Protein AF-0000000068602072 (afdb_homodimer)

InterPro domains:
  IPR003386 Lecithin:cholesterol/phospholipid:diacylglycerol acyltransferase [PF02450] (175-618)
  IPR029058 Alpha/Beta hydrolase fold [G3DSA:3.40.50.1820] (192-367)
  IPR029058 Alpha/Beta hydrolase fold [SSF53474] (146-577)

Organism: Ostreococcus tauri (NCBI:txid70448)

pLDDT: mean 72.73, std 27.14, range [12.88, 98.81]

Secondary structure (DSSP, 8-state):
-------------------------------------GGGGGGGTHHHHTTGGGG-S--HHHHHHT--TTSTHHHHHHHHHHHHHHHHHHHHGGGS---HHHHHHHHHHS-HHIIIIIITT-TTT---SS-S-TTHHHHHHHHTT----S-EEEE--TT-S-EEEEE--TTTGGGBT-EEESSHHHHHHHHH-HHHHHHHHPPPTTTSSPPTT-EEEEPPSGGGTSEEETTEESSHHHHHHHHHHT--TTTEEE----TTS-HHHHHHHH-HHHHHHHHHHHHHHHHSSPEEEEEETHHHHHHHHHHHHHHS-GGGTS----TTHHHHHEEEEEEES--BTB-TTHHHHHHT---SSTHHHHHHHHHT-TTHHHHHHHHHHHHHHHHHHHHHH-HHHHHT---SHHHHH-BTTTB-SSPPTTSPPP--SEEEEETTS-GGGPEEE-HHHHHHHHHHHHTTT-HHHHHHTGGGS-HHHHHHHHHH-TTHHHHPPP-TT-TTTSPPPS-TT-EEEEEEEESEEEEEEEEEEE-S-SS--EEE-TT--BTTTEETTEEEEEEBSSSBHHHHHHHHHHHHH-TTT-TT--EEEEEEEE--PPPHHHH-SS-SS--STTGGGG-HHHHHHHHHHHTT-GGG---B--SSHHHHHHHHHHHHHHS-TTS--/-----------------------------------TT--SGGGTTHHHHTTGGGGSS--HHHHHHT--TTSTHHHHHHHHHHHHHHHHHHHHGGGS---HHHHHHHHHHS-HHIIIIIITT-TTT---SS-S-TTHHHHHHHHTT----S-EEEE--TT-S-EEEEE--TTTGGGBT-EEESSHHHHHHHHH-HHHHHHHHPPPTTTSSPPTT-EEEEPPSGGGTSEEETTEESSHHHHHHHHHHT--TTTEEE----TTS-HHHHHHHH-HHHHHHHHHHHHHHHHSSPEEEEEETHHHHHHHHHHHHHHS-GGGTS----TTHHHHHEEEEEEES--BTB-TTHHHHHHT---SSTHHHHHHHHHT-TTHHHHHHHHHHHHHHHHHHHHHH-HHHHHT---SHHHHH-BTTTB-SS--TT-PPPS-SEEEEETTS-GGGPEEE-HHHHHHHHHHHHTTT-HHHHHHTGGGS-HHHHHHHHHH-TTHHHHPPP-TT-TTTSPPPS-TT-EEEEEEEESEEEEEEEEEEE-S-SS--EEE-TT--BTTTEETTEEEEEEBSSSBHHHHHHHHHHHHH-TTT-TT--EEEEEEEE--PPPHHHH-SS-SS--STTGGGG-HHHHHHHHHHHTT-GGG---B--SSHHHHHHHHHHHHHHS-TTS--

Structure (mmCIF, N/CA/C/O backbone):
data_AF-0000000068602072-model_v1
#
loop_
_entity.id
_entity.type
_entity.pdbx_description
1 polymer 'Lecithin:cholesterol/phospholipid:diacylglycerol acyltransferase'
#
loop_
_atom_site.group_PDB
_atom_site.id
_atom_site.type_symbol
_atom_site.label_atom_id
_atom_site.label_alt_id
_atom_site.label_comp_id
_atom_site.label_asym_id
_atom_site.label_entity_id
_atom_site.label_seq_id
_atom_site.pdbx_PDB_ins_code
_atom_site.Cartn_x
_atom_site.Cartn_y
_atom_site.Cartn_z
_atom_site.occupancy
_atom_site.B_iso_or_equiv
_atom_site.auth_seq_id
_atom_site.auth_comp_id
_atom_site.auth_asym_id
_atom_site.auth_atom_id
_atom_site.pdbx_PDB_model_num
ATOM 1 N N . MET A 1 1 ? -27.797 45.156 61.562 1 14.05 1 MET A N 1
ATOM 2 C CA . MET A 1 1 ? -27.047 46.031 62.438 1 14.05 1 MET A CA 1
ATOM 3 C C . MET A 1 1 ? -25.703 46.438 61.812 1 14.05 1 MET A C 1
ATOM 5 O O . MET A 1 1 ? -25.297 45.844 60.812 1 14.05 1 MET A O 1
ATOM 9 N N . ALA A 1 2 ? -24.578 46.312 62.625 1 14.36 2 ALA A N 1
ATOM 10 C CA . ALA A 1 2 ? -23.609 47.188 63.281 1 14.36 2 ALA A CA 1
ATOM 11 C C . ALA A 1 2 ? -22.312 47.281 62.5 1 14.36 2 ALA A C 1
ATOM 13 O O . ALA A 1 2 ? -21.828 48.375 62.188 1 14.36 2 ALA A O 1
ATOM 14 N N . VAL A 1 3 ? -21.359 46.5 62.906 1 14.21 3 VAL A N 1
ATOM 15 C CA . VAL A 1 3 ? -20.156 47 63.531 1 14.21 3 VAL A CA 1
ATOM 16 C C . VAL A 1 3 ? -19.078 47.281 62.5 1 14.21 3 VAL A C 1
ATOM 18 O O . VAL A 1 3 ? -18.922 46.531 61.531 1 14.21 3 VAL A O 1
ATOM 21 N N . THR A 1 4 ? -18.281 48.406 62.469 1 13.06 4 THR A N 1
ATOM 22 C CA . THR A 1 4 ? -17.531 49.594 62.125 1 13.06 4 THR A CA 1
ATOM 23 C C . THR A 1 4 ? -16.062 49.281 61.875 1 13.06 4 THR A C 1
ATOM 25 O O . THR A 1 4 ? -15.336 50.031 61.219 1 13.06 4 THR A O 1
ATOM 28 N N . ARG A 1 5 ? -15.477 48.281 62.562 1 13.28 5 ARG A N 1
ATOM 29 C CA . ARG A 1 5 ? -14.273 48.844 63.188 1 13.28 5 ARG A CA 1
ATOM 30 C C . ARG A 1 5 ? -13.273 49.281 62.125 1 13.28 5 ARG A C 1
ATOM 32 O O . ARG A 1 5 ? -13.344 48.844 60.969 1 13.28 5 ARG A O 1
ATOM 39 N N . ARG A 1 6 ? -11.93 49.062 62.469 1 14.07 6 ARG A N 1
ATOM 40 C CA . ARG A 1 6 ? -10.898 50 62.875 1 14.07 6 ARG A CA 1
ATOM 41 C C . ARG A 1 6 ? -9.969 50.312 61.719 1 14.07 6 ARG A C 1
ATOM 43 O O . ARG A 1 6 ? -10 49.656 60.688 1 14.07 6 ARG A O 1
ATOM 50 N N . THR A 1 7 ? -8.609 49.875 61.938 1 13.22 7 THR A N 1
ATOM 51 C CA . THR A 1 7 ? -7.445 50.688 62.281 1 13.22 7 THR A CA 1
ATOM 52 C C . THR A 1 7 ? -6.586 50.969 61.062 1 13.22 7 THR A C 1
ATOM 54 O O . THR A 1 7 ? -6.453 50.094 60.188 1 13.22 7 THR A O 1
ATOM 57 N N . THR A 1 8 ? -6.145 52.156 60.656 1 13.56 8 THR A N 1
ATOM 58 C CA . THR A 1 8 ? -5.637 53.188 59.781 1 13.56 8 THR A CA 1
ATOM 59 C C . THR A 1 8 ? -4.125 53.094 59.625 1 13.56 8 THR A C 1
ATOM 61 O O . THR A 1 8 ? -3.504 53.906 58.938 1 13.56 8 THR A O 1
ATOM 64 N N . ARG A 1 9 ? -3.51 51.906 60.031 1 13.53 9 ARG A N 1
ATOM 65 C CA . ARG A 1 9 ? -2.188 52.25 60.562 1 13.53 9 ARG A CA 1
ATOM 66 C C . ARG A 1 9 ? -1.395 53.031 59.5 1 13.53 9 ARG A C 1
ATOM 68 O O . ARG A 1 9 ? -1.417 52.719 58.312 1 13.53 9 ARG A O 1
ATOM 75 N N . ALA A 1 10 ? -0.713 54.031 59.875 1 14.11 10 ALA A N 1
ATOM 76 C CA . ALA A 1 10 ? -0.062 55.344 59.719 1 14.11 10 ALA A CA 1
ATOM 77 C C . ALA A 1 10 ? 1.213 55.219 58.906 1 14.11 10 ALA A C 1
ATOM 79 O O . ALA A 1 10 ? 1.63 54.125 58.531 1 14.11 10 ALA A O 1
ATOM 80 N N . GLY A 1 11 ? 2.385 55.594 59.438 1 13.45 11 GLY A N 1
ATOM 81 C CA . GLY A 1 11 ? 3.096 56.875 59.312 1 13.45 11 GLY A CA 1
ATOM 82 C C . GLY A 1 11 ? 4.379 56.75 58.5 1 13.45 11 GLY A C 1
ATOM 83 O O . GLY A 1 11 ? 4.711 57.625 57.719 1 13.45 11 GLY A O 1
ATOM 84 N N . ALA A 1 12 ? 5.395 55.781 58.875 1 13.23 12 ALA A N 1
ATOM 85 C CA . ALA A 1 12 ? 6.672 56.344 59.312 1 13.23 12 ALA A CA 1
ATOM 86 C C . ALA A 1 12 ? 7.488 56.844 58.125 1 13.23 12 ALA A C 1
ATOM 88 O O . ALA A 1 12 ? 7.344 56.344 57.031 1 13.23 12 ALA A O 1
ATOM 89 N N . ARG A 1 13 ? 8.656 57.625 58.406 1 14.01 13 ARG A N 1
ATOM 90 C CA . ARG A 1 13 ? 9.375 58.844 58.094 1 14.01 13 ARG A CA 1
ATOM 91 C C . ARG A 1 13 ? 10.57 58.594 57.188 1 14.01 13 ARG A C 1
ATOM 93 O O . ARG A 1 13 ? 10.906 59.406 56.344 1 14.01 13 ARG A O 1
ATOM 100 N N . ALA A 1 14 ? 11.328 57.469 57.25 1 13.34 14 ALA A N 1
ATOM 101 C CA . ALA A 1 14 ? 12.672 57.906 57.625 1 13.34 14 ALA A CA 1
ATOM 102 C C . ALA A 1 14 ? 13.328 58.656 56.469 1 13.34 14 ALA A C 1
ATOM 104 O O . ALA A 1 14 ? 13.016 58.406 55.312 1 13.34 14 ALA A O 1
ATOM 105 N N . PRO A 1 15 ? 14.555 59.25 56.688 1 13.81 15 PRO A N 1
ATOM 106 C CA . PRO A 1 15 ? 15.234 60.531 56.375 1 13.81 15 PRO A CA 1
ATOM 107 C C . PRO A 1 15 ? 16.047 60.406 55.094 1 13.81 15 PRO A C 1
ATOM 109 O O . PRO A 1 15 ? 16.203 59.312 54.531 1 13.81 15 PRO A O 1
ATOM 112 N N . GLY A 1 16 ? 17.25 61.062 55.094 1 13.61 16 GLY A N 1
ATOM 113 C CA . GLY A 1 16 ? 17.766 62.25 54.469 1 13.61 16 GLY A CA 1
ATOM 114 C C . GLY A 1 16 ? 18.734 61.969 53.312 1 13.61 16 GLY A C 1
ATOM 115 O O . GLY A 1 16 ? 18.578 62.469 52.219 1 13.61 16 GLY A O 1
ATOM 116 N N . THR A 1 17 ? 19.984 61.25 53.562 1 13.89 17 THR A N 1
ATOM 117 C CA . THR A 1 17 ? 21.156 62.094 53.438 1 13.89 17 THR A CA 1
ATOM 118 C C . THR A 1 17 ? 21.75 62.031 52.031 1 13.89 17 THR A C 1
ATOM 120 O O . THR A 1 17 ? 21.516 61.094 51.312 1 13.89 17 THR A O 1
ATOM 123 N N . GLY A 1 18 ? 22.641 63.062 51.438 1 13.48 18 GLY A N 1
ATOM 124 C CA . GLY A 1 18 ? 23.031 63.938 50.344 1 13.48 18 GLY A CA 1
ATOM 125 C C . GLY A 1 18 ? 24.188 63.375 49.531 1 13.48 18 GLY A C 1
ATOM 126 O O . GLY A 1 18 ? 24.641 64 48.594 1 13.48 18 GLY A O 1
ATOM 127 N N . ALA A 1 19 ? 24.891 62.188 49.812 1 14.51 19 ALA A N 1
ATOM 128 C CA . ALA A 1 19 ? 26.328 62.375 49.688 1 14.51 19 ALA A CA 1
ATOM 129 C C . ALA A 1 19 ? 26.734 62.562 48.25 1 14.51 19 ALA A C 1
ATOM 131 O O . ALA A 1 19 ? 26.266 61.844 47.344 1 14.51 19 ALA A O 1
ATOM 132 N N . SER A 1 20 ? 27.672 63.5 47.875 1 13.89 20 SER A N 1
ATOM 133 C CA . SER A 1 20 ? 28.156 64.375 46.812 1 13.89 20 SER A CA 1
ATOM 134 C C . SER A 1 20 ? 29.031 63.625 45.812 1 13.89 20 SER A C 1
ATOM 136 O O . SER A 1 20 ? 29.531 62.562 46.125 1 13.89 20 SER A O 1
ATOM 138 N N . SER A 1 21 ? 29.531 64.25 44.562 1 14.55 21 SER A N 1
ATOM 139 C CA . SER A 1 21 ? 29.641 64.25 43.094 1 14.55 21 SER A CA 1
ATOM 140 C C . SER A 1 21 ? 31.047 63.906 42.656 1 14.55 21 SER A C 1
ATOM 142 O O . SER A 1 21 ? 31.234 63.375 41.531 1 14.55 21 SER A O 1
ATOM 144 N N . SER A 1 22 ? 32.25 64.188 43.406 1 14.32 22 SER A N 1
ATOM 145 C CA . SER A 1 22 ? 33.125 65 42.562 1 14.32 22 SER A CA 1
ATOM 146 C C . SER A 1 22 ? 33.875 64.188 41.562 1 14.32 22 SER A C 1
ATOM 148 O O . SER A 1 22 ? 33.844 62.938 41.625 1 14.32 22 SER A O 1
ATOM 150 N N . ARG A 1 23 ? 35.375 64.375 41.312 1 15.15 23 ARG A N 1
ATOM 151 C CA . ARG A 1 23 ? 36.156 65 40.25 1 15.15 23 ARG A CA 1
ATOM 152 C C . ARG A 1 23 ? 37.031 64 39.531 1 15.15 23 ARG A C 1
ATOM 154 O O . ARG A 1 23 ? 37.406 64.25 38.375 1 15.15 23 ARG A O 1
ATOM 161 N N . ALA A 1 24 ? 37.469 62.812 40.188 1 15.15 24 ALA A N 1
ATOM 162 C CA . ALA A 1 24 ? 38.906 62.812 40.062 1 15.15 24 ALA A CA 1
ATOM 163 C C . ALA A 1 24 ? 39.312 62.5 38.625 1 15.15 24 ALA A C 1
ATOM 165 O O . ALA A 1 24 ? 38.531 61.906 37.875 1 15.15 24 ALA A O 1
ATOM 166 N N . PRO A 1 25 ? 40.75 61.875 38.406 1 15.89 25 PRO A N 1
ATOM 167 C CA . PRO A 1 25 ? 42 62.219 37.688 1 15.89 25 PRO A CA 1
ATOM 168 C C . PRO A 1 25 ? 42.188 61.375 36.438 1 15.89 25 PRO A C 1
ATOM 170 O O . PRO A 1 25 ? 42.125 60.156 36.5 1 15.89 25 PRO A O 1
ATOM 173 N N . ARG A 1 26 ? 42.031 61.844 35.125 1 16.59 26 ARG A N 1
ATOM 174 C CA . ARG A 1 26 ? 41.844 61.156 33.875 1 16.59 26 ARG A CA 1
ATOM 175 C C . ARG A 1 26 ? 43.125 60.594 33.312 1 16.59 26 ARG A C 1
ATOM 177 O O . ARG A 1 26 ? 43.156 59.969 32.25 1 16.59 26 ARG A O 1
ATOM 184 N N . PRO A 1 27 ? 44.375 60.844 34.031 1 16.2 27 PRO A N 1
ATOM 185 C CA . PRO A 1 27 ? 45.312 61.219 32.969 1 16.2 27 PRO A CA 1
ATOM 186 C C . PRO A 1 27 ? 45.531 60.094 31.938 1 16.2 27 PRO A C 1
ATOM 188 O O . PRO A 1 27 ? 45.125 58.969 32.156 1 16.2 27 PRO A O 1
ATOM 191 N N . ALA A 1 28 ? 46.844 60.094 31.25 1 17.78 28 ALA A N 1
ATOM 192 C CA . ALA A 1 28 ? 47.438 60.25 29.922 1 17.78 28 ALA A CA 1
ATOM 193 C C . ALA A 1 28 ? 47.969 58.906 29.422 1 17.78 28 ALA A C 1
ATOM 195 O O . ALA A 1 28 ? 48.438 58.781 28.281 1 17.78 28 ALA A O 1
ATOM 196 N N . ILE A 1 29 ? 47.844 57.719 30.266 1 16.3 29 ILE A N 1
ATOM 197 C CA . ILE A 1 29 ? 49.094 57 30.141 1 16.3 29 ILE A CA 1
ATOM 198 C C . ILE A 1 29 ? 49.25 56.5 28.703 1 16.3 29 ILE A C 1
ATOM 200 O O . ILE A 1 29 ? 48.281 56.094 28.062 1 16.3 29 ILE A O 1
ATOM 204 N N . ARG A 1 30 ? 50.594 56.344 28.25 1 18.03 30 ARG A N 1
ATOM 205 C CA . ARG A 1 30 ? 51.531 56.344 27.141 1 18.03 30 ARG A CA 1
ATOM 206 C C . ARG A 1 30 ? 51.438 55.031 26.328 1 18.03 30 ARG A C 1
ATOM 208 O O . ARG A 1 30 ? 51.094 54 26.891 1 18.03 30 ARG A O 1
ATOM 215 N N . ALA A 1 31 ? 51.438 55.125 24.938 1 19.55 31 ALA A N 1
ATOM 216 C CA . ALA A 1 31 ? 51.125 54.469 23.672 1 19.55 31 ALA A CA 1
ATOM 217 C C . ALA A 1 31 ? 52.125 53.312 23.406 1 19.55 31 ALA A C 1
ATOM 219 O O . ALA A 1 31 ? 52.188 52.812 22.297 1 19.55 31 ALA A O 1
ATOM 220 N N . SER A 1 32 ? 52.656 52.625 24.578 1 16.66 32 SER A N 1
ATOM 221 C CA . SER A 1 32 ? 53.938 51.969 24.297 1 16.66 32 SER A CA 1
ATOM 222 C C . SER A 1 32 ? 53.781 50.969 23.156 1 16.66 32 SER A C 1
ATOM 224 O O . SER A 1 32 ? 52.812 50.188 23.109 1 16.66 32 SER A O 1
ATOM 226 N N . SER A 1 33 ? 54.531 51.094 21.984 1 17.92 33 SER A N 1
ATOM 227 C CA . SER A 1 33 ? 54.75 50.688 20.594 1 17.92 33 SER A CA 1
ATOM 228 C C . SER A 1 33 ? 55.125 49.219 20.469 1 17.92 33 SER A C 1
ATOM 230 O O . SER A 1 33 ? 55.094 48.656 19.375 1 17.92 33 SER A O 1
ATOM 232 N N . SER A 1 34 ? 55.75 48.688 21.578 1 16.16 34 SER A N 1
ATOM 233 C CA . SER A 1 34 ? 56.938 47.875 21.297 1 16.16 34 SER A CA 1
ATOM 234 C C . SER A 1 34 ? 56.594 46.688 20.406 1 16.16 34 SER A C 1
ATOM 236 O O . SER A 1 34 ? 55.438 46.375 20.219 1 16.16 34 SER A O 1
ATOM 238 N N . ARG A 1 35 ? 57.562 45.625 20.469 1 19.05 35 ARG A N 1
ATOM 239 C CA . ARG A 1 35 ? 58.5 44.75 19.766 1 19.05 35 ARG A CA 1
ATOM 240 C C . ARG A 1 35 ? 57.812 43.438 19.344 1 19.05 35 ARG A C 1
ATOM 242 O O . ARG A 1 35 ? 58.312 42.75 18.438 1 19.05 35 ARG A O 1
ATOM 249 N N . THR A 1 36 ? 56.844 42.844 20.25 1 18.31 36 THR A N 1
ATOM 250 C CA . THR A 1 36 ? 57.219 41.469 20.469 1 18.31 36 THR A CA 1
ATOM 251 C C . THR A 1 36 ? 56.906 40.625 19.25 1 18.31 36 THR A C 1
ATOM 253 O O . THR A 1 36 ? 55.75 40.469 18.844 1 18.31 36 THR A O 1
ATOM 256 N N . LYS A 1 37 ? 57.844 40.562 18.297 1 24 37 LYS A N 1
ATOM 257 C CA . LYS A 1 37 ? 58.062 39.906 17.016 1 24 37 LYS A CA 1
ATOM 258 C C . LYS A 1 37 ? 57.656 38.438 17.062 1 24 37 LYS A C 1
ATOM 260 O O . LYS A 1 37 ? 57.656 37.75 16.031 1 24 37 LYS A O 1
ATOM 265 N N . THR A 1 38 ? 57.812 37.906 18.359 1 19.97 38 THR A N 1
ATOM 266 C CA . THR A 1 38 ? 58.312 36.531 18.312 1 19.97 38 THR A CA 1
ATOM 267 C C . THR A 1 38 ? 57.312 35.594 17.656 1 19.97 38 THR A C 1
ATOM 269 O O . THR A 1 38 ? 57.531 34.375 17.578 1 19.97 38 THR A O 1
ATOM 272 N N . ALA A 1 39 ? 56.062 36.062 17.516 1 22.03 39 ALA A N 1
ATOM 273 C CA . ALA A 1 39 ? 55.062 35 17.641 1 22.03 39 ALA A CA 1
ATOM 274 C C . ALA A 1 39 ? 55.031 34.125 16.391 1 22.03 39 ALA A C 1
ATOM 276 O O . ALA A 1 39 ? 54 33.5 16.078 1 22.03 39 ALA A O 1
ATOM 277 N N . SER A 1 40 ? 56.031 34.344 15.625 1 20.34 40 SER A N 1
ATOM 278 C CA . SER A 1 40 ? 55.875 33.844 14.273 1 20.34 40 SER A CA 1
ATOM 279 C C . SER A 1 40 ? 55.656 32.312 14.289 1 20.34 40 SER A C 1
ATOM 281 O O . SER A 1 40 ? 54.844 31.797 13.523 1 20.34 40 SER A O 1
ATOM 283 N N . LYS A 1 41 ? 56.781 31.656 14.805 1 25.05 41 LYS A N 1
ATOM 284 C CA . LYS A 1 41 ? 57.188 30.328 14.398 1 25.05 41 LYS A CA 1
ATOM 285 C C . LYS A 1 41 ? 56.188 29.266 14.82 1 25.05 41 LYS A C 1
ATOM 287 O O . LYS A 1 41 ? 56.281 28.109 14.43 1 25.05 41 LYS A O 1
ATOM 292 N N . ARG A 1 42 ? 55.625 29.594 16.047 1 23.16 42 ARG A N 1
ATOM 293 C CA . ARG A 1 42 ? 55.062 28.406 16.703 1 23.16 42 ARG A CA 1
ATOM 294 C C . ARG A 1 42 ? 53.875 27.859 15.93 1 23.16 42 ARG A C 1
ATOM 296 O O . ARG A 1 42 ? 53.188 26.938 16.406 1 23.16 42 ARG A O 1
ATOM 303 N N . SER A 1 43 ? 53.562 28.5 14.93 1 21.81 43 SER A N 1
ATOM 304 C CA . SER A 1 43 ? 52.281 28.156 14.359 1 21.81 43 SER A CA 1
ATOM 305 C C . SER A 1 43 ? 52.281 26.719 13.82 1 21.81 43 SER A C 1
ATOM 307 O O . SER A 1 43 ? 51.25 26.219 13.359 1 21.81 43 SER A O 1
ATOM 309 N N . SER A 1 44 ? 53.531 26.281 13.586 1 24.47 44 SER A N 1
ATOM 310 C CA . SER A 1 44 ? 53.719 25.094 12.758 1 24.47 44 SER A CA 1
ATOM 311 C C . SER A 1 44 ? 53.281 23.844 13.5 1 24.47 44 SER A C 1
ATOM 313 O O . SER A 1 44 ? 52.875 22.844 12.883 1 24.47 44 SER A O 1
ATOM 315 N N . ALA A 1 45 ? 53.781 23.812 14.742 1 23.28 45 ALA A N 1
ATOM 316 C CA . ALA A 1 45 ? 53.781 22.547 15.492 1 23.28 45 ALA A CA 1
ATOM 317 C C . ALA A 1 45 ? 52.344 22.062 15.719 1 23.28 45 ALA A C 1
ATOM 319 O O . ALA A 1 45 ? 52.125 20.859 15.961 1 23.28 45 ALA A O 1
ATOM 320 N N . TRP A 1 46 ? 51.438 23 15.977 1 22.64 46 TRP A N 1
ATOM 321 C CA . TRP A 1 46 ? 50.156 22.547 16.5 1 22.64 46 TRP A CA 1
ATOM 322 C C . TRP A 1 46 ? 49.406 21.703 15.461 1 22.64 46 TRP A C 1
ATOM 324 O O . TRP A 1 46 ? 48.344 21.172 15.742 1 22.64 46 TRP A O 1
ATOM 334 N N . ALA A 1 47 ? 49.844 21.766 14.273 1 23.73 47 ALA A N 1
ATOM 335 C CA . ALA A 1 47 ? 49.156 21.062 13.18 1 23.73 47 ALA A CA 1
ATOM 336 C C . ALA A 1 47 ? 49.25 19.562 13.359 1 23.73 47 ALA A C 1
ATOM 338 O O . ALA A 1 47 ? 48.375 18.812 12.922 1 23.73 47 ALA A O 1
ATOM 339 N N . ARG A 1 48 ? 50.469 19.094 13.805 1 25.62 48 ARG A N 1
ATOM 340 C CA . ARG A 1 48 ? 50.75 17.672 13.867 1 25.62 48 ARG A CA 1
ATOM 341 C C . ARG A 1 48 ? 49.906 16.984 14.938 1 25.62 48 ARG A C 1
ATOM 343 O O . ARG A 1 48 ? 49.719 15.766 14.906 1 25.62 48 ARG A O 1
ATOM 350 N N . ALA A 1 49 ? 49.781 17.641 16.062 1 24.16 49 ALA A N 1
ATOM 351 C CA . ALA A 1 49 ? 49.281 16.906 17.219 1 24.16 49 ALA A CA 1
ATOM 352 C C . ALA A 1 49 ? 47.844 16.453 16.984 1 24.16 49 ALA A C 1
ATOM 354 O O . ALA A 1 49 ? 47.344 15.586 17.703 1 24.16 49 ALA A O 1
ATOM 355 N N . GLU A 1 50 ? 47.031 17.203 16.281 1 24.38 50 GLU A N 1
ATOM 356 C CA . GLU A 1 50 ? 45.594 16.953 16.312 1 24.38 50 GLU A CA 1
ATOM 357 C C . GLU A 1 50 ? 45.219 15.633 15.648 1 24.38 50 GLU A C 1
ATOM 359 O O . GLU A 1 50 ? 44.062 15.227 15.633 1 24.38 50 GLU A O 1
ATOM 364 N N . ILE A 1 51 ? 46.188 15.039 14.938 1 25.86 51 ILE A N 1
ATOM 365 C CA . ILE A 1 51 ? 46.062 13.742 14.273 1 25.86 51 ILE A CA 1
ATOM 366 C C . ILE A 1 51 ? 46 12.633 15.32 1 25.86 51 ILE A C 1
ATOM 368 O O . ILE A 1 51 ? 45.438 11.562 15.07 1 25.86 51 ILE A O 1
ATOM 372 N N . GLY A 1 52 ? 46.781 12.742 16.391 1 25.36 52 GLY A N 1
ATOM 373 C CA . GLY A 1 52 ? 47 11.695 17.375 1 25.36 52 GLY A CA 1
ATOM 374 C C . GLY A 1 52 ? 45.781 11.344 18.188 1 25.36 52 GLY A C 1
ATOM 375 O O . GLY A 1 52 ? 45.75 10.297 18.844 1 25.36 52 GLY A O 1
ATOM 376 N N . GLY A 1 53 ? 45.062 12.328 18.641 1 26 53 GLY A N 1
ATOM 377 C CA . GLY A 1 53 ? 44.031 12.172 19.641 1 26 53 GLY A CA 1
ATOM 378 C C . GLY A 1 53 ? 42.812 11.414 19.125 1 26 53 GLY A C 1
ATOM 379 O O . GLY A 1 53 ? 41.781 11.359 19.797 1 26 53 GLY A O 1
ATOM 380 N N . ALA A 1 54 ? 42.719 11.211 17.891 1 25.52 54 ALA A N 1
ATOM 381 C CA . ALA A 1 54 ? 41.625 10.539 17.172 1 25.52 54 ALA A CA 1
ATOM 382 C C . ALA A 1 54 ? 41.531 9.07 17.578 1 25.52 54 ALA A C 1
ATOM 384 O O . ALA A 1 54 ? 40.688 8.328 17.047 1 25.52 54 ALA A O 1
ATOM 385 N N . ARG A 1 55 ? 42.562 8.5 18.172 1 27.31 55 ARG A N 1
ATOM 386 C CA . ARG A 1 55 ? 42.688 7.117 18.625 1 27.31 55 ARG A CA 1
ATOM 387 C C . ARG A 1 55 ? 41.75 6.855 19.812 1 27.31 55 ARG A C 1
ATOM 389 O O . ARG A 1 55 ? 41.562 5.707 20.219 1 27.31 55 ARG A O 1
ATOM 396 N N . ALA A 1 56 ? 41.656 7.832 20.641 1 25.67 56 ALA A N 1
ATOM 397 C CA . ALA A 1 56 ? 40.938 7.586 21.891 1 25.67 56 ALA A CA 1
ATOM 398 C C . ALA A 1 56 ? 39.438 7.398 21.641 1 25.67 56 ALA A C 1
ATOM 400 O O . ALA A 1 56 ? 38.656 7.297 22.578 1 25.67 56 ALA A O 1
ATOM 401 N N . ARG A 1 57 ? 39.062 7.879 20.516 1 27.34 57 ARG A N 1
ATOM 402 C CA . ARG A 1 57 ? 37.625 7.609 20.375 1 27.34 57 ARG A CA 1
ATOM 403 C C . ARG A 1 57 ? 37.344 6.113 20.453 1 27.34 57 ARG A C 1
ATOM 405 O O . ARG A 1 57 ? 37.219 5.438 19.438 1 27.34 57 ARG A O 1
ATOM 412 N N . ARG A 1 58 ? 38.219 5.395 21.188 1 26.16 58 ARG A N 1
ATOM 413 C CA . ARG A 1 58 ? 38.156 3.99 21.578 1 26.16 58 ARG A CA 1
ATOM 414 C C . ARG A 1 58 ? 36.75 3.557 21.938 1 26.16 58 ARG A C 1
ATOM 416 O O . ARG A 1 58 ? 35.969 4.363 22.422 1 26.16 58 ARG A O 1
ATOM 423 N N . SER A 1 59 ? 36.531 2.289 21.547 1 26.83 59 SER A N 1
ATOM 424 C CA . SER A 1 59 ? 35.344 1.506 21.281 1 26.83 59 SER A CA 1
ATOM 425 C C . SER A 1 59 ? 34.438 1.412 22.531 1 26.83 59 SER A C 1
ATOM 427 O O . SER A 1 59 ? 34.75 0.671 23.453 1 26.83 59 SER A O 1
ATOM 429 N N . TRP A 1 60 ? 34.062 2.537 23.016 1 28.28 60 TRP A N 1
ATOM 430 C CA . TRP A 1 60 ? 33.219 2.545 24.203 1 28.28 60 TRP A CA 1
ATOM 431 C C . TRP A 1 60 ? 32.219 1.397 24.172 1 28.28 60 TRP A C 1
ATOM 433 O O . TRP A 1 60 ? 31.859 0.839 25.203 1 28.28 60 TRP A O 1
ATOM 443 N N . PHE A 1 61 ? 31.859 0.941 22.922 1 27.97 61 PHE A N 1
ATOM 444 C CA . PHE A 1 61 ? 30.938 -0.178 22.812 1 27.97 61 PHE A CA 1
ATOM 445 C C . PHE A 1 61 ? 31.578 -1.468 23.297 1 27.97 61 PHE A C 1
ATOM 447 O O . PHE A 1 61 ? 30.906 -2.328 23.875 1 27.97 61 PHE A O 1
ATOM 454 N N . VAL A 1 62 ? 32.969 -1.598 23.234 1 29.61 62 VAL A N 1
ATOM 455 C CA . VAL A 1 62 ? 33.719 -2.74 23.719 1 29.61 62 VAL A CA 1
ATOM 456 C C . VAL A 1 62 ? 33.781 -2.691 25.25 1 29.61 62 VAL A C 1
ATOM 458 O O . VAL A 1 62 ? 33.938 -3.729 25.906 1 29.61 62 VAL A O 1
ATOM 461 N N . ARG A 1 63 ? 33.812 -1.527 25.781 1 30 63 ARG A N 1
ATOM 462 C CA . ARG A 1 63 ? 33.969 -1.509 27.219 1 30 63 ARG A CA 1
ATOM 463 C C . ARG A 1 63 ? 32.719 -2.059 27.906 1 30 63 ARG A C 1
ATOM 465 O O . ARG A 1 63 ? 32.781 -2.486 29.062 1 30 63 ARG A O 1
ATOM 472 N N . VAL A 1 64 ? 31.547 -2.004 27.266 1 29.25 64 VAL A N 1
ATOM 473 C CA . VAL A 1 64 ? 30.375 -2.539 27.938 1 29.25 64 VAL A CA 1
ATOM 474 C C . VAL A 1 64 ? 30.469 -4.059 28.031 1 29.25 64 VAL A C 1
ATOM 476 O O . VAL A 1 64 ? 30.094 -4.652 29.047 1 29.25 64 VAL A O 1
ATOM 479 N N . TRP A 1 65 ? 31.078 -4.793 27.031 1 31.62 65 TRP A N 1
ATOM 480 C CA . TRP A 1 65 ? 31.156 -6.246 27.141 1 31.62 65 TRP A CA 1
ATOM 481 C C . TRP A 1 65 ? 32.281 -6.66 28.062 1 31.62 65 TRP A C 1
ATOM 483 O O . TRP A 1 65 ? 32.375 -7.816 28.5 1 31.62 65 TRP A O 1
ATOM 493 N N . ALA A 1 66 ? 33.375 -5.938 28 1 31.44 66 ALA A N 1
ATOM 494 C CA . ALA A 1 66 ? 34.375 -6.312 29 1 31.44 66 ALA A CA 1
ATOM 495 C C . ALA A 1 66 ? 33.875 -6.059 30.406 1 31.44 66 ALA A C 1
ATOM 497 O O . ALA A 1 66 ? 34.656 -5.805 31.328 1 31.44 66 ALA A O 1
ATOM 498 N N . PHE A 1 67 ? 32.562 -5.809 30.531 1 31.27 67 PHE A N 1
ATOM 499 C CA . PHE A 1 67 ? 32.094 -5.477 31.859 1 31.27 67 PHE A CA 1
ATOM 500 C C . PHE A 1 67 ? 32.281 -6.641 32.812 1 31.27 67 PHE A C 1
ATOM 502 O O . PHE A 1 67 ? 32.125 -7.801 32.438 1 31.27 67 PHE A O 1
ATOM 509 N N . ASP A 1 68 ? 33.219 -6.434 33.594 1 31.44 68 ASP A N 1
ATOM 510 C CA . ASP A 1 68 ? 33.344 -7.234 34.812 1 31.44 68 ASP A CA 1
ATOM 511 C C . ASP A 1 68 ? 31.984 -7.449 35.469 1 31.44 68 ASP A C 1
ATOM 513 O O . ASP A 1 68 ? 31.375 -6.504 35.969 1 31.44 68 ASP A O 1
ATOM 517 N N . TRP A 1 69 ? 31.156 -8.461 35 1 32.12 69 TRP A N 1
ATOM 518 C CA . TRP A 1 69 ? 29.859 -8.914 35.469 1 32.12 69 TRP A CA 1
ATOM 519 C C . TRP A 1 69 ? 29.859 -9.047 37 1 32.12 69 TRP A C 1
ATOM 521 O O . TRP A 1 69 ? 28.859 -9.438 37.594 1 32.12 69 TRP A O 1
ATOM 531 N N . SER A 1 70 ? 30.984 -9.055 37.594 1 34.59 70 SER A N 1
ATOM 532 C CA . SER A 1 70 ? 31.062 -9.258 39.031 1 34.59 70 SER A CA 1
ATOM 533 C C . SER A 1 70 ? 30.594 -8.023 39.812 1 34.59 70 SER A C 1
ATOM 535 O O . SER A 1 70 ? 30.391 -8.07 41.031 1 34.59 70 SER A O 1
ATOM 537 N N . SER A 1 71 ? 31 -6.738 39.406 1 33.91 71 SER A N 1
ATOM 538 C CA . SER A 1 71 ? 30.781 -5.637 40.312 1 33.91 71 SER A CA 1
ATOM 539 C C . SER A 1 71 ? 29.344 -5.105 40.219 1 33.91 71 SER A C 1
ATOM 541 O O . SER A 1 71 ? 28.672 -5.336 39.219 1 33.91 71 SER A O 1
ATOM 543 N N . ALA A 1 72 ? 28.797 -4.34 41.25 1 38.88 72 ALA A N 1
ATOM 544 C CA . ALA A 1 72 ? 27.516 -3.709 41.5 1 38.88 72 ALA A CA 1
ATOM 545 C C . ALA A 1 72 ? 26.984 -3.02 40.25 1 38.88 72 ALA A C 1
ATOM 547 O O . ALA A 1 72 ? 25.766 -2.947 40.031 1 38.88 72 ALA A O 1
ATOM 548 N N . GLY A 1 73 ? 27.812 -2.443 39.438 1 41.44 73 GLY A N 1
ATOM 549 C CA . GLY A 1 73 ? 27.516 -1.703 38.219 1 41.44 73 GLY A CA 1
ATOM 550 C C . GLY A 1 73 ? 27.062 -2.59 37.062 1 41.44 73 GLY A C 1
ATOM 551 O O . GLY A 1 73 ? 26.609 -2.096 36.031 1 41.44 73 GLY A O 1
ATOM 552 N N . ALA A 1 74 ? 27.438 -3.885 37.125 1 41.94 74 ALA A N 1
ATOM 553 C CA . ALA A 1 74 ? 27.047 -4.91 36.156 1 41.94 74 ALA A CA 1
ATOM 554 C C . ALA A 1 74 ? 25.531 -5.102 36.125 1 41.94 74 ALA A C 1
ATOM 556 O O . ALA A 1 74 ? 24.953 -5.32 35.062 1 41.94 74 ALA A O 1
ATOM 557 N N . SER A 1 75 ? 25 -4.906 37.312 1 39.25 75 SER A N 1
ATOM 558 C CA . SER A 1 75 ? 23.562 -5.078 37.438 1 39.25 75 SER A CA 1
ATOM 559 C C . SER A 1 75 ? 22.812 -4.027 36.625 1 39.25 75 SER A C 1
ATOM 561 O O . SER A 1 75 ? 21.828 -4.34 35.969 1 39.25 75 SER A O 1
ATOM 563 N N . LYS A 1 76 ? 23.359 -2.867 36.656 1 42.31 76 LYS A N 1
ATOM 564 C CA . LYS A 1 76 ? 22.672 -1.797 35.938 1 42.31 76 LYS A CA 1
ATOM 565 C C . LYS A 1 76 ? 22.766 -1.99 34.438 1 42.31 76 LYS A C 1
ATOM 567 O O . LYS A 1 76 ? 21.797 -1.772 33.688 1 42.31 76 LYS A O 1
ATOM 572 N N . ARG A 1 77 ? 23.859 -2.41 34.062 1 41.34 77 ARG A N 1
ATOM 573 C CA . ARG A 1 77 ? 24.062 -2.576 32.625 1 41.34 77 ARG A CA 1
ATOM 574 C C . ARG A 1 77 ? 23.281 -3.775 32.094 1 41.34 77 ARG A C 1
ATOM 576 O O . ARG A 1 77 ? 22.719 -3.721 31 1 41.34 77 ARG A O 1
ATOM 583 N N . VAL A 1 78 ? 23.266 -4.777 32.906 1 39.41 78 VAL A N 1
ATOM 584 C CA . VAL A 1 78 ? 22.438 -5.918 32.562 1 39.41 78 VAL A CA 1
ATOM 585 C C . VAL A 1 78 ? 20.969 -5.496 32.531 1 39.41 78 VAL A C 1
ATOM 587 O O . VAL A 1 78 ? 20.219 -5.898 31.625 1 39.41 78 VAL A O 1
ATOM 590 N N . ARG A 1 79 ? 20.797 -4.602 33.406 1 38.16 79 ARG A N 1
ATOM 591 C CA . ARG A 1 79 ? 19.422 -4.102 33.438 1 38.16 79 ARG A CA 1
ATOM 592 C C . ARG A 1 79 ? 19.109 -3.264 32.188 1 38.16 79 ARG A C 1
ATOM 594 O O . ARG A 1 79 ? 18.062 -3.428 31.562 1 38.16 79 ARG A O 1
ATOM 601 N N . ALA A 1 80 ? 20.125 -2.492 31.906 1 40.59 80 ALA A N 1
ATOM 602 C CA . ALA A 1 80 ? 19.938 -1.665 30.703 1 40.59 80 ALA A CA 1
ATOM 603 C C . ALA A 1 80 ? 19.891 -2.523 29.453 1 40.59 80 ALA A C 1
ATOM 605 O O . ALA A 1 80 ? 19.047 -2.305 28.578 1 40.59 80 ALA A O 1
ATOM 606 N N . PHE A 1 81 ? 20.719 -3.49 29.469 1 40.16 81 PHE A N 1
ATOM 607 C CA . PHE A 1 81 ? 20.719 -4.418 28.344 1 40.16 81 PHE A CA 1
ATOM 608 C C . PHE A 1 81 ? 19.422 -5.215 28.312 1 40.16 81 PHE A C 1
ATOM 610 O O . PHE A 1 81 ? 18.812 -5.391 27.25 1 40.16 81 PHE A O 1
ATOM 617 N N . ALA A 1 82 ? 19 -5.578 29.438 1 38.38 82 ALA A N 1
ATOM 618 C CA . ALA A 1 82 ? 17.734 -6.309 29.516 1 38.38 82 ALA A CA 1
ATOM 619 C C . ALA A 1 82 ? 16.578 -5.43 29.062 1 38.38 82 ALA A C 1
ATOM 621 O O . ALA A 1 82 ? 15.688 -5.887 28.344 1 38.38 82 ALA A O 1
ATOM 622 N N . VAL A 1 83 ? 16.688 -4.164 29.359 1 39.75 83 VAL A N 1
ATOM 623 C CA . VAL A 1 83 ? 15.641 -3.242 28.938 1 39.75 83 VAL A CA 1
ATOM 624 C C . VAL A 1 83 ? 15.664 -3.094 27.422 1 39.75 83 VAL A C 1
ATOM 626 O O . VAL A 1 83 ? 14.617 -3.135 26.766 1 39.75 83 VAL A O 1
ATOM 629 N N . VAL A 1 84 ? 16.844 -3.021 26.938 1 40.5 84 VAL A N 1
ATOM 630 C CA . VAL A 1 84 ? 16.938 -2.869 25.484 1 40.5 84 VAL A CA 1
ATOM 631 C C . VAL A 1 84 ? 16.469 -4.148 24.797 1 40.5 84 VAL A C 1
ATOM 633 O O . VAL A 1 84 ? 15.734 -4.098 23.812 1 40.5 84 VAL A O 1
ATOM 636 N N . VAL A 1 85 ? 16.828 -5.23 25.391 1 40.47 85 VAL A N 1
ATOM 637 C CA . VAL A 1 85 ? 16.438 -6.512 24.812 1 40.47 85 VAL A CA 1
ATOM 638 C C . VAL A 1 85 ? 14.938 -6.715 24.969 1 40.47 85 VAL A C 1
ATOM 640 O O . VAL A 1 85 ? 14.266 -7.145 24.031 1 40.47 85 VAL A O 1
ATOM 643 N N . ILE A 1 86 ? 14.484 -6.363 26.125 1 39.47 86 ILE A N 1
ATOM 644 C CA . ILE A 1 86 ? 13.055 -6.508 26.359 1 39.47 86 ILE A CA 1
ATOM 645 C C . ILE A 1 86 ? 12.281 -5.52 25.484 1 39.47 86 ILE A C 1
ATOM 647 O O . ILE A 1 86 ? 11.258 -5.875 24.891 1 39.47 86 ILE A O 1
ATOM 651 N N . ALA A 1 87 ? 12.828 -4.379 25.438 1 39.47 87 ALA A N 1
ATOM 652 C CA . ALA A 1 87 ? 12.195 -3.4 24.562 1 39.47 87 ALA A CA 1
ATOM 653 C C . ALA A 1 87 ? 12.242 -3.855 23.109 1 39.47 87 ALA A C 1
ATOM 655 O O . ALA A 1 87 ? 11.258 -3.732 22.375 1 39.47 87 ALA A O 1
ATOM 656 N N . CYS A 1 88 ? 13.383 -4.363 22.797 1 40.06 88 CYS A N 1
ATOM 657 C CA . CYS A 1 88 ? 13.516 -4.93 21.453 1 40.06 88 CYS A CA 1
ATOM 658 C C . CYS A 1 88 ? 12.602 -6.137 21.281 1 40.06 88 CYS A C 1
ATOM 660 O O . CYS A 1 88 ? 11.922 -6.262 20.266 1 40.06 88 CYS A O 1
ATOM 662 N N . ALA A 1 89 ? 12.703 -7.02 22.312 1 38.5 89 ALA A N 1
ATOM 663 C CA . ALA A 1 89 ? 11.828 -8.188 22.281 1 38.5 89 ALA A CA 1
ATOM 664 C C . ALA A 1 89 ? 10.359 -7.777 22.312 1 38.5 89 ALA A C 1
ATOM 666 O O . ALA A 1 89 ? 9.531 -8.344 21.578 1 38.5 89 ALA A O 1
ATOM 667 N N . ALA A 1 90 ? 10.109 -6.871 23.141 1 38.16 90 ALA A N 1
ATOM 668 C CA . ALA A 1 90 ? 8.742 -6.383 23.234 1 38.16 90 ALA A CA 1
ATOM 669 C C . ALA A 1 90 ? 8.273 -5.77 21.922 1 38.16 90 ALA A C 1
ATOM 671 O O . ALA A 1 90 ? 7.121 -5.941 21.531 1 38.16 90 ALA A O 1
ATOM 672 N N . THR A 1 91 ? 9.07 -5 21.484 1 38.06 91 THR A N 1
ATOM 673 C CA . THR A 1 91 ? 8.758 -4.422 20.172 1 38.06 91 THR A CA 1
ATOM 674 C C . THR A 1 91 ? 8.602 -5.512 19.125 1 38.06 91 THR A C 1
ATOM 676 O O . THR A 1 91 ? 7.691 -5.457 18.297 1 38.06 91 THR A O 1
ATOM 679 N N . TYR A 1 92 ? 9.578 -6.363 19.266 1 35.28 92 TYR A N 1
ATOM 680 C CA . TYR A 1 92 ? 9.547 -7.445 18.281 1 35.28 92 TYR A CA 1
ATOM 681 C C . TYR A 1 92 ? 8.469 -8.469 18.641 1 35.28 92 TYR A C 1
ATOM 683 O O . TYR A 1 92 ? 7.855 -9.062 17.75 1 35.28 92 TYR A O 1
ATOM 691 N N . LEU A 1 93 ? 8.445 -8.727 19.953 1 34.16 93 LEU A N 1
ATOM 692 C CA . LEU A 1 93 ? 7.48 -9.727 20.406 1 34.16 93 LEU A CA 1
ATOM 693 C C . LEU A 1 93 ? 6.098 -9.102 20.578 1 34.16 93 LEU A C 1
ATOM 695 O O . LEU A 1 93 ? 5.215 -9.703 21.188 1 34.16 93 LEU A O 1
ATOM 699 N N . ARG A 1 94 ? 6.004 -8.031 20.125 1 36.12 94 ARG A N 1
ATOM 700 C CA . ARG A 1 94 ? 4.688 -7.414 20.234 1 36.12 94 ARG A CA 1
ATOM 701 C C . ARG A 1 94 ? 3.578 -8.445 20.062 1 36.12 94 ARG A C 1
ATOM 703 O O . ARG A 1 94 ? 2.514 -8.328 20.672 1 36.12 94 ARG A O 1
ATOM 710 N N . ASP A 1 95 ? 3.895 -9.344 19.156 1 34.81 95 ASP A N 1
ATOM 711 C CA . ASP A 1 95 ? 2.838 -10.32 18.953 1 34.81 95 ASP A CA 1
ATOM 712 C C . ASP A 1 95 ? 2.986 -11.508 19.906 1 34.81 95 ASP A C 1
ATOM 714 O O . ASP A 1 95 ? 2.309 -12.523 19.75 1 34.81 95 ASP A O 1
ATOM 718 N N . VAL A 1 96 ? 4.043 -11.508 20.75 1 32 96 VAL A N 1
ATOM 719 C CA . VAL A 1 96 ? 4.113 -12.672 21.625 1 32 96 VAL A CA 1
ATOM 720 C C . VAL A 1 96 ? 3.404 -12.367 22.953 1 32 96 VAL A C 1
ATOM 722 O O . VAL A 1 96 ? 3.699 -11.359 23.594 1 32 96 VAL A O 1
ATOM 725 N N . TYR A 1 97 ? 2.305 -13 23.156 1 34.72 97 TYR A N 1
ATOM 726 C CA . TYR A 1 97 ? 1.614 -13.023 24.453 1 34.72 97 TYR A CA 1
ATOM 727 C C . TYR A 1 97 ? 2.584 -13.336 25.578 1 34.72 97 TYR A C 1
ATOM 729 O O . TYR A 1 97 ? 3.238 -14.375 25.578 1 34.72 97 TYR A O 1
ATOM 737 N N . VAL A 1 98 ? 3.027 -12.312 26.266 1 38.94 98 VAL A N 1
ATOM 738 C CA . VAL A 1 98 ? 3.711 -12.594 27.531 1 38.94 98 VAL A CA 1
ATOM 739 C C . VAL A 1 98 ? 2.684 -12.781 28.641 1 38.94 98 VAL A C 1
ATOM 741 O O . VAL A 1 98 ? 1.894 -11.875 28.922 1 38.94 98 VAL A O 1
ATOM 744 N N . PRO A 1 99 ? 2.508 -13.945 29.156 1 36.81 99 PRO A N 1
ATOM 745 C CA . PRO A 1 99 ? 1.551 -14.172 30.25 1 36.81 99 PRO A CA 1
ATOM 746 C C . PRO A 1 99 ? 1.662 -13.125 31.359 1 36.81 99 PRO A C 1
ATOM 748 O O . PRO A 1 99 ? 2.748 -12.594 31.594 1 36.81 99 PRO A O 1
ATOM 751 N N . GLU A 1 100 ? 0.504 -12.805 31.922 1 41.62 100 GLU A N 1
ATOM 752 C CA . GLU A 1 100 ? 0.406 -11.805 32.969 1 41.62 100 GLU A CA 1
ATOM 753 C C . GLU A 1 100 ? 1.474 -12.023 34.031 1 41.62 100 GLU A C 1
ATOM 755 O O . GLU A 1 100 ? 2.082 -11.062 34.531 1 41.62 100 GLU A O 1
ATOM 760 N N . ARG A 1 101 ? 1.655 -13.242 34.438 1 39.75 101 ARG A N 1
ATOM 761 C CA . ARG A 1 101 ? 2.621 -13.539 35.5 1 39.75 101 ARG A CA 1
ATOM 762 C C . ARG A 1 101 ? 4.031 -13.141 35.094 1 39.75 101 ARG A C 1
ATOM 764 O O . ARG A 1 101 ? 4.82 -12.664 35.906 1 39.75 101 ARG A O 1
ATOM 771 N N . VAL A 1 102 ? 4.27 -13.336 33.938 1 41.19 102 VAL A N 1
ATOM 772 C CA . VAL A 1 102 ? 5.594 -12.977 33.438 1 41.19 102 VAL A CA 1
ATOM 773 C C . VAL A 1 102 ? 5.688 -11.461 33.25 1 41.19 102 VAL A C 1
ATOM 775 O O . VAL A 1 102 ? 6.707 -10.852 33.594 1 41.19 102 VAL A O 1
ATOM 778 N N . ARG A 1 103 ? 4.629 -10.977 32.781 1 44.38 103 ARG A N 1
ATOM 779 C CA . ARG A 1 103 ? 4.586 -9.523 32.656 1 44.38 103 ARG A CA 1
ATOM 780 C C . ARG A 1 103 ? 4.77 -8.844 34 1 44.38 103 ARG A C 1
ATOM 782 O O . ARG A 1 103 ? 5.551 -7.895 34.125 1 44.38 103 ARG A O 1
ATOM 789 N N . VAL A 1 104 ? 3.998 -9.328 34.906 1 45.03 104 VAL A N 1
ATOM 790 C CA . VAL A 1 104 ? 4.094 -8.805 36.25 1 45.03 104 VAL A CA 1
ATOM 791 C C . VAL A 1 104 ? 5.5 -9.047 36.812 1 45.03 104 VAL A C 1
ATOM 793 O O . VAL A 1 104 ? 6.082 -8.172 37.438 1 45.03 104 VAL A O 1
ATOM 796 N N . ALA A 1 105 ? 6 -10.156 36.594 1 41.91 105 ALA A N 1
ATOM 797 C CA . ALA A 1 105 ? 7.332 -10.484 37.094 1 41.91 105 ALA A CA 1
ATOM 798 C C . ALA A 1 105 ? 8.398 -9.609 36.438 1 41.91 105 ALA A C 1
ATOM 800 O O . ALA A 1 105 ? 9.328 -9.156 37.094 1 41.91 105 ALA A O 1
ATOM 801 N N . VAL A 1 106 ? 8.195 -9.43 35.219 1 42.41 106 VAL A N 1
ATOM 802 C CA . VAL A 1 106 ? 9.18 -8.625 34.531 1 42.41 106 VAL A CA 1
ATOM 803 C C . VAL A 1 106 ? 9.008 -7.152 34.906 1 42.41 106 VAL A C 1
ATOM 805 O O . VAL A 1 106 ? 9.984 -6.453 35.156 1 42.41 106 VAL A O 1
ATOM 808 N N . VAL A 1 107 ? 7.746 -6.777 34.812 1 46.53 107 VAL A N 1
ATOM 809 C CA . VAL A 1 107 ? 7.473 -5.402 35.219 1 46.53 107 VAL A CA 1
ATOM 810 C C . VAL A 1 107 ? 7.934 -5.188 36.656 1 46.53 107 VAL A C 1
ATOM 812 O O . VAL A 1 107 ? 8.477 -4.133 37 1 46.53 107 VAL A O 1
ATOM 815 N N . GLY A 1 108 ? 7.625 -6.137 37.406 1 44.56 108 GLY A N 1
ATOM 816 C CA . GLY A 1 108 ? 8.031 -6.039 38.812 1 44.56 108 GLY A CA 1
ATOM 817 C C . GLY A 1 108 ? 9.531 -6.051 39 1 44.56 108 GLY A C 1
ATOM 818 O O . GLY A 1 108 ? 10.031 -5.66 40.062 1 44.56 108 GLY A O 1
ATOM 819 N N . THR A 1 109 ? 10.234 -6.688 38.219 1 40.84 109 THR A N 1
ATOM 820 C CA . THR A 1 109 ? 11.68 -6.754 38.406 1 40.84 109 THR A CA 1
ATOM 821 C C . THR A 1 109 ? 12.367 -5.562 37.75 1 40.84 109 THR A C 1
ATOM 823 O O . THR A 1 109 ? 13.562 -5.332 37.969 1 40.84 109 THR A O 1
ATOM 826 N N . LEU A 1 110 ? 11.578 -4.984 36.875 1 42.78 110 LEU A N 1
ATOM 827 C CA . LEU A 1 110 ? 12.188 -3.82 36.25 1 42.78 110 LEU A CA 1
ATOM 828 C C . LEU A 1 110 ? 11.883 -2.549 37.031 1 42.78 110 LEU A C 1
ATOM 830 O O . LEU A 1 110 ? 10.867 -2.469 37.719 1 42.78 110 LEU A O 1
ATOM 834 N N . PRO A 1 111 ? 12.914 -1.695 37.125 1 41.81 111 PRO A N 1
ATOM 835 C CA . PRO A 1 111 ? 12.602 -0.442 37.812 1 41.81 111 PRO A CA 1
ATOM 836 C C . PRO A 1 111 ? 11.352 0.24 37.25 1 41.81 111 PRO A C 1
ATOM 838 O O . PRO A 1 111 ? 11.023 0.091 36.094 1 41.81 111 PRO A O 1
ATOM 841 N N . GLU A 1 112 ? 10.625 0.896 38.156 1 41.94 112 GLU A N 1
ATOM 842 C CA . GLU A 1 112 ? 9.352 1.553 37.875 1 41.94 112 GLU A CA 1
ATOM 843 C C . GLU A 1 112 ? 9.445 2.447 36.656 1 41.94 112 GLU A C 1
ATOM 845 O O . GLU A 1 112 ? 8.508 2.508 35.844 1 41.94 112 GLU A O 1
ATOM 850 N N . TRP A 1 113 ? 10.531 3.076 36.5 1 40.88 113 TRP A N 1
ATOM 851 C CA . TRP A 1 113 ? 10.664 4.02 35.406 1 40.88 113 TRP A CA 1
ATOM 852 C C . TRP A 1 113 ? 10.734 3.289 34.062 1 40.88 113 TRP A C 1
ATOM 854 O O . TRP A 1 113 ? 10.25 3.789 33.031 1 40.88 113 TRP A O 1
ATOM 864 N N . VAL A 1 114 ? 11.289 2.209 34 1 41.28 114 VAL A N 1
ATOM 865 C CA . VAL A 1 114 ? 11.336 1.402 32.781 1 41.28 114 VAL A CA 1
ATOM 866 C C . VAL A 1 114 ? 9.938 0.882 32.438 1 41.28 114 VAL A C 1
ATOM 868 O O . VAL A 1 114 ? 9.531 0.888 31.281 1 41.28 114 VAL A O 1
ATOM 871 N N . ASN A 1 115 ? 9.406 0.411 33.531 1 40.25 115 ASN A N 1
ATOM 872 C CA . ASN A 1 115 ? 8.039 -0.062 33.375 1 40.25 115 ASN A CA 1
ATOM 873 C C . ASN A 1 115 ? 7.133 1.03 32.812 1 40.25 115 ASN A C 1
ATOM 875 O O . ASN A 1 115 ? 6.367 0.79 31.875 1 40.25 115 ASN A O 1
ATOM 879 N N . ASP A 1 116 ? 7.199 2.123 33.438 1 39.97 116 ASP A N 1
ATOM 880 C CA . ASP A 1 116 ? 6.289 3.229 33.156 1 39.97 116 ASP A CA 1
ATOM 881 C C . ASP A 1 116 ? 6.641 3.9 31.828 1 39.97 116 ASP A C 1
ATOM 883 O O . ASP A 1 116 ? 5.766 4.445 31.156 1 39.97 116 ASP A O 1
ATOM 887 N N . THR A 1 117 ? 7.836 3.826 31.578 1 38.28 117 THR A N 1
ATOM 888 C CA . THR A 1 117 ? 8.242 4.594 30.406 1 38.28 117 THR A CA 1
ATOM 889 C C . THR A 1 117 ? 8.461 3.678 29.203 1 38.28 117 THR A C 1
ATOM 891 O O . THR A 1 117 ? 8.055 4 28.078 1 38.28 117 THR A O 1
ATOM 894 N N . VAL A 1 118 ? 9.25 2.713 29.484 1 37.28 118 VAL A N 1
ATOM 895 C CA . VAL A 1 118 ? 9.656 1.895 28.359 1 37.28 118 VAL A CA 1
ATOM 896 C C . VAL A 1 118 ? 8.641 0.778 28.125 1 37.28 118 VAL A C 1
ATOM 898 O O . VAL A 1 118 ? 8.133 0.613 27.016 1 37.28 118 VAL A O 1
ATOM 901 N N . LEU A 1 119 ? 8.531 0.147 29.188 1 43.34 119 LEU A N 1
ATOM 902 C CA . LEU A 1 119 ? 7.691 -1.036 29 1 43.34 119 LEU A CA 1
ATOM 903 C C . LEU A 1 119 ? 6.234 -0.645 28.797 1 43.34 119 LEU A C 1
ATOM 905 O O . LEU A 1 119 ? 5.5 -1.326 28.078 1 43.34 119 LEU A O 1
ATOM 909 N N . ALA A 1 120 ? 5.891 0.4 29.516 1 38.84 120 ALA A N 1
ATOM 910 C CA . ALA A 1 120 ? 4.531 0.905 29.328 1 38.84 120 ALA A CA 1
ATOM 911 C C . ALA A 1 120 ? 4.289 1.305 27.875 1 38.84 120 ALA A C 1
ATOM 913 O O . ALA A 1 120 ? 3.145 1.326 27.406 1 38.84 120 ALA A O 1
ATOM 914 N N . ARG A 1 121 ? 5.344 1.512 27.312 1 35.28 121 ARG A N 1
ATOM 915 C CA . ARG A 1 121 ? 5.254 2.014 25.953 1 35.28 121 ARG A CA 1
ATOM 916 C C . ARG A 1 121 ? 5.484 0.897 24.938 1 35.28 121 ARG A C 1
ATOM 918 O O . ARG A 1 121 ? 5.387 1.116 23.734 1 35.28 121 ARG A O 1
ATOM 925 N N . LEU A 1 122 ? 5.934 -0.148 25.516 1 37.03 122 LEU A N 1
ATOM 926 C CA . LEU A 1 122 ? 6.137 -1.305 24.656 1 37.03 122 LEU A CA 1
ATOM 927 C C . LEU A 1 122 ? 4.82 -2.035 24.406 1 37.03 122 LEU A C 1
ATOM 929 O O . LEU A 1 122 ? 4.207 -2.557 25.344 1 37.03 122 LEU A O 1
ATOM 933 N N . PRO A 1 123 ? 4.34 -1.851 23.281 1 38.25 123 PRO A N 1
ATOM 934 C CA . PRO A 1 123 ? 3.018 -2.434 23.031 1 38.25 123 PRO A CA 1
ATOM 935 C C . PRO A 1 123 ? 2.939 -3.906 23.422 1 38.25 123 PRO A C 1
ATOM 937 O O . PRO A 1 123 ? 1.895 -4.371 23.891 1 38.25 123 PRO A O 1
ATOM 940 N N . ALA A 1 124 ? 4.039 -4.641 23.312 1 35.62 124 ALA A N 1
ATOM 941 C CA . ALA A 1 124 ? 3.961 -6.059 23.641 1 35.62 124 ALA A CA 1
ATOM 942 C C . ALA A 1 124 ? 3.793 -6.258 25.156 1 35.62 124 ALA A C 1
ATOM 944 O O . ALA A 1 124 ? 3.229 -7.262 25.594 1 35.62 124 ALA A O 1
ATOM 945 N N . LEU A 1 125 ? 4.465 -5.492 25.891 1 34.81 125 LEU A N 1
ATOM 946 C CA . LEU A 1 125 ? 4.336 -5.637 27.328 1 34.81 125 LEU A CA 1
ATOM 947 C C . LEU A 1 125 ? 3.064 -4.965 27.828 1 34.81 125 LEU A C 1
ATOM 949 O O . LEU A 1 125 ? 2.635 -5.207 28.969 1 34.81 125 LEU A O 1
ATOM 953 N N . ALA A 1 126 ? 2.781 -3.826 27.312 1 32.03 126 ALA A N 1
ATOM 954 C CA . ALA A 1 126 ? 1.45 -3.352 27.688 1 32.03 126 ALA A CA 1
ATOM 955 C C . ALA A 1 126 ? 0.366 -4.258 27.109 1 32.03 126 ALA A C 1
ATOM 957 O O . ALA A 1 126 ? -0.118 -4.031 26 1 32.03 126 ALA A O 1
ATOM 958 N N . TYR A 1 127 ? 0.682 -5.465 26.969 1 33.31 127 TYR A N 1
ATOM 959 C CA . TYR A 1 127 ? -0.495 -6.289 26.703 1 33.31 127 TYR A CA 1
ATOM 960 C C . TYR A 1 127 ? -1.654 -5.883 27.609 1 33.31 127 TYR A C 1
ATOM 962 O O . TYR A 1 127 ? -1.562 -5.992 28.844 1 33.31 127 TYR A O 1
ATOM 970 N N . VAL A 1 128 ? -2.244 -4.762 27.422 1 33.12 128 VAL A N 1
ATOM 971 C CA . VAL A 1 128 ? -3.506 -4.797 28.141 1 33.12 128 VAL A CA 1
ATOM 972 C C . VAL A 1 128 ? -4.172 -6.156 27.953 1 33.12 128 VAL A C 1
ATOM 974 O O . VAL A 1 128 ? -4.469 -6.559 26.828 1 33.12 128 VAL A O 1
ATOM 977 N N . PRO A 1 129 ? -3.84 -7.168 28.891 1 33.38 129 PRO A N 1
ATOM 978 C CA . PRO A 1 129 ? -4.762 -8.305 28.891 1 33.38 129 PRO A CA 1
ATOM 979 C C . PRO A 1 129 ? -5.996 -8.062 28.031 1 33.38 129 PRO A C 1
ATOM 981 O O . PRO A 1 129 ? -6.027 -8.445 26.859 1 33.38 129 PRO A O 1
ATOM 984 N N . ASP A 1 130 ? -7.125 -8.531 28.625 1 33.28 130 ASP A N 1
ATOM 985 C CA . ASP A 1 130 ? -8.547 -8.43 28.312 1 33.28 130 ASP A CA 1
ATOM 986 C C . ASP A 1 130 ? -8.883 -7.059 27.734 1 33.28 130 ASP A C 1
ATOM 988 O O . ASP A 1 130 ? -9.984 -6.547 27.922 1 33.28 130 ASP A O 1
ATOM 992 N N . SER A 1 131 ? -7.875 -6.219 27.859 1 35.53 131 SER A N 1
ATOM 993 C CA . SER A 1 131 ? -8.547 -4.949 27.594 1 35.53 131 SER A CA 1
ATOM 994 C C . SER A 1 131 ? -9.562 -5.09 26.469 1 35.53 131 SER A C 1
ATOM 996 O O . SER A 1 131 ? -9.477 -6.016 25.656 1 35.53 131 SER A O 1
ATOM 998 N N . GLY A 1 132 ? -10.375 -4.191 26.406 1 38.84 132 GLY A N 1
ATOM 999 C CA . GLY A 1 132 ? -11.523 -4.055 25.531 1 38.84 132 GLY A CA 1
ATOM 1000 C C . GLY A 1 132 ? -11.211 -4.395 24.078 1 38.84 132 GLY A C 1
ATOM 1001 O O . GLY A 1 132 ? -10.102 -4.16 23.609 1 38.84 132 GLY A O 1
ATOM 1002 N N . ALA A 1 133 ? -11.758 -5.512 23.562 1 47.25 133 ALA A N 1
ATOM 1003 C CA . ALA A 1 133 ? -12 -6.098 22.25 1 47.25 133 ALA A CA 1
ATOM 1004 C C . ALA A 1 133 ? -11.734 -5.086 21.141 1 47.25 133 ALA A C 1
ATOM 1006 O O . ALA A 1 133 ? -12.359 -4.023 21.094 1 47.25 133 ALA A O 1
ATOM 1007 N N . ARG A 1 134 ? -10.352 -4.996 20.641 1 60.69 134 ARG A N 1
ATOM 1008 C CA . ARG A 1 134 ? -10.156 -4.293 19.391 1 60.69 134 ARG A CA 1
ATOM 1009 C C . ARG A 1 134 ? -11.352 -4.477 18.453 1 60.69 134 ARG A C 1
ATOM 1011 O O . ARG A 1 134 ? -11.93 -5.566 18.391 1 60.69 134 ARG A O 1
ATOM 1018 N N . GLY A 1 135 ? -11.648 -3.398 18.094 1 75.19 135 GLY A N 1
ATOM 1019 C CA . GLY A 1 135 ? -12.773 -3.424 17.172 1 75.19 135 GLY A CA 1
ATOM 1020 C C . GLY A 1 135 ? -14.102 -3.635 17.875 1 75.19 135 GLY A C 1
ATOM 1021 O O . GLY A 1 135 ? -15.07 -4.082 17.25 1 75.19 135 GLY A O 1
ATOM 1022 N N . VAL A 1 136 ? -14.086 -3.42 19.203 1 79.25 136 VAL A N 1
ATOM 1023 C CA . VAL A 1 136 ? -15.273 -3.742 20 1 79.25 136 VAL A CA 1
ATOM 1024 C C . VAL A 1 136 ? -16.438 -2.848 19.562 1 79.25 136 VAL A C 1
ATOM 1026 O O . VAL A 1 136 ? -17.562 -3.316 19.422 1 79.25 136 VAL A O 1
ATOM 1029 N N . ILE A 1 137 ? -16.062 -1.57 19.391 1 89.44 137 ILE A N 1
ATOM 1030 C CA . ILE A 1 137 ? -17.125 -0.654 18.984 1 89.44 137 ILE A CA 1
ATOM 1031 C C . ILE A 1 137 ? -17.688 -1.081 17.625 1 89.44 137 ILE A C 1
ATOM 1033 O O . ILE A 1 137 ? -18.906 -1.2 17.453 1 89.44 137 ILE A O 1
ATOM 1037 N N . GLY A 1 138 ? -16.797 -1.329 16.719 1 92.06 138 GLY A N 1
ATOM 1038 C CA . GLY A 1 138 ? -17.219 -1.785 15.406 1 92.06 138 GLY A CA 1
ATOM 1039 C C . GLY A 1 138 ? -17.984 -3.092 15.438 1 92.06 138 GLY A C 1
ATOM 1040 O O . GLY A 1 138 ? -19.016 -3.227 14.781 1 92.06 138 GLY A O 1
ATOM 1041 N N . ARG A 1 139 ? -17.531 -4.035 16.219 1 87.81 139 ARG A N 1
ATOM 1042 C CA . ARG A 1 139 ? -18.203 -5.336 16.328 1 87.81 139 ARG A CA 1
ATOM 1043 C C . ARG A 1 139 ? -19.578 -5.195 16.953 1 87.81 139 ARG A C 1
ATOM 1045 O O . ARG A 1 139 ? -20.531 -5.875 16.531 1 87.81 139 ARG A O 1
ATOM 1052 N N . THR A 1 140 ? -19.625 -4.371 17.969 1 90.81 140 THR A N 1
ATOM 1053 C CA . THR A 1 140 ? -20.906 -4.133 18.625 1 90.81 140 THR A CA 1
ATOM 1054 C C . THR A 1 140 ? -21.906 -3.527 17.641 1 90.81 140 THR A C 1
ATOM 1056 O O . THR A 1 140 ? -23.062 -3.93 17.609 1 90.81 140 THR A O 1
ATOM 1059 N N . MET A 1 141 ? -21.438 -2.604 16.875 1 93.19 141 MET A N 1
ATOM 1060 C CA . MET A 1 141 ? -22.312 -1.992 15.883 1 93.19 141 MET A CA 1
ATOM 1061 C C . MET A 1 141 ? -22.703 -3.004 14.812 1 93.19 141 MET A C 1
ATOM 1063 O O . MET A 1 141 ? -23.844 -3.008 14.352 1 93.19 141 MET A O 1
ATOM 1067 N N . ALA A 1 142 ? -21.797 -3.828 14.461 1 92 142 ALA A N 1
ATOM 1068 C CA . ALA A 1 142 ? -22.094 -4.875 13.484 1 92 142 ALA A CA 1
ATOM 1069 C C . ALA A 1 142 ? -23.156 -5.836 14.016 1 92 142 ALA A C 1
ATOM 1071 O O . ALA A 1 142 ? -24.062 -6.234 13.281 1 92 142 ALA A O 1
ATOM 1072 N N . LEU A 1 143 ? -23.031 -6.207 15.227 1 90.19 143 LEU A N 1
ATOM 1073 C CA . LEU A 1 143 ? -24 -7.086 15.867 1 90.19 143 LEU A CA 1
ATOM 1074 C C . LEU A 1 143 ? -25.375 -6.418 15.93 1 90.19 143 LEU A C 1
ATOM 1076 O O . LEU A 1 143 ? -26.406 -7.098 15.906 1 90.19 143 LEU A O 1
ATOM 1080 N N . GLY A 1 144 ? -25.344 -5.102 16 1 91 144 GLY A N 1
ATOM 1081 C CA . GLY A 1 144 ? -26.578 -4.348 16.016 1 91 144 GLY A CA 1
ATOM 1082 C C . GLY A 1 144 ? -27.172 -4.141 14.633 1 91 144 GLY A C 1
ATOM 1083 O O . GLY A 1 144 ? -28.203 -3.48 14.484 1 91 144 GLY A O 1
ATOM 1084 N N . GLY A 1 145 ? -26.391 -4.637 13.602 1 91.31 145 GLY A N 1
ATOM 1085 C CA . GLY A 1 145 ? -26.969 -4.621 12.273 1 91.31 145 GLY A CA 1
ATOM 1086 C C . GLY A 1 145 ? -26.266 -3.662 11.328 1 91.31 145 GLY A C 1
ATOM 1087 O O . GLY A 1 145 ? -26.641 -3.549 10.156 1 91.31 145 GLY A O 1
ATOM 1088 N N . ALA A 1 146 ? -25.297 -2.928 11.812 1 94.31 146 ALA A N 1
ATOM 1089 C CA . ALA A 1 146 ? -24.562 -2.031 10.93 1 94.31 146 ALA A CA 1
ATOM 1090 C C . ALA A 1 146 ? -23.609 -2.814 10.031 1 94.31 146 ALA A C 1
ATOM 1092 O O . ALA A 1 146 ? -23.016 -3.805 10.461 1 94.31 146 ALA A O 1
ATOM 1093 N N . GLU A 1 147 ? -23.547 -2.408 8.797 1 95.19 147 GLU A N 1
ATOM 1094 C CA . GLU A 1 147 ? -22.641 -3.008 7.82 1 95.19 147 GLU A CA 1
ATOM 1095 C C . GLU A 1 147 ? -21.844 -1.939 7.074 1 95.19 147 GLU A C 1
ATOM 1097 O O . GLU A 1 147 ? -22.297 -0.803 6.934 1 95.19 147 GLU A O 1
ATOM 1102 N N . PRO A 1 148 ? -20.672 -2.369 6.668 1 96.62 148 PRO A N 1
ATOM 1103 C CA . PRO A 1 148 ? -19.953 -1.41 5.828 1 96.62 148 PRO A CA 1
ATOM 1104 C C . PRO A 1 148 ? -20.766 -0.972 4.609 1 96.62 148 PRO A C 1
ATOM 1106 O O . PRO A 1 148 ? -21.391 -1.805 3.943 1 96.62 148 PRO A O 1
ATOM 1109 N N . LYS A 1 149 ? -20.766 0.263 4.383 1 98.06 149 LYS A N 1
ATOM 1110 C CA . LYS A 1 149 ? -21.484 0.749 3.213 1 98.06 149 LYS A CA 1
ATOM 1111 C C . LYS A 1 149 ? -20.578 1.58 2.311 1 98.06 149 LYS A C 1
ATOM 1113 O O . LYS A 1 149 ? -20.375 1.239 1.145 1 98.06 149 LYS A O 1
ATOM 1118 N N . HIS A 1 150 ? -20.047 2.637 2.834 1 98.5 150 HIS A N 1
ATOM 1119 C CA . HIS A 1 150 ? -19.219 3.541 2.049 1 98.5 150 HIS A CA 1
ATOM 1120 C C . HIS A 1 150 ? -17.734 3.211 2.217 1 98.5 150 HIS A C 1
ATOM 1122 O O . HIS A 1 150 ? -17.219 3.182 3.338 1 98.5 150 HIS A O 1
ATOM 1128 N N . PRO A 1 151 ? -17.016 2.947 1.075 1 98.56 151 PRO A N 1
ATOM 1129 C CA . PRO A 1 151 ? -15.57 2.787 1.227 1 98.56 151 PRO A CA 1
ATOM 1130 C C . PRO A 1 151 ? -14.914 3.984 1.913 1 98.56 151 PRO A C 1
ATOM 1132 O O . PRO A 1 151 ? -15.43 5.102 1.838 1 98.56 151 PRO A O 1
ATOM 1135 N N . VAL A 1 152 ? -13.805 3.723 2.568 1 98.5 152 VAL A N 1
ATOM 1136 C CA . VAL A 1 152 ? -13.195 4.746 3.41 1 98.5 152 VAL A CA 1
ATOM 1137 C C . VAL A 1 152 ? -11.82 5.117 2.854 1 98.5 152 VAL A C 1
ATOM 1139 O O . VAL A 1 152 ? -11.008 4.242 2.543 1 98.5 152 VAL A O 1
ATOM 1142 N N . VAL A 1 153 ? -11.586 6.375 2.664 1 98.5 153 VAL A N 1
ATOM 1143 C CA . VAL A 1 153 ? -10.273 6.902 2.32 1 98.5 153 VAL A CA 1
ATOM 1144 C C . VAL A 1 153 ? -9.734 7.75 3.473 1 98.5 153 VAL A C 1
ATOM 1146 O O . VAL A 1 153 ? -10.367 8.727 3.881 1 98.5 153 VAL A O 1
ATOM 1149 N N . ILE A 1 154 ? -8.594 7.363 3.98 1 97.06 154 ILE A N 1
ATOM 1150 C CA . ILE A 1 154 ? -7.953 8.062 5.082 1 97.06 154 ILE A CA 1
ATOM 1151 C C . ILE A 1 154 ? -6.895 9.023 4.539 1 97.06 154 ILE A C 1
ATOM 1153 O O . ILE A 1 154 ? -6.016 8.617 3.775 1 97.06 154 ILE A O 1
ATOM 1157 N N . VAL A 1 155 ? -7.023 10.281 4.852 1 97.5 155 VAL A N 1
ATOM 1158 C CA . VAL A 1 155 ? -6 11.281 4.547 1 97.5 155 VAL A CA 1
ATOM 1159 C C . VAL A 1 155 ? -5.312 11.727 5.836 1 97.5 155 VAL A C 1
ATOM 1161 O O . VAL A 1 155 ? -5.844 12.562 6.57 1 97.5 155 VAL A O 1
ATOM 1164 N N . PRO A 1 156 ? -4.102 11.25 6.031 1 93.81 156 PRO A N 1
ATOM 1165 C CA . PRO A 1 156 ? -3.439 11.477 7.316 1 93.81 156 PRO A CA 1
ATOM 1166 C C . PRO A 1 156 ? -2.918 12.906 7.469 1 93.81 156 PRO A C 1
ATOM 1168 O O . PRO A 1 156 ? -2.975 13.688 6.52 1 93.81 156 PRO A O 1
ATOM 1171 N N . GLY A 1 157 ? -2.465 13.203 8.656 1 91.75 157 GLY A N 1
ATOM 1172 C CA . GLY A 1 157 ? -2.023 14.547 8.969 1 91.75 157 GLY A CA 1
ATOM 1173 C C . GLY A 1 157 ? -0.523 14.734 8.844 1 91.75 157 GLY A C 1
ATOM 1174 O O . GLY A 1 157 ? 0.159 13.906 8.234 1 91.75 157 GLY A O 1
ATOM 1175 N N . PHE A 1 158 ? -0.099 15.852 9.328 1 88.81 158 PHE A N 1
ATOM 1176 C CA . PHE A 1 158 ? 1.312 16.219 9.367 1 88.81 158 PHE A CA 1
ATOM 1177 C C . PHE A 1 158 ? 2.1 15.234 10.227 1 88.81 158 PHE A C 1
ATOM 1179 O O . PHE A 1 158 ? 1.653 14.844 11.312 1 88.81 158 PHE A O 1
ATOM 1186 N N . VAL A 1 159 ? 3.188 14.633 9.711 1 80.31 159 VAL A N 1
ATOM 1187 C CA . VAL A 1 159 ? 4.16 13.773 10.375 1 80.31 159 VAL A CA 1
ATOM 1188 C C . VAL A 1 159 ? 3.537 12.406 10.664 1 80.31 159 VAL A C 1
ATOM 1190 O O . VAL A 1 159 ? 4.086 11.617 11.43 1 80.31 159 VAL A O 1
ATOM 1193 N N . SER A 1 160 ? 2.387 12.148 10.07 1 80.62 160 SER A N 1
ATOM 1194 C CA . SER A 1 160 ? 1.652 10.938 10.438 1 80.62 160 SER A CA 1
ATOM 1195 C C . SER A 1 160 ? 1.917 9.812 9.438 1 80.62 160 SER A C 1
ATOM 1197 O O . SER A 1 160 ? 1.393 8.711 9.594 1 80.62 160 SER A O 1
ATOM 1199 N N . THR A 1 161 ? 2.598 10.055 8.438 1 85.44 161 THR A N 1
ATOM 1200 C CA . THR A 1 161 ? 2.957 9.047 7.453 1 85.44 161 THR A CA 1
ATOM 1201 C C . THR A 1 161 ? 4.434 8.672 7.57 1 85.44 161 THR A C 1
ATOM 1203 O O . THR A 1 161 ? 5.289 9.555 7.719 1 85.44 161 THR A O 1
ATOM 1206 N N . GLY A 1 162 ? 4.695 7.395 7.551 1 81.12 162 GLY A N 1
ATOM 1207 C CA . GLY A 1 162 ? 6.086 6.973 7.477 1 81.12 162 GLY A CA 1
ATOM 1208 C C . GLY A 1 162 ? 6.758 7.363 6.172 1 81.12 162 GLY A C 1
ATOM 1209 O O . GLY A 1 162 ? 6.145 7.293 5.105 1 81.12 162 GLY A O 1
ATOM 1210 N N . LEU A 1 163 ? 8.039 7.879 6.27 1 85.62 163 LEU A N 1
ATOM 1211 C CA . LEU A 1 163 ? 8.844 8.195 5.098 1 85.62 163 LEU A CA 1
ATOM 1212 C C . LEU A 1 163 ? 10.039 7.246 4.988 1 85.62 163 LEU A C 1
ATOM 1214 O O . LEU A 1 163 ? 10.742 7.016 5.969 1 85.62 163 LEU A O 1
ATOM 1218 N N . GLU A 1 164 ? 10.172 6.758 3.832 1 83.5 164 GLU A N 1
ATOM 1219 C CA . GLU A 1 164 ? 11.258 5.812 3.584 1 83.5 164 GLU A CA 1
ATOM 1220 C C . GLU A 1 164 ? 12.32 6.418 2.666 1 83.5 164 GLU A C 1
ATOM 1222 O O . GLU A 1 164 ? 11.992 7.168 1.744 1 83.5 164 GLU A O 1
ATOM 1227 N N . LEU A 1 165 ? 13.531 6.012 3 1 85.19 165 LEU A N 1
ATOM 1228 C CA . LEU A 1 165 ? 14.656 6.5 2.201 1 85.19 165 LEU A CA 1
ATOM 1229 C C . LEU A 1 165 ? 14.844 5.645 0.954 1 85.19 165 LEU A C 1
ATOM 1231 O O . LEU A 1 165 ? 14.938 4.418 1.045 1 85.19 165 LEU A O 1
ATOM 1235 N N . TRP A 1 166 ? 14.891 6.199 -0.19 1 87.56 166 TRP A N 1
ATOM 1236 C CA . TRP A 1 166 ? 15.109 5.496 -1.45 1 87.56 166 TRP A CA 1
ATOM 1237 C C . TRP A 1 166 ? 16.484 5.84 -2.033 1 87.56 166 TRP A C 1
ATOM 1239 O O . TRP A 1 166 ? 17.031 5.078 -2.836 1 87.56 166 TRP A O 1
ATOM 1249 N N . ARG A 1 167 ? 16.938 6.996 -1.723 1 85.25 167 ARG A N 1
ATOM 1250 C CA . ARG A 1 167 ? 18.281 7.453 -2.055 1 85.25 167 ARG A CA 1
ATOM 1251 C C . ARG A 1 167 ? 18.812 8.406 -0.993 1 85.25 167 ARG A C 1
ATOM 1253 O O . ARG A 1 167 ? 18.078 9.266 -0.499 1 85.25 167 ARG A O 1
ATOM 1260 N N . GLY A 1 168 ? 20.031 8.156 -0.627 1 81.88 168 GLY A N 1
ATOM 1261 C CA . GLY A 1 168 ? 20.594 9.023 0.396 1 81.88 168 GLY A CA 1
ATOM 1262 C C . GLY A 1 168 ? 22.094 9.172 0.296 1 81.88 168 GLY A C 1
ATOM 1263 O O . GLY A 1 168 ? 22.734 8.531 -0.548 1 81.88 168 GLY A O 1
ATOM 1264 N N . GLN A 1 169 ? 22.547 10.055 1.118 1 77.31 169 GLN A N 1
ATOM 1265 C CA . GLN A 1 169 ? 23.984 10.258 1.232 1 77.31 169 GLN A CA 1
ATOM 1266 C C . GLN A 1 169 ? 24.641 9.086 1.957 1 77.31 169 GLN A C 1
ATOM 1268 O O . GLN A 1 169 ? 23.953 8.227 2.516 1 77.31 169 GLN A O 1
ATOM 1273 N N . ALA A 1 170 ? 25.922 9.047 1.848 1 66 170 ALA A N 1
ATOM 1274 C CA . ALA A 1 170 ? 26.719 7.949 2.387 1 66 170 ALA A CA 1
ATOM 1275 C C . ALA A 1 170 ? 26.406 7.711 3.859 1 66 170 ALA A C 1
ATOM 1277 O O . ALA A 1 170 ? 26.391 6.566 4.324 1 66 170 ALA A O 1
ATOM 1278 N N . CYS A 1 171 ? 26.109 8.727 4.527 1 63.97 171 CYS A N 1
ATOM 1279 C CA . CYS A 1 171 ? 25.828 8.609 5.953 1 63.97 171 CYS A CA 1
ATOM 1280 C C . CYS A 1 171 ? 24.5 7.91 6.191 1 63.97 171 CYS A C 1
ATOM 1282 O O . CYS A 1 171 ? 24.25 7.387 7.277 1 63.97 171 CYS A O 1
ATOM 1284 N N . GLY A 1 172 ? 23.672 7.871 5.172 1 59.06 172 GLY A N 1
ATOM 1285 C CA . GLY A 1 172 ? 22.344 7.32 5.309 1 59.06 172 GLY A CA 1
ATOM 1286 C C . GLY A 1 172 ? 22.094 6.121 4.41 1 59.06 172 GLY A C 1
ATOM 1287 O O . GLY A 1 172 ? 21.031 5.488 4.484 1 59.06 172 GLY A O 1
ATOM 1288 N N . GLU A 1 173 ? 23.031 5.789 3.648 1 59.47 173 GLU A N 1
ATOM 1289 C CA . GLU A 1 173 ? 22.812 4.809 2.59 1 59.47 173 GLU A CA 1
ATOM 1290 C C . GLU A 1 173 ? 22.406 3.453 3.166 1 59.47 173 GLU A C 1
ATOM 1292 O O . GLU A 1 173 ? 21.641 2.713 2.551 1 59.47 173 GLU A O 1
ATOM 1297 N N . HIS A 1 174 ? 22.766 3.322 4.336 1 58.28 174 HIS A N 1
ATOM 1298 C CA . HIS A 1 174 ? 22.484 2.033 4.953 1 58.28 174 HIS A CA 1
ATOM 1299 C C . HIS A 1 174 ? 21.031 1.94 5.391 1 58.28 174 HIS A C 1
ATOM 1301 O O . HIS A 1 174 ? 20.562 0.877 5.816 1 58.28 174 HIS A O 1
ATOM 1307 N N . PHE A 1 175 ? 20.406 3.021 5.031 1 58.94 175 PHE A N 1
ATOM 1308 C CA . PHE A 1 175 ? 19.016 3.049 5.484 1 58.94 175 PHE A CA 1
ATOM 1309 C C . PHE A 1 175 ? 18.062 2.92 4.305 1 58.94 175 PHE A C 1
ATOM 1311 O O . PHE A 1 175 ? 16.891 3.303 4.402 1 58.94 175 PHE A O 1
ATOM 1318 N N . PHE A 1 176 ? 18.594 2.309 3.297 1 60.81 176 PHE A N 1
ATOM 1319 C CA . PHE A 1 176 ? 17.703 2.152 2.152 1 60.81 176 PHE A CA 1
ATOM 1320 C C . PHE A 1 176 ? 16.438 1.424 2.555 1 60.81 176 PHE A C 1
ATOM 1322 O O . PHE A 1 176 ? 16.484 0.409 3.254 1 60.81 176 PHE A O 1
ATOM 1329 N N . ARG A 1 177 ? 15.258 2.145 2.188 1 63.38 177 ARG A N 1
ATOM 1330 C CA . ARG A 1 177 ? 13.883 1.696 2.383 1 63.38 177 ARG A CA 1
ATOM 1331 C C . ARG A 1 177 ? 13.555 1.572 3.865 1 63.38 177 ARG A C 1
ATOM 1333 O O . ARG A 1 177 ? 12.586 0.905 4.238 1 63.38 177 ARG A O 1
ATOM 1340 N N . ARG A 1 178 ? 14.422 2.066 4.539 1 62 178 ARG A N 1
ATOM 1341 C CA . ARG A 1 178 ? 14.047 2.158 5.945 1 62 178 ARG A CA 1
ATOM 1342 C C . ARG A 1 178 ? 13.289 3.447 6.23 1 62 178 ARG A C 1
ATOM 1344 O O . ARG A 1 178 ? 13.523 4.469 5.582 1 62 178 ARG A O 1
ATOM 1351 N N . ARG A 1 179 ? 12.445 3.234 7.145 1 59.5 179 ARG A N 1
ATOM 1352 C CA . ARG A 1 179 ? 11.633 4.391 7.516 1 59.5 179 ARG A CA 1
ATOM 1353 C C . ARG A 1 179 ? 12.461 5.406 8.305 1 59.5 179 ARG A C 1
ATOM 1355 O O . ARG A 1 179 ? 12.969 5.098 9.383 1 59.5 179 ARG A O 1
ATOM 1362 N N . MET A 1 180 ? 12.805 6.395 7.648 1 51.69 180 MET A N 1
ATOM 1363 C CA . MET A 1 180 ? 13.531 7.48 8.297 1 51.69 180 MET A CA 1
ATOM 1364 C C . MET A 1 180 ? 12.625 8.266 9.234 1 51.69 180 MET A C 1
ATOM 1366 O O . MET A 1 180 ? 13.102 9.047 10.055 1 51.69 180 MET A O 1
ATOM 1370 N N . TRP A 1 181 ? 11.438 8.039 9.078 1 51.03 181 TRP A N 1
ATOM 1371 C CA . TRP A 1 181 ? 10.438 8.648 9.945 1 51.03 181 TRP A CA 1
ATOM 1372 C C . TRP A 1 181 ? 9.375 7.637 10.344 1 51.03 181 TRP A C 1
ATOM 1374 O O . TRP A 1 181 ? 8.805 6.949 9.492 1 51.03 181 TRP A O 1
ATOM 1384 N N . GLY A 1 182 ? 9.203 7.484 11.617 1 43.03 182 GLY A N 1
ATOM 1385 C CA . GLY A 1 182 ? 8.078 6.695 12.086 1 43.03 182 GLY A CA 1
ATOM 1386 C C . GLY A 1 182 ? 8.477 5.348 12.656 1 43.03 182 GLY A C 1
ATOM 1387 O O . GLY A 1 182 ? 7.637 4.469 12.828 1 43.03 182 GLY A O 1
ATOM 1388 N N . THR A 1 183 ? 9.789 5.09 12.625 1 49 183 THR A N 1
ATOM 1389 C CA . THR A 1 183 ? 10.211 3.805 13.164 1 49 183 THR A CA 1
ATOM 1390 C C . THR A 1 183 ? 11.391 3.982 14.117 1 49 183 THR A C 1
ATOM 1392 O O . THR A 1 183 ? 12 5.055 14.172 1 49 183 THR A O 1
ATOM 1395 N N . PRO A 1 184 ? 11.555 3.021 14.859 1 44.25 184 PRO A N 1
ATOM 1396 C CA . PRO A 1 184 ? 12.773 3.047 15.68 1 44.25 184 PRO A CA 1
ATOM 1397 C C . PRO A 1 184 ? 14.039 3.285 14.859 1 44.25 184 PRO A C 1
ATOM 1399 O O . PRO A 1 184 ? 15.023 3.818 15.375 1 44.25 184 PRO A O 1
ATOM 1402 N N . ALA A 1 185 ? 13.961 2.953 13.602 1 45.91 185 ALA A N 1
ATOM 1403 C CA . ALA A 1 185 ? 15.102 3.234 12.727 1 45.91 185 ALA A CA 1
ATOM 1404 C C . ALA A 1 185 ? 15.383 4.734 12.656 1 45.91 185 ALA A C 1
ATOM 1406 O O . ALA A 1 185 ? 16.531 5.152 12.57 1 45.91 185 ALA A O 1
ATOM 1407 N N . MET A 1 186 ? 14.383 5.477 12.812 1 51.84 186 MET A N 1
ATOM 1408 C CA . MET A 1 186 ? 14.516 6.93 12.859 1 51.84 186 MET A CA 1
ATOM 1409 C C . MET A 1 186 ? 15.344 7.363 14.062 1 51.84 186 MET A C 1
ATOM 1411 O O . MET A 1 186 ? 16.219 8.211 13.945 1 51.84 186 MET A O 1
ATOM 1415 N N . ALA A 1 187 ? 14.883 6.73 15.016 1 48.34 187 ALA A N 1
ATOM 1416 C CA . ALA A 1 187 ? 15.586 7.098 16.25 1 48.34 187 ALA A CA 1
ATOM 1417 C C . ALA A 1 187 ? 17.078 6.793 16.141 1 48.34 187 ALA A C 1
ATOM 1419 O O . ALA A 1 187 ? 17.906 7.613 16.531 1 48.34 187 ALA A O 1
ATOM 1420 N N . ARG A 1 188 ? 17.281 5.758 15.523 1 45.53 188 ARG A N 1
ATOM 1421 C CA . ARG A 1 188 ? 18.688 5.375 15.32 1 45.53 188 ARG A CA 1
ATOM 1422 C C . ARG A 1 188 ? 19.391 6.348 14.391 1 45.53 188 ARG A C 1
ATOM 1424 O O . ARG A 1 188 ? 20.516 6.781 14.664 1 45.53 188 ARG A O 1
ATOM 1431 N N . ALA A 1 189 ? 18.812 6.531 13.383 1 48.5 189 ALA A N 1
ATOM 1432 C CA . ALA A 1 189 ? 19.391 7.445 12.398 1 48.5 189 ALA A CA 1
ATOM 1433 C C . ALA A 1 189 ? 19.609 8.828 13 1 48.5 189 ALA A C 1
ATOM 1435 O O . ALA A 1 189 ? 20.656 9.438 12.797 1 48.5 189 ALA A O 1
ATOM 1436 N N . PHE A 1 190 ? 18.688 9.195 13.719 1 48.38 190 PHE A N 1
ATOM 1437 C CA . PHE A 1 190 ? 18.719 10.508 14.344 1 48.38 190 PHE A CA 1
ATOM 1438 C C . PHE A 1 190 ? 19.844 10.586 15.375 1 48.38 190 PHE A C 1
ATOM 1440 O O . PHE A 1 190 ? 20.609 11.539 15.391 1 48.38 190 PHE A O 1
ATOM 1447 N N . PHE A 1 191 ? 19.922 9.602 16.125 1 47.34 191 PHE A N 1
ATOM 1448 C CA . PHE A 1 191 ? 20.859 9.656 17.234 1 47.34 191 PHE A CA 1
ATOM 1449 C C . PHE A 1 191 ? 22.281 9.383 16.781 1 47.34 191 PHE A C 1
ATOM 1451 O O . PHE A 1 191 ? 23.25 9.812 17.422 1 47.34 191 PHE A O 1
ATOM 1458 N N . SER A 1 192 ? 22.312 8.648 15.672 1 52.28 192 SER A N 1
ATOM 1459 C CA . SER A 1 192 ? 23.672 8.375 15.18 1 52.28 192 SER A CA 1
ATOM 1460 C C . SER A 1 192 ? 24.281 9.625 14.547 1 52.28 192 SER A C 1
ATOM 1462 O O . SER A 1 192 ? 25.453 9.914 14.758 1 52.28 192 SER A O 1
ATOM 1464 N N . ASN A 1 193 ? 23.656 10.32 13.797 1 63.16 193 ASN A N 1
ATOM 1465 C CA . ASN A 1 193 ? 24.094 11.523 13.102 1 63.16 193 ASN A CA 1
ATOM 1466 C C . ASN A 1 193 ? 22.922 12.453 12.812 1 63.16 193 ASN A C 1
ATOM 1468 O O . ASN A 1 193 ? 22.312 12.375 11.742 1 63.16 193 ASN A O 1
ATOM 1472 N N . GLN A 1 194 ? 22.656 13.328 13.711 1 65.06 194 GLN A N 1
ATOM 1473 C CA . GLN A 1 194 ? 21.516 14.219 13.641 1 65.06 194 GLN A CA 1
ATOM 1474 C C . GLN A 1 194 ? 21.578 15.117 12.406 1 65.06 194 GLN A C 1
ATOM 1476 O O . GLN A 1 194 ? 20.578 15.367 11.75 1 65.06 194 GLN A O 1
ATOM 1481 N N . LYS A 1 195 ? 22.766 15.625 12.219 1 69.88 195 LYS A N 1
ATOM 1482 C CA . LYS A 1 195 ? 22.953 16.484 11.055 1 69.88 195 LYS A CA 1
ATOM 1483 C C . LYS A 1 195 ? 22.578 15.758 9.766 1 69.88 195 LYS A C 1
ATOM 1485 O O . LYS A 1 195 ? 21.906 16.312 8.898 1 69.88 195 LYS A O 1
ATOM 1490 N N . CYS A 1 196 ? 23 14.555 9.742 1 75.19 196 CYS A N 1
ATOM 1491 C CA . CYS A 1 196 ? 22.688 13.742 8.57 1 75.19 196 CYS A CA 1
ATOM 1492 C C . CYS A 1 196 ? 21.188 13.516 8.453 1 75.19 196 CYS A C 1
ATOM 1494 O O . CYS A 1 196 ? 20.641 13.594 7.355 1 75.19 196 CYS A O 1
ATOM 1496 N N . TRP A 1 197 ? 20.594 13.234 9.523 1 77.5 197 TRP A N 1
ATOM 1497 C CA . TRP A 1 197 ? 19.141 13.016 9.516 1 77.5 197 TRP A CA 1
ATOM 1498 C C . TRP A 1 197 ? 18.406 14.273 9.062 1 77.5 197 TRP A C 1
ATOM 1500 O O . TRP A 1 197 ? 17.5 14.203 8.227 1 77.5 197 TRP A O 1
ATOM 1510 N N . MET A 1 198 ? 18.844 15.43 9.562 1 78.12 198 MET A N 1
ATOM 1511 C CA . MET A 1 198 ? 18.203 16.688 9.195 1 78.12 198 MET A CA 1
ATOM 1512 C C . MET A 1 198 ? 18.391 16.984 7.711 1 78.12 198 MET A C 1
ATOM 1514 O O . MET A 1 198 ? 17.469 17.469 7.051 1 78.12 198 MET A O 1
ATOM 1518 N N . GLU A 1 199 ? 19.484 16.656 7.262 1 83 199 GLU A N 1
ATOM 1519 C CA . GLU A 1 199 ? 19.75 16.859 5.844 1 83 199 GLU A CA 1
ATOM 1520 C C . GLU A 1 199 ? 18.844 16.016 4.977 1 83 199 GLU A C 1
ATOM 1522 O O . GLU A 1 199 ? 18.391 16.453 3.912 1 83 199 GLU A O 1
ATOM 1527 N N . HIS A 1 200 ? 18.562 14.867 5.457 1 86.62 200 HIS A N 1
ATOM 1528 C CA . HIS A 1 200 ? 17.688 13.969 4.707 1 86.62 200 HIS A CA 1
ATOM 1529 C C . HIS A 1 200 ? 16.234 14.375 4.836 1 86.62 200 HIS A C 1
ATOM 1531 O O . HIS A 1 200 ? 15.422 14.117 3.939 1 86.62 200 HIS A O 1
ATOM 1537 N N . MET A 1 201 ? 15.992 15.117 5.891 1 87.12 201 MET A N 1
ATOM 1538 C CA . MET A 1 201 ? 14.609 15.539 6.129 1 87.12 201 MET A CA 1
ATOM 1539 C C . MET A 1 201 ? 14.328 16.875 5.445 1 87.12 201 MET A C 1
ATOM 1541 O O . MET A 1 201 ? 13.172 17.266 5.297 1 87.12 201 MET A O 1
ATOM 1545 N N . ARG A 1 202 ? 15.297 17.562 5.035 1 91.69 202 ARG A N 1
ATOM 1546 C CA . ARG A 1 202 ? 15.156 18.875 4.398 1 91.69 202 ARG A CA 1
ATOM 1547 C C . ARG A 1 202 ? 14.742 18.719 2.938 1 91.69 202 ARG A C 1
ATOM 1549 O O . ARG A 1 202 ? 15.117 17.75 2.273 1 91.69 202 ARG A O 1
ATOM 1556 N N . LEU A 1 203 ? 13.93 19.641 2.484 1 96.81 203 LEU A N 1
ATOM 1557 C CA . LEU A 1 203 ? 13.648 19.781 1.059 1 96.81 203 LEU A CA 1
ATOM 1558 C C . LEU A 1 203 ? 14.523 20.875 0.443 1 96.81 203 LEU A C 1
ATOM 1560 O O . LEU A 1 203 ? 15.156 21.641 1.163 1 96.81 203 LEU A O 1
ATOM 1564 N N . ASP A 1 204 ? 14.641 20.859 -0.842 1 96.5 204 ASP A N 1
ATOM 1565 C CA . ASP A 1 204 ? 15.414 21.891 -1.541 1 96.5 204 ASP A CA 1
ATOM 1566 C C . ASP A 1 204 ? 14.727 23.25 -1.462 1 96.5 204 ASP A C 1
ATOM 1568 O O . ASP A 1 204 ? 13.578 23.391 -1.889 1 96.5 204 ASP A O 1
ATOM 1572 N N . ALA A 1 205 ? 15.391 24.234 -0.989 1 94.19 205 ALA A N 1
ATOM 1573 C CA . ALA A 1 205 ? 14.836 25.562 -0.731 1 94.19 205 ALA A CA 1
ATOM 1574 C C . ALA A 1 205 ? 14.477 26.266 -2.035 1 94.19 205 ALA A C 1
ATOM 1576 O O . ALA A 1 205 ? 13.602 27.141 -2.055 1 94.19 205 ALA A O 1
ATOM 1577 N N . LYS A 1 206 ? 15.07 25.922 -3.096 1 92.75 206 LYS A N 1
ATOM 1578 C CA . LYS A 1 206 ? 14.867 26.625 -4.363 1 92.75 206 LYS A CA 1
ATOM 1579 C C . LYS A 1 206 ? 13.75 25.969 -5.176 1 92.75 206 LYS A C 1
ATOM 1581 O O . LYS A 1 206 ? 12.992 26.672 -5.859 1 92.75 206 LYS A O 1
ATOM 1586 N N . THR A 1 207 ? 13.633 24.609 -5.059 1 93.44 207 THR A N 1
ATOM 1587 C CA . THR A 1 207 ? 12.688 23.922 -5.922 1 93.44 207 THR A CA 1
ATOM 1588 C C . THR A 1 207 ? 11.461 23.469 -5.125 1 93.44 207 THR A C 1
ATOM 1590 O O . THR A 1 207 ? 10.406 23.203 -5.703 1 93.44 207 THR A O 1
ATOM 1593 N N . GLY A 1 208 ? 11.641 23.406 -3.803 1 94.19 208 GLY A N 1
ATOM 1594 C CA . GLY A 1 208 ? 10.57 22.891 -2.979 1 94.19 208 GLY A CA 1
ATOM 1595 C C . GLY A 1 208 ? 10.438 21.375 -3.059 1 94.19 208 GLY A C 1
ATOM 1596 O O . GLY A 1 208 ? 9.508 20.797 -2.494 1 94.19 208 GLY A O 1
ATOM 1597 N N . SER A 1 209 ? 11.336 20.734 -3.762 1 95.62 209 SER A N 1
ATOM 1598 C CA . SER A 1 209 ? 11.344 19.297 -3.969 1 95.62 209 SER A CA 1
ATOM 1599 C C . SER A 1 209 ? 12.562 18.656 -3.309 1 95.62 209 SER A C 1
ATOM 1601 O O . SER A 1 209 ? 13.148 19.219 -2.383 1 95.62 209 SER A O 1
ATOM 1603 N N . ASP A 1 210 ? 12.883 17.406 -3.734 1 95.56 210 ASP A N 1
ATOM 1604 C CA . ASP A 1 210 ? 14.008 16.688 -3.152 1 95.56 210 ASP A CA 1
ATOM 1605 C C . ASP A 1 210 ? 15.32 17.422 -3.402 1 95.56 210 ASP A C 1
ATOM 1607 O O . ASP A 1 210 ? 15.539 17.969 -4.484 1 95.56 210 ASP A O 1
ATOM 1611 N N . PRO A 1 211 ? 16.156 17.438 -2.354 1 94.12 211 PRO A N 1
ATOM 1612 C CA . PRO A 1 211 ? 17.531 17.859 -2.645 1 94.12 211 PRO A CA 1
ATOM 1613 C C . PRO A 1 211 ? 18.281 16.859 -3.514 1 94.12 211 PRO A C 1
ATOM 1615 O O . PRO A 1 211 ? 17.797 15.742 -3.738 1 94.12 211 PRO A O 1
ATOM 1618 N N . GLU A 1 212 ? 19.391 17.266 -3.941 1 89.5 212 GLU A N 1
ATOM 1619 C CA . GLU A 1 212 ? 20.172 16.406 -4.809 1 89.5 212 GLU A CA 1
ATOM 1620 C C . GLU A 1 212 ? 20.562 15.117 -4.094 1 89.5 212 GLU A C 1
ATOM 1622 O O . GLU A 1 212 ? 21.016 15.148 -2.949 1 89.5 212 GLU A O 1
ATOM 1627 N N . ASP A 1 213 ? 20.312 13.945 -4.629 1 86.88 213 ASP A N 1
ATOM 1628 C CA . ASP A 1 213 ? 20.766 12.609 -4.246 1 86.88 213 ASP A CA 1
ATOM 1629 C C . ASP A 1 213 ? 20.062 12.148 -2.965 1 86.88 213 ASP A C 1
ATOM 1631 O O . ASP A 1 213 ? 20.578 11.273 -2.26 1 86.88 213 ASP A O 1
ATOM 1635 N N . ILE A 1 214 ? 19.062 12.812 -2.539 1 90.5 214 ILE A N 1
ATOM 1636 C CA . ILE A 1 214 ? 18.266 12.383 -1.4 1 90.5 214 ILE A CA 1
ATOM 1637 C C . ILE A 1 214 ? 16.797 12.242 -1.82 1 90.5 214 ILE A C 1
ATOM 1639 O O . ILE A 1 214 ? 16.219 13.18 -2.367 1 90.5 214 ILE A O 1
ATOM 1643 N N . ARG A 1 215 ? 16.297 11.117 -1.604 1 92.25 215 ARG A N 1
ATOM 1644 C CA . ARG A 1 215 ? 14.906 10.867 -1.968 1 92.25 215 ARG A CA 1
ATOM 1645 C C . ARG A 1 215 ? 14.18 10.109 -0.861 1 92.25 215 ARG A C 1
ATOM 1647 O O . ARG A 1 215 ? 14.5 8.953 -0.578 1 92.25 215 ARG A O 1
ATOM 1654 N N . LEU A 1 216 ? 13.258 10.789 -0.268 1 91.44 216 LEU A N 1
ATOM 1655 C CA . LEU A 1 216 ? 12.328 10.172 0.675 1 91.44 216 LEU A CA 1
ATOM 1656 C C . LEU A 1 216 ? 10.93 10.07 0.072 1 91.44 216 LEU A C 1
ATOM 1658 O O . LEU A 1 216 ? 10.477 10.992 -0.613 1 91.44 216 LEU A O 1
ATOM 1662 N N . ARG A 1 217 ? 10.297 8.953 0.286 1 93.06 217 ARG A N 1
ATOM 1663 C CA . ARG A 1 217 ? 8.93 8.766 -0.185 1 93.06 217 ARG A CA 1
ATOM 1664 C C . ARG A 1 217 ? 8.039 8.203 0.92 1 93.06 217 ARG A C 1
ATOM 1666 O O . ARG A 1 217 ? 8.523 7.508 1.816 1 93.06 217 ARG A O 1
ATOM 1673 N N . ALA A 1 218 ? 6.777 8.578 0.805 1 90.5 218 ALA A N 1
ATOM 1674 C CA . ALA A 1 218 ? 5.797 8.07 1.765 1 90.5 218 ALA A CA 1
ATOM 1675 C C . ALA A 1 218 ? 5.598 6.57 1.605 1 90.5 218 ALA A C 1
ATOM 1677 O O . ALA A 1 218 ? 5.547 6.059 0.484 1 90.5 218 ALA A O 1
ATOM 1678 N N . VAL A 1 219 ? 5.547 5.891 2.752 1 83.56 219 VAL A N 1
ATOM 1679 C CA . VAL A 1 219 ? 5.199 4.473 2.75 1 83.56 219 VAL A CA 1
ATOM 1680 C C . VAL A 1 219 ? 3.73 4.301 2.369 1 83.56 219 VAL A C 1
ATOM 1682 O O . VAL A 1 219 ? 2.859 4.996 2.896 1 83.56 219 VAL A O 1
ATOM 1685 N N . ARG A 1 220 ? 3.502 3.346 1.497 1 83.25 220 ARG A N 1
ATOM 1686 C CA . ARG A 1 220 ? 2.139 3.139 1.019 1 83.25 220 ARG A CA 1
ATOM 1687 C C . ARG A 1 220 ? 1.455 2.012 1.785 1 83.25 220 ARG A C 1
ATOM 1689 O O . ARG A 1 220 ? 2.121 1.194 2.424 1 83.25 220 ARG A O 1
ATOM 1696 N N . GLY A 1 221 ? 0.133 2.035 1.757 1 78.88 221 GLY A N 1
ATOM 1697 C CA . GLY A 1 221 ? -0.643 1.042 2.482 1 78.88 221 GLY A CA 1
ATOM 1698 C C . GLY A 1 221 ? -1.016 1.485 3.885 1 78.88 221 GLY A C 1
ATOM 1699 O O . GLY A 1 221 ? -0.595 2.553 4.336 1 78.88 221 GLY A O 1
ATOM 1700 N N . LEU A 1 222 ? -1.786 0.664 4.547 1 73.38 222 LEU A N 1
ATOM 1701 C CA . LEU A 1 222 ? -2.273 0.994 5.883 1 73.38 222 LEU A CA 1
ATOM 1702 C C . LEU A 1 222 ? -1.127 1.028 6.887 1 73.38 222 LEU A C 1
ATOM 1704 O O . LEU A 1 222 ? -1.192 1.75 7.883 1 73.38 222 LEU A O 1
ATOM 1708 N N . GLU A 1 223 ? -0.076 0.343 6.543 1 69.75 223 GLU A N 1
ATOM 1709 C CA . GLU A 1 223 ? 1.079 0.299 7.434 1 69.75 223 GLU A CA 1
ATOM 1710 C C . GLU A 1 223 ? 1.793 1.647 7.48 1 69.75 223 GLU A C 1
ATOM 1712 O O . GLU A 1 223 ? 2.52 1.939 8.43 1 69.75 223 GLU A O 1
ATOM 1717 N N . GLY A 1 224 ? 1.551 2.363 6.527 1 68.12 224 GLY A N 1
ATOM 1718 C CA . GLY A 1 224 ? 2.188 3.668 6.48 1 68.12 224 GLY A CA 1
ATOM 1719 C C . GLY A 1 224 ? 1.572 4.668 7.441 1 68.12 224 GLY A C 1
ATOM 1720 O O . GLY A 1 224 ? 2.176 5.699 7.742 1 68.12 224 GLY A O 1
ATOM 1721 N N . VAL A 1 225 ? 0.376 4.367 7.945 1 67.88 225 VAL A N 1
ATOM 1722 C CA . VAL A 1 225 ? -0.323 5.395 8.711 1 67.88 225 VAL A CA 1
ATOM 1723 C C . VAL A 1 225 ? -0.796 4.816 10.039 1 67.88 225 VAL A C 1
ATOM 1725 O O . VAL A 1 225 ? -1.305 5.547 10.898 1 67.88 225 VAL A O 1
ATOM 1728 N N . ASP A 1 226 ? -0.687 3.541 10.227 1 59.91 226 ASP A N 1
ATOM 1729 C CA . ASP A 1 226 ? -1.298 2.91 11.391 1 59.91 226 ASP A CA 1
ATOM 1730 C C . ASP A 1 226 ? -0.545 3.271 12.672 1 59.91 226 ASP A C 1
ATOM 1732 O O . ASP A 1 226 ? -1.11 3.885 13.578 1 59.91 226 ASP A O 1
ATOM 1736 N N . TRP A 1 227 ? 0.758 2.963 12.672 1 49.72 227 TRP A N 1
ATOM 1737 C CA . TRP A 1 227 ? 1.552 3.27 13.859 1 49.72 227 TRP A CA 1
ATOM 1738 C C . TRP A 1 227 ? 2.777 4.102 13.492 1 49.72 227 TRP A C 1
ATOM 1740 O O . TRP A 1 227 ? 3.48 3.789 12.531 1 49.72 227 TRP A O 1
ATOM 1750 N N . PHE A 1 228 ? 2.811 5.23 14.094 1 54.38 228 PHE A N 1
ATOM 1751 C CA . PHE A 1 228 ? 4.012 6.027 13.891 1 54.38 228 PHE A CA 1
ATOM 1752 C C . PHE A 1 228 ? 5.199 5.414 14.625 1 54.38 228 PHE A C 1
ATOM 1754 O O . PHE A 1 228 ? 6.242 5.156 14.031 1 54.38 228 PHE A O 1
ATOM 1761 N N . VAL A 1 229 ? 5.141 5.375 15.852 1 45.91 229 VAL A N 1
ATOM 1762 C CA . VAL A 1 229 ? 6.066 4.656 16.719 1 45.91 229 VAL A CA 1
ATOM 1763 C C . VAL A 1 229 ? 5.285 3.754 17.672 1 45.91 229 VAL A C 1
ATOM 1765 O O . VAL A 1 229 ? 4.113 4.004 17.953 1 45.91 229 VAL A O 1
ATOM 1768 N N . 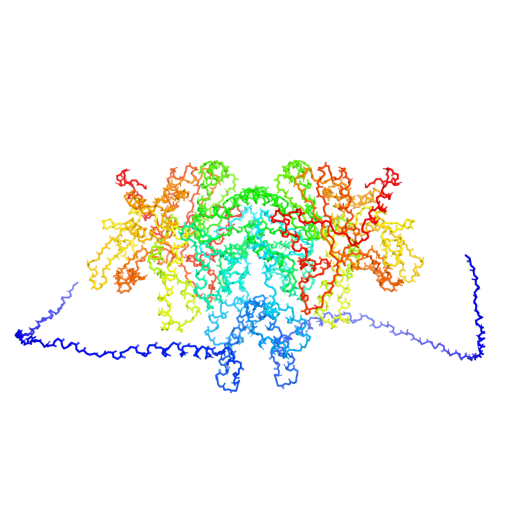PRO A 1 230 ? 5.906 2.641 17.891 1 42.78 230 PRO A N 1
ATOM 1769 C CA . PRO A 1 230 ? 5.16 1.83 18.859 1 42.78 230 PRO A CA 1
ATOM 1770 C C . PRO A 1 230 ? 4.562 2.662 19.984 1 42.78 230 PRO A C 1
ATOM 1772 O O . PRO A 1 230 ? 5.27 3.451 20.609 1 42.78 230 PRO A O 1
ATOM 1775 N N . GLY A 1 231 ? 3.236 2.596 20.219 1 43.75 231 GLY A N 1
ATOM 1776 C CA . GLY A 1 231 ? 2.537 3.334 21.25 1 43.75 231 GLY A CA 1
ATOM 1777 C C . GLY A 1 231 ? 1.826 4.57 20.734 1 43.75 231 GLY A C 1
ATOM 1778 O O . GLY A 1 231 ? 0.958 5.125 21.406 1 43.75 231 GLY A O 1
ATOM 1779 N N . TYR A 1 232 ? 2.209 4.98 19.656 1 52.41 232 TYR A N 1
ATOM 1780 C CA . TYR A 1 232 ? 1.561 6.156 19.094 1 52.41 232 TYR A CA 1
ATOM 1781 C C . TYR A 1 232 ? 0.692 5.777 17.906 1 52.41 232 TYR A C 1
ATOM 1783 O O . TYR A 1 232 ? 1.183 5.68 16.766 1 52.41 232 TYR A O 1
ATOM 1791 N N . PHE A 1 233 ? -0.574 5.645 18.406 1 62.78 233 PHE A N 1
ATOM 1792 C CA . PHE A 1 233 ? -1.556 5.16 17.438 1 62.78 233 PHE A CA 1
ATOM 1793 C C . PHE A 1 233 ? -2.111 6.309 16.609 1 62.78 233 PHE A C 1
ATOM 1795 O O . PHE A 1 233 ? -2.426 7.375 17.141 1 62.78 233 PHE A O 1
ATOM 1802 N N . VAL A 1 234 ? -1.714 6.395 15.398 1 75.31 234 VAL A N 1
ATOM 1803 C CA . VAL A 1 234 ? -2.314 7.418 14.547 1 75.31 234 VAL A CA 1
ATOM 1804 C C . VAL A 1 234 ? -3.678 6.941 14.055 1 75.31 234 VAL A C 1
ATOM 1806 O O . VAL A 1 234 ? -4.676 7.039 14.773 1 75.31 234 VAL A O 1
ATOM 1809 N N . TRP A 1 235 ? -3.76 6.141 13.164 1 87.44 235 TRP A N 1
ATOM 1810 C CA . TRP A 1 235 ? -5.02 5.684 12.586 1 87.44 235 TRP A CA 1
ATOM 1811 C C . TRP A 1 235 ? -5.309 4.242 12.984 1 87.44 235 TRP A C 1
ATOM 1813 O O . TRP A 1 235 ? -6.367 3.699 12.656 1 87.44 235 TRP A O 1
ATOM 1823 N N . ALA A 1 236 ? -4.484 3.604 13.812 1 82.81 236 ALA A N 1
ATOM 1824 C CA . ALA A 1 236 ? -4.578 2.182 14.125 1 82.81 236 ALA A CA 1
ATOM 1825 C C . ALA A 1 236 ? -5.91 1.852 14.797 1 82.81 236 ALA A C 1
ATOM 1827 O O . ALA A 1 236 ? -6.57 0.879 14.422 1 82.81 236 ALA A O 1
ATOM 1828 N N . ARG A 1 237 ? -6.293 2.672 15.75 1 84.44 237 ARG A N 1
ATOM 1829 C CA . ARG A 1 237 ? -7.52 2.416 16.5 1 84.44 237 ARG A CA 1
ATOM 1830 C C . ARG A 1 237 ? -8.742 2.51 15.586 1 84.44 237 ARG A C 1
ATOM 1832 O O . ARG A 1 237 ? -9.641 1.671 15.656 1 84.44 237 ARG A O 1
ATOM 1839 N N . ILE A 1 238 ? -8.781 3.498 14.789 1 91.56 238 ILE A N 1
ATOM 1840 C CA . ILE A 1 238 ? -9.906 3.684 13.875 1 91.56 238 ILE A CA 1
ATOM 1841 C C . ILE A 1 238 ? -9.961 2.525 12.883 1 91.56 238 ILE A C 1
ATOM 1843 O O . ILE A 1 238 ? -11.031 1.986 12.609 1 91.56 238 ILE A O 1
ATOM 1847 N N . ILE A 1 239 ? -8.812 2.125 12.367 1 90.38 239 ILE A N 1
ATOM 1848 C CA . ILE A 1 239 ? -8.742 1.033 11.398 1 90.38 239 ILE A CA 1
ATOM 1849 C C . ILE A 1 239 ? -9.234 -0.26 12.047 1 90.38 239 ILE A C 1
ATOM 1851 O O . ILE A 1 239 ? -9.961 -1.035 11.43 1 90.38 239 ILE A O 1
ATOM 1855 N N . GLU A 1 240 ? -8.844 -0.489 13.281 1 85.94 240 GLU A N 1
ATOM 1856 C CA . GLU A 1 240 ? -9.289 -1.669 14.016 1 85.94 240 GLU A CA 1
ATOM 1857 C C . GLU A 1 240 ? -10.812 -1.684 14.172 1 85.94 240 GLU A C 1
ATOM 1859 O O . GLU A 1 240 ? -11.445 -2.723 13.984 1 85.94 240 GLU A O 1
ATOM 1864 N N . GLU A 1 241 ? -11.305 -0.547 14.516 1 91.75 241 GLU A N 1
ATOM 1865 C CA . GLU A 1 241 ? -12.742 -0.449 14.703 1 91.75 241 GLU A CA 1
ATOM 1866 C C . GLU A 1 241 ? -13.492 -0.601 13.383 1 91.75 241 GLU A C 1
ATOM 1868 O O . GLU A 1 241 ? -14.57 -1.188 13.336 1 91.75 241 GLU A O 1
ATOM 1873 N N . LEU A 1 242 ? -12.977 -0.085 12.312 1 95.19 242 LEU A N 1
ATOM 1874 C CA . LEU A 1 242 ? -13.539 -0.318 10.992 1 95.19 242 LEU A CA 1
ATOM 1875 C C . LEU A 1 242 ? -13.539 -1.805 10.648 1 95.19 242 LEU A C 1
ATOM 1877 O O . LEU A 1 242 ? -14.508 -2.322 10.102 1 95.19 242 LEU A O 1
ATOM 1881 N N . GLY A 1 243 ? -12.414 -2.441 10.953 1 91.25 243 GLY A N 1
ATOM 1882 C CA . GLY A 1 243 ? -12.352 -3.883 10.773 1 91.25 243 GLY A CA 1
ATOM 1883 C C . GLY A 1 243 ? -13.422 -4.629 11.539 1 91.25 243 GLY A C 1
ATOM 1884 O O . GLY A 1 243 ? -14.039 -5.559 11.016 1 91.25 243 GLY A O 1
ATOM 1885 N N . GLY A 1 244 ? -13.625 -4.203 12.789 1 89.88 244 GLY A N 1
ATOM 1886 C CA . GLY A 1 244 ? -14.68 -4.785 13.602 1 89.88 244 GLY A CA 1
ATOM 1887 C C . GLY A 1 244 ? -16.062 -4.645 12.977 1 89.88 244 GLY A C 1
ATOM 1888 O O . GLY A 1 244 ? -16.891 -5.535 13.109 1 89.88 244 GLY A O 1
ATOM 1889 N N . LEU A 1 245 ? -16.281 -3.523 12.297 1 94.62 245 LEU A N 1
ATOM 1890 C CA . LEU A 1 245 ? -17.547 -3.273 11.625 1 94.62 245 LEU A CA 1
ATOM 1891 C C . LEU A 1 245 ? -17.688 -4.145 10.383 1 94.62 245 LEU A C 1
ATOM 1893 O O . LEU A 1 245 ? -18.812 -4.414 9.93 1 94.62 245 LEU A O 1
ATOM 1897 N N . GLY A 1 246 ? -16.484 -4.52 9.805 1 93.75 246 GLY A N 1
ATOM 1898 C CA . GLY A 1 246 ? -16.547 -5.395 8.641 1 93.75 246 GLY A CA 1
ATOM 1899 C C . GLY A 1 246 ? -15.742 -4.871 7.465 1 93.75 246 GLY A C 1
ATOM 1900 O O . GLY A 1 246 ? -15.711 -5.496 6.402 1 93.75 246 GLY A O 1
ATOM 1901 N N . TYR A 1 247 ? -15.148 -3.705 7.652 1 95.5 247 TYR A N 1
ATOM 1902 C CA . TYR A 1 247 ? -14.273 -3.188 6.609 1 95.5 247 TYR A CA 1
ATOM 1903 C C . TYR A 1 247 ? -12.984 -4 6.527 1 95.5 247 TYR A C 1
ATOM 1905 O O . TYR A 1 247 ? -12.609 -4.676 7.488 1 95.5 247 TYR A O 1
ATOM 1913 N N . ASP A 1 248 ? -12.406 -3.934 5.398 1 92.88 248 ASP A N 1
ATOM 1914 C CA . ASP A 1 248 ? -11.117 -4.605 5.215 1 92.88 248 ASP A CA 1
ATOM 1915 C C . ASP A 1 248 ? -10.234 -3.84 4.238 1 92.88 248 ASP A C 1
ATOM 1917 O O . ASP A 1 248 ? -10.508 -2.682 3.918 1 92.88 248 ASP A O 1
ATOM 1921 N N . ALA A 1 249 ? -9.195 -4.445 3.781 1 89.88 249 ALA A N 1
ATOM 1922 C CA . ALA A 1 249 ? -8.172 -3.791 2.973 1 89.88 249 ALA A CA 1
ATOM 1923 C C . ALA A 1 249 ? -8.719 -3.398 1.604 1 89.88 249 ALA A C 1
ATOM 1925 O O . ALA A 1 249 ? -8.141 -2.553 0.916 1 89.88 249 ALA A O 1
ATOM 1926 N N . ASN A 1 250 ? -9.797 -3.98 1.164 1 92.5 250 ASN A N 1
ATOM 1927 C CA . ASN A 1 250 ? -10.398 -3.645 -0.124 1 92.5 250 ASN A CA 1
ATOM 1928 C C . ASN A 1 250 ? -11.258 -2.389 -0.03 1 92.5 250 ASN A C 1
ATOM 1930 O O . ASN A 1 250 ? -11.547 -1.754 -1.045 1 92.5 250 ASN A O 1
ATOM 1934 N N . THR A 1 251 ? -11.625 -2.1 1.188 1 95.5 251 THR A N 1
ATOM 1935 C CA . THR A 1 251 ? -12.609 -1.033 1.327 1 95.5 251 THR A CA 1
ATOM 1936 C C . THR A 1 251 ? -12.023 0.144 2.104 1 95.5 251 THR A C 1
ATOM 1938 O O . THR A 1 251 ? -12.656 1.194 2.219 1 95.5 251 THR A O 1
ATOM 1941 N N . ILE A 1 252 ? -10.867 -0.022 2.646 1 95.75 252 ILE A N 1
ATOM 1942 C CA . ILE A 1 252 ? -10.164 1.062 3.32 1 95.75 252 ILE A CA 1
ATOM 1943 C C . ILE A 1 252 ? -8.898 1.418 2.539 1 95.75 252 ILE A C 1
ATOM 1945 O O . ILE A 1 252 ? -8.109 0.539 2.193 1 95.75 252 ILE A O 1
ATOM 1949 N N . HIS A 1 253 ? -8.758 2.639 2.215 1 95.5 253 HIS A N 1
ATOM 1950 C CA . HIS A 1 253 ? -7.543 3.109 1.566 1 95.5 253 HIS A CA 1
ATOM 1951 C C . HIS A 1 253 ? -6.871 4.207 2.387 1 95.5 253 HIS A C 1
ATOM 1953 O O . HIS A 1 253 ? -7.527 5.164 2.807 1 95.5 253 HIS A O 1
ATOM 1959 N N . SER A 1 254 ? -5.629 4.008 2.652 1 93.38 254 SER A N 1
ATOM 1960 C CA . SER A 1 254 ? -4.832 5.066 3.262 1 93.38 254 SER A CA 1
ATOM 1961 C C . SER A 1 254 ? -4.133 5.91 2.199 1 93.38 254 SER A C 1
ATOM 1963 O O . SER A 1 254 ? -3.232 5.426 1.511 1 93.38 254 SER A O 1
ATOM 1965 N N . ALA A 1 255 ? -4.547 7.105 2.096 1 95.88 255 ALA A N 1
ATOM 1966 C CA . ALA A 1 255 ? -3.918 8.031 1.153 1 95.88 255 ALA A CA 1
ATOM 1967 C C . ALA A 1 255 ? -2.709 8.719 1.782 1 95.88 255 ALA A C 1
ATOM 1969 O O . ALA A 1 255 ? -2.715 9.938 1.981 1 95.88 255 ALA A O 1
ATOM 1970 N N . ALA A 1 256 ? -1.645 7.953 1.985 1 92.25 256 ALA A N 1
ATOM 1971 C CA . ALA A 1 256 ? -0.413 8.445 2.596 1 92.25 256 ALA A CA 1
ATOM 1972 C C . ALA A 1 256 ? 0.343 9.367 1.641 1 92.25 256 ALA A C 1
ATOM 1974 O O . ALA A 1 256 ? 0.247 9.219 0.42 1 92.25 256 ALA A O 1
ATOM 1975 N N . TYR A 1 257 ? 1.059 10.312 2.166 1 94.5 257 TYR A N 1
ATOM 1976 C CA . TYR A 1 257 ? 1.812 11.266 1.359 1 94.5 257 TYR A CA 1
ATOM 1977 C C . TYR A 1 257 ? 3.004 11.82 2.135 1 94.5 257 TYR A C 1
ATOM 1979 O O . TYR A 1 257 ? 3.117 11.602 3.344 1 94.5 257 TYR A O 1
ATOM 1987 N N . ASP A 1 258 ? 3.932 12.398 1.438 1 95 258 ASP A N 1
ATOM 1988 C CA . ASP A 1 258 ? 5.047 13.109 2.053 1 95 258 ASP A CA 1
ATOM 1989 C C . ASP A 1 258 ? 4.582 14.422 2.674 1 95 258 ASP A C 1
ATOM 1991 O O . ASP A 1 258 ? 4.434 15.43 1.976 1 95 258 ASP A O 1
ATOM 1995 N N . TRP A 1 259 ? 4.379 14.406 3.941 1 93.31 259 TRP A N 1
ATOM 1996 C CA . TRP A 1 259 ? 3.756 15.516 4.652 1 93.31 259 TRP A CA 1
ATOM 1997 C C . TRP A 1 259 ? 4.66 16.75 4.645 1 93.31 259 TRP A C 1
ATOM 1999 O O . TRP A 1 259 ? 4.227 17.844 4.992 1 93.31 259 TRP A O 1
ATOM 2009 N N . ARG A 1 260 ? 5.941 16.703 4.246 1 95.12 260 ARG A N 1
ATOM 2010 C CA . ARG A 1 260 ? 6.84 17.844 4.172 1 95.12 260 ARG A CA 1
ATOM 2011 C C . ARG A 1 260 ? 6.418 18.812 3.059 1 95.12 260 ARG A C 1
ATOM 2013 O O . ARG A 1 260 ? 6.688 20 3.129 1 95.12 260 ARG A O 1
ATOM 2020 N N . LEU A 1 261 ? 5.699 18.266 2.117 1 98.12 261 LEU A N 1
ATOM 2021 C CA . LEU A 1 261 ? 5.398 19 0.895 1 98.12 261 LEU A CA 1
ATOM 2022 C C . LEU A 1 261 ? 4.133 19.844 1.063 1 98.12 261 LEU A C 1
ATOM 2024 O O . LEU A 1 261 ? 3.258 19.5 1.863 1 98.12 261 LEU A O 1
ATOM 2028 N N . SER A 1 262 ? 4.117 20.953 0.255 1 96.88 262 SER A N 1
ATOM 2029 C CA . SER A 1 262 ? 2.859 21.672 0.067 1 96.88 262 SER A CA 1
ATOM 2030 C C . SER A 1 262 ? 1.89 20.875 -0.795 1 96.88 262 SER A C 1
ATOM 2032 O O . SER A 1 262 ? 2.301 19.969 -1.521 1 96.88 262 SER A O 1
ATOM 2034 N N . PRO A 1 263 ? 0.566 21.156 -0.708 1 97.19 263 PRO A N 1
ATOM 2035 C CA . PRO A 1 263 ? -0.376 20.438 -1.572 1 97.19 263 PRO A CA 1
ATOM 2036 C C . PRO A 1 263 ? -0.007 20.531 -3.051 1 97.19 263 PRO A C 1
ATOM 2038 O O . PRO A 1 263 ? -0.096 19.547 -3.777 1 97.19 263 PRO A O 1
ATOM 2041 N N . HIS A 1 264 ? 0.468 21.688 -3.459 1 96.5 264 HIS A N 1
ATOM 2042 C CA . HIS A 1 264 ? 0.859 21.859 -4.855 1 96.5 264 HIS A CA 1
ATOM 2043 C C . HIS A 1 264 ? 2 20.922 -5.227 1 96.5 264 HIS A C 1
ATOM 2045 O O . HIS A 1 264 ? 1.954 20.266 -6.273 1 96.5 264 HIS A O 1
ATOM 2051 N N . MET A 1 265 ? 2.938 20.844 -4.371 1 96.88 265 MET A N 1
ATOM 2052 C CA . MET A 1 265 ? 4.121 20.031 -4.672 1 96.88 265 MET A CA 1
ATOM 2053 C C . MET A 1 265 ? 3.812 18.547 -4.547 1 96.88 265 MET A C 1
ATOM 2055 O O . MET A 1 265 ? 4.512 17.719 -5.125 1 96.88 265 MET A O 1
ATOM 2059 N N . LEU A 1 266 ? 2.762 18.203 -3.766 1 97.69 266 LEU A N 1
ATOM 2060 C CA . LEU A 1 266 ? 2.328 16.812 -3.723 1 97.69 266 LEU A CA 1
ATOM 2061 C C . LEU A 1 266 ? 1.92 16.328 -5.109 1 97.69 266 LEU A C 1
ATOM 2063 O O . LEU A 1 266 ? 2.227 15.195 -5.492 1 97.69 266 LEU A O 1
ATOM 2067 N N . GLU A 1 267 ? 1.216 17.188 -5.797 1 96.94 267 GLU A N 1
ATOM 2068 C CA . GLU A 1 267 ? 0.799 16.828 -7.148 1 96.94 267 GLU A CA 1
ATOM 2069 C C . GLU A 1 267 ? 1.973 16.875 -8.117 1 96.94 267 GLU A C 1
ATOM 2071 O O . GLU A 1 267 ? 2.176 15.945 -8.906 1 96.94 267 GLU A O 1
ATOM 2076 N N . VAL A 1 268 ? 2.756 17.922 -8.078 1 95.38 268 VAL A N 1
ATOM 2077 C CA . VAL A 1 268 ? 3.832 18.141 -9.039 1 95.38 268 VAL A CA 1
ATOM 2078 C C . VAL A 1 268 ? 4.879 17.047 -8.914 1 95.38 268 VAL A C 1
ATOM 2080 O O . VAL A 1 268 ? 5.328 16.484 -9.922 1 95.38 268 VAL A O 1
ATOM 2083 N N . ARG A 1 269 ? 5.258 16.688 -7.715 1 95.81 269 ARG A N 1
ATOM 2084 C CA . ARG A 1 269 ? 6.344 15.742 -7.531 1 95.81 269 ARG A CA 1
ATOM 2085 C C . ARG A 1 269 ? 5.82 14.305 -7.551 1 95.81 269 ARG A C 1
ATOM 2087 O O . ARG A 1 269 ? 6.445 13.422 -8.141 1 95.81 269 ARG A O 1
ATOM 2094 N N . ASP A 1 270 ? 4.695 14.047 -6.875 1 96.56 270 ASP A N 1
ATOM 2095 C CA . ASP A 1 270 ? 4.309 12.672 -6.594 1 96.56 270 ASP A CA 1
ATOM 2096 C C . ASP A 1 270 ? 3.057 12.281 -7.375 1 96.56 270 ASP A C 1
ATOM 2098 O O . ASP A 1 270 ? 2.652 11.117 -7.367 1 96.56 270 ASP A O 1
ATOM 2102 N N . GLY A 1 271 ? 2.387 13.188 -8.039 1 96.75 271 GLY A N 1
ATOM 2103 C CA . GLY A 1 271 ? 1.104 12.875 -8.648 1 96.75 271 GLY A CA 1
ATOM 2104 C C . GLY A 1 271 ? 0.053 12.453 -7.641 1 96.75 271 GLY A C 1
ATOM 2105 O O . GLY A 1 271 ? -0.777 11.586 -7.93 1 96.75 271 GLY A O 1
ATOM 2106 N N . TYR A 1 272 ? 0.138 13.023 -6.496 1 97.75 272 TYR A N 1
ATOM 2107 C CA . TYR A 1 272 ? -0.64 12.562 -5.352 1 97.75 272 TYR A CA 1
ATOM 2108 C C . TYR A 1 272 ? -2.135 12.695 -5.617 1 97.75 272 TYR A C 1
ATOM 2110 O O . TYR A 1 272 ? -2.896 11.75 -5.402 1 97.75 272 TYR A O 1
ATOM 2118 N N . PHE A 1 273 ? -2.588 13.844 -6.047 1 98.56 273 PHE A N 1
ATOM 2119 C CA . PHE A 1 273 ? -4.016 14.078 -6.234 1 98.56 273 PHE A CA 1
ATOM 2120 C C . PHE A 1 273 ? -4.547 13.289 -7.422 1 98.56 273 PHE A C 1
ATOM 2122 O O . PHE A 1 273 ? -5.684 12.812 -7.402 1 98.56 273 PHE A O 1
ATOM 2129 N N . SER A 1 274 ? -3.734 13.18 -8.477 1 98 274 SER A N 1
ATOM 2130 C CA . SER A 1 274 ? -4.105 12.32 -9.594 1 98 274 SER A CA 1
ATOM 2131 C C . SER A 1 274 ? -4.352 10.891 -9.125 1 98 274 SER A C 1
ATOM 2133 O O . SER A 1 274 ? -5.332 10.258 -9.523 1 98 274 SER A O 1
ATOM 2135 N N . ARG A 1 275 ? -3.471 10.383 -8.312 1 97.44 275 ARG A N 1
ATOM 2136 C CA . ARG A 1 275 ? -3.611 9.039 -7.762 1 97.44 275 ARG A CA 1
ATOM 2137 C C . ARG A 1 275 ? -4.832 8.938 -6.855 1 97.44 275 ARG A C 1
ATOM 2139 O O . ARG A 1 275 ? -5.559 7.945 -6.887 1 97.44 275 ARG A O 1
ATOM 2146 N N . LEU A 1 276 ? -4.996 9.93 -5.996 1 98.31 276 LEU A N 1
ATOM 2147 C CA . LEU A 1 276 ? -6.148 9.953 -5.102 1 98.31 276 LEU A CA 1
ATOM 2148 C C . LEU A 1 276 ? -7.449 9.914 -5.891 1 98.31 276 LEU A C 1
ATOM 2150 O O . LEU A 1 276 ? -8.367 9.172 -5.547 1 98.31 276 LEU A O 1
ATOM 2154 N N . LYS A 1 277 ? -7.559 10.758 -6.938 1 98.56 277 LYS A N 1
ATOM 2155 C CA . LYS A 1 277 ? -8.719 10.75 -7.824 1 98.56 277 LYS A CA 1
ATOM 2156 C C . LYS A 1 277 ? -8.992 9.352 -8.367 1 98.56 277 LYS A C 1
ATOM 2158 O O . LYS A 1 277 ? -10.125 8.867 -8.305 1 98.56 277 LYS A O 1
ATOM 2163 N N . SER A 1 278 ? -7.957 8.727 -8.836 1 97.81 278 SER A N 1
ATOM 2164 C CA . SER A 1 278 ? -8.078 7.398 -9.422 1 97.81 278 SER A CA 1
ATOM 2165 C C . SER A 1 278 ? -8.547 6.383 -8.383 1 97.81 278 SER A C 1
ATOM 2167 O O . SER A 1 278 ? -9.406 5.547 -8.672 1 97.81 278 SER A O 1
ATOM 2169 N N . VAL A 1 279 ? -8.023 6.422 -7.215 1 97.44 279 VAL A N 1
ATOM 2170 C CA . VAL A 1 279 ? -8.383 5.5 -6.141 1 97.44 279 VAL A CA 1
ATOM 2171 C C . VAL A 1 279 ? -9.859 5.656 -5.793 1 97.44 279 VAL A C 1
ATOM 2173 O O . VAL A 1 279 ? -10.578 4.664 -5.648 1 97.44 279 VAL A O 1
ATOM 2176 N N . ILE A 1 280 ? -10.281 6.871 -5.648 1 98.62 280 ILE A N 1
ATOM 2177 C CA . ILE A 1 280 ? -11.664 7.145 -5.273 1 98.62 280 ILE A CA 1
ATOM 2178 C C . ILE A 1 280 ? -12.602 6.656 -6.371 1 98.62 280 ILE A C 1
ATOM 2180 O O . ILE A 1 280 ? -13.625 6.02 -6.09 1 98.62 280 ILE A O 1
ATOM 2184 N N . GLU A 1 281 ? -12.266 6.938 -7.621 1 98.44 281 GLU A N 1
ATOM 2185 C CA . GLU A 1 281 ? -13.062 6.461 -8.75 1 98.44 281 GLU A CA 1
ATOM 2186 C C . GLU A 1 281 ? -13.141 4.938 -8.766 1 98.44 281 GLU A C 1
ATOM 2188 O O . GLU A 1 281 ? -14.195 4.363 -9.039 1 98.44 281 GLU A O 1
ATOM 2193 N N . THR A 1 282 ? -12.07 4.27 -8.469 1 97.44 282 THR A N 1
ATOM 2194 C CA . THR A 1 282 ? -12.016 2.812 -8.477 1 97.44 282 THR A CA 1
ATOM 2195 C C . THR A 1 282 ? -12.859 2.238 -7.336 1 97.44 282 THR A C 1
ATOM 2197 O O . THR A 1 282 ? -13.609 1.28 -7.531 1 97.44 282 THR A O 1
ATOM 2200 N N . LEU A 1 283 ? -12.68 2.801 -6.148 1 98.06 283 LEU A N 1
ATOM 2201 C CA . LEU A 1 283 ? -13.484 2.357 -5.016 1 98.06 283 LEU A CA 1
ATOM 2202 C C . LEU A 1 283 ? -14.969 2.49 -5.32 1 98.06 283 LEU A C 1
ATOM 2204 O O . LEU A 1 283 ? -15.75 1.579 -5.027 1 98.06 283 LEU A O 1
ATOM 2208 N N . HIS A 1 284 ? -15.32 3.621 -5.891 1 98.12 284 HIS A N 1
ATOM 2209 C CA . HIS A 1 284 ? -16.703 3.846 -6.281 1 98.12 284 HIS A CA 1
ATOM 2210 C C . HIS A 1 284 ? -17.156 2.832 -7.328 1 98.12 284 HIS A C 1
ATOM 2212 O O . HIS A 1 284 ? -18.25 2.266 -7.227 1 98.12 284 HIS A O 1
ATOM 2218 N N . GLY A 1 285 ? -16.344 2.578 -8.359 1 95.81 285 GLY A N 1
ATOM 2219 C CA . GLY A 1 285 ? -16.672 1.662 -9.438 1 95.81 285 GLY A CA 1
ATOM 2220 C C . GLY A 1 285 ? -16.844 0.227 -8.969 1 95.81 285 GLY A C 1
ATOM 2221 O O . GLY A 1 285 ? -17.75 -0.475 -9.422 1 95.81 285 GLY A O 1
ATOM 2222 N N . VAL A 1 286 ? -16.016 -0.191 -8.078 1 95.25 286 VAL A N 1
ATOM 2223 C CA . VAL A 1 286 ? -16 -1.581 -7.637 1 95.25 286 VAL A CA 1
ATOM 2224 C C . VAL A 1 286 ? -17.109 -1.813 -6.625 1 95.25 286 VAL A C 1
ATOM 2226 O O . VAL A 1 286 ? -17.781 -2.85 -6.656 1 95.25 286 VAL A O 1
ATOM 2229 N N . SER A 1 287 ? -17.375 -0.85 -5.723 1 95.25 287 SER A N 1
ATOM 2230 C CA . SER A 1 287 ? -18.344 -1.034 -4.652 1 95.25 287 SER A CA 1
ATOM 2231 C C . SER A 1 287 ? -19.734 -0.562 -5.074 1 95.25 287 SER A C 1
ATOM 2233 O O . SER A 1 287 ? -20.75 -0.993 -4.508 1 95.25 287 SER A O 1
ATOM 2235 N N . GLY A 1 288 ? -19.781 0.371 -6.004 1 96.12 288 GLY A N 1
ATOM 2236 C CA . GLY A 1 288 ? -21.031 1.003 -6.363 1 96.12 288 GLY A CA 1
ATOM 2237 C C . GLY A 1 288 ? -21.469 2.07 -5.379 1 96.12 288 GLY A C 1
ATOM 2238 O O . GLY A 1 288 ? -22.547 2.66 -5.531 1 96.12 288 GLY A O 1
ATOM 2239 N N . GLU A 1 289 ? -20.641 2.311 -4.309 1 98.12 289 GLU A N 1
ATOM 2240 C CA . GLU A 1 289 ? -20.953 3.281 -3.266 1 98.12 289 GLU A CA 1
ATOM 2241 C C . GLU A 1 289 ? -20 4.469 -3.305 1 98.12 289 GLU A C 1
ATOM 2243 O O . GLU A 1 289 ? -18.844 4.328 -3.709 1 98.12 289 GLU A O 1
ATOM 2248 N N . ARG A 1 290 ? -20.531 5.652 -2.959 1 98.38 290 ARG A N 1
ATOM 2249 C CA . ARG A 1 290 ? -19.672 6.824 -2.82 1 98.38 290 ARG A CA 1
ATOM 2250 C C . ARG A 1 290 ? -18.734 6.672 -1.63 1 98.38 290 ARG A C 1
ATOM 2252 O O . ARG A 1 290 ? -19.031 5.938 -0.688 1 98.38 290 ARG A O 1
ATOM 2259 N N . VAL A 1 291 ? -17.703 7.414 -1.647 1 98.69 291 VAL A N 1
ATOM 2260 C CA . VAL A 1 291 ? -16.609 7.227 -0.702 1 98.69 291 VAL A CA 1
ATOM 2261 C C . VAL A 1 291 ? -16.734 8.227 0.447 1 98.69 291 VAL A C 1
ATOM 2263 O O . VAL A 1 291 ? -17.234 9.336 0.258 1 98.69 291 VAL A O 1
ATOM 2266 N N . ALA A 1 292 ? -16.328 7.809 1.632 1 98.81 292 ALA A N 1
ATOM 2267 C CA . ALA A 1 292 ? -16.156 8.703 2.771 1 98.81 292 ALA A CA 1
ATOM 2268 C C . ALA A 1 292 ? -14.688 9.023 2.998 1 98.81 292 ALA A C 1
ATOM 2270 O O . ALA A 1 292 ? -13.867 8.117 3.154 1 98.81 292 ALA A O 1
ATOM 2271 N N . ILE A 1 293 ? -14.383 10.305 3.018 1 98.81 293 ILE A N 1
ATOM 2272 C CA . ILE A 1 293 ? -13.008 10.727 3.268 1 98.81 293 ILE A CA 1
ATOM 2273 C C . ILE A 1 293 ? -12.859 11.133 4.73 1 98.81 293 ILE A C 1
ATOM 2275 O O . ILE A 1 293 ? -13.602 11.977 5.23 1 98.81 293 ILE A O 1
ATOM 2279 N N . LEU A 1 294 ? -11.961 10.469 5.414 1 98.5 294 LEU A N 1
ATOM 2280 C CA . LEU A 1 294 ? -11.562 10.852 6.766 1 98.5 294 LEU A CA 1
ATOM 2281 C C . LEU A 1 294 ? -10.234 11.594 6.754 1 98.5 294 LEU A C 1
ATOM 2283 O O . LEU A 1 294 ? -9.188 11.008 6.449 1 98.5 294 LEU A O 1
ATOM 2287 N N . ALA A 1 295 ? -10.281 12.875 7.074 1 98.19 295 ALA A N 1
ATOM 2288 C CA . ALA A 1 295 ? -9.094 13.727 7.012 1 98.19 295 ALA A CA 1
ATOM 2289 C C . ALA A 1 295 ? -8.719 14.242 8.398 1 98.19 295 ALA A C 1
ATOM 2291 O O . ALA A 1 295 ? -9.539 14.852 9.086 1 98.19 295 ALA A O 1
ATOM 2292 N N . HIS A 1 296 ? -7.469 13.953 8.758 1 95.62 296 HIS A N 1
ATOM 2293 C CA . HIS A 1 296 ? -7.023 14.414 10.07 1 95.62 296 HIS A CA 1
ATOM 2294 C C . HIS A 1 296 ? -5.996 15.531 9.945 1 95.62 296 HIS A C 1
ATOM 2296 O O . HIS A 1 296 ? -5.051 15.43 9.156 1 95.62 296 HIS A O 1
ATOM 2302 N N . SER A 1 297 ? -6.137 16.531 10.719 1 95.12 297 SER A N 1
ATOM 2303 C CA . SER A 1 297 ? -5.145 17.594 10.836 1 95.12 297 SER A CA 1
ATOM 2304 C C . SER A 1 297 ? -4.777 18.156 9.469 1 95.12 297 SER A C 1
ATOM 2306 O O . SER A 1 297 ? -5.652 18.562 8.703 1 95.12 297 SER A O 1
ATOM 2308 N N . TYR A 1 298 ? -3.502 18.203 9.094 1 95.69 298 TYR A N 1
ATOM 2309 C CA . TYR A 1 298 ? -3.043 18.719 7.809 1 95.69 298 TYR A CA 1
ATOM 2310 C C . TYR A 1 298 ? -3.766 18.031 6.656 1 95.69 298 TYR A C 1
ATOM 2312 O O . TYR A 1 298 ? -3.914 18.609 5.574 1 95.69 298 TYR A O 1
ATOM 2320 N N . GLY A 1 299 ? -4.324 16.844 6.941 1 97.38 299 GLY A N 1
ATOM 2321 C CA . GLY A 1 299 ? -5.098 16.141 5.934 1 97.38 299 GLY A CA 1
ATOM 2322 C C . GLY A 1 299 ? -6.328 16.906 5.48 1 97.38 299 GLY A C 1
ATOM 2323 O O . GLY A 1 299 ? -6.789 16.734 4.352 1 97.38 299 GLY A O 1
ATOM 2324 N N . ASP A 1 300 ? -6.812 17.734 6.367 1 97.81 300 ASP A N 1
ATOM 2325 C CA . ASP A 1 300 ? -7.941 18.578 6 1 97.81 300 ASP A CA 1
ATOM 2326 C C . ASP A 1 300 ? -7.559 19.562 4.895 1 97.81 300 ASP A C 1
ATOM 2328 O O . ASP A 1 300 ? -8.305 19.734 3.932 1 97.81 300 ASP A O 1
ATOM 2332 N N . THR A 1 301 ? -6.398 20.219 5.074 1 97.56 301 THR A N 1
ATOM 2333 C CA . THR A 1 301 ? -5.891 21.156 4.074 1 97.56 301 THR A CA 1
ATOM 2334 C C . THR A 1 301 ? -5.68 20.453 2.736 1 97.56 301 THR A C 1
ATOM 2336 O O . THR A 1 301 ? -6.055 20.984 1.688 1 97.56 301 THR A O 1
ATOM 2339 N N . VAL A 1 302 ? -5.191 19.281 2.83 1 98.25 302 VAL A N 1
ATOM 2340 C CA . VAL A 1 302 ? -4.914 18.484 1.64 1 98.25 302 VAL A CA 1
ATOM 2341 C C . VAL A 1 302 ? -6.227 18.094 0.964 1 98.25 302 VAL A C 1
ATOM 2343 O O . VAL A 1 302 ? -6.344 18.156 -0.262 1 98.25 302 VAL A O 1
ATOM 2346 N N . THR A 1 303 ? -7.25 17.75 1.708 1 98.69 303 THR A N 1
ATOM 2347 C CA . THR A 1 303 ? -8.531 17.297 1.177 1 98.69 303 THR A CA 1
ATOM 2348 C C . THR A 1 303 ? -9.281 18.453 0.526 1 98.69 303 THR A C 1
ATOM 2350 O O . THR A 1 303 ? -9.844 18.312 -0.56 1 98.69 303 THR A O 1
ATOM 2353 N N . ARG A 1 304 ? -9.258 19.609 1.153 1 98.19 304 ARG A N 1
ATOM 2354 C CA . ARG A 1 304 ? -9.914 20.766 0.561 1 98.19 304 ARG A CA 1
ATOM 2355 C C . ARG A 1 304 ? -9.234 21.172 -0.743 1 98.19 304 ARG A C 1
ATOM 2357 O O . ARG A 1 304 ? -9.906 21.531 -1.716 1 98.19 304 ARG A O 1
ATOM 2364 N N . TYR A 1 305 ? -7.895 21.141 -0.708 1 98.06 305 TYR A N 1
ATOM 2365 C CA . TYR A 1 305 ? -7.16 21.391 -1.943 1 98.06 305 TYR A CA 1
ATOM 2366 C C . TYR A 1 305 ? -7.609 20.438 -3.047 1 98.06 305 TYR A C 1
ATOM 2368 O O . TYR A 1 305 ? -7.867 20.859 -4.176 1 98.06 305 TYR A O 1
ATOM 2376 N N . PHE A 1 306 ? -7.797 19.172 -2.699 1 98.69 306 PHE A N 1
ATOM 2377 C CA . PHE A 1 306 ? -8.172 18.141 -3.646 1 98.69 306 PHE A CA 1
ATOM 2378 C C . PHE A 1 306 ? -9.547 18.422 -4.242 1 98.69 306 PHE A C 1
ATOM 2380 O O . PHE A 1 306 ? -9.75 18.25 -5.449 1 98.69 306 PHE A O 1
ATOM 2387 N N . PHE A 1 307 ? -10.484 18.797 -3.447 1 98.56 307 PHE A N 1
ATOM 2388 C CA . PHE A 1 307 ? -11.852 19 -3.898 1 98.56 307 PHE A CA 1
ATOM 2389 C C . PHE A 1 307 ? -11.906 20.047 -5.008 1 98.56 307 PHE A C 1
ATOM 2391 O O . PHE A 1 307 ? -12.57 19.844 -6.031 1 98.56 307 PHE A O 1
ATOM 2398 N N . GLU A 1 308 ? -11.211 21.109 -4.773 1 97.94 308 GLU A N 1
ATOM 2399 C CA . GLU A 1 308 ? -11.211 22.141 -5.816 1 97.94 308 GLU A CA 1
ATOM 2400 C C . GLU A 1 308 ? -10.359 21.703 -7.008 1 97.94 308 GLU A C 1
ATOM 2402 O O . GLU A 1 308 ? -10.75 21.906 -8.164 1 97.94 308 GLU A O 1
ATOM 2407 N N . TRP A 1 309 ? -9.219 21.125 -6.723 1 98.12 309 TRP A N 1
ATOM 2408 C CA . TRP A 1 309 ? -8.305 20.672 -7.762 1 98.12 309 TRP A CA 1
ATOM 2409 C C . TRP A 1 309 ? -9 19.703 -8.711 1 98.12 309 TRP A C 1
ATOM 2411 O O . TRP A 1 309 ? -8.898 19.828 -9.93 1 98.12 309 TRP A O 1
ATOM 2421 N N . VAL A 1 310 ? -9.75 18.688 -8.203 1 98.62 310 VAL A N 1
ATOM 2422 C CA . VAL A 1 310 ? -10.289 17.594 -8.992 1 98.62 310 VAL A CA 1
ATOM 2423 C C . VAL A 1 310 ? -11.359 18.125 -9.945 1 98.62 310 VAL A C 1
ATOM 2425 O O . VAL A 1 310 ? -11.523 17.609 -11.055 1 98.62 310 VAL A O 1
ATOM 2428 N N . GLU A 1 311 ? -12.055 19.188 -9.57 1 98.12 311 GLU A N 1
ATOM 2429 C CA . GLU A 1 311 ? -13.148 19.688 -10.391 1 98.12 311 GLU A CA 1
ATOM 2430 C C . GLU A 1 311 ? -12.664 20.781 -11.344 1 98.12 311 GLU A C 1
ATOM 2432 O O . GLU A 1 311 ? -13.375 21.156 -12.273 1 98.12 311 GLU A O 1
ATOM 2437 N N . THR A 1 312 ? -11.453 21.312 -11.109 1 97.69 312 THR A N 1
ATOM 2438 C CA . THR A 1 312 ? -10.859 22.328 -11.977 1 97.69 312 THR A CA 1
ATOM 2439 C C . THR A 1 312 ? -10.328 21.688 -13.266 1 97.69 312 THR A C 1
ATOM 2441 O O . THR A 1 312 ? -9.688 20.641 -13.227 1 97.69 312 THR A O 1
ATOM 2444 N N . PRO A 1 313 ? -10.578 22.281 -14.422 1 96.81 313 PRO A N 1
ATOM 2445 C CA . PRO A 1 313 ? -10.078 21.734 -15.68 1 96.81 313 PRO A CA 1
ATOM 2446 C C . PRO A 1 313 ? -8.555 21.609 -15.695 1 96.81 313 PRO A C 1
ATOM 2448 O O . PRO A 1 313 ? -7.852 22.406 -15.078 1 96.81 313 PRO A O 1
ATOM 2451 N N . VAL A 1 314 ? -8.117 20.656 -16.438 1 94.69 314 VAL A N 1
ATOM 2452 C CA . VAL A 1 314 ? -6.68 20.406 -16.562 1 94.69 314 VAL A CA 1
ATOM 2453 C C . VAL A 1 314 ? -5.98 21.656 -17.094 1 94.69 314 VAL A C 1
ATOM 2455 O O . VAL A 1 314 ? -4.898 22.016 -16.641 1 94.69 314 VAL A O 1
ATOM 2458 N N . ALA A 1 315 ? -6.547 22.359 -18.016 1 93.38 315 ALA A N 1
ATOM 2459 C CA . ALA A 1 315 ? -5.988 23.562 -18.641 1 93.38 315 ALA A CA 1
ATOM 2460 C C . ALA A 1 315 ? -5.746 24.656 -17.609 1 93.38 315 ALA A C 1
ATOM 2462 O O . ALA A 1 315 ? -4.91 25.531 -17.812 1 93.38 315 ALA A O 1
ATOM 2463 N N . LYS A 1 316 ? -6.457 24.578 -16.484 1 93.44 316 LYS A N 1
ATOM 2464 C CA . LYS A 1 316 ? -6.328 25.578 -15.43 1 93.44 316 LYS A CA 1
ATOM 2465 C C . LYS A 1 316 ? -5.555 25.016 -14.242 1 93.44 316 LYS A C 1
ATOM 2467 O O . LYS A 1 316 ? -5.656 25.547 -13.125 1 93.44 316 LYS A O 1
ATOM 2472 N N . GLY A 1 317 ? -4.977 23.891 -14.43 1 92.5 317 GLY A N 1
ATOM 2473 C CA . GLY A 1 317 ? -4.09 23.344 -13.414 1 92.5 317 GLY A CA 1
ATOM 2474 C C . GLY A 1 317 ? -4.781 22.359 -12.492 1 92.5 317 GLY A C 1
ATOM 2475 O O . GLY A 1 317 ? -4.246 22 -11.438 1 92.5 317 GLY A O 1
ATOM 2476 N N . GLY A 1 318 ? -5.988 21.922 -12.93 1 96.38 318 GLY A N 1
ATOM 2477 C CA . GLY A 1 318 ? -6.727 21.016 -12.062 1 96.38 318 GLY A CA 1
ATOM 2478 C C . GLY A 1 318 ? -6.738 19.594 -12.555 1 96.38 318 GLY A C 1
ATOM 2479 O O . GLY A 1 318 ? -5.879 19.188 -13.344 1 96.38 318 GLY A O 1
ATOM 2480 N N . GLY A 1 319 ? -7.613 18.781 -11.898 1 96.88 319 GLY A N 1
ATOM 2481 C CA . GLY A 1 319 ? -7.648 17.344 -12.141 1 96.88 319 GLY A CA 1
ATOM 2482 C C . GLY A 1 319 ? -8.617 16.953 -13.234 1 96.88 319 GLY A C 1
ATOM 2483 O O . GLY A 1 319 ? -8.641 15.789 -13.664 1 96.88 319 GLY A O 1
ATOM 2484 N N . GLY A 1 320 ? -9.484 17.828 -13.648 1 97.31 320 GLY A N 1
ATOM 2485 C CA . GLY A 1 320 ? -10.336 17.609 -14.812 1 97.31 320 GLY A CA 1
ATOM 2486 C C . GLY A 1 320 ? -11.469 16.656 -14.547 1 97.31 320 GLY A C 1
ATOM 2487 O O . GLY A 1 320 ? -11.961 15.992 -15.469 1 97.31 320 GLY A O 1
ATOM 2488 N N . GLY A 1 321 ? -11.922 16.438 -13.367 1 97.31 321 GLY A N 1
ATOM 2489 C CA . GLY A 1 321 ? -13 15.516 -13.055 1 97.31 321 GLY A CA 1
ATOM 2490 C C . GLY A 1 321 ? -14.367 16.047 -13.438 1 97.31 321 GLY A C 1
ATOM 2491 O O . GLY A 1 321 ? -15.32 15.273 -13.578 1 97.31 321 GLY A O 1
ATOM 2492 N N . GLY A 1 322 ? -14.469 17.391 -13.586 1 97.31 322 GLY A N 1
ATOM 2493 C CA . GLY A 1 322 ? -15.75 18.016 -13.867 1 97.31 322 GLY A CA 1
ATOM 2494 C C . GLY A 1 322 ? -16.469 18.484 -12.609 1 97.31 322 GLY A C 1
ATOM 2495 O O . GLY A 1 322 ? -16.156 18.047 -11.508 1 97.31 322 GLY A O 1
ATOM 2496 N N . LYS A 1 323 ? -17.453 19.312 -12.734 1 95.81 323 LYS A N 1
ATOM 2497 C CA . LYS A 1 323 ? -18.094 20.031 -11.641 1 95.81 323 LYS A CA 1
ATOM 2498 C C . LYS A 1 323 ? -18.938 19.094 -10.781 1 95.81 323 LYS A C 1
ATOM 2500 O O . LYS A 1 323 ? -19.297 19.438 -9.648 1 95.81 323 LYS A O 1
ATOM 2505 N N . LYS A 1 324 ? -19.219 17.969 -11.242 1 97.31 324 LYS A N 1
ATOM 2506 C CA . LYS A 1 324 ? -20.094 17.047 -10.5 1 97.31 324 LYS A CA 1
ATOM 2507 C C . LYS A 1 324 ? -19.297 15.891 -9.906 1 97.31 324 LYS A C 1
ATOM 2509 O O . LYS A 1 324 ? -19.875 14.961 -9.352 1 97.31 324 LYS A O 1
ATOM 2514 N N . TRP A 1 325 ? -18.016 15.945 -10.031 1 98.56 325 TRP A N 1
ATOM 2515 C CA . TRP A 1 325 ? -17.188 14.812 -9.648 1 98.56 325 TRP A CA 1
ATOM 2516 C C . TRP A 1 325 ? -17.344 14.492 -8.164 1 98.56 325 TRP A C 1
ATOM 2518 O O . TRP A 1 325 ? -17.531 13.336 -7.789 1 98.56 325 TRP A O 1
ATOM 2528 N N . VAL A 1 326 ? -17.328 15.547 -7.32 1 98.75 326 VAL A N 1
ATOM 2529 C CA . VAL A 1 326 ? -17.406 15.328 -5.879 1 98.75 326 VAL A CA 1
ATOM 2530 C C . VAL A 1 326 ? -18.781 14.773 -5.52 1 98.75 326 VAL A C 1
ATOM 2532 O O . VAL A 1 326 ? -18.891 13.836 -4.727 1 98.75 326 VAL A O 1
ATOM 2535 N N . ASP A 1 327 ? -19.828 15.273 -6.109 1 98.56 327 ASP A N 1
ATOM 2536 C CA . ASP A 1 327 ? -21.172 14.805 -5.848 1 98.56 327 ASP A CA 1
ATOM 2537 C C . ASP A 1 327 ? -21.328 13.336 -6.227 1 98.56 327 ASP A C 1
ATOM 2539 O O . ASP A 1 327 ? -22.047 12.586 -5.551 1 98.56 327 ASP A O 1
ATOM 2543 N N . ALA A 1 328 ? -20.672 12.961 -7.273 1 98.5 328 ALA A N 1
ATOM 2544 C CA . ALA A 1 328 ? -20.812 11.609 -7.812 1 98.5 328 ALA A CA 1
ATOM 2545 C C . ALA A 1 328 ? -20.016 10.602 -6.988 1 98.5 328 ALA A C 1
ATOM 2547 O O . ALA A 1 328 ? -20.359 9.422 -6.934 1 98.5 328 ALA A O 1
ATOM 2548 N N . HIS A 1 329 ? -18.953 11.086 -6.301 1 98.75 329 HIS A N 1
ATOM 2549 C CA . HIS A 1 329 ? -18.016 10.086 -5.793 1 98.75 329 HIS A CA 1
ATOM 2550 C C . HIS A 1 329 ? -17.891 10.172 -4.277 1 98.75 329 HIS A C 1
ATOM 2552 O O . HIS A 1 329 ? -17.391 9.234 -3.641 1 98.75 329 HIS A O 1
ATOM 2558 N N . ILE A 1 330 ? -18.281 11.289 -3.658 1 98.75 330 ILE A N 1
ATOM 2559 C CA . ILE A 1 330 ? -18.016 11.484 -2.238 1 98.75 330 ILE A CA 1
ATOM 2560 C C . ILE A 1 330 ? -19.328 11.492 -1.46 1 98.75 330 ILE A C 1
ATOM 2562 O O . ILE A 1 330 ? -20.234 12.281 -1.758 1 98.75 330 ILE A O 1
ATOM 2566 N N . HIS A 1 331 ? -19.438 10.617 -0.511 1 98.44 331 HIS A N 1
ATOM 2567 C CA . HIS A 1 331 ? -20.578 10.57 0.381 1 98.44 331 HIS A CA 1
ATOM 2568 C C . HIS A 1 331 ? -20.406 11.531 1.556 1 98.44 331 HIS A C 1
ATOM 2570 O O . HIS A 1 331 ? -21.359 12.219 1.946 1 98.44 331 HIS A O 1
ATOM 2576 N N . ALA A 1 332 ? -19.219 11.5 2.096 1 98.56 332 ALA A N 1
ATOM 2577 C CA . ALA A 1 332 ? -18.969 12.297 3.295 1 98.56 332 ALA A CA 1
ATOM 2578 C C . ALA A 1 332 ? -17.531 12.797 3.322 1 98.56 332 ALA A C 1
ATOM 2580 O O . ALA A 1 332 ? -16.609 12.078 2.93 1 98.56 332 ALA A O 1
ATOM 2581 N N . TYR A 1 333 ? -17.422 14.023 3.682 1 98.44 333 TYR A N 1
ATOM 2582 C CA . TYR A 1 333 ? -16.156 14.648 4.047 1 98.44 333 TYR A CA 1
ATOM 2583 C C . TYR A 1 333 ? -16.078 14.867 5.555 1 98.44 333 TYR A C 1
ATOM 2585 O O . TYR A 1 333 ? -16.75 15.734 6.098 1 98.44 333 TYR A O 1
ATOM 2593 N N . VAL A 1 334 ? -15.242 14.039 6.238 1 98.75 334 VAL A N 1
ATOM 2594 C CA . VAL A 1 334 ? -15.109 14.117 7.688 1 98.75 334 VAL A CA 1
ATOM 2595 C C . VAL A 1 334 ? -13.789 14.797 8.055 1 98.75 334 VAL A C 1
ATOM 2597 O O . VAL A 1 334 ? -12.719 14.188 7.949 1 98.75 334 VAL A O 1
ATOM 2600 N N . ASP A 1 335 ? -13.875 15.992 8.492 1 98.5 335 ASP A N 1
ATOM 2601 C CA . ASP A 1 335 ? -12.727 16.75 8.984 1 98.5 335 ASP A CA 1
ATOM 2602 C C . ASP A 1 335 ? -12.492 16.469 10.469 1 98.5 335 ASP A C 1
ATOM 2604 O O . ASP A 1 335 ? -13.32 16.828 11.312 1 98.5 335 ASP A O 1
ATOM 2608 N N . ILE A 1 336 ? -11.375 15.867 10.758 1 98.12 336 ILE A N 1
ATOM 2609 C CA . ILE A 1 336 ? -11.008 15.578 12.141 1 98.12 336 ILE A CA 1
ATOM 2610 C C . ILE A 1 336 ? -9.891 16.516 12.586 1 98.12 336 ILE A C 1
ATOM 2612 O O . ILE A 1 336 ? -8.719 16.297 12.266 1 98.12 336 ILE A O 1
ATOM 2616 N N . ALA A 1 337 ? -10.234 17.531 13.297 1 97.62 337 ALA A N 1
ATOM 2617 C CA . ALA A 1 337 ? -9.289 18.484 13.883 1 97.62 337 ALA A CA 1
ATOM 2618 C C . ALA A 1 337 ? -8.453 19.172 12.805 1 97.62 337 ALA A C 1
ATOM 2620 O O . ALA A 1 337 ? -7.234 19.297 12.945 1 97.62 337 ALA A O 1
ATOM 2621 N N . GLY A 1 338 ? -9.078 19.578 11.758 1 97.94 338 GLY A N 1
ATOM 2622 C CA . GLY A 1 338 ? -8.375 20.25 10.68 1 97.94 338 GLY A CA 1
ATOM 2623 C C . GLY A 1 338 ? -8.094 21.719 10.969 1 97.94 338 GLY A C 1
ATOM 2624 O O . GLY A 1 338 ? -8.93 22.406 11.547 1 97.94 338 GLY A O 1
ATOM 2625 N N . PRO A 1 339 ? -6.867 22.203 10.672 1 97.69 339 PRO A N 1
ATOM 2626 C CA . PRO A 1 339 ? -6.559 23.625 10.828 1 97.69 339 PRO A CA 1
ATOM 2627 C C . PRO A 1 339 ? -7.105 24.484 9.68 1 97.69 339 PRO A C 1
ATOM 2629 O O . PRO A 1 339 ? -6.332 25.031 8.898 1 97.69 339 PRO A O 1
ATOM 2632 N N . MET A 1 340 ? -8.336 24.734 9.711 1 97.81 340 MET A N 1
ATOM 2633 C CA . MET A 1 340 ? -9.016 25.328 8.555 1 97.81 340 MET A CA 1
ATOM 2634 C C . MET A 1 340 ? -8.594 26.781 8.367 1 97.81 340 MET A C 1
ATOM 2636 O O . MET A 1 340 ? -8.719 27.328 7.27 1 97.81 340 MET A O 1
ATOM 2640 N N . LEU A 1 341 ? -8.117 27.438 9.438 1 97.5 341 LEU A N 1
ATOM 2641 C CA . LEU A 1 341 ? -7.629 28.812 9.328 1 97.5 341 LEU A CA 1
ATOM 2642 C C . LEU A 1 341 ? -6.137 28.891 9.656 1 97.5 341 LEU A C 1
ATOM 2644 O O . LEU A 1 341 ? -5.641 29.938 10.062 1 97.5 341 LEU A O 1
ATOM 2648 N N . GLY A 1 342 ? -5.527 27.703 9.539 1 96.69 342 GLY A N 1
ATOM 2649 C CA . GLY A 1 342 ? -4.105 27.641 9.836 1 96.69 342 GLY A CA 1
ATOM 2650 C C . GLY A 1 342 ? -3.814 27.438 11.312 1 96.69 342 GLY A C 1
ATOM 2651 O O . GLY A 1 342 ? -4.73 27.203 12.102 1 96.69 342 GLY A O 1
ATOM 2652 N N . ILE A 1 343 ? -2.506 27.438 11.594 1 95.62 343 ILE A N 1
ATOM 2653 C CA . ILE A 1 343 ? -2.023 27.172 12.945 1 95.62 343 ILE A CA 1
ATOM 2654 C C . ILE A 1 343 ? -1.061 28.281 13.367 1 95.62 343 ILE A C 1
ATOM 2656 O O . ILE A 1 343 ? -0.023 28.484 12.734 1 95.62 343 ILE A O 1
ATOM 2660 N N . PRO A 1 344 ? -1.297 29 14.477 1 93.75 344 PRO A N 1
ATOM 2661 C CA . PRO A 1 344 ? -0.411 30.078 14.93 1 93.75 344 PRO A CA 1
ATOM 2662 C C . PRO A 1 344 ? 1.024 29.594 15.148 1 93.75 344 PRO A C 1
ATOM 2664 O O . PRO A 1 344 ? 1.971 30.328 14.844 1 93.75 344 PRO A O 1
ATOM 2667 N N . LYS A 1 345 ? 1.204 28.438 15.562 1 90.44 345 LYS A N 1
ATOM 2668 C CA . LYS A 1 345 ? 2.521 27.922 15.938 1 90.44 345 LYS A CA 1
ATOM 2669 C C . LYS A 1 345 ? 3.432 27.812 14.719 1 90.44 345 LYS A C 1
ATOM 2671 O O . LYS A 1 345 ? 4.648 27.656 14.859 1 90.44 345 LYS A O 1
ATOM 2676 N N . THR A 1 346 ? 2.889 27.922 13.516 1 92.88 346 THR A N 1
ATOM 2677 C CA . THR A 1 346 ? 3.719 27.875 12.32 1 92.88 346 THR A CA 1
ATOM 2678 C C . THR A 1 346 ? 4.664 29.078 12.273 1 92.88 346 THR A C 1
ATOM 2680 O O . THR A 1 346 ? 5.797 28.953 11.805 1 92.88 346 THR A O 1
ATOM 2683 N N . ILE A 1 347 ? 4.285 30.203 12.852 1 90.56 347 ILE A N 1
ATOM 2684 C CA . ILE A 1 347 ? 5.082 31.438 12.805 1 90.56 347 ILE A CA 1
ATOM 2685 C C . ILE A 1 347 ? 6.344 31.25 13.648 1 90.56 347 ILE A C 1
ATOM 2687 O O . ILE A 1 347 ? 7.461 31.391 13.141 1 90.56 347 ILE A O 1
ATOM 2691 N N . PRO A 1 348 ? 6.242 30.906 14.922 1 87.5 348 PRO A N 1
ATOM 2692 C CA . PRO A 1 348 ? 7.473 30.672 15.688 1 87.5 348 PRO A CA 1
ATOM 2693 C C . PRO A 1 348 ? 8.305 29.516 15.133 1 87.5 348 PRO A C 1
ATOM 2695 O O . PRO A 1 348 ? 9.531 29.531 15.211 1 87.5 348 PRO A O 1
ATOM 2698 N N . SER A 1 349 ? 7.672 28.453 14.617 1 87.25 349 SER A N 1
ATOM 2699 C CA . SER A 1 349 ? 8.398 27.328 14.031 1 87.25 349 SER A CA 1
ATOM 2700 C C . SER A 1 349 ? 9.297 27.797 12.883 1 87.25 349 SER A C 1
ATOM 2702 O O . SER A 1 349 ? 10.438 27.328 12.758 1 87.25 349 SER A O 1
ATOM 2704 N N . LEU A 1 350 ? 8.766 28.672 12.07 1 90.94 350 LEU A N 1
ATOM 2705 C CA . LEU A 1 350 ? 9.508 29.156 10.906 1 90.94 350 LEU A CA 1
ATOM 2706 C C . LEU A 1 350 ? 10.477 30.266 11.297 1 90.94 350 LEU A C 1
ATOM 2708 O O . LEU A 1 350 ? 11.547 30.391 10.695 1 90.94 350 LEU A O 1
ATOM 2712 N N . LEU A 1 351 ? 10.117 31.031 12.281 1 88.44 351 LEU A N 1
ATOM 2713 C CA . LEU A 1 351 ? 10.914 32.188 12.648 1 88.44 351 LEU A CA 1
ATOM 2714 C C . LEU A 1 351 ? 12.133 31.781 13.469 1 88.44 351 LEU A C 1
ATOM 2716 O O . LEU A 1 351 ? 13.242 32.281 13.242 1 88.44 351 LEU A O 1
ATOM 2720 N N . SER A 1 352 ? 11.93 30.859 14.453 1 83.12 352 SER A N 1
ATOM 2721 C CA . SER A 1 352 ? 13.031 30.578 15.375 1 83.12 352 SER A CA 1
ATOM 2722 C C . SER A 1 352 ? 13.195 29.078 15.609 1 83.12 352 SER A C 1
ATOM 2724 O O . SER A 1 352 ? 14.148 28.641 16.25 1 83.12 352 SER A O 1
ATOM 2726 N N . GLY A 1 353 ? 12.391 28.328 15.008 1 75.56 353 GLY A N 1
ATOM 2727 C CA . GLY A 1 353 ? 12.492 26.891 15.18 1 75.56 353 GLY A CA 1
ATOM 2728 C C . GLY A 1 353 ? 11.969 26.406 16.516 1 75.56 353 GLY A C 1
ATOM 2729 O O . GLY A 1 353 ? 12.109 25.219 16.859 1 75.56 353 GLY A O 1
ATOM 2730 N N . GLU A 1 354 ? 11.477 27.359 17.281 1 61.69 354 GLU A N 1
ATOM 2731 C CA . GLU A 1 354 ? 10.961 27.016 18.594 1 61.69 354 GLU A CA 1
ATOM 2732 C C . GLU A 1 354 ? 9.539 26.469 18.516 1 61.69 354 GLU A C 1
ATOM 2734 O O . GLU A 1 354 ? 8.734 26.953 17.719 1 61.69 354 GLU A O 1
ATOM 2739 N N . MET A 1 355 ? 9.312 25.188 18.812 1 52.34 355 MET A N 1
ATOM 2740 C CA . MET A 1 355 ? 7.945 24.688 18.953 1 52.34 355 MET A CA 1
ATOM 2741 C C . MET A 1 355 ? 7.645 24.359 20.422 1 52.34 355 MET A C 1
ATOM 2743 O O . MET A 1 355 ? 8.398 23.625 21.062 1 52.34 355 MET A O 1
ATOM 2747 N N . ARG A 1 356 ? 6.945 25.266 21.094 1 45.47 356 ARG A N 1
ATOM 2748 C CA . ARG A 1 356 ? 6.625 24.891 22.469 1 45.47 356 ARG A CA 1
ATOM 2749 C C . ARG A 1 356 ? 6.188 23.422 22.547 1 45.47 356 ARG A C 1
ATOM 2751 O O . ARG A 1 356 ? 6.613 22.688 23.438 1 45.47 356 ARG A O 1
ATOM 2758 N N . ASP A 1 357 ? 5.062 23.219 21.812 1 41.09 357 ASP A N 1
ATOM 2759 C CA . ASP A 1 357 ? 4.438 21.906 21.844 1 41.09 357 ASP A CA 1
ATOM 2760 C C . ASP A 1 357 ? 5.293 20.875 21.109 1 41.09 357 ASP A C 1
ATOM 2762 O O . ASP A 1 357 ? 4.816 19.797 20.75 1 41.09 357 ASP A O 1
ATOM 2766 N N . THR A 1 358 ? 6.242 21.359 20.469 1 37.19 358 THR A N 1
ATOM 2767 C CA . THR A 1 358 ? 7.02 20.281 19.859 1 37.19 358 THR A CA 1
ATOM 2768 C C . THR A 1 358 ? 7.18 19.109 20.828 1 37.19 358 THR A C 1
ATOM 2770 O O . THR A 1 358 ? 8.141 19.062 21.609 1 37.19 358 THR A O 1
ATOM 2773 N N . ALA A 1 359 ? 6.301 18.859 21.438 1 34.84 359 ALA A N 1
ATOM 2774 C CA . ALA A 1 359 ? 5.895 17.688 22.219 1 34.84 359 ALA A CA 1
ATOM 2775 C C . ALA A 1 359 ? 6.477 16.422 21.625 1 34.84 359 ALA A C 1
ATOM 2777 O O . ALA A 1 359 ? 6.875 15.508 22.359 1 34.84 359 ALA A O 1
ATOM 2778 N N . ILE A 1 360 ? 6.352 16.344 20.344 1 36.62 360 ILE A N 1
ATOM 2779 C CA . ILE A 1 360 ? 6.973 15.156 19.766 1 36.62 360 ILE A CA 1
ATOM 2780 C C . ILE A 1 360 ? 8.453 15.117 20.141 1 36.62 360 ILE A C 1
ATOM 2782 O O . ILE A 1 360 ? 8.977 14.062 20.5 1 36.62 360 ILE A O 1
ATOM 2786 N N . LEU A 1 361 ? 9.102 16.344 20.062 1 38.03 361 LEU A N 1
ATOM 2787 C CA . LEU A 1 361 ? 10.484 16.375 20.516 1 38.03 361 LEU A CA 1
ATOM 2788 C C . LEU A 1 361 ? 10.562 16.297 22.047 1 38.03 361 LEU A C 1
ATOM 2790 O O . LEU A 1 361 ? 11.484 15.695 22.594 1 38.03 361 LEU A O 1
ATOM 2794 N N . GLY A 1 362 ? 9.664 17.016 22.656 1 35.66 362 GLY A N 1
ATOM 2795 C CA . GLY A 1 362 ? 9.57 16.891 24.094 1 35.66 362 GLY A CA 1
ATOM 2796 C C . GLY A 1 362 ? 9.258 15.469 24.547 1 35.66 362 GLY A C 1
ATOM 2797 O O . GLY A 1 362 ? 9.812 14.992 25.531 1 35.66 362 GLY A O 1
ATOM 2798 N N . GLU A 1 363 ? 8.305 14.891 23.953 1 37.31 363 GLU A N 1
ATOM 2799 C CA . GLU A 1 363 ? 8.016 13.492 24.234 1 37.31 363 GLU A CA 1
ATOM 2800 C C . GLU A 1 363 ? 9.211 12.602 23.875 1 37.31 363 GLU A C 1
ATOM 2802 O O . GLU A 1 363 ? 9.516 11.656 24.609 1 37.31 363 GLU A O 1
ATOM 2807 N N . LEU A 1 364 ? 9.797 12.953 22.781 1 36.84 364 LEU A N 1
ATOM 2808 C CA . LEU A 1 364 ? 11.078 12.305 22.531 1 36.84 364 LEU A CA 1
ATOM 2809 C C . LEU A 1 364 ? 12.086 12.656 23.641 1 36.84 364 LEU A C 1
ATOM 2811 O O . LEU A 1 364 ? 12.844 11.797 24.078 1 36.84 364 LEU A O 1
ATOM 2815 N N . GLU A 1 365 ? 12.133 13.945 24 1 35.56 365 GLU A N 1
ATOM 2816 C CA . GLU A 1 365 ? 12.93 14.336 25.156 1 35.56 365 GLU A CA 1
ATOM 2817 C C . GLU A 1 365 ? 12.477 13.602 26.422 1 35.56 365 GLU A C 1
ATOM 2819 O O . GLU A 1 365 ? 13.312 13.148 27.203 1 35.56 365 GLU A O 1
ATOM 2824 N N . GLY A 1 366 ? 11.195 13.766 26.625 1 36.12 366 GLY A N 1
ATOM 2825 C CA . GLY A 1 366 ? 10.695 13 27.766 1 36.12 366 GLY A CA 1
ATOM 2826 C C . GLY A 1 366 ? 11.023 11.523 27.672 1 36.12 366 GLY A C 1
ATOM 2827 O O . GLY A 1 366 ? 11.359 10.891 28.672 1 36.12 366 GLY A O 1
ATOM 2828 N N . MET A 1 367 ? 10.773 10.938 26.547 1 33.62 367 MET A N 1
ATOM 2829 C CA . MET A 1 367 ? 11.164 9.555 26.297 1 33.62 367 MET A CA 1
ATOM 2830 C C . MET A 1 367 ? 12.672 9.383 26.453 1 33.62 367 MET A C 1
ATOM 2832 O O . MET A 1 367 ? 13.133 8.352 26.953 1 33.62 367 MET A O 1
ATOM 2836 N N . LEU A 1 368 ? 13.43 10.391 25.844 1 35.72 368 LEU A N 1
ATOM 2837 C CA . LEU A 1 368 ? 14.867 10.234 26.031 1 35.72 368 LEU A CA 1
ATOM 2838 C C . LEU A 1 368 ? 15.312 10.805 27.375 1 35.72 368 LEU A C 1
ATOM 2840 O O . LEU A 1 368 ? 16.5 10.828 27.672 1 35.72 368 LEU A O 1
ATOM 2844 N N . GLY A 1 369 ? 14.719 10.805 28.453 1 32.62 369 GLY A N 1
ATOM 2845 C CA . GLY A 1 369 ? 15 11.18 29.828 1 32.62 369 GLY A CA 1
ATOM 2846 C C . GLY A 1 369 ? 15.75 12.5 29.938 1 32.62 369 GLY A C 1
ATOM 2847 O O . GLY A 1 369 ? 16.109 13.102 28.922 1 32.62 369 GLY A O 1
ATOM 2848 N N . GLY A 1 370 ? 16.016 13.102 31.359 1 32.22 370 GLY A N 1
ATOM 2849 C CA . GLY A 1 370 ? 16.766 14.172 31.984 1 32.22 370 GLY A CA 1
ATOM 2850 C C . GLY A 1 370 ? 18.172 14.305 31.453 1 32.22 370 GLY A C 1
ATOM 2851 O O . GLY A 1 370 ? 18.938 15.156 31.906 1 32.22 370 GLY A O 1
ATOM 2852 N N . ILE A 1 371 ? 18.891 13.375 31.141 1 31.03 371 ILE A N 1
ATOM 2853 C CA . ILE A 1 371 ? 20.312 13.469 30.812 1 31.03 371 ILE A CA 1
ATOM 2854 C C . ILE A 1 371 ? 20.531 14.57 29.781 1 31.03 371 ILE A C 1
ATOM 2856 O O . ILE A 1 371 ? 21.594 15.203 29.75 1 31.03 371 ILE A O 1
ATOM 2860 N N . LEU A 1 372 ? 19.594 14.812 28.969 1 33.72 372 LEU A N 1
ATOM 2861 C CA . LEU A 1 372 ? 19.828 15.781 27.891 1 33.72 372 LEU A CA 1
ATOM 2862 C C . LEU A 1 372 ? 19.688 17.203 28.406 1 33.72 372 LEU A C 1
ATOM 2864 O O . LEU A 1 372 ? 19.922 18.156 27.672 1 33.72 372 LEU A O 1
ATOM 2868 N N . GLU A 1 373 ? 19.469 17.562 29.609 1 33.34 373 GLU A N 1
ATOM 2869 C CA . GLU A 1 373 ? 19.281 18.953 30.047 1 33.34 373 GLU A CA 1
ATOM 2870 C C . GLU A 1 373 ? 20.547 19.766 29.828 1 33.34 373 GLU A C 1
ATOM 2872 O O . GLU A 1 373 ? 20.484 20.891 29.312 1 33.34 373 GLU A O 1
ATOM 2877 N N . ASN A 1 374 ? 21.703 19.469 30.594 1 34.91 374 ASN A N 1
ATOM 2878 C CA . ASN A 1 374 ? 22.859 20.375 30.594 1 34.91 374 ASN A CA 1
ATOM 2879 C C . ASN A 1 374 ? 23.594 20.328 29.25 1 34.91 374 ASN A C 1
ATOM 2881 O O . ASN A 1 374 ? 23.953 21.375 28.703 1 34.91 374 ASN A O 1
ATOM 2885 N N . ALA A 1 375 ? 24.234 19.203 28.797 1 33.28 375 ALA A N 1
ATOM 2886 C CA . ALA A 1 375 ? 25 19.047 27.562 1 33.28 375 ALA A CA 1
ATOM 2887 C C . ALA A 1 375 ? 24.109 19.25 26.344 1 33.28 375 ALA A C 1
ATOM 2889 O O . ALA A 1 375 ? 24.578 19.75 25.312 1 33.28 375 ALA A O 1
ATOM 2890 N N . MET A 1 376 ? 22.797 19.062 26.266 1 36.84 376 MET A N 1
ATOM 2891 C CA . MET A 1 376 ? 21.734 19.062 25.266 1 36.84 376 MET A CA 1
ATOM 2892 C C . MET A 1 376 ? 21.25 20.484 24.984 1 36.84 376 MET A C 1
ATOM 2894 O O . MET A 1 376 ? 20.75 20.766 23.891 1 36.84 376 MET A O 1
ATOM 2898 N N . GLY A 1 377 ? 21.312 21.391 25.875 1 37.91 377 GLY A N 1
ATOM 2899 C CA . GLY A 1 377 ? 21.031 22.797 25.656 1 37.91 377 GLY A CA 1
ATOM 2900 C C . GLY A 1 377 ? 21.859 23.406 24.531 1 37.91 377 GLY A C 1
ATOM 2901 O O . GLY A 1 377 ? 21.312 24.078 23.672 1 37.91 377 GLY A O 1
ATOM 2902 N N . ARG A 1 378 ? 23.156 23.344 24.75 1 38.44 378 ARG A N 1
ATOM 2903 C CA . ARG A 1 378 ? 24.062 23.844 23.734 1 38.44 378 ARG A CA 1
ATOM 2904 C C . ARG A 1 378 ? 23.891 23.094 22.422 1 38.44 378 ARG A C 1
ATOM 2906 O O . ARG A 1 378 ? 24 23.672 21.344 1 38.44 378 ARG A O 1
ATOM 2913 N N . PHE A 1 379 ? 23.844 21.766 22.516 1 38.69 379 PHE A N 1
ATOM 2914 C CA . PHE A 1 379 ? 23.578 20.875 21.406 1 38.69 379 PHE A CA 1
ATOM 2915 C C . PHE A 1 379 ? 22.234 21.203 20.75 1 38.69 379 PHE A C 1
ATOM 2917 O O . PHE A 1 379 ? 22.125 21.266 19.531 1 38.69 379 PHE A O 1
ATOM 2924 N N . ILE A 1 380 ? 21.281 21.625 21.547 1 43.97 380 ILE A N 1
ATOM 2925 C CA . ILE A 1 380 ? 19.938 22.031 21.125 1 43.97 380 ILE A CA 1
ATOM 2926 C C . ILE A 1 380 ? 20.016 23.344 20.359 1 43.97 380 ILE A C 1
ATOM 2928 O O . ILE A 1 380 ? 19.344 23.5 19.328 1 43.97 380 ILE A O 1
ATOM 2932 N N . GLY A 1 381 ? 20.922 24.297 20.938 1 47.22 381 GLY A N 1
ATOM 2933 C CA . GLY A 1 381 ? 21.062 25.578 20.25 1 47.22 381 GLY A CA 1
ATOM 2934 C C . GLY A 1 381 ? 21.547 25.438 18.812 1 47.22 381 GLY A C 1
ATOM 2935 O O . GLY A 1 381 ? 20.984 26.047 17.906 1 47.22 381 GLY A O 1
ATOM 2936 N N . SER A 1 382 ? 22.781 24.812 18.688 1 50.91 382 SER A N 1
ATOM 2937 C CA . SER A 1 382 ? 23.281 24.578 17.344 1 50.91 382 SER A CA 1
ATOM 2938 C C . SER A 1 382 ? 22.328 23.703 16.531 1 50.91 382 SER A C 1
ATOM 2940 O O . SER A 1 382 ? 22.141 23.938 15.336 1 50.91 382 SER A O 1
ATOM 2942 N N . GLN A 1 383 ? 21.609 22.953 17.266 1 58.59 383 GLN A N 1
ATOM 2943 C CA . GLN A 1 383 ? 20.703 22 16.641 1 58.59 383 GLN A CA 1
ATOM 2944 C C . GLN A 1 383 ? 19.375 22.672 16.281 1 58.59 383 GLN A C 1
ATOM 2946 O O . GLN A 1 383 ? 18.75 22.297 15.281 1 58.59 383 GLN A O 1
ATOM 2951 N N . ILE A 1 384 ? 19.25 23.859 16.875 1 64.5 384 ILE A N 1
ATOM 2952 C CA . ILE A 1 384 ? 17.984 24.547 16.625 1 64.5 384 ILE A CA 1
ATOM 2953 C C . ILE A 1 384 ? 18.047 25.25 15.266 1 64.5 384 ILE A C 1
ATOM 2955 O O . ILE A 1 384 ? 17.047 25.312 14.547 1 64.5 384 ILE A O 1
ATOM 2959 N N . LYS A 1 385 ? 19.266 25.719 15.023 1 71.31 385 LYS A N 1
ATOM 2960 C CA . LYS A 1 385 ? 19.422 26.344 13.711 1 71.31 385 LYS A CA 1
ATOM 2961 C C . LYS A 1 385 ? 19.125 25.344 12.586 1 71.31 385 LYS A C 1
ATOM 2963 O O . LYS A 1 385 ? 18.422 25.672 11.625 1 71.31 385 LYS A O 1
ATOM 2968 N N . GLU A 1 386 ? 19.703 24.219 12.766 1 76.12 386 GLU A N 1
ATOM 2969 C CA . GLU A 1 386 ? 19.5 23.188 11.758 1 76.12 386 GLU A CA 1
ATOM 2970 C C . GLU A 1 386 ? 18.031 22.766 11.68 1 76.12 386 GLU A C 1
ATOM 2972 O O . GLU A 1 386 ? 17.5 22.531 10.594 1 76.12 386 GLU A O 1
ATOM 2977 N N . VAL A 1 387 ? 17.438 22.75 12.758 1 77.31 387 VAL A N 1
ATOM 2978 C CA . VAL A 1 387 ? 16.016 22.406 12.82 1 77.31 387 VAL A CA 1
ATOM 2979 C C . VAL A 1 387 ? 15.188 23.469 12.125 1 77.31 387 VAL A C 1
ATOM 2981 O O . VAL A 1 387 ? 14.312 23.156 11.32 1 77.31 387 VAL A O 1
ATOM 2984 N N . CYS A 1 388 ? 15.484 24.719 12.438 1 82 388 CYS A N 1
ATOM 2985 C CA . CYS A 1 388 ? 14.75 25.828 11.852 1 82 388 CYS A CA 1
ATOM 2986 C C . CYS A 1 388 ? 14.898 25.859 10.336 1 82 388 CYS A C 1
ATOM 2988 O O . CYS A 1 388 ? 13.922 26.062 9.617 1 82 388 CYS A O 1
ATOM 2990 N N . GLU A 1 389 ? 16.109 25.609 9.945 1 86 389 GLU A N 1
ATOM 2991 C CA . GLU A 1 389 ? 16.359 25.594 8.508 1 86 389 GLU A CA 1
ATOM 2992 C C . GLU A 1 389 ? 15.602 24.453 7.832 1 86 389 GLU A C 1
ATOM 2994 O O . GLU A 1 389 ? 15.133 24.594 6.703 1 86 389 GLU A O 1
ATOM 2999 N N . THR A 1 390 ? 15.523 23.375 8.508 1 87.94 390 THR A N 1
ATOM 3000 C CA . THR A 1 390 ? 14.789 22.234 7.988 1 87.94 390 THR A CA 1
ATOM 3001 C C . THR A 1 390 ? 13.297 22.547 7.906 1 87.94 390 THR A C 1
ATOM 3003 O O . THR A 1 390 ? 12.664 22.328 6.867 1 87.94 390 THR A O 1
ATOM 3006 N N . PHE A 1 391 ? 12.742 23.172 8.938 1 89.19 391 PHE A N 1
ATOM 3007 C CA . PHE A 1 391 ? 11.328 23.516 8.977 1 89.19 391 PHE A CA 1
ATOM 3008 C C . PHE A 1 391 ? 10.969 24.484 7.855 1 89.19 391 PHE A C 1
ATOM 3010 O O . PHE A 1 391 ? 9.922 24.359 7.227 1 89.19 391 PHE A O 1
ATOM 3017 N N . ARG A 1 392 ? 11.844 25.359 7.613 1 93.56 392 ARG A N 1
ATOM 3018 C CA . ARG A 1 392 ? 11.594 26.422 6.641 1 93.56 392 ARG A CA 1
ATOM 3019 C C . ARG A 1 392 ? 11.438 25.844 5.234 1 93.56 392 ARG A C 1
ATOM 3021 O O . ARG A 1 392 ? 10.812 26.469 4.375 1 93.56 392 ARG A O 1
ATOM 3028 N N . THR A 1 393 ? 11.953 24.625 5.012 1 95.94 393 THR A N 1
ATOM 3029 C CA . THR A 1 393 ? 11.875 24.031 3.682 1 95.94 393 THR A CA 1
ATOM 3030 C C . THR A 1 393 ? 10.578 23.25 3.518 1 95.94 393 THR A C 1
ATOM 3032 O O . THR A 1 393 ? 10.211 22.875 2.402 1 95.94 393 THR A O 1
ATOM 3035 N N . TRP A 1 394 ? 9.898 22.969 4.555 1 96.38 394 TRP A N 1
ATOM 3036 C CA . TRP A 1 394 ? 8.695 22.156 4.496 1 96.38 394 TRP A CA 1
ATOM 3037 C C . TRP A 1 394 ? 7.492 22.984 4.059 1 96.38 394 TRP A C 1
ATOM 3039 O O . TRP A 1 394 ? 6.973 23.781 4.832 1 96.38 394 TRP A O 1
ATOM 3049 N N . GLY A 1 395 ? 7 22.719 2.895 1 96.75 395 GLY A N 1
ATOM 3050 C CA . GLY A 1 395 ? 5.863 23.438 2.35 1 96.75 395 GLY A CA 1
ATOM 3051 C C . GLY A 1 395 ? 4.602 23.266 3.172 1 96.75 395 GLY A C 1
ATOM 3052 O O . GLY A 1 395 ? 3.729 24.141 3.168 1 96.75 395 GLY A O 1
ATOM 3053 N N . ALA A 1 396 ? 4.488 22.188 3.934 1 96.38 396 ALA A N 1
ATOM 3054 C CA . ALA A 1 396 ? 3.311 21.906 4.758 1 96.38 396 ALA A CA 1
ATOM 3055 C C . ALA A 1 396 ? 3.123 23 5.816 1 96.38 396 ALA A C 1
ATOM 3057 O O . ALA A 1 396 ? 1.996 23.406 6.109 1 96.38 396 ALA A O 1
ATOM 3058 N N . LEU A 1 397 ? 4.234 23.469 6.379 1 94.75 397 LEU A N 1
ATOM 3059 C CA . LEU A 1 397 ? 4.148 24.5 7.402 1 94.75 397 LEU A CA 1
ATOM 3060 C C . LEU A 1 397 ? 3.643 25.812 6.812 1 94.75 397 LEU A C 1
ATOM 3062 O O . LEU A 1 397 ? 2.84 26.5 7.434 1 94.75 397 LEU A O 1
ATOM 3066 N N . TRP A 1 398 ? 4.074 26.078 5.664 1 96.25 398 TRP A N 1
ATOM 3067 C CA . TRP A 1 398 ? 3.631 27.297 4.984 1 96.25 398 TRP A CA 1
ATOM 3068 C C . TRP A 1 398 ? 2.16 27.188 4.594 1 96.25 398 TRP A C 1
ATOM 3070 O O . TRP A 1 398 ? 1.422 28.172 4.66 1 96.25 398 TRP A O 1
ATOM 3080 N N . ALA A 1 399 ? 1.743 25.984 4.234 1 96.62 399 ALA A N 1
ATOM 3081 C CA . ALA A 1 399 ? 0.355 25.75 3.848 1 96.62 399 ALA A CA 1
ATOM 3082 C C . ALA A 1 399 ? -0.584 25.922 5.039 1 96.62 399 ALA A C 1
ATOM 3084 O O . ALA A 1 399 ? -1.782 26.156 4.863 1 96.62 399 ALA A O 1
ATOM 3085 N N . MET A 1 400 ? -0.028 25.891 6.223 1 96.75 400 MET A N 1
ATOM 3086 C CA . MET A 1 400 ? -0.859 25.969 7.422 1 96.75 400 MET A CA 1
ATOM 3087 C C . MET A 1 400 ? -0.669 27.297 8.125 1 96.75 400 MET A C 1
ATOM 3089 O O . MET A 1 400 ? -1.011 27.438 9.305 1 96.75 400 MET A O 1
ATOM 3093 N N . LEU A 1 401 ? -0.128 28.281 7.438 1 96.06 401 LEU A N 1
ATOM 3094 C CA . LEU A 1 401 ? -0.043 29.625 7.988 1 96.06 401 LEU A CA 1
ATOM 3095 C C . LEU A 1 401 ? -1.433 30.188 8.273 1 96.06 401 LEU A C 1
ATOM 3097 O O . LEU A 1 401 ? -2.373 29.938 7.52 1 96.06 401 LEU A O 1
ATOM 3101 N N . PRO A 1 402 ? -1.533 30.984 9.328 1 95.44 402 PRO A N 1
ATOM 3102 C CA . PRO A 1 402 ? -2.844 31.531 9.688 1 95.44 402 PRO A CA 1
ATOM 3103 C C . PRO A 1 402 ? -3.436 32.406 8.578 1 95.44 402 PRO A C 1
ATOM 3105 O O . PRO A 1 402 ? -2.717 33.188 7.957 1 95.44 402 PRO A O 1
ATOM 3108 N N . ARG A 1 403 ? -4.758 32.219 8.461 1 92.56 403 ARG A N 1
ATOM 3109 C CA . ARG A 1 403 ? -5.496 32.938 7.43 1 92.56 403 ARG A CA 1
ATOM 3110 C C . ARG A 1 403 ? -6.621 33.781 8.039 1 92.56 403 ARG A C 1
ATOM 3112 O O . ARG A 1 403 ? -7.066 33.5 9.156 1 92.56 403 ARG A O 1
ATOM 3119 N N . GLY A 1 404 ? -7.078 34.812 7.258 1 91.75 404 GLY A N 1
ATOM 3120 C CA . GLY A 1 404 ? -8.25 35.562 7.652 1 91.75 404 GLY A CA 1
ATOM 3121 C C . GLY A 1 404 ? -7.906 36.938 8.195 1 91.75 404 GLY A C 1
ATOM 3122 O O . GLY A 1 404 ? -8.797 37.75 8.438 1 91.75 404 GLY A O 1
ATOM 3123 N N . GLY A 1 405 ? -6.586 37.188 8.438 1 90.94 405 GLY A N 1
ATOM 3124 C CA . GLY A 1 405 ? -6.133 38.531 8.805 1 90.94 405 GLY A CA 1
ATOM 3125 C C . GLY A 1 405 ? -6.613 38.969 10.18 1 90.94 405 GLY A C 1
ATOM 3126 O O . GLY A 1 405 ? -6.844 38.125 11.055 1 90.94 405 GLY A O 1
ATOM 3127 N N . SER A 1 406 ? -6.734 40.281 10.305 1 89.5 406 SER A N 1
ATOM 3128 C CA . SER A 1 406 ? -7.043 40.875 11.602 1 89.5 406 SER A CA 1
ATOM 3129 C C . SER A 1 406 ? -8.5 40.625 11.977 1 89.5 406 SER A C 1
ATOM 3131 O O . SER A 1 406 ? -8.867 40.719 13.156 1 89.5 406 SER A O 1
ATOM 3133 N N . LYS A 1 407 ? -9.289 40.344 11.031 1 90.69 407 LYS A N 1
ATOM 3134 C CA . LYS A 1 407 ? -10.688 40.062 11.32 1 90.69 407 LYS A CA 1
ATOM 3135 C C . LYS A 1 407 ? -10.844 38.812 12.172 1 90.69 407 LYS A C 1
ATOM 3137 O O . LYS A 1 407 ? -11.758 38.719 12.984 1 90.69 407 LYS A O 1
ATOM 3142 N N . ILE A 1 408 ? -9.969 37.906 11.969 1 93.5 408 ILE A N 1
ATOM 3143 C CA . ILE A 1 408 ? -10.031 36.656 12.703 1 93.5 408 ILE A CA 1
ATOM 3144 C C . ILE A 1 408 ? -9.055 36.688 13.875 1 93.5 408 ILE A C 1
ATOM 3146 O O . ILE A 1 408 ? -9.406 36.312 15 1 93.5 408 ILE A O 1
ATOM 3150 N N . TRP A 1 409 ? -7.867 37.219 13.609 1 93.81 409 TRP A N 1
ATOM 3151 C CA . TRP A 1 409 ? -6.785 37.062 14.578 1 93.81 409 TRP A CA 1
ATOM 3152 C C . TRP A 1 409 ? -6.578 38.344 15.375 1 93.81 409 TRP A C 1
ATOM 3154 O O . TRP A 1 409 ? -5.773 38.406 16.312 1 93.81 409 TRP A O 1
ATOM 3164 N N . GLY A 1 410 ? -7.188 39.406 15 1 88.75 410 GLY A N 1
ATOM 3165 C CA . GLY A 1 410 ? -7.129 40.656 15.75 1 88.75 410 GLY A CA 1
ATOM 3166 C C . GLY A 1 410 ? -5.957 41.531 15.367 1 88.75 410 GLY A C 1
ATOM 3167 O O . GLY A 1 410 ? -5.133 41.125 14.531 1 88.75 410 GLY A O 1
ATOM 3168 N N . ASP A 1 411 ? -6.051 42.688 15.812 1 86.69 411 ASP A N 1
ATOM 3169 C CA . ASP A 1 411 ? -4.977 43.656 15.688 1 86.69 411 ASP A CA 1
ATOM 3170 C C . ASP A 1 411 ? -4.898 44.562 16.922 1 86.69 411 ASP A C 1
ATOM 3172 O O . ASP A 1 411 ? -5.555 44.281 17.938 1 86.69 411 ASP A O 1
ATOM 3176 N N . GLU A 1 412 ? -4.012 45.5 16.922 1 85.06 412 GLU A N 1
ATOM 3177 C CA . GLU A 1 412 ? -3.754 46.344 18.078 1 85.06 412 GLU A CA 1
ATOM 3178 C C . GLU A 1 412 ? -4.996 47.156 18.453 1 85.06 412 GLU A C 1
ATOM 3180 O O . GLU A 1 412 ? -5.234 47.406 19.641 1 85.06 412 GLU A O 1
ATOM 3185 N N . ARG A 1 413 ? -5.773 47.469 17.578 1 82.19 413 ARG A N 1
ATOM 3186 C CA . ARG A 1 413 ? -6.926 48.344 17.828 1 82.19 413 ARG A CA 1
ATOM 3187 C C . ARG A 1 413 ? -8.133 47.531 18.297 1 82.19 413 ARG A C 1
ATOM 3189 O O . ARG A 1 413 ? -8.758 47.875 19.297 1 82.19 413 ARG A O 1
ATOM 3196 N N . SER A 1 414 ? -8.43 46.438 17.609 1 79.62 414 SER A N 1
ATOM 3197 C CA . SER A 1 414 ? -9.664 45.688 17.844 1 79.62 414 SER A CA 1
ATOM 3198 C C . SER A 1 414 ? -9.43 44.5 18.766 1 79.62 414 SER A C 1
ATOM 3200 O O . SER A 1 414 ? -10.375 43.938 19.312 1 79.62 414 SER A O 1
ATOM 3202 N N . GLY A 1 415 ? -8.195 44.188 19 1 83.5 415 GLY A N 1
ATOM 3203 C CA . GLY A 1 415 ? -7.934 43 19.797 1 83.5 415 GLY A CA 1
ATOM 3204 C C . GLY A 1 415 ? -8.391 41.719 19.109 1 83.5 415 GLY A C 1
ATOM 3205 O O . GLY A 1 415 ? -8.781 41.75 17.953 1 83.5 415 GLY A O 1
ATOM 3206 N N . THR A 1 416 ? -8.281 40.625 19.828 1 84.88 416 THR A N 1
ATOM 3207 C CA . THR A 1 416 ? -8.664 39.344 19.281 1 84.88 416 THR A CA 1
ATOM 3208 C C . THR A 1 416 ? -10.102 39 19.672 1 84.88 416 THR A C 1
ATOM 3210 O O . THR A 1 416 ? -10.562 39.375 20.766 1 84.88 416 THR A O 1
ATOM 3213 N N . PRO A 1 417 ? -10.805 38.375 18.781 1 83.06 417 PRO A N 1
ATOM 3214 C CA . PRO A 1 417 ? -12.164 37.938 19.141 1 83.06 417 PRO A CA 1
ATOM 3215 C C . PRO A 1 417 ? -12.18 36.812 20.172 1 83.06 417 PRO A C 1
ATOM 3217 O O . PRO A 1 417 ? -13.156 36.688 20.922 1 83.06 417 PRO A O 1
ATOM 3220 N N . ASP A 1 418 ? -11.211 36.062 20.094 1 80.38 418 ASP A N 1
ATOM 3221 C CA . ASP A 1 418 ? -11.18 34.969 21.047 1 80.38 418 ASP A CA 1
ATOM 3222 C C . ASP A 1 418 ? -10.469 35.375 22.328 1 80.38 418 ASP A C 1
ATOM 3224 O O . ASP A 1 418 ? -9.445 36.062 22.297 1 80.38 418 ASP A O 1
ATOM 3228 N N . VAL A 1 419 ? -11.234 35.312 23.391 1 67.25 419 VAL A N 1
ATOM 3229 C CA . VAL A 1 419 ? -10.727 35.75 24.688 1 67.25 419 VAL A CA 1
ATOM 3230 C C . VAL A 1 419 ? -10.203 34.562 25.469 1 67.25 419 VAL A C 1
ATOM 3232 O O . VAL A 1 419 ? -10.586 33.406 25.188 1 67.25 419 VAL A O 1
ATOM 3235 N N . ASP A 1 420 ? -9.25 34.812 26.234 1 63.75 420 ASP A N 1
ATOM 3236 C CA . ASP A 1 420 ? -8.719 33.75 27.078 1 63.75 420 ASP A CA 1
ATOM 3237 C C . ASP A 1 420 ? -9.719 33.344 28.172 1 63.75 420 ASP A C 1
ATOM 3239 O O . ASP A 1 420 ? -10.836 33.875 28.203 1 63.75 420 ASP A O 1
ATOM 3243 N N . ALA A 1 421 ? -9.359 32.344 28.844 1 60.59 421 ALA A N 1
ATOM 3244 C CA . ALA A 1 421 ? -10.211 31.828 29.906 1 60.59 421 ALA A CA 1
ATOM 3245 C C . ALA A 1 421 ? -10.586 32.938 30.891 1 60.59 421 ALA A C 1
ATOM 3247 O O . ALA A 1 421 ? -11.648 32.875 31.516 1 60.59 421 ALA A O 1
ATOM 3248 N N . ALA A 1 422 ? -9.703 33.938 30.969 1 61 422 ALA A N 1
ATOM 3249 C CA . ALA A 1 422 ? -9.922 35.031 31.922 1 61 422 ALA A CA 1
ATOM 3250 C C . ALA A 1 422 ? -10.703 36.156 31.297 1 61 422 ALA A C 1
ATOM 3252 O O . ALA A 1 422 ? -11.078 37.125 31.984 1 61 422 ALA A O 1
ATOM 3253 N N . GLY A 1 423 ? -10.961 36.062 30.094 1 64.88 423 GLY A N 1
ATOM 3254 C CA . GLY A 1 423 ? -11.75 37.062 29.406 1 64.88 423 GLY A CA 1
ATOM 3255 C C . GLY A 1 423 ? -10.906 38.188 28.812 1 64.88 423 GLY A C 1
ATOM 3256 O O . GLY A 1 423 ? -11.438 39.188 28.312 1 64.88 423 GLY A O 1
ATOM 3257 N N . ASP A 1 424 ? -9.578 38.062 28.891 1 72.12 424 ASP A N 1
ATOM 3258 C CA . ASP A 1 424 ? -8.688 39.094 28.375 1 72.12 424 ASP A CA 1
ATOM 3259 C C . ASP A 1 424 ? -8.43 38.875 26.875 1 72.12 424 ASP A C 1
ATOM 3261 O O . ASP A 1 424 ? -8.391 37.75 26.391 1 72.12 424 ASP A O 1
ATOM 3265 N N . SER A 1 425 ? -8.406 40.031 26.188 1 76.5 425 SER A N 1
ATOM 3266 C CA . SER A 1 425 ? -8.078 40 24.766 1 76.5 425 SER A CA 1
ATOM 3267 C C . SER A 1 425 ? -6.629 40.438 24.531 1 76.5 425 SER A C 1
ATOM 3269 O O . SER A 1 425 ? -6.059 41.188 25.312 1 76.5 425 SER A O 1
ATOM 3271 N N . VAL A 1 426 ? -6.098 39.75 23.547 1 82.69 426 VAL A N 1
ATOM 3272 C CA . VAL A 1 426 ? -4.73 40.094 23.172 1 82.69 426 VAL A CA 1
ATOM 3273 C C . VAL A 1 426 ? -4.742 41 21.953 1 82.69 426 VAL A C 1
ATOM 3275 O O . VAL A 1 426 ? -5.598 40.844 21.078 1 82.69 426 VAL A O 1
ATOM 3278 N N . ASN A 1 427 ? -3.816 41.969 21.953 1 84.94 427 ASN A N 1
ATOM 3279 C CA . ASN A 1 427 ? -3.832 42.938 20.891 1 84.94 427 ASN A CA 1
ATOM 3280 C C . ASN A 1 427 ? -2.66 42.75 19.922 1 84.94 427 ASN A C 1
ATOM 3282 O O . ASN A 1 427 ? -2.252 43.688 19.234 1 84.94 427 ASN A O 1
ATOM 3286 N N . PHE A 1 428 ? -2.08 41.656 19.953 1 87.56 428 PHE A N 1
ATOM 3287 C CA . PHE A 1 428 ? -1.009 41.344 19.031 1 87.56 428 PHE A CA 1
ATOM 3288 C C . PHE A 1 428 ? -1.037 39.844 18.656 1 87.56 428 PHE A C 1
ATOM 3290 O O . PHE A 1 428 ? -1.621 39.031 19.375 1 87.56 428 PHE A O 1
ATOM 3297 N N . PHE A 1 429 ? -0.553 39.562 17.5 1 92 429 PHE A N 1
ATOM 3298 C CA . PHE A 1 429 ? -0.261 38.156 17.141 1 92 429 PHE A CA 1
ATOM 3299 C C . PHE A 1 429 ? 1.177 37.812 17.5 1 92 429 PHE A C 1
ATOM 3301 O O . PHE A 1 429 ? 1.443 36.719 18 1 92 429 PHE A O 1
ATOM 3308 N N . LEU A 1 430 ? 2.051 38.719 17.203 1 90.81 430 LEU A N 1
ATOM 3309 C CA . LEU A 1 430 ? 3.471 38.625 17.531 1 90.81 430 LEU A CA 1
ATOM 3310 C C . LEU A 1 430 ? 3.971 39.938 18.125 1 90.81 430 LEU A C 1
ATOM 3312 O O . LEU A 1 430 ? 3.85 41 17.5 1 90.81 430 LEU A O 1
ATOM 3316 N N . GLN A 1 431 ? 4.488 39.875 19.281 1 90.81 431 GLN A N 1
ATOM 3317 C CA . GLN A 1 431 ? 5.098 41.031 19.922 1 90.81 431 GLN A CA 1
ATOM 3318 C C . GLN A 1 431 ? 6.617 40.938 19.953 1 90.81 431 GLN A C 1
ATOM 3320 O O . GLN A 1 431 ? 7.164 39.938 20.422 1 90.81 431 GLN A O 1
ATOM 3325 N N . LEU A 1 432 ? 7.203 41.938 19.391 1 89.88 432 LEU A N 1
ATOM 3326 C CA . LEU A 1 432 ? 8.656 41.906 19.297 1 89.88 432 LEU A CA 1
ATOM 3327 C C . LEU A 1 432 ? 9.273 43.031 20.141 1 89.88 432 LEU A C 1
ATOM 3329 O O . LEU A 1 432 ? 8.859 44.188 20.031 1 89.88 432 LEU A O 1
ATOM 3333 N N . ARG A 1 433 ? 10.164 42.688 20.922 1 87.81 433 ARG A N 1
ATOM 3334 C CA . ARG A 1 433 ? 10.938 43.688 21.656 1 87.81 433 ARG A CA 1
ATOM 3335 C C . ARG A 1 433 ? 12.438 43.469 21.453 1 87.81 433 ARG A C 1
ATOM 3337 O O . ARG A 1 433 ? 12.875 42.375 21.172 1 87.81 433 ARG A O 1
ATOM 3344 N N . GLU A 1 434 ? 13.148 44.562 21.531 1 84.38 434 GLU A N 1
ATOM 3345 C CA . GLU A 1 434 ? 14.602 44.438 21.484 1 84.38 434 GLU A CA 1
ATOM 3346 C C . GLU A 1 434 ? 15.141 43.875 22.797 1 84.38 434 GLU A C 1
ATOM 3348 O O . GLU A 1 434 ? 14.656 44.219 23.875 1 84.38 434 GLU A O 1
ATOM 3353 N N . SER A 1 435 ? 16.141 43.031 22.562 1 79.12 435 SER A N 1
ATOM 3354 C CA . SER A 1 435 ? 16.734 42.469 23.766 1 79.12 435 SER A CA 1
ATOM 3355 C C . SER A 1 435 ? 17.219 43.531 24.719 1 79.12 435 SER A C 1
ATOM 3357 O O . SER A 1 435 ? 17.844 44.531 24.297 1 79.12 435 SER A O 1
ATOM 3359 N N . GLY A 1 436 ? 16.984 43.375 25.984 1 73.31 436 GLY A N 1
ATOM 3360 C CA . GLY A 1 436 ? 17.438 44.312 27.016 1 73.31 436 GLY A CA 1
ATOM 3361 C C . GLY A 1 436 ? 16.484 45.469 27.234 1 73.31 436 GLY A C 1
ATOM 3362 O O . GLY A 1 436 ? 16.625 46.219 28.203 1 73.31 436 GLY A O 1
ATOM 3363 N N . GLN A 1 437 ? 15.641 45.656 26.312 1 75.19 437 GLN A N 1
ATOM 3364 C CA . GLN A 1 437 ? 14.68 46.719 26.484 1 75.19 437 GLN A CA 1
ATOM 3365 C C . GLN A 1 437 ? 13.445 46.281 27.25 1 75.19 437 GLN A C 1
ATOM 3367 O O . GLN A 1 437 ? 13.18 45.062 27.328 1 75.19 437 GLN A O 1
ATOM 3372 N N . SER A 1 438 ? 12.914 47.25 27.828 1 71.44 438 SER A N 1
ATOM 3373 C CA . SER A 1 438 ? 11.695 46.938 28.578 1 71.44 438 SER A CA 1
ATOM 3374 C C . SER A 1 438 ? 10.578 46.5 27.641 1 71.44 438 SER A C 1
ATOM 3376 O O . SER A 1 438 ? 10.57 46.812 26.469 1 71.44 438 SER A O 1
ATOM 3378 N N . SER A 1 439 ? 9.727 45.656 28.125 1 67.69 439 SER A N 1
ATOM 3379 C CA . SER A 1 439 ? 8.602 45.125 27.375 1 67.69 439 SER A CA 1
ATOM 3380 C C . SER A 1 439 ? 7.691 46.219 26.875 1 67.69 439 SER A C 1
ATOM 3382 O O . SER A 1 439 ? 6.957 46.062 25.891 1 67.69 439 SER A O 1
ATOM 3384 N N . GLU A 1 440 ? 7.797 47.375 27.516 1 67.69 440 GLU A N 1
ATOM 3385 C CA . GLU A 1 440 ? 6.973 48.531 27.125 1 67.69 440 GLU A CA 1
ATOM 3386 C C . GLU A 1 440 ? 7.391 49.062 25.766 1 67.69 440 GLU A C 1
ATOM 3388 O O . GLU A 1 440 ? 6.605 49.719 25.078 1 67.69 440 GLU A O 1
ATOM 3393 N N . LYS A 1 441 ? 8.586 48.781 25.406 1 75.75 441 LYS A N 1
ATOM 3394 C CA . LYS A 1 441 ? 9.094 49.25 24.109 1 75.75 441 LYS A CA 1
ATOM 3395 C C . LYS A 1 441 ? 8.945 48.188 23.031 1 75.75 441 LYS A C 1
ATOM 3397 O O . LYS A 1 441 ? 9.656 48.188 22.031 1 75.75 441 LYS A O 1
ATOM 3402 N N . SER A 1 442 ? 7.949 47.375 23.234 1 84 442 SER A N 1
ATOM 3403 C CA . SER A 1 442 ? 7.73 46.281 22.281 1 84 442 SER A CA 1
ATOM 3404 C C . SER A 1 442 ? 6.883 46.75 21.094 1 84 442 SER A C 1
ATOM 3406 O O . SER A 1 442 ? 6.172 47.781 21.203 1 84 442 SER A O 1
ATOM 3408 N N . PHE A 1 443 ? 7.113 46.188 19.953 1 87.88 443 PHE A N 1
ATOM 3409 C CA . PHE A 1 443 ? 6.312 46.406 18.75 1 87.88 443 PHE A CA 1
ATOM 3410 C C . PHE A 1 443 ? 5.355 45.25 18.516 1 87.88 443 PHE A C 1
ATOM 3412 O O . PHE A 1 443 ? 5.766 44.094 18.547 1 87.88 443 PHE A O 1
ATOM 3419 N N . ASN A 1 444 ? 4.102 45.625 18.328 1 90.5 444 ASN A N 1
ATOM 3420 C CA . ASN A 1 444 ? 3.066 44.625 18.094 1 90.5 444 ASN A CA 1
ATOM 3421 C C . ASN A 1 444 ? 2.832 44.375 16.609 1 90.5 444 ASN A C 1
ATOM 3423 O O . ASN A 1 444 ? 2.664 45.344 15.844 1 90.5 444 ASN A O 1
ATOM 3427 N N . HIS A 1 445 ? 2.857 43.125 16.234 1 92.06 445 HIS A N 1
ATOM 3428 C CA . HIS A 1 445 ? 2.523 42.719 14.867 1 92.06 445 HIS A CA 1
ATOM 3429 C C . HIS A 1 445 ? 1.169 42.031 14.82 1 92.06 445 HIS A C 1
ATOM 3431 O O . HIS A 1 445 ? 0.87 41.188 15.664 1 92.06 445 HIS A O 1
ATOM 3437 N N . SER A 1 446 ? 0.312 42.5 13.883 1 92.44 446 SER A N 1
ATOM 3438 C CA . SER A 1 446 ? -0.818 41.656 13.477 1 92.44 446 SER A CA 1
ATOM 3439 C C . SER A 1 446 ? -0.354 40.438 12.703 1 92.44 446 SER A C 1
ATOM 3441 O O . SER A 1 446 ? 0.834 40.312 12.398 1 92.44 446 SER A O 1
ATOM 3443 N N . ILE A 1 447 ? -1.291 39.562 12.445 1 92.75 447 ILE A N 1
ATOM 3444 C CA . ILE A 1 447 ? -0.914 38.344 11.695 1 92.75 447 ILE A CA 1
ATOM 3445 C C . ILE A 1 447 ? -0.401 38.75 10.312 1 92.75 447 ILE A C 1
ATOM 3447 O O . ILE A 1 447 ? 0.531 38.156 9.789 1 92.75 447 ILE A O 1
ATOM 3451 N N . MET A 1 448 ? -0.936 39.781 9.703 1 91.44 448 MET A N 1
ATOM 3452 C CA . MET A 1 448 ? -0.508 40.219 8.375 1 91.44 448 MET A CA 1
ATOM 3453 C C . MET A 1 448 ? 0.915 40.75 8.422 1 91.44 448 MET A C 1
ATOM 3455 O O . MET A 1 448 ? 1.741 40.438 7.57 1 91.44 448 MET A O 1
ATOM 3459 N N . SER A 1 449 ? 1.139 41.625 9.398 1 91.69 449 SER A N 1
ATOM 3460 C CA . SER A 1 449 ? 2.477 42.188 9.508 1 91.69 449 SER A CA 1
ATOM 3461 C C . SER A 1 449 ? 3.496 41.125 9.93 1 91.69 449 SER A C 1
ATOM 3463 O O . SER A 1 449 ? 4.652 41.188 9.508 1 91.69 449 SER A O 1
ATOM 3465 N N . ALA A 1 450 ? 3.072 40.25 10.812 1 92.62 450 ALA A N 1
ATOM 3466 C CA . ALA A 1 450 ? 3.957 39.156 11.219 1 92.62 450 ALA A CA 1
ATOM 3467 C C . ALA A 1 450 ? 4.344 38.281 10.031 1 92.62 450 ALA A C 1
ATOM 3469 O O . ALA A 1 450 ? 5.508 37.906 9.891 1 92.62 450 ALA A O 1
ATOM 3470 N N . THR A 1 451 ? 3.369 37.938 9.203 1 93.56 451 THR A N 1
ATOM 3471 C CA . THR A 1 451 ? 3.623 37.125 8.023 1 93.56 451 THR A CA 1
ATOM 3472 C C . THR A 1 451 ? 4.535 37.875 7.047 1 93.56 451 THR A C 1
ATOM 3474 O O . THR A 1 451 ? 5.434 37.25 6.453 1 93.56 451 THR A O 1
ATOM 3477 N N . SER A 1 452 ? 4.324 39.125 6.871 1 92.62 452 SER A N 1
ATOM 3478 C CA . SER A 1 452 ? 5.195 39.906 6.016 1 92.62 452 SER A CA 1
ATOM 3479 C C . SER A 1 452 ? 6.637 39.906 6.512 1 92.62 452 SER A C 1
ATOM 3481 O O . SER A 1 452 ? 7.566 39.719 5.723 1 92.62 452 SER A O 1
ATOM 3483 N N . LEU A 1 453 ? 6.742 40.125 7.789 1 90.44 453 LEU A N 1
ATOM 3484 C CA . LEU A 1 453 ? 8.062 40.062 8.406 1 90.44 453 LEU A CA 1
ATOM 3485 C C . LEU A 1 453 ? 8.734 38.719 8.141 1 90.44 453 LEU A C 1
ATOM 3487 O O . LEU A 1 453 ? 9.914 38.688 7.777 1 90.44 453 LEU A O 1
ATOM 3491 N N . LEU A 1 454 ? 8.008 37.719 8.32 1 92.69 454 LEU A N 1
ATOM 3492 C CA . LEU A 1 454 ? 8.508 36.344 8.141 1 92.69 454 LEU A CA 1
ATOM 3493 C C . LEU A 1 454 ? 8.953 36.125 6.703 1 92.69 454 LEU A C 1
ATOM 3495 O O . LEU A 1 454 ? 10.055 35.625 6.465 1 92.69 454 LEU A O 1
ATOM 3499 N N . PHE A 1 455 ? 8.125 36.438 5.719 1 94.38 455 PHE A N 1
ATOM 3500 C CA . PHE A 1 455 ? 8.414 36.219 4.305 1 94.38 455 PHE A CA 1
ATOM 3501 C C . PHE A 1 455 ? 9.641 37.031 3.873 1 94.38 455 PHE A C 1
ATOM 3503 O O . PHE A 1 455 ? 10.5 36.5 3.154 1 94.38 455 PHE A O 1
ATOM 3510 N N . GLU A 1 456 ? 9.734 38.219 4.355 1 91.75 456 GLU A N 1
ATOM 3511 C CA . GLU A 1 456 ? 10.883 39.062 4 1 91.75 456 GLU A CA 1
ATOM 3512 C C . GLU A 1 456 ? 12.172 38.531 4.605 1 91.75 456 GLU A C 1
ATOM 3514 O O . GLU A 1 456 ? 13.219 38.531 3.953 1 91.75 456 GLU A O 1
ATOM 3519 N N . HIS A 1 457 ? 12.016 38.094 5.781 1 89.06 457 HIS A N 1
ATOM 3520 C CA . HIS A 1 457 ? 13.172 37.531 6.484 1 89.06 457 HIS A CA 1
ATOM 3521 C C . HIS A 1 457 ? 13.68 36.281 5.805 1 89.06 457 HIS A C 1
ATOM 3523 O O . HIS A 1 457 ? 14.883 36 5.816 1 89.06 457 HIS A O 1
ATOM 3529 N N . LEU A 1 458 ? 12.75 35.531 5.203 1 91.88 458 LEU A N 1
ATOM 3530 C CA . LEU A 1 458 ? 13.109 34.219 4.707 1 91.88 458 LEU A CA 1
ATOM 3531 C C . LEU A 1 458 ? 13.203 34.219 3.186 1 91.88 458 LEU A C 1
ATOM 3533 O O . LEU A 1 458 ? 13.43 33.156 2.576 1 91.88 458 LEU A O 1
ATOM 3537 N N . ALA A 1 459 ? 13.102 35.281 2.562 1 91 459 ALA A N 1
ATOM 3538 C CA . ALA A 1 459 ? 13.023 35.406 1.109 1 91 459 ALA A CA 1
ATOM 3539 C C . ALA A 1 459 ? 14.234 34.781 0.435 1 91 459 ALA A C 1
ATOM 3541 O O . ALA A 1 459 ? 14.102 34.094 -0.572 1 91 459 ALA A O 1
ATOM 3542 N N . ASP A 1 460 ? 15.422 34.938 0.974 1 88.94 460 ASP A N 1
ATOM 3543 C CA . ASP A 1 460 ? 16.641 34.469 0.335 1 88.94 460 ASP A CA 1
ATOM 3544 C C . ASP A 1 460 ? 16.938 33 0.711 1 88.94 460 ASP A C 1
ATOM 3546 O O . ASP A 1 460 ? 17.531 32.25 -0.072 1 88.94 460 ASP A O 1
ATOM 3550 N N . SER A 1 461 ? 16.516 32.656 1.83 1 89.94 461 SER A N 1
ATOM 3551 C CA . SER A 1 461 ? 16.844 31.312 2.338 1 89.94 461 SER A CA 1
ATOM 3552 C C . SER A 1 461 ? 15.938 30.25 1.731 1 89.94 461 SER A C 1
ATOM 3554 O O . SER A 1 461 ? 16.391 29.141 1.431 1 89.94 461 SER A O 1
ATOM 3556 N N . VAL A 1 462 ? 14.664 30.547 1.58 1 94.06 462 VAL A N 1
ATOM 3557 C CA . VAL A 1 462 ? 13.719 29.578 1.042 1 94.06 462 VAL A CA 1
ATOM 3558 C C . VAL A 1 462 ? 12.828 30.25 -0.005 1 94.06 462 VAL A C 1
ATOM 3560 O O . VAL A 1 462 ? 11.609 30.281 0.137 1 94.06 462 VAL A O 1
ATOM 3563 N N . PRO A 1 463 ? 13.391 30.578 -1.113 1 93.06 463 PRO A N 1
ATOM 3564 C CA . PRO A 1 463 ? 12.672 31.359 -2.125 1 93.06 463 PRO A CA 1
ATOM 3565 C C . PRO A 1 463 ? 11.469 30.609 -2.695 1 93.06 463 PRO A C 1
ATOM 3567 O O . PRO A 1 463 ? 10.461 31.219 -3.059 1 93.06 463 PRO A O 1
ATOM 3570 N N . HIS A 1 464 ? 11.531 29.328 -2.76 1 94.19 464 HIS A N 1
ATOM 3571 C CA . HIS A 1 464 ? 10.422 28.578 -3.338 1 94.19 464 HIS A CA 1
ATOM 3572 C C . HIS A 1 464 ? 9.148 28.766 -2.525 1 94.19 464 HIS A C 1
ATOM 3574 O O . HIS A 1 464 ? 8.109 29.125 -3.074 1 94.19 464 HIS A O 1
ATOM 3580 N N . ASN A 1 465 ? 9.242 28.5 -1.267 1 95.12 465 ASN A N 1
ATOM 3581 C CA . ASN A 1 465 ? 8.055 28.594 -0.428 1 95.12 465 ASN A CA 1
ATOM 3582 C C . ASN A 1 465 ? 7.555 30.031 -0.327 1 95.12 465 ASN A C 1
ATOM 3584 O O . ASN A 1 465 ? 6.344 30.266 -0.287 1 95.12 465 ASN A O 1
ATOM 3588 N N . VAL A 1 466 ? 8.5 30.969 -0.291 1 94.12 466 VAL A N 1
ATOM 3589 C CA . VAL A 1 466 ? 8.117 32.375 -0.273 1 94.12 466 VAL A CA 1
ATOM 3590 C C . VAL A 1 466 ? 7.324 32.719 -1.534 1 94.12 466 VAL A C 1
ATOM 3592 O O . VAL A 1 466 ? 6.285 33.375 -1.463 1 94.12 466 VAL A O 1
ATOM 3595 N N . ALA A 1 467 ? 7.793 32.219 -2.588 1 93 467 ALA A N 1
ATOM 3596 C CA . ALA A 1 467 ? 7.113 32.469 -3.855 1 93 467 ALA A CA 1
ATOM 3597 C C . ALA A 1 467 ? 5.773 31.734 -3.922 1 93 467 ALA A C 1
ATOM 3599 O O . ALA A 1 467 ? 4.758 32.344 -4.289 1 93 467 ALA A O 1
ATOM 3600 N N . GLU A 1 468 ? 5.754 30.5 -3.549 1 93.31 468 GLU A N 1
ATOM 3601 C CA . GLU A 1 468 ? 4.559 29.672 -3.658 1 93.31 468 GLU A CA 1
ATOM 3602 C C . GLU A 1 468 ? 3.42 30.234 -2.812 1 93.31 468 GLU A C 1
ATOM 3604 O O . GLU A 1 468 ? 2.262 30.219 -3.236 1 93.31 468 GLU A O 1
ATOM 3609 N N . PHE A 1 469 ? 3.766 30.781 -1.681 1 93.56 469 PHE A N 1
ATOM 3610 C CA . PHE A 1 469 ? 2.721 31.188 -0.747 1 93.56 469 PHE A CA 1
ATOM 3611 C C . PHE A 1 469 ? 2.613 32.719 -0.685 1 93.56 469 PHE A C 1
ATOM 3613 O O . PHE A 1 469 ? 2.053 33.25 0.266 1 93.56 469 PHE A O 1
ATOM 3620 N N . SER A 1 470 ? 3.092 33.438 -1.679 1 90.5 470 SER A N 1
ATOM 3621 C CA . SER A 1 470 ? 3.086 34.875 -1.697 1 90.5 470 SER A CA 1
ATOM 3622 C C . SER A 1 470 ? 1.666 35.438 -1.793 1 90.5 470 SER A C 1
ATOM 3624 O O . SER A 1 470 ? 1.429 36.625 -1.522 1 90.5 470 SER A O 1
ATOM 3626 N N . HIS A 1 471 ? 0.758 34.594 -2.121 1 85.88 471 HIS A N 1
ATOM 3627 C CA . HIS A 1 471 ? -0.628 35.031 -2.221 1 85.88 471 HIS A CA 1
ATOM 3628 C C . HIS A 1 471 ? -1.206 35.344 -0.846 1 85.88 471 HIS A C 1
ATOM 3630 O O . HIS A 1 471 ? -2.242 36 -0.741 1 85.88 471 HIS A O 1
ATOM 3636 N N . PHE A 1 472 ? -0.533 34.938 0.225 1 83.56 472 PHE A N 1
ATOM 3637 C CA . PHE A 1 472 ? -0.943 35.25 1.594 1 83.56 472 PHE A CA 1
ATOM 3638 C C . PHE A 1 472 ? -0.654 36.688 1.948 1 83.56 472 PHE A C 1
ATOM 3640 O O . PHE A 1 472 ? -1.163 37.219 2.947 1 83.56 472 PHE A O 1
ATOM 3647 N N . LEU A 1 473 ? 0.146 37.375 1.097 1 87.94 473 LEU A N 1
ATOM 3648 C CA . LEU A 1 473 ? 0.683 38.688 1.475 1 87.94 473 LEU A CA 1
ATOM 3649 C C . LEU A 1 473 ? -0.135 39.812 0.851 1 87.94 473 LEU A C 1
ATOM 3651 O O . LEU A 1 473 ? -0.842 39.594 -0.137 1 87.94 473 LEU A O 1
ATOM 3655 N N . ASP A 1 474 ? -0.015 40.938 1.519 1 85.75 474 ASP A N 1
ATOM 3656 C CA . ASP A 1 474 ? -0.602 42.125 0.924 1 85.75 474 ASP A CA 1
ATOM 3657 C C . ASP A 1 474 ? 0.151 42.531 -0.34 1 85.75 474 ASP A C 1
ATOM 3659 O O . ASP A 1 474 ? 1.276 42.094 -0.572 1 85.75 474 ASP A O 1
ATOM 3663 N N . GLU A 1 475 ? -0.505 43.344 -1.053 1 85.56 475 GLU A N 1
ATOM 3664 C CA . GLU A 1 475 ? 0.021 43.719 -2.361 1 85.56 475 GLU A CA 1
ATOM 3665 C C . GLU A 1 475 ? 1.362 44.438 -2.229 1 85.56 475 GLU A C 1
ATOM 3667 O O . GLU A 1 475 ? 2.268 44.219 -3.039 1 85.56 475 GLU A O 1
ATOM 3672 N N . ALA A 1 476 ? 1.503 45.281 -1.221 1 86.06 476 ALA A N 1
ATOM 3673 C CA . ALA A 1 476 ? 2.729 46.062 -1.046 1 86.06 476 ALA A CA 1
ATOM 3674 C C . ALA A 1 476 ? 3.914 45.125 -0.738 1 86.06 476 ALA A C 1
ATOM 3676 O O . ALA A 1 476 ? 4.992 45.281 -1.315 1 86.06 476 ALA A O 1
ATOM 3677 N N . THR A 1 477 ? 3.686 44.25 0.134 1 88.38 477 THR A N 1
ATOM 3678 C CA . THR A 1 477 ? 4.742 43.312 0.497 1 88.38 477 THR A CA 1
ATOM 3679 C C . THR A 1 477 ? 5.098 42.406 -0.686 1 88.38 477 THR A C 1
ATOM 3681 O O . THR A 1 477 ? 6.277 42.125 -0.929 1 88.38 477 THR A O 1
ATOM 3684 N N . ARG A 1 478 ? 4.117 41.969 -1.368 1 88.5 478 ARG A N 1
ATOM 3685 C CA . ARG A 1 478 ? 4.352 41.125 -2.535 1 88.5 478 ARG A CA 1
ATOM 3686 C C . ARG A 1 478 ? 5.207 41.844 -3.57 1 88.5 478 ARG A C 1
ATOM 3688 O O . ARG A 1 478 ? 6.102 41.219 -4.172 1 88.5 478 ARG A O 1
ATOM 3695 N N . ALA A 1 479 ? 4.941 43.094 -3.764 1 86.75 479 ALA A N 1
ATOM 3696 C CA . ALA A 1 479 ? 5.691 43.906 -4.73 1 86.75 479 ALA A CA 1
ATOM 3697 C C . ALA A 1 479 ? 7.156 44.031 -4.32 1 86.75 479 ALA A C 1
ATOM 3699 O O . ALA A 1 479 ? 8.055 43.969 -5.164 1 86.75 479 ALA A O 1
ATOM 3700 N N . ARG A 1 480 ? 7.371 44.188 -3.088 1 87.62 480 ARG A N 1
ATOM 3701 C CA . ARG A 1 480 ? 8.742 44.281 -2.586 1 87.62 480 ARG A CA 1
ATOM 3702 C C . ARG A 1 480 ? 9.484 42.969 -2.764 1 87.62 480 ARG A C 1
ATOM 3704 O O . ARG A 1 480 ? 10.656 42.969 -3.148 1 87.62 480 ARG A O 1
ATOM 3711 N N . LEU A 1 481 ? 8.773 41.938 -2.529 1 88.69 481 LEU A N 1
ATOM 3712 C CA . LEU A 1 481 ? 9.398 40.625 -2.611 1 88.69 481 LEU A CA 1
ATOM 3713 C C . LEU A 1 481 ? 9.656 40.25 -4.062 1 88.69 481 LEU A C 1
ATOM 3715 O O . LEU A 1 481 ? 10.625 39.531 -4.355 1 88.69 481 LEU A O 1
ATOM 3719 N N . LYS A 1 482 ? 8.805 40.656 -4.949 1 86.25 482 LYS A N 1
ATOM 3720 C CA . LYS A 1 482 ? 8.977 40.344 -6.367 1 86.25 482 LYS A CA 1
ATOM 3721 C C . LYS A 1 482 ? 10.297 40.906 -6.887 1 86.25 482 LYS A C 1
ATOM 3723 O O . LYS A 1 482 ? 10.914 40.312 -7.777 1 86.25 482 LYS A O 1
ATOM 3728 N N . LYS A 1 483 ? 10.711 42 -6.359 1 82.75 483 LYS A N 1
ATOM 3729 C CA . LYS A 1 483 ? 11.984 42.594 -6.762 1 82.75 483 LYS A CA 1
ATOM 3730 C C . LYS A 1 483 ? 13.164 41.75 -6.289 1 82.75 483 LYS A C 1
ATOM 3732 O O . LYS A 1 483 ? 14.18 41.656 -6.98 1 82.75 483 LYS A O 1
ATOM 3737 N N . ARG A 1 484 ? 12.977 41.062 -5.266 1 81.12 484 ARG A N 1
ATOM 3738 C CA . ARG A 1 484 ? 14.039 40.281 -4.66 1 81.12 484 ARG A CA 1
ATOM 3739 C C . ARG A 1 484 ? 14.039 38.844 -5.195 1 81.12 484 ARG A C 1
ATOM 3741 O O . ARG A 1 484 ? 15.094 38.219 -5.344 1 81.12 484 ARG A O 1
ATOM 3748 N N . ILE A 1 485 ? 12.906 38.344 -5.43 1 80.62 485 ILE A N 1
ATOM 3749 C CA . ILE A 1 485 ? 12.711 37 -5.906 1 80.62 485 ILE A CA 1
ATOM 3750 C C . ILE A 1 485 ? 11.898 37 -7.203 1 80.62 485 ILE A C 1
ATOM 3752 O O . ILE A 1 485 ? 10.68 36.844 -7.18 1 80.62 485 ILE A O 1
ATOM 3756 N N . PRO A 1 486 ? 12.578 37.062 -8.305 1 74.56 486 PRO A N 1
ATOM 3757 C CA . PRO A 1 486 ? 11.859 37.188 -9.57 1 74.56 486 PRO A CA 1
ATOM 3758 C C . PRO A 1 486 ? 10.977 35.969 -9.867 1 74.56 486 PRO A C 1
ATOM 3760 O O . PRO A 1 486 ? 10.008 36.062 -10.617 1 74.56 486 PRO A O 1
ATOM 3763 N N . SER A 1 487 ? 11.289 34.844 -9.281 1 73.19 487 SER A N 1
ATOM 3764 C CA . SER A 1 487 ? 10.539 33.625 -9.562 1 73.19 487 SER A CA 1
ATOM 3765 C C . SER A 1 487 ? 9.156 33.656 -8.938 1 73.19 487 SER A C 1
ATOM 3767 O O . SER A 1 487 ? 8.32 32.812 -9.203 1 73.19 487 SER A O 1
ATOM 3769 N N . ILE A 1 488 ? 8.891 34.594 -8.117 1 71.94 488 ILE A N 1
ATOM 3770 C CA . ILE A 1 488 ? 7.598 34.75 -7.465 1 71.94 488 ILE A CA 1
ATOM 3771 C C . ILE A 1 488 ? 6.492 34.781 -8.516 1 71.94 488 ILE A C 1
ATOM 3773 O O . ILE A 1 488 ? 5.406 34.25 -8.305 1 71.94 488 ILE A O 1
ATOM 3777 N N . LYS A 1 489 ? 6.73 35.344 -9.664 1 65.94 489 LYS A N 1
ATOM 3778 C CA . LYS A 1 489 ? 5.699 35.469 -10.688 1 65.94 489 LYS A CA 1
ATOM 3779 C C . LYS A 1 489 ? 5.312 34.094 -11.242 1 65.94 489 LYS A C 1
ATOM 3781 O O . LYS A 1 489 ? 4.133 33.812 -11.461 1 65.94 489 LYS A O 1
ATOM 3786 N N . SER A 1 490 ? 6.234 33.25 -11.344 1 68.62 490 SER A N 1
ATOM 3787 C CA . SER A 1 490 ? 6.008 32 -12.023 1 68.62 490 SER A CA 1
ATOM 3788 C C . SER A 1 490 ? 5.715 30.875 -11.031 1 68.62 490 SER A C 1
ATOM 3790 O O . SER A 1 490 ? 5.156 29.844 -11.406 1 68.62 490 SER A O 1
ATOM 3792 N N . LYS A 1 491 ? 5.832 31.125 -9.812 1 71.06 491 LYS A N 1
ATOM 3793 C CA . LYS A 1 491 ? 5.777 29.984 -8.891 1 71.06 491 LYS A CA 1
ATOM 3794 C C . LYS A 1 491 ? 4.598 30.125 -7.93 1 71.06 491 LYS A C 1
ATOM 3796 O O . LYS A 1 491 ? 4.48 29.344 -6.977 1 71.06 491 LYS A O 1
ATOM 3801 N N . VAL A 1 492 ? 3.801 31.031 -8.195 1 75.12 492 VAL A N 1
ATOM 3802 C CA . VAL A 1 492 ? 2.656 31.156 -7.293 1 75.12 492 VAL A CA 1
ATOM 3803 C C . VAL A 1 492 ? 1.698 29.984 -7.523 1 75.12 492 VAL A C 1
ATOM 3805 O O . VAL A 1 492 ? 1.276 29.734 -8.656 1 75.12 492 VAL A O 1
ATOM 3808 N N . ALA A 1 493 ? 1.459 29.281 -6.492 1 76.69 493 ALA A N 1
ATOM 3809 C CA . ALA A 1 493 ? 0.57 28.125 -6.562 1 76.69 493 ALA A CA 1
ATOM 3810 C C . ALA A 1 493 ? -0.894 28.562 -6.551 1 76.69 493 ALA A C 1
ATOM 3812 O O . ALA A 1 493 ? -1.23 29.625 -6.02 1 76.69 493 ALA A O 1
ATOM 3813 N N . PRO A 1 494 ? -1.697 27.703 -7.223 1 82.56 494 PRO A N 1
ATOM 3814 C CA . PRO A 1 494 ? -3.129 27.953 -7.055 1 82.56 494 PRO A CA 1
ATOM 3815 C C . PRO A 1 494 ? -3.576 27.875 -5.594 1 82.56 494 PRO A C 1
ATOM 3817 O O . PRO A 1 494 ? -3.059 27.062 -4.832 1 82.56 494 PRO A O 1
ATOM 3820 N N . ASN A 1 495 ? -4.406 28.734 -5.219 1 85.06 495 ASN A N 1
ATOM 3821 C CA . ASN A 1 495 ? -4.922 28.734 -3.855 1 85.06 495 ASN A CA 1
ATOM 3822 C C . ASN A 1 495 ? -6.141 27.828 -3.711 1 85.06 495 ASN A C 1
ATOM 3824 O O . ASN A 1 495 ? -7.172 28.25 -3.18 1 85.06 495 ASN A O 1
ATOM 3828 N N . PHE A 1 496 ? -6.004 26.625 -4.16 1 90.12 496 PHE A N 1
ATOM 3829 C CA . PHE A 1 496 ? -7.105 25.672 -4.09 1 90.12 496 PHE A CA 1
ATOM 3830 C C . PHE A 1 496 ? -7.461 25.359 -2.643 1 90.12 496 PHE A C 1
ATOM 3832 O O . PHE A 1 496 ? -6.578 25.188 -1.804 1 90.12 496 PHE A O 1
ATOM 3839 N N . GLY A 1 497 ? -8.75 25.359 -2.379 1 93.75 497 GLY A N 1
ATOM 3840 C CA . GLY A 1 497 ? -9.258 24.828 -1.124 1 93.75 497 GLY A CA 1
ATOM 3841 C C . GLY A 1 497 ? -9.18 25.812 0.02 1 93.75 497 GLY A C 1
ATOM 3842 O O . GLY A 1 497 ? -9.203 25.438 1.189 1 93.75 497 GLY A O 1
ATOM 3843 N N . ASP A 1 498 ? -8.953 27.078 -0.298 1 94.12 498 ASP A N 1
ATOM 3844 C CA . ASP A 1 498 ? -8.969 28.094 0.748 1 94.12 498 ASP A CA 1
ATOM 3845 C C . ASP A 1 498 ? -10.312 28.109 1.479 1 94.12 498 ASP A C 1
ATOM 3847 O O . ASP A 1 498 ? -11.359 28.266 0.855 1 94.12 498 ASP A O 1
ATOM 3851 N N . SER A 1 499 ? -10.312 28 2.736 1 94.31 499 SER A N 1
ATOM 3852 C CA . SER A 1 499 ? -11.516 27.766 3.533 1 94.31 499 SER A CA 1
ATOM 3853 C C . SER A 1 499 ? -12.391 29.016 3.59 1 94.31 499 SER A C 1
ATOM 3855 O O . SER A 1 499 ? -13.586 28.938 3.889 1 94.31 499 SER A O 1
ATOM 3857 N N . LEU A 1 500 ? -11.836 30.188 3.297 1 94 500 LEU A N 1
ATOM 3858 C CA . LEU A 1 500 ? -12.586 31.438 3.439 1 94 500 LEU A CA 1
ATOM 3859 C C . LEU A 1 500 ? -13.031 31.953 2.078 1 94 500 LEU A C 1
ATOM 3861 O O . LEU A 1 500 ? -13.922 32.812 1.994 1 94 500 LEU A O 1
ATOM 3865 N N . THR A 1 501 ? -12.398 31.422 1.003 1 92.69 501 THR A N 1
ATOM 3866 C CA . THR A 1 501 ? -12.688 32.062 -0.282 1 92.69 501 THR A CA 1
ATOM 3867 C C . THR A 1 501 ? -13.125 31 -1.308 1 92.69 501 THR A C 1
ATOM 3869 O O . THR A 1 501 ? -13.836 31.328 -2.26 1 92.69 501 THR A O 1
ATOM 3872 N N . SER A 1 502 ? -12.695 29.812 -1.18 1 94.81 502 SER A N 1
ATOM 3873 C CA . SER A 1 502 ? -13.086 28.75 -2.102 1 94.81 502 SER A CA 1
ATOM 3874 C C . SER A 1 502 ? -14.398 28.109 -1.674 1 94.81 502 SER A C 1
ATOM 3876 O O . SER A 1 502 ? -14.508 27.578 -0.566 1 94.81 502 SER A O 1
ATOM 3878 N N . PRO A 1 503 ? -15.367 28.156 -2.545 1 96.12 503 PRO A N 1
ATOM 3879 C CA . PRO A 1 503 ? -16.625 27.5 -2.18 1 96.12 503 PRO A CA 1
ATOM 3880 C C . PRO A 1 503 ? -16.5 25.984 -2.088 1 96.12 503 PRO A C 1
ATOM 3882 O O . PRO A 1 503 ? -15.68 25.391 -2.779 1 96.12 503 PRO A O 1
ATOM 3885 N N . LEU A 1 504 ? -17.375 25.406 -1.254 1 97.19 504 LEU A N 1
ATOM 3886 C CA . LEU A 1 504 ? -17.531 23.953 -1.268 1 97.19 504 LEU A CA 1
ATOM 3887 C C . LEU A 1 504 ? -18 23.469 -2.641 1 97.19 504 LEU A C 1
ATOM 3889 O O . LEU A 1 504 ? -18.625 24.219 -3.385 1 97.19 504 LEU A O 1
ATOM 3893 N N . PRO A 1 505 ? -17.641 22.219 -2.971 1 96.62 505 PRO A N 1
ATOM 3894 C CA . PRO A 1 505 ? -18.141 21.672 -4.234 1 96.62 505 PRO A CA 1
ATOM 3895 C C . PRO A 1 505 ? -19.656 21.688 -4.316 1 96.62 505 PRO A C 1
ATOM 3897 O O . PRO A 1 505 ? -20.344 21.609 -3.285 1 96.62 505 PRO A O 1
ATOM 3900 N N . HIS A 1 506 ? -20.172 21.891 -5.551 1 97 506 HIS A N 1
ATOM 3901 C CA . HIS A 1 506 ? -21.609 21.734 -5.746 1 97 506 HIS A CA 1
ATOM 3902 C C . HIS A 1 506 ? -22.016 20.266 -5.641 1 97 506 HIS A C 1
ATOM 3904 O O . HIS A 1 506 ? -22.359 19.641 -6.648 1 97 506 HIS A O 1
ATOM 3910 N N . ALA A 1 507 ? -22.094 19.781 -4.43 1 97.94 507 ALA A N 1
ATOM 3911 C CA . ALA A 1 507 ? -22.344 18.375 -4.137 1 97.94 507 ALA A CA 1
ATOM 3912 C C . ALA A 1 507 ? -23.469 18.219 -3.115 1 97.94 507 ALA A C 1
ATOM 3914 O O . ALA A 1 507 ? -23.219 17.875 -1.954 1 97.94 507 ALA A O 1
ATOM 3915 N N . PRO A 1 508 ? -24.672 18.359 -3.545 1 96.75 508 PRO A N 1
ATOM 3916 C CA . PRO A 1 508 ? -25.797 18.359 -2.617 1 96.75 508 PRO A CA 1
ATOM 3917 C C . PRO A 1 508 ? -25.938 17.047 -1.848 1 96.75 508 PRO A C 1
ATOM 3919 O O . PRO A 1 508 ? -26.562 17.016 -0.781 1 96.75 508 PRO A O 1
ATOM 3922 N N . ASN A 1 509 ? -25.344 15.977 -2.408 1 96.06 509 ASN A N 1
ATOM 3923 C CA . ASN A 1 509 ? -25.5 14.68 -1.749 1 96.06 509 ASN A CA 1
ATOM 3924 C C . ASN A 1 509 ? -24.344 14.398 -0.793 1 96.06 509 ASN A C 1
ATOM 3926 O O . ASN A 1 509 ? -24.344 13.391 -0.088 1 96.06 509 ASN A O 1
ATOM 3930 N N . MET A 1 510 ? -23.375 15.227 -0.756 1 97.5 510 MET A N 1
ATOM 3931 C CA . MET A 1 510 ? -22.25 15.078 0.178 1 97.5 510 MET A CA 1
ATOM 3932 C C . MET A 1 510 ? -22.609 15.672 1.538 1 97.5 510 MET A C 1
ATOM 3934 O O . MET A 1 510 ? -23.391 16.609 1.624 1 97.5 510 MET A O 1
ATOM 3938 N N . LYS A 1 511 ? -22.078 15.094 2.553 1 97.94 511 LYS A N 1
ATOM 3939 C CA . LYS A 1 511 ? -22.203 15.633 3.904 1 97.94 511 LYS A CA 1
ATOM 3940 C C . LYS A 1 511 ? -20.828 15.984 4.477 1 97.94 511 LYS A C 1
ATOM 3942 O O . LYS A 1 511 ? -19.844 15.281 4.234 1 97.94 511 LYS A O 1
ATOM 3947 N N . VAL A 1 512 ? -20.828 17.094 5.211 1 98.38 512 VAL A N 1
ATOM 3948 C CA . VAL A 1 512 ? -19.594 17.516 5.848 1 98.38 512 VAL A CA 1
ATOM 3949 C C . VAL A 1 512 ? -19.703 17.375 7.359 1 98.38 512 VAL A C 1
ATOM 3951 O O . VAL A 1 512 ? -20.703 17.797 7.961 1 98.38 512 VAL A O 1
ATOM 3954 N N . TYR A 1 513 ? -18.75 16.734 7.957 1 98.62 513 TYR A N 1
ATOM 3955 C CA . TYR A 1 513 ? -18.656 16.609 9.406 1 98.62 513 TYR A CA 1
ATOM 3956 C C . TYR A 1 513 ? -17.375 17.234 9.93 1 98.62 513 TYR A C 1
ATOM 3958 O O . TYR A 1 513 ? -16.281 16.906 9.461 1 98.62 513 TYR A O 1
ATOM 3966 N N . CYS A 1 514 ? -17.516 18.156 10.82 1 98.56 514 CYS A N 1
ATOM 3967 C CA . CYS A 1 514 ? -16.375 18.75 11.523 1 98.56 514 CYS A CA 1
ATOM 3968 C C . CYS A 1 514 ? -16.281 18.219 12.945 1 98.56 514 CYS A C 1
ATOM 3970 O O . CYS A 1 514 ? -17.016 18.656 13.828 1 98.56 514 CYS A O 1
ATOM 3972 N N . LEU A 1 515 ? -15.352 17.328 13.141 1 98.69 515 LEU A N 1
ATOM 3973 C CA . LEU A 1 515 ? -15.141 16.672 14.43 1 98.69 515 LEU A CA 1
ATOM 3974 C C . LEU A 1 515 ? -13.844 17.156 15.07 1 98.69 515 LEU A C 1
ATOM 3976 O O . LEU A 1 515 ? -12.766 17 14.492 1 98.69 515 LEU A O 1
ATOM 3980 N N . TYR A 1 516 ? -13.922 17.75 16.281 1 98.38 516 TYR A N 1
ATOM 3981 C CA . TYR A 1 516 ? -12.695 18.234 16.906 1 98.38 516 TYR A CA 1
ATOM 3982 C C . TYR A 1 516 ? -12.852 18.312 18.422 1 98.38 516 TYR A C 1
ATOM 3984 O O . TYR A 1 516 ? -13.977 18.359 18.938 1 98.38 516 TYR A O 1
ATOM 3992 N N . GLY A 1 517 ? -11.688 18.234 19.078 1 97.06 517 GLY A N 1
ATOM 3993 C CA . GLY A 1 517 ? -11.672 18.359 20.531 1 97.06 517 GLY A CA 1
ATOM 3994 C C . GLY A 1 517 ? -11.578 19.797 20.984 1 97.06 517 GLY A C 1
ATOM 3995 O O . GLY A 1 517 ? -11.133 20.672 20.25 1 97.06 517 GLY A O 1
ATOM 3996 N N . VAL A 1 518 ? -12.062 20.062 22.234 1 96.38 518 VAL A N 1
ATOM 3997 C CA . VAL A 1 518 ? -12.008 21.391 22.844 1 96.38 518 VAL A CA 1
ATOM 3998 C C . VAL A 1 518 ? -11.672 21.266 24.328 1 96.38 518 VAL A C 1
ATOM 4000 O O . VAL A 1 518 ? -11.633 20.156 24.875 1 96.38 518 VAL A O 1
ATOM 4003 N N . GLY A 1 519 ? -11.328 22.359 24.859 1 92.56 519 GLY A N 1
ATOM 4004 C CA . GLY A 1 519 ? -11.102 22.375 26.297 1 92.56 519 GLY A CA 1
ATOM 4005 C C . GLY A 1 519 ? -9.641 22.25 26.672 1 92.56 519 GLY A C 1
ATOM 4006 O O . GLY A 1 519 ? -9.312 21.984 27.844 1 92.56 519 GLY A O 1
ATOM 4007 N N . LYS A 1 520 ? -8.82 22.406 25.75 1 89.56 520 LYS A N 1
ATOM 4008 C CA . LYS A 1 520 ? -7.383 22.359 26 1 89.56 520 LYS A CA 1
ATOM 4009 C C . LYS A 1 520 ? -6.707 23.641 25.516 1 89.56 520 LYS A C 1
ATOM 4011 O O . LYS A 1 520 ? -6.93 24.078 24.391 1 89.56 520 LYS A O 1
ATOM 4016 N N . PRO A 1 521 ? -5.922 24.203 26.422 1 87.12 521 PRO A N 1
ATOM 4017 C CA . PRO A 1 521 ? -5.234 25.422 25.984 1 87.12 521 PRO A CA 1
ATOM 4018 C C . PRO A 1 521 ? -4.367 25.219 24.75 1 87.12 521 PRO A C 1
ATOM 4020 O O . PRO A 1 521 ? -3.613 24.234 24.688 1 87.12 521 PRO A O 1
ATOM 4023 N N . SER A 1 522 ? -4.57 26.109 23.734 1 89.38 522 SER A N 1
ATOM 4024 C CA . SER A 1 522 ? -3.846 26.062 22.469 1 89.38 522 SER A CA 1
ATOM 4025 C C . SER A 1 522 ? -3.193 27.406 22.156 1 89.38 522 SER A C 1
ATOM 4027 O O . SER A 1 522 ? -3.76 28.453 22.453 1 89.38 522 SER A O 1
ATOM 4029 N N . GLU A 1 523 ? -2.066 27.406 21.547 1 88.38 523 GLU A N 1
ATOM 4030 C CA . GLU A 1 523 ? -1.27 28.594 21.312 1 88.38 523 GLU A CA 1
ATOM 4031 C C . GLU A 1 523 ? -1.98 29.547 20.344 1 88.38 523 GLU A C 1
ATOM 4033 O O . GLU A 1 523 ? -2.596 29.094 19.375 1 88.38 523 GLU A O 1
ATOM 4038 N N . ARG A 1 524 ? -1.805 30.844 20.703 1 91.31 524 ARG A N 1
ATOM 4039 C CA . ARG A 1 524 ? -2.555 31.828 19.922 1 91.31 524 ARG A CA 1
ATOM 4040 C C . ARG A 1 524 ? -1.656 33 19.484 1 91.31 524 ARG A C 1
ATOM 4042 O O . ARG A 1 524 ? -1.827 33.531 18.406 1 91.31 524 ARG A O 1
ATOM 4049 N N . ALA A 1 525 ? -0.802 33.438 20.312 1 91.25 525 ALA A N 1
ATOM 4050 C CA . ALA A 1 525 ? 0.069 34.594 20.047 1 91.25 525 ALA A CA 1
ATOM 4051 C C . ALA A 1 525 ? 1.397 34.438 20.797 1 91.25 525 ALA A C 1
ATOM 4053 O O . ALA A 1 525 ? 1.519 33.625 21.703 1 91.25 525 ALA A O 1
ATOM 4054 N N . TYR A 1 526 ? 2.338 35.312 20.375 1 89.06 526 TYR A N 1
ATOM 4055 C CA . TYR A 1 526 ? 3.693 35.062 20.859 1 89.06 526 TYR A CA 1
ATOM 4056 C C . TYR A 1 526 ? 4.402 36.375 21.172 1 89.06 526 TYR A C 1
ATOM 4058 O O . TYR A 1 526 ? 4.289 37.344 20.406 1 89.06 526 TYR A O 1
ATOM 4066 N N . ALA A 1 527 ? 5.105 36.375 22.219 1 88.44 527 ALA A N 1
ATOM 4067 C CA . ALA A 1 527 ? 6.012 37.469 22.562 1 88.44 527 ALA A CA 1
ATOM 4068 C C . ALA A 1 527 ? 7.465 37.062 22.312 1 88.44 527 ALA A C 1
ATOM 4070 O O . ALA A 1 527 ? 7.93 36.031 22.797 1 88.44 527 ALA A O 1
ATOM 4071 N N . TYR A 1 528 ? 8.102 37.875 21.547 1 87.44 528 TYR A N 1
ATOM 4072 C CA . TYR A 1 528 ? 9.453 37.562 21.109 1 87.44 528 TYR A CA 1
ATOM 4073 C C . TYR A 1 528 ? 10.43 38.688 21.516 1 87.44 528 TYR A C 1
ATOM 4075 O O . TYR A 1 528 ? 10.016 39.812 21.75 1 87.44 528 TYR A O 1
ATOM 4083 N N . GLU A 1 529 ? 11.641 38.312 21.578 1 87.44 529 GLU A N 1
ATOM 4084 C CA . GLU A 1 529 ? 12.75 39.25 21.719 1 87.44 529 GLU A CA 1
ATOM 4085 C C . GLU A 1 529 ? 13.727 39.125 20.547 1 87.44 529 GLU A C 1
ATOM 4087 O O . GLU A 1 529 ? 14 38 20.078 1 87.44 529 GLU A O 1
ATOM 4092 N N . ARG A 1 530 ? 14.062 40.25 20.062 1 86.5 530 ARG A N 1
ATOM 4093 C CA . ARG A 1 530 ? 15.133 40.281 19.078 1 86.5 530 ARG A CA 1
ATOM 4094 C C . ARG A 1 530 ? 16.5 40.281 19.734 1 86.5 530 ARG A C 1
ATOM 4096 O O . ARG A 1 530 ? 16.75 41.094 20.641 1 86.5 530 ARG A O 1
ATOM 4103 N N . VAL A 1 531 ? 17.281 39.344 19.344 1 80.19 531 VAL A N 1
ATOM 4104 C CA . VAL A 1 531 ? 18.609 39.219 19.953 1 80.19 531 VAL A CA 1
ATOM 4105 C C . VAL A 1 531 ? 19.688 39.406 18.875 1 80.19 531 VAL A C 1
ATOM 4107 O O . VAL A 1 531 ? 19.422 39.219 17.688 1 80.19 531 VAL A O 1
ATOM 4110 N N . ASP A 1 532 ? 20.781 39.875 19.328 1 74.25 532 ASP A N 1
ATOM 4111 C CA . ASP A 1 532 ? 21.906 40.062 18.422 1 74.25 532 ASP A CA 1
ATOM 4112 C C . ASP A 1 532 ? 22.625 38.75 18.141 1 74.25 532 ASP A C 1
ATOM 4114 O O . ASP A 1 532 ? 23.766 38.562 18.578 1 74.25 532 ASP A O 1
ATOM 4118 N N . ASP A 1 533 ? 21.953 37.844 17.672 1 69.94 533 ASP A N 1
ATOM 4119 C CA . ASP A 1 533 ? 22.469 36.531 17.234 1 69.94 533 ASP A CA 1
ATOM 4120 C C . ASP A 1 533 ? 22.172 36.281 15.766 1 69.94 533 ASP A C 1
ATOM 4122 O O . ASP A 1 533 ? 21.016 36.281 15.352 1 69.94 533 ASP A O 1
ATOM 4126 N N . ALA A 1 534 ? 23.266 36.188 15.016 1 63.44 534 ALA A N 1
ATOM 4127 C CA . ALA A 1 534 ? 23.141 36.062 13.57 1 63.44 534 ALA A CA 1
ATOM 4128 C C . ALA A 1 534 ? 22.359 34.781 13.203 1 63.44 534 ALA A C 1
ATOM 4130 O O . ALA A 1 534 ? 21.672 34.75 12.18 1 63.44 534 ALA A O 1
ATOM 4131 N N . LEU A 1 535 ? 22.531 33.844 14.102 1 63.03 535 LEU A N 1
ATOM 4132 C CA . LEU A 1 535 ? 21.922 32.531 13.773 1 63.03 535 LEU A CA 1
ATOM 4133 C C . LEU A 1 535 ? 20.484 32.469 14.266 1 63.03 535 LEU A C 1
ATOM 4135 O O . LEU A 1 535 ? 19.656 31.781 13.688 1 63.03 535 LEU A O 1
ATOM 4139 N N . ARG A 1 536 ? 20.188 33.188 15.344 1 72.38 536 ARG A N 1
ATOM 4140 C CA . ARG A 1 536 ? 18.859 33.219 15.945 1 72.38 536 ARG A CA 1
ATOM 4141 C C . ARG A 1 536 ? 18.469 34.625 16.375 1 72.38 536 ARG A C 1
ATOM 4143 O O . ARG A 1 536 ? 18.391 34.906 17.578 1 72.38 536 ARG A O 1
ATOM 4150 N N . PRO A 1 537 ? 18.141 35.375 15.359 1 78.88 537 PRO A N 1
ATOM 4151 C CA . PRO A 1 537 ? 17.875 36.781 15.688 1 78.88 537 PRO A CA 1
ATOM 4152 C C . PRO A 1 537 ? 16.594 36.969 16.484 1 78.88 537 PRO A C 1
ATOM 4154 O O . PRO A 1 537 ? 16.375 38.031 17.062 1 78.88 537 PRO A O 1
ATOM 4157 N N . TYR A 1 538 ? 15.766 35.969 16.484 1 81.31 538 TYR A N 1
ATOM 4158 C CA . TYR A 1 538 ? 14.5 36.031 17.203 1 81.31 538 TYR A CA 1
ATOM 4159 C C . TYR A 1 538 ? 14.359 34.875 18.188 1 81.31 538 TYR A C 1
ATOM 4161 O O . TYR A 1 538 ? 14.719 33.75 17.875 1 81.31 538 TYR A O 1
ATOM 4169 N N . GLN A 1 539 ? 13.93 35.156 19.391 1 79.38 539 GLN A N 1
ATOM 4170 C CA . GLN A 1 539 ? 13.688 34.125 20.375 1 79.38 539 GLN A CA 1
ATOM 4171 C C . GLN A 1 539 ? 12.438 34.406 21.203 1 79.38 539 GLN A C 1
ATOM 4173 O O . GLN A 1 539 ? 12.133 35.562 21.484 1 79.38 539 GLN A O 1
ATOM 4178 N N . LEU A 1 540 ? 11.789 33.406 21.531 1 80.88 540 LEU A N 1
ATOM 4179 C CA . LEU A 1 540 ? 10.625 33.531 22.406 1 80.88 540 LEU A CA 1
ATOM 4180 C C . LEU A 1 540 ? 11.016 34.188 23.734 1 80.88 540 LEU A C 1
ATOM 4182 O O . LEU A 1 540 ? 12.031 33.812 24.328 1 80.88 540 LEU A O 1
ATOM 4186 N N . ASP A 1 541 ? 10.203 35.094 24.125 1 79.44 541 ASP A N 1
ATOM 4187 C CA . ASP A 1 541 ? 10.438 35.75 25.406 1 79.44 541 ASP A CA 1
ATOM 4188 C C . ASP A 1 541 ? 9.891 34.938 26.562 1 79.44 541 ASP A C 1
ATOM 4190 O O . ASP A 1 541 ? 8.82 35.219 27.109 1 79.44 541 ASP A O 1
ATOM 4194 N N . VAL A 1 542 ? 10.617 34 27.016 1 75.56 542 VAL A N 1
ATOM 4195 C CA . VAL A 1 542 ? 10.164 33.031 27.984 1 75.56 542 VAL A CA 1
ATOM 4196 C C . VAL A 1 542 ? 10.016 33.688 29.359 1 75.56 542 VAL A C 1
ATOM 4198 O O . VAL A 1 542 ? 9.383 33.125 30.25 1 75.56 542 VAL A O 1
ATOM 4201 N N . ASP A 1 543 ? 10.547 34.875 29.5 1 72 543 ASP A N 1
ATOM 4202 C CA . ASP A 1 543 ? 10.477 35.562 30.797 1 72 543 ASP A CA 1
ATOM 4203 C C . ASP A 1 543 ? 9.172 36.312 30.922 1 72 543 ASP A C 1
ATOM 4205 O O . ASP A 1 543 ? 8.805 36.75 32.031 1 72 543 ASP A O 1
ATOM 4209 N N . GLN A 1 544 ? 8.586 36.469 29.891 1 75 544 GLN A N 1
ATOM 4210 C CA . GLN A 1 544 ? 7.34 37.219 29.906 1 75 544 GLN A CA 1
ATOM 4211 C C . GLN A 1 544 ? 6.152 36.344 30.266 1 75 544 GLN A C 1
ATOM 4213 O O . GLN A 1 544 ? 5.855 35.375 29.562 1 75 544 GLN A O 1
ATOM 4218 N N . SER A 1 545 ? 5.586 36.531 31.438 1 76.5 545 SER A N 1
ATOM 4219 C CA . SER A 1 545 ? 4.371 35.844 31.875 1 76.5 545 SER A CA 1
ATOM 4220 C C . SER A 1 545 ? 3.379 36.812 32.5 1 76.5 545 SER A C 1
ATOM 4222 O O . SER A 1 545 ? 3.777 37.75 33.188 1 76.5 545 SER A O 1
ATOM 4224 N N . ARG A 1 546 ? 2.293 36.844 31.953 1 69.56 546 ARG A N 1
ATOM 4225 C CA . ARG A 1 546 ? 1.256 37.75 32.469 1 69.56 546 ARG A CA 1
ATOM 4226 C C . ARG A 1 546 ? 0.016 36.969 32.875 1 69.56 546 ARG A C 1
ATOM 4228 O O . ARG A 1 546 ? -0.661 36.375 32.031 1 69.56 546 ARG A O 1
ATOM 4235 N N . ASN A 1 547 ? -0.513 37.188 34.062 1 60.75 547 ASN A N 1
ATOM 4236 C CA . ASN A 1 547 ? -1.764 36.781 34.688 1 60.75 547 ASN A CA 1
ATOM 4237 C C . ASN A 1 547 ? -2.199 35.406 34.188 1 60.75 547 ASN A C 1
ATOM 4239 O O . ASN A 1 547 ? -3.375 35.188 33.875 1 60.75 547 ASN A O 1
ATOM 4243 N N . GLY A 1 548 ? -1.242 34.469 33.938 1 59.53 548 GLY A N 1
ATOM 4244 C CA . GLY A 1 548 ? -1.618 33.125 33.594 1 59.53 548 GLY A CA 1
ATOM 4245 C C . GLY A 1 548 ? -2.018 32.906 32.156 1 59.53 548 GLY A C 1
ATOM 4246 O O . GLY A 1 548 ? -2.193 31.797 31.703 1 59.53 548 GLY A O 1
ATOM 4247 N N . VAL A 1 549 ? -2.301 34 31.5 1 65.69 549 VAL A N 1
ATOM 4248 C CA . VAL A 1 549 ? -2.754 33.875 30.109 1 65.69 549 VAL A CA 1
ATOM 4249 C C . VAL A 1 549 ? -1.55 33.781 29.188 1 65.69 549 VAL A C 1
ATOM 4251 O O . VAL A 1 549 ? -1.555 33 28.219 1 65.69 549 VAL A O 1
ATOM 4254 N N . LEU A 1 550 ? -0.651 34.688 29.453 1 74.81 550 LEU A N 1
ATOM 4255 C CA . LEU A 1 550 ? 0.634 34.594 28.766 1 74.81 550 LEU A CA 1
ATOM 4256 C C . LEU A 1 550 ? 1.658 33.844 29.594 1 74.81 550 LEU A C 1
ATOM 4258 O O . LEU A 1 550 ? 1.971 34.25 30.719 1 74.81 550 LEU A O 1
ATOM 4262 N N . THR A 1 551 ? 1.968 32.656 29.156 1 76.94 551 THR A N 1
ATOM 4263 C CA . THR A 1 551 ? 2.934 31.844 29.875 1 76.94 551 THR A CA 1
ATOM 4264 C C . THR A 1 551 ? 4.191 31.641 29.031 1 76.94 551 THR A C 1
ATOM 4266 O O . THR A 1 551 ? 4.141 31 27.969 1 76.94 551 THR A O 1
ATOM 4269 N N . ARG A 1 552 ? 5.227 32.188 29.5 1 79.25 552 ARG A N 1
ATOM 4270 C CA . ARG A 1 552 ? 6.527 32 28.859 1 79.25 552 ARG A CA 1
ATOM 4271 C C . ARG A 1 552 ? 6.504 32.469 27.406 1 79.25 552 ARG A C 1
ATOM 4273 O O . ARG A 1 552 ? 6.91 31.734 26.5 1 79.25 552 ARG A O 1
ATOM 4280 N N . GLY A 1 553 ? 5.848 33.594 27.219 1 82.88 553 GLY A N 1
ATOM 4281 C CA . GLY A 1 553 ? 5.867 34.25 25.922 1 82.88 553 GLY A CA 1
ATOM 4282 C C . GLY A 1 553 ? 4.809 33.719 24.969 1 82.88 553 GLY A C 1
ATOM 4283 O O . GLY A 1 553 ? 4.762 34.125 23.812 1 82.88 553 GLY A O 1
ATOM 4284 N N . VAL A 1 554 ? 3.914 32.812 25.422 1 86.69 554 VAL A N 1
ATOM 4285 C CA . VAL A 1 554 ? 2.902 32.219 24.547 1 86.69 554 VAL A CA 1
ATOM 4286 C C . VAL A 1 554 ? 1.513 32.469 25.141 1 86.69 554 VAL A C 1
ATOM 4288 O O . VAL A 1 554 ? 1.248 32.125 26.297 1 86.69 554 VAL A O 1
ATOM 4291 N N . TRP A 1 555 ? 0.746 33.125 24.422 1 87.38 555 TRP A N 1
ATOM 4292 C CA . TRP A 1 555 ? -0.657 33.312 24.781 1 87.38 555 TRP A CA 1
ATOM 4293 C C . TRP A 1 555 ? -1.495 32.125 24.328 1 87.38 555 TRP A C 1
ATOM 4295 O O . TRP A 1 555 ? -1.368 31.656 23.203 1 87.38 555 TRP A O 1
ATOM 4305 N N . GLN A 1 556 ? -2.344 31.656 25.219 1 87.5 556 GLN A N 1
ATOM 4306 C CA . GLN A 1 556 ? -3.117 30.453 24.906 1 87.5 556 GLN A CA 1
ATOM 4307 C C . GLN A 1 556 ? -4.617 30.734 24.969 1 87.5 556 GLN A C 1
ATOM 4309 O O . GLN A 1 556 ? -5.059 31.594 25.734 1 87.5 556 GLN A O 1
ATOM 4314 N N . VAL A 1 557 ? -5.359 30.109 24.203 1 90.69 557 VAL A N 1
ATOM 4315 C CA . VAL A 1 557 ? -6.816 30.156 24.172 1 90.69 557 VAL A CA 1
ATOM 4316 C C . VAL A 1 557 ? -7.383 28.75 24.094 1 90.69 557 VAL A C 1
ATOM 4318 O O . VAL A 1 557 ? -6.629 27.766 24.047 1 90.69 557 VAL A O 1
ATOM 4321 N N . ASP A 1 558 ? -8.656 28.672 24.094 1 91.69 558 ASP A N 1
ATOM 4322 C CA . ASP A 1 558 ? -9.305 27.359 24.016 1 91.69 558 ASP A CA 1
ATOM 4323 C C . ASP A 1 558 ? -9.047 26.703 22.672 1 91.69 558 ASP A C 1
ATOM 4325 O O . ASP A 1 558 ? -8.984 27.375 21.641 1 91.69 558 ASP A O 1
ATOM 4329 N N . GLY A 1 559 ? -8.844 25.406 22.688 1 94.75 559 GLY A N 1
ATOM 4330 C CA . GLY A 1 559 ? -8.617 24.578 21.516 1 94.75 559 GLY A CA 1
ATOM 4331 C C . GLY A 1 559 ? -8.352 23.125 21.859 1 94.75 559 GLY A C 1
ATOM 4332 O O . GLY A 1 559 ? -8.93 22.594 22.828 1 94.75 559 GLY A O 1
ATOM 4333 N N . ASP A 1 560 ? -7.605 22.484 21 1 93.56 560 ASP A N 1
ATOM 4334 C CA . ASP A 1 560 ? -7.375 21.062 21.234 1 93.56 560 ASP A CA 1
ATOM 4335 C C . ASP A 1 560 ? -5.93 20.797 21.656 1 93.56 560 ASP A C 1
ATOM 4337 O O . ASP A 1 560 ? -5.418 19.688 21.469 1 93.56 560 ASP A O 1
ATOM 4341 N N . GLY A 1 561 ? -5.301 21.781 22.078 1 87.25 561 GLY A N 1
ATOM 4342 C CA . GLY A 1 561 ? -3.914 21.656 22.5 1 87.25 561 GLY A CA 1
ATOM 4343 C C . GLY A 1 561 ? -2.922 22.031 21.406 1 87.25 561 GLY A C 1
ATOM 4344 O O . GLY A 1 561 ? -1.794 22.438 21.719 1 87.25 561 GLY A O 1
ATOM 4345 N N . SER A 1 562 ? -3.373 21.875 20.172 1 88.31 562 SER A N 1
ATOM 4346 C CA . SER A 1 562 ? -2.512 22.188 19.047 1 88.31 562 SER A CA 1
ATOM 4347 C C . SER A 1 562 ? -3.105 23.297 18.188 1 88.31 562 SER A C 1
ATOM 4349 O O . SER A 1 562 ? -2.373 24.125 17.641 1 88.31 562 SER A O 1
ATOM 4351 N N . ILE A 1 563 ? -4.332 23.297 18.031 1 95.38 563 ILE A N 1
ATOM 4352 C CA . ILE A 1 563 ? -5.039 24.234 17.156 1 95.38 563 ILE A CA 1
ATOM 4353 C C . ILE A 1 563 ? -6.09 25 17.953 1 95.38 563 ILE A C 1
ATOM 4355 O O . ILE A 1 563 ? -6.867 24.391 18.703 1 95.38 563 ILE A O 1
ATOM 4359 N N . PRO A 1 564 ? -6.062 26.344 17.859 1 95 564 PRO A N 1
ATOM 4360 C CA . PRO A 1 564 ? -7.066 27.125 18.594 1 95 564 PRO A CA 1
ATOM 4361 C C . PRO A 1 564 ? -8.484 26.891 18.078 1 95 564 PRO A C 1
ATOM 4363 O O . PRO A 1 564 ? -8.672 26.562 16.906 1 95 564 PRO A O 1
ATOM 4366 N N . LEU A 1 565 ? -9.43 27.156 18.906 1 96.94 565 LEU A N 1
ATOM 4367 C CA . LEU A 1 565 ? -10.844 26.906 18.656 1 96.94 565 LEU A CA 1
ATOM 4368 C C . LEU A 1 565 ? -11.305 27.594 17.375 1 96.94 565 LEU A C 1
ATOM 4370 O O . LEU A 1 565 ? -12.07 27.031 16.594 1 96.94 565 LEU A O 1
ATOM 4374 N N . VAL A 1 566 ? -10.828 28.797 17.141 1 96.69 566 VAL A N 1
ATOM 4375 C CA . VAL A 1 566 ? -11.281 29.562 15.992 1 96.69 566 VAL A CA 1
ATOM 4376 C C . VAL A 1 566 ? -10.906 28.844 14.703 1 96.69 566 VAL A C 1
ATOM 4378 O O . VAL A 1 566 ? -11.68 28.828 13.742 1 96.69 566 VAL A O 1
ATOM 4381 N N . SER A 1 567 ? -9.758 28.234 14.656 1 97.75 567 SER A N 1
ATOM 4382 C CA . SER A 1 567 ? -9.289 27.531 13.469 1 97.75 567 SER A CA 1
ATOM 4383 C C . SER A 1 567 ? -9.953 26.172 13.344 1 97.75 567 SER A C 1
ATOM 4385 O O . SER A 1 567 ? -10.141 25.656 12.234 1 97.75 567 SER A O 1
ATOM 4387 N N . LEU A 1 568 ? -10.383 25.562 14.422 1 98.19 568 LEU A N 1
ATOM 4388 C CA . LEU A 1 568 ? -11.016 24.25 14.438 1 98.19 568 LEU A CA 1
ATOM 4389 C C . LEU A 1 568 ? -12.469 24.344 13.984 1 98.19 568 LEU A C 1
ATOM 4391 O O . LEU A 1 568 ? -12.945 23.469 13.25 1 98.19 568 LEU A O 1
ATOM 4395 N N . GLY A 1 569 ? -13.125 25.469 14.43 1 97.81 569 GLY A N 1
ATOM 4396 C CA . GLY A 1 569 ? -14.57 25.344 14.367 1 97.81 569 GLY A CA 1
ATOM 4397 C C . GLY A 1 569 ? -15.211 26.438 13.531 1 97.81 569 GLY A C 1
ATOM 4398 O O . GLY A 1 569 ? -16.328 26.281 13.039 1 97.81 569 GLY A O 1
ATOM 4399 N N . TYR A 1 570 ? -14.609 27.562 13.336 1 97.69 570 TYR A N 1
ATOM 4400 C CA . TYR A 1 570 ? -15.273 28.719 12.758 1 97.69 570 TYR A CA 1
ATOM 4401 C C . TYR A 1 570 ? -15.766 28.422 11.352 1 97.69 570 TYR A C 1
ATOM 4403 O O . TYR A 1 570 ? -16.906 28.734 11.008 1 97.69 570 TYR A O 1
ATOM 4411 N N . VAL A 1 571 ? -14.914 27.859 10.547 1 97.88 571 VAL A N 1
ATOM 4412 C CA . VAL A 1 571 ? -15.195 27.703 9.125 1 97.88 571 VAL A CA 1
ATOM 4413 C C . VAL A 1 571 ? -16.438 26.844 8.93 1 97.88 571 VAL A C 1
ATOM 4415 O O . VAL A 1 571 ? -17.297 27.156 8.109 1 97.88 571 VAL A O 1
ATOM 4418 N N . CYS A 1 572 ? -16.562 25.766 9.688 1 97.81 572 CYS A N 1
ATOM 4419 C CA . CYS A 1 572 ? -17.719 24.891 9.539 1 97.81 572 CYS A CA 1
ATOM 4420 C C . CYS A 1 572 ? -19 25.594 9.977 1 97.81 572 CYS A C 1
ATOM 4422 O O . CYS A 1 572 ? -20.062 25.359 9.398 1 97.81 572 CYS A O 1
ATOM 4424 N N . ARG A 1 573 ? -18.844 26.469 10.977 1 96.81 573 ARG A N 1
ATOM 4425 C CA . ARG A 1 573 ? -20 27.266 11.359 1 96.81 573 ARG A CA 1
ATOM 4426 C C . ARG A 1 573 ? -20.391 28.25 10.25 1 96.81 573 ARG A C 1
ATOM 4428 O O . ARG A 1 573 ? -21.578 28.453 9.984 1 96.81 573 ARG A O 1
ATOM 4435 N N . HIS A 1 574 ? -19.359 28.734 9.672 1 95.12 574 HIS A N 1
ATOM 4436 C CA . HIS A 1 574 ? -19.531 29.734 8.609 1 95.12 574 HIS A CA 1
ATOM 4437 C C . HIS A 1 574 ? -20.125 29.094 7.352 1 95.12 574 HIS A C 1
ATOM 4439 O O . HIS A 1 574 ? -20.953 29.688 6.68 1 95.12 574 HIS A O 1
ATOM 4445 N N . TRP A 1 575 ? -19.688 27.891 6.98 1 96.69 575 TRP A N 1
ATOM 4446 C CA . TRP A 1 575 ? -20.188 27.156 5.812 1 96.69 575 TRP A CA 1
ATOM 4447 C C . TRP A 1 575 ? -21.672 26.828 5.961 1 96.69 575 TRP A C 1
ATOM 4449 O O . TRP A 1 575 ? -22.406 26.781 4.973 1 96.69 575 TRP A O 1
ATOM 4459 N N . ARG A 1 576 ? -22.125 26.609 7.113 1 94 576 ARG A N 1
ATOM 4460 C CA . ARG A 1 576 ? -23.5 26.203 7.375 1 94 576 ARG A CA 1
ATOM 4461 C C . ARG A 1 576 ? -24.484 27.266 6.891 1 94 576 ARG A C 1
ATOM 4463 O O . ARG A 1 576 ? -25.531 26.938 6.328 1 94 576 ARG A O 1
ATOM 4470 N N . ASP A 1 577 ? -24.062 28.578 7.02 1 89.62 577 ASP A N 1
ATOM 4471 C CA . ASP A 1 577 ? -25.031 29.641 6.809 1 89.62 577 ASP A CA 1
ATOM 4472 C C . ASP A 1 577 ? -24.656 30.484 5.594 1 89.62 577 ASP A C 1
ATOM 4474 O O . ASP A 1 577 ? -25.422 31.344 5.156 1 89.62 577 ASP A O 1
ATOM 4478 N N . ASN A 1 578 ? -23.5 30.266 5.039 1 93.56 578 ASN A N 1
ATOM 4479 C CA . ASN A 1 578 ? -23 31.078 3.934 1 93.56 578 ASN A CA 1
ATOM 4480 C C . ASN A 1 578 ? -23.219 30.391 2.59 1 93.56 578 ASN A C 1
ATOM 4482 O O . ASN A 1 578 ? -22.422 29.547 2.188 1 93.56 578 ASN A O 1
ATOM 4486 N N . ARG A 1 579 ? -24.109 30.828 1.803 1 94.81 579 ARG A N 1
ATOM 4487 C CA . ARG A 1 579 ? -24.469 30.156 0.562 1 94.81 579 ARG A CA 1
ATOM 4488 C C . ARG A 1 579 ? -23.469 30.453 -0.548 1 94.81 579 ARG A C 1
ATOM 4490 O O . ARG A 1 579 ? -23.422 29.75 -1.554 1 94.81 579 ARG A O 1
ATOM 4497 N N . LYS A 1 580 ? -22.719 31.484 -0.341 1 94.62 580 LYS A N 1
ATOM 4498 C CA . LYS A 1 580 ? -21.656 31.75 -1.292 1 94.62 580 LYS A CA 1
ATOM 4499 C C . LYS A 1 580 ? -20.562 30.688 -1.2 1 94.62 580 LYS A C 1
ATOM 4501 O O . LYS A 1 580 ? -20.016 30.266 -2.221 1 94.62 580 LYS A O 1
ATOM 4506 N N . LEU A 1 581 ? -20.328 30.281 0.019 1 96.25 581 LEU A N 1
ATOM 4507 C CA . LEU A 1 581 ? -19.266 29.312 0.243 1 96.25 581 LEU A CA 1
ATOM 4508 C C . LEU A 1 581 ? -19.844 27.891 0.267 1 96.25 581 LEU A C 1
ATOM 4510 O O . LEU A 1 581 ? -19.094 26.922 0.154 1 96.25 581 LEU A O 1
ATOM 4514 N N . ASN A 1 582 ? -21.125 27.781 0.392 1 97.69 582 ASN A N 1
ATOM 4515 C CA . ASN A 1 582 ? -21.844 26.516 0.348 1 97.69 582 ASN A CA 1
ATOM 4516 C C . ASN A 1 582 ? -23.016 26.562 -0.622 1 97.69 582 ASN A C 1
ATOM 4518 O O . ASN A 1 582 ? -24.172 26.422 -0.21 1 97.69 582 ASN A O 1
ATOM 4522 N N . PRO A 1 583 ? -22.688 26.625 -1.905 1 96 583 PRO A N 1
ATOM 4523 C CA . PRO A 1 583 ? -23.719 26.875 -2.916 1 96 583 PRO A CA 1
ATOM 4524 C C . PRO A 1 583 ? -24.719 25.734 -3.025 1 96 583 PRO A C 1
ATOM 4526 O O . PRO A 1 583 ? -25.875 25.953 -3.426 1 96 583 PRO A O 1
ATOM 4529 N N . ALA A 1 584 ? -24.391 24.516 -2.67 1 96.56 584 ALA A N 1
ATOM 4530 C CA . ALA A 1 584 ? -25.281 23.375 -2.805 1 96.56 584 ALA A CA 1
ATOM 4531 C C . ALA A 1 584 ? -26.031 23.094 -1.5 1 96.56 584 ALA A C 1
ATOM 4533 O O . ALA A 1 584 ? -26.766 22.125 -1.396 1 96.56 584 ALA A O 1
ATOM 4534 N N . ASN A 1 585 ? -25.797 23.938 -0.535 1 96.69 585 ASN A N 1
ATOM 4535 C CA . ASN A 1 585 ? -26.391 23.781 0.786 1 96.69 585 ASN A CA 1
ATOM 4536 C C . ASN A 1 585 ? -26.094 22.391 1.365 1 96.69 585 ASN A C 1
ATOM 4538 O O . ASN A 1 585 ? -27 21.703 1.833 1 96.69 585 ASN A O 1
ATOM 4542 N N . VAL A 1 586 ? -24.891 22.031 1.166 1 96.88 586 VAL A N 1
ATOM 4543 C CA . VAL A 1 586 ? -24.406 20.781 1.742 1 96.88 586 VAL A CA 1
ATOM 4544 C C . VAL A 1 586 ? -24.594 20.797 3.258 1 96.88 586 VAL A C 1
ATOM 4546 O O . VAL A 1 586 ? -24.375 21.828 3.898 1 96.88 586 VAL A O 1
ATOM 4549 N N . SER A 1 587 ? -25.078 19.641 3.816 1 96.69 587 SER A N 1
ATOM 4550 C CA . SER A 1 587 ? -25.203 19.531 5.266 1 96.69 587 SER A CA 1
ATOM 4551 C C . SER A 1 587 ? -23.828 19.609 5.945 1 96.69 587 SER A C 1
ATOM 4553 O O . SER A 1 587 ? -22.906 18.875 5.586 1 96.69 587 SER A O 1
ATOM 4555 N N . VAL A 1 588 ? -23.703 20.562 6.867 1 97.94 588 VAL A N 1
ATOM 4556 C CA . VAL A 1 588 ? -22.484 20.719 7.641 1 97.94 588 VAL A CA 1
ATOM 4557 C C . VAL A 1 588 ? -22.766 20.516 9.125 1 97.94 588 VAL A C 1
ATOM 4559 O O . VAL A 1 588 ? -23.531 21.281 9.719 1 97.94 588 VAL A O 1
ATOM 4562 N N . VAL A 1 589 ? -22.172 19.484 9.703 1 98.06 589 VAL A N 1
ATOM 4563 C CA . VAL A 1 589 ? -22.406 19.141 11.102 1 98.06 589 VAL A CA 1
ATOM 4564 C C . VAL A 1 589 ? -21.109 19.312 11.898 1 98.06 589 VAL A C 1
ATOM 4566 O O . VAL A 1 589 ? -20.078 18.75 11.531 1 98.06 589 VAL A O 1
ATOM 4569 N N . SER A 1 590 ? -21.203 20.109 12.922 1 98.12 590 SER A N 1
ATOM 4570 C CA . SER A 1 590 ? -20.094 20.234 13.852 1 98.12 590 SER A CA 1
ATOM 4571 C C . SER A 1 590 ? -20.344 19.438 15.125 1 98.12 590 SER A C 1
ATOM 4573 O O . SER A 1 590 ? -21.422 19.516 15.711 1 98.12 590 SER A O 1
ATOM 4575 N N . ARG A 1 591 ? -19.359 18.672 15.461 1 98.25 591 ARG A N 1
ATOM 4576 C CA . ARG A 1 591 ? -19.469 17.906 16.703 1 98.25 591 ARG A CA 1
ATOM 4577 C C . ARG A 1 591 ? -18.188 17.984 17.5 1 98.25 591 ARG A C 1
ATOM 4579 O O . ARG A 1 591 ? -17.125 17.578 17.031 1 98.25 591 ARG A O 1
ATOM 4586 N N . GLU A 1 592 ? -18.312 18.531 18.766 1 98.31 592 GLU A N 1
ATOM 4587 C CA . GLU A 1 592 ? -17.156 18.766 19.625 1 98.31 592 GLU A CA 1
ATOM 4588 C C . GLU A 1 592 ? -17.031 17.672 20.688 1 98.31 592 GLU A C 1
ATOM 4590 O O . GLU A 1 592 ? -18.031 17.125 21.156 1 98.31 592 GLU A O 1
ATOM 4595 N N . TYR A 1 593 ? -15.805 17.359 21 1 97.12 593 TYR A N 1
ATOM 4596 C CA . TYR A 1 593 ? -15.477 16.391 22.047 1 97.12 593 TYR A CA 1
ATOM 4597 C C . TYR A 1 593 ? -14.641 17.047 23.141 1 97.12 593 TYR A C 1
ATOM 4599 O O . TYR A 1 593 ? -13.469 17.375 22.938 1 97.12 593 TYR A O 1
ATOM 4607 N N . HIS A 1 594 ? -15.273 17.25 24.219 1 94.25 594 HIS A N 1
ATOM 4608 C CA . HIS A 1 594 ? -14.578 17.891 25.328 1 94.25 594 HIS A CA 1
ATOM 4609 C C . HIS A 1 594 ? -13.438 17.031 25.844 1 94.25 594 HIS A C 1
ATOM 4611 O O . HIS A 1 594 ? -13.602 15.82 26.031 1 94.25 594 HIS A O 1
ATOM 4617 N N . HIS A 1 595 ? -12.32 17.641 26.031 1 90.38 595 HIS A N 1
ATOM 4618 C CA . HIS A 1 595 ? -11.141 16.922 26.5 1 90.38 595 HIS A CA 1
ATOM 4619 C C . HIS A 1 595 ? -11.289 16.5 27.953 1 90.38 595 HIS A C 1
ATOM 4621 O O . HIS A 1 595 ? -11.383 17.344 28.844 1 90.38 595 HIS A O 1
ATOM 4627 N N . ARG A 1 596 ? -11.32 15.242 28.156 1 85 596 ARG A N 1
ATOM 4628 C CA . ARG A 1 596 ? -11.352 14.648 29.5 1 85 596 ARG A CA 1
ATOM 4629 C C . ARG A 1 596 ? -10.242 13.609 29.656 1 85 596 ARG A C 1
ATOM 4631 O O . ARG A 1 596 ? -10.391 12.469 29.203 1 85 596 ARG A O 1
ATOM 4638 N N . ALA A 1 597 ? -9.211 14.055 30.266 1 74.19 597 ALA A N 1
ATOM 4639 C CA . ALA A 1 597 ? -8.086 13.141 30.438 1 74.19 597 ALA A CA 1
ATOM 4640 C C . ALA A 1 597 ? -8.391 12.086 31.5 1 74.19 597 ALA A C 1
ATOM 4642 O O . ALA A 1 597 ? -8.945 12.406 32.562 1 74.19 597 ALA A O 1
ATOM 4643 N N . LEU A 1 598 ? -8.234 10.859 31.062 1 65.62 598 LEU A N 1
ATOM 4644 C CA . LEU A 1 598 ? -8.375 9.766 32.031 1 65.62 598 LEU A CA 1
ATOM 4645 C C . LEU A 1 598 ? -7.016 9.312 32.531 1 65.62 598 LEU A C 1
ATOM 4647 O O . LEU A 1 598 ? -6.004 9.469 31.844 1 65.62 598 LEU A O 1
ATOM 4651 N N . PRO A 1 599 ? -7.07 8.812 33.781 1 55 599 PRO A N 1
ATOM 4652 C CA . PRO A 1 599 ? -5.816 8.234 34.281 1 55 599 PRO A CA 1
ATOM 4653 C C . PRO A 1 599 ? -5.285 7.125 33.375 1 55 599 PRO A C 1
ATOM 4655 O O . PRO A 1 599 ? -6.066 6.43 32.719 1 55 599 PRO A O 1
ATOM 4658 N N . LEU A 1 600 ? -4.047 7.094 33.25 1 51.19 600 LEU A N 1
ATOM 4659 C CA . LEU A 1 600 ? -3.35 6.164 32.375 1 51.19 600 LEU A CA 1
ATOM 4660 C C . LEU A 1 600 ? -3.871 4.742 32.531 1 51.19 600 LEU A C 1
ATOM 4662 O O . LEU A 1 600 ? -3.961 3.98 31.578 1 51.19 600 LEU A O 1
ATOM 4666 N N . GLY A 1 601 ? -4.102 4.445 33.75 1 44.88 601 GLY A N 1
ATOM 4667 C CA . GLY A 1 601 ? -4.59 3.109 34.031 1 44.88 601 GLY A CA 1
ATOM 4668 C C . GLY A 1 601 ? -5.914 2.793 33.375 1 44.88 601 GLY A C 1
ATOM 4669 O O . GLY A 1 601 ? -6.242 1.626 33.156 1 44.88 601 GLY A O 1
ATOM 4670 N N . VAL A 1 602 ? -6.594 3.797 33.125 1 43.72 602 VAL A N 1
ATOM 4671 C CA . VAL A 1 602 ? -7.93 3.607 32.562 1 43.72 602 VAL A CA 1
ATOM 4672 C C . VAL A 1 602 ? -7.914 3.93 31.062 1 43.72 602 VAL A C 1
ATOM 4674 O O . VAL A 1 602 ? -8.445 3.168 30.25 1 43.72 602 VAL A O 1
ATOM 4677 N N . GLY A 1 603 ? -7.367 5 30.766 1 47.28 603 GLY A N 1
ATOM 4678 C CA . GLY A 1 603 ? -7.453 5.52 29.422 1 47.28 603 GLY A CA 1
ATOM 4679 C C . GLY A 1 603 ? -6.387 4.957 28.484 1 47.28 603 GLY A C 1
ATOM 4680 O O . GLY A 1 603 ? -6.543 4.984 27.266 1 47.28 603 GLY A O 1
ATOM 4681 N N . GLY A 1 604 ? -5.551 4.371 29.078 1 51.28 604 GLY A N 1
ATOM 4682 C CA . GLY A 1 604 ? -4.43 3.873 28.297 1 51.28 604 GLY A CA 1
ATOM 4683 C C . GLY A 1 604 ? -3.748 4.953 27.469 1 51.28 604 GLY A C 1
ATOM 4684 O O . GLY A 1 604 ? -3.977 6.145 27.688 1 51.28 604 GLY A O 1
ATOM 4685 N N . PHE A 1 605 ? -2.865 4.531 26.547 1 48.5 605 PHE A N 1
ATOM 4686 C CA . PHE A 1 605 ? -2.084 5.461 25.734 1 48.5 605 PHE A CA 1
ATOM 4687 C C . PHE A 1 605 ? -2.836 5.836 24.469 1 48.5 605 PHE A C 1
ATOM 4689 O O . PHE A 1 605 ? -2.432 6.754 23.75 1 48.5 605 PHE A O 1
ATOM 4696 N N . GLN A 1 606 ? -3.932 5.18 24.297 1 61.28 606 GLN A N 1
ATOM 4697 C CA . GLN A 1 606 ? -4.582 5.363 23.016 1 61.28 606 GLN A CA 1
ATOM 4698 C C . GLN A 1 606 ? -5.773 6.309 23.125 1 61.28 606 GLN A C 1
ATOM 4700 O O . GLN A 1 606 ? -6.43 6.609 22.125 1 61.28 606 GLN A O 1
ATOM 4705 N N . GLY A 1 607 ? -5.922 6.996 24.172 1 63.56 607 GLY A N 1
ATOM 4706 C CA . GLY A 1 607 ? -7.039 7.91 24.344 1 63.56 607 GLY A CA 1
ATOM 4707 C C . GLY A 1 607 ? -8.383 7.207 24.391 1 63.56 607 GLY A C 1
ATOM 4708 O O . GLY A 1 607 ? -8.586 6.211 23.688 1 63.56 607 GLY A O 1
ATOM 4709 N N . LYS A 1 608 ? -9.266 7.508 25.188 1 76.81 608 LYS A N 1
ATOM 4710 C CA . LYS A 1 608 ? -10.617 6.957 25.25 1 76.81 608 LYS A CA 1
ATOM 4711 C C . LYS A 1 608 ? -11.664 8.07 25.25 1 76.81 608 LYS A C 1
ATOM 4713 O O . LYS A 1 608 ? -12.672 7.977 24.547 1 76.81 608 LYS A O 1
ATOM 4718 N N . THR A 1 609 ? -11.297 9.125 25.969 1 82.81 609 THR A N 1
ATOM 4719 C CA . THR A 1 609 ? -12.234 10.234 26.094 1 82.81 609 THR A CA 1
ATOM 4720 C C . THR A 1 609 ? -11.539 11.562 25.828 1 82.81 609 THR A C 1
ATOM 4722 O O . THR A 1 609 ? -12.141 12.633 25.953 1 82.81 609 THR A O 1
ATOM 4725 N N . GLU A 1 610 ? -10.305 11.477 25.422 1 83.19 610 GLU A N 1
ATOM 4726 C CA . GLU A 1 610 ? -9.5 12.68 25.234 1 83.19 610 GLU A CA 1
ATOM 4727 C C . GLU A 1 610 ? -9.891 13.391 23.938 1 83.19 610 GLU A C 1
ATOM 4729 O O . GLU A 1 610 ? -10.242 12.75 22.938 1 83.19 610 GLU A O 1
ATOM 4734 N N . GLY A 1 611 ? -9.789 14.75 24.047 1 87.06 611 GLY A N 1
ATOM 4735 C CA . GLY A 1 611 ? -10.102 15.578 22.891 1 87.06 611 GLY A CA 1
ATOM 4736 C C . GLY A 1 611 ? -8.891 16.312 22.344 1 87.06 611 GLY A C 1
ATOM 4737 O O . GLY A 1 611 ? -9.031 17.234 21.531 1 87.06 611 GLY A O 1
ATOM 4738 N N . ASP A 1 612 ? -7.766 15.891 22.781 1 86.5 612 ASP A N 1
ATOM 4739 C CA . ASP A 1 612 ? -6.582 16.562 22.266 1 86.5 612 ASP A CA 1
ATOM 4740 C C . ASP A 1 612 ? -6.309 16.141 20.812 1 86.5 612 ASP A C 1
ATOM 4742 O O . ASP A 1 612 ? -6.914 15.203 20.312 1 86.5 612 ASP A O 1
ATOM 4746 N N . HIS A 1 613 ? -5.438 16.828 20.234 1 87.31 613 HIS A N 1
ATOM 4747 C CA . HIS A 1 613 ? -5.293 16.812 18.781 1 87.31 613 HIS A CA 1
ATOM 4748 C C . HIS A 1 613 ? -5.004 15.406 18.266 1 87.31 613 HIS A C 1
ATOM 4750 O O . HIS A 1 613 ? -5.535 15 17.234 1 87.31 613 HIS A O 1
ATOM 4756 N N . VAL A 1 614 ? -4.195 14.656 18.969 1 80.81 614 VAL A N 1
ATOM 4757 C CA . VAL A 1 614 ? -3.791 13.336 18.5 1 80.81 614 VAL A CA 1
ATOM 4758 C C . VAL A 1 614 ? -4.66 12.266 19.156 1 80.81 614 VAL A C 1
ATOM 4760 O O . VAL A 1 614 ? -5.207 11.398 18.484 1 80.81 614 VAL A O 1
ATOM 4763 N N . ASN A 1 615 ? -4.895 12.367 20.422 1 79.94 615 ASN A N 1
ATOM 4764 C CA . ASN A 1 615 ? -5.594 11.328 21.172 1 79.94 615 ASN A CA 1
ATOM 4765 C C . ASN A 1 615 ? -7.082 11.305 20.844 1 79.94 615 ASN A C 1
ATOM 4767 O O . ASN A 1 615 ? -7.777 10.336 21.172 1 79.94 615 ASN A O 1
ATOM 4771 N N . ILE A 1 616 ? -7.566 12.305 20.188 1 90.5 616 ILE A N 1
ATOM 4772 C CA . ILE A 1 616 ? -8.961 12.289 19.75 1 90.5 616 ILE A CA 1
ATOM 4773 C C . ILE A 1 616 ? -9.188 11.094 18.828 1 90.5 616 ILE A C 1
ATOM 4775 O O . ILE A 1 616 ? -10.32 10.617 18.688 1 90.5 616 ILE A O 1
ATOM 4779 N N . MET A 1 617 ? -8.133 10.594 18.219 1 88.94 617 MET A N 1
ATOM 4780 C CA . MET A 1 617 ? -8.219 9.453 17.312 1 88.94 617 MET A CA 1
ATOM 4781 C C . MET A 1 617 ? -8.578 8.18 18.062 1 88.94 617 MET A C 1
ATOM 4783 O O . MET A 1 617 ? -9.008 7.195 17.453 1 88.94 617 MET A O 1
ATOM 4787 N N . GLY A 1 618 ? -8.391 8.211 19.328 1 85.31 618 GLY A N 1
ATOM 4788 C CA . GLY A 1 618 ? -8.789 7.09 20.172 1 85.31 618 GLY A CA 1
ATOM 4789 C C . GLY A 1 618 ? -10.07 7.344 20.938 1 85.31 618 GLY A C 1
ATOM 4790 O O . GLY A 1 618 ? -10.508 6.496 21.719 1 85.31 618 GLY A O 1
ATOM 4791 N N . ASN A 1 619 ? -10.641 8.539 20.766 1 90.88 619 ASN A N 1
ATOM 4792 C CA . ASN A 1 619 ? -11.883 8.891 21.453 1 90.88 619 ASN A CA 1
ATOM 4793 C C . ASN A 1 619 ? -13.039 7.996 21.016 1 90.88 619 ASN A C 1
ATOM 4795 O O . ASN A 1 619 ? -13.414 7.992 19.844 1 90.88 619 ASN A O 1
ATOM 4799 N N . GLU A 1 620 ? -13.625 7.281 21.938 1 90.75 620 GLU A N 1
ATOM 4800 C CA . GLU A 1 620 ? -14.617 6.254 21.625 1 90.75 620 GLU A CA 1
ATOM 4801 C C . GLU A 1 620 ? -15.891 6.871 21.047 1 90.75 620 GLU A C 1
ATOM 4803 O O . GLU A 1 620 ? -16.531 6.281 20.188 1 90.75 620 GLU A O 1
ATOM 4808 N N . ASP A 1 621 ? -16.234 8.039 21.531 1 94 621 ASP A N 1
ATOM 4809 C CA . ASP A 1 621 ? -17.406 8.711 20.984 1 94 621 ASP A CA 1
ATOM 4810 C C . ASP A 1 621 ? -17.188 9.117 19.531 1 94 621 ASP A C 1
ATOM 4812 O O . ASP A 1 621 ? -18.094 8.969 18.703 1 94 621 ASP A O 1
ATOM 4816 N N . MET A 1 622 ? -16.062 9.672 19.281 1 96.38 622 MET A N 1
ATOM 4817 C CA . MET A 1 622 ? -15.773 10.086 17.906 1 96.38 622 MET A CA 1
ATOM 4818 C C . MET A 1 622 ? -15.711 8.883 16.969 1 96.38 622 MET A C 1
ATOM 4820 O O . MET A 1 622 ? -16.234 8.93 15.859 1 96.38 622 MET A O 1
ATOM 4824 N N . ILE A 1 623 ? -15.094 7.832 17.453 1 95.69 623 ILE A N 1
ATOM 4825 C CA . ILE A 1 623 ? -14.977 6.613 16.656 1 95.69 623 ILE A CA 1
ATOM 4826 C C . ILE A 1 623 ? -16.375 6.09 16.312 1 95.69 623 ILE A C 1
ATOM 4828 O O . ILE A 1 623 ? -16.625 5.723 15.164 1 95.69 623 ILE A O 1
ATOM 4832 N N . ALA A 1 624 ? -17.234 6.039 17.281 1 95.81 624 ALA A N 1
ATOM 4833 C CA . ALA A 1 624 ? -18.594 5.598 17.031 1 95.81 624 ALA A CA 1
ATOM 4834 C C . ALA A 1 624 ? -19.281 6.48 15.984 1 95.81 624 ALA A C 1
ATOM 4836 O O . ALA A 1 624 ? -20.016 5.984 15.133 1 95.81 624 ALA A O 1
ATOM 4837 N N . ASP A 1 625 ? -19.047 7.77 16.078 1 97.81 625 ASP A N 1
ATOM 4838 C CA . ASP A 1 625 ? -19.609 8.703 15.117 1 97.81 625 ASP A CA 1
ATOM 4839 C C . ASP A 1 625 ? -19.078 8.438 13.711 1 97.81 625 ASP A C 1
ATOM 4841 O O . ASP A 1 625 ? -19.844 8.406 12.742 1 97.81 625 ASP A O 1
ATOM 4845 N N . ILE A 1 626 ? -17.797 8.242 13.578 1 98.19 626 ILE A N 1
ATOM 4846 C CA . ILE A 1 626 ? -17.172 7.957 12.289 1 98.19 626 ILE A CA 1
ATOM 4847 C C . ILE A 1 626 ? -17.766 6.676 11.711 1 98.19 626 ILE A C 1
ATOM 4849 O O . ILE A 1 626 ? -18.125 6.629 10.531 1 98.19 626 ILE A O 1
ATOM 4853 N N . LEU A 1 627 ? -17.891 5.641 12.547 1 98.06 627 LEU A N 1
ATOM 4854 C CA . LEU A 1 627 ? -18.422 4.363 12.094 1 98.06 627 LEU A CA 1
ATOM 4855 C C . LEU A 1 627 ? -19.875 4.516 11.625 1 98.06 627 LEU A C 1
ATOM 4857 O O . LEU A 1 627 ? -20.281 3.879 10.656 1 98.06 627 LEU A O 1
ATOM 4861 N N . SER A 1 628 ? -20.609 5.363 12.297 1 97.88 628 SER A N 1
ATOM 4862 C CA . SER A 1 628 ? -21.984 5.621 11.883 1 97.88 628 SER A CA 1
ATOM 4863 C C . SER A 1 628 ? -22.031 6.273 10.5 1 97.88 628 SER A C 1
ATOM 4865 O O . SER A 1 628 ? -22.844 5.891 9.656 1 97.88 628 SER A O 1
ATOM 4867 N N . VAL A 1 629 ? -21.172 7.215 10.266 1 98.25 629 VAL A N 1
ATOM 4868 C CA . VAL A 1 629 ? -21.125 7.926 8.992 1 98.25 629 VAL A CA 1
ATOM 4869 C C . VAL A 1 629 ? -20.812 6.945 7.867 1 98.25 629 VAL A C 1
ATOM 4871 O O . VAL A 1 629 ? -21.5 6.926 6.848 1 98.25 629 VAL A O 1
ATOM 4874 N N . VAL A 1 630 ? -19.828 6.055 8.055 1 98.5 630 VAL A N 1
ATOM 4875 C CA . VAL A 1 630 ? -19.344 5.227 6.949 1 98.5 630 VAL A CA 1
ATOM 4876 C C . VAL A 1 630 ? -20.266 4.02 6.777 1 98.5 630 VAL A C 1
ATOM 4878 O O . VAL A 1 630 ? -20.25 3.375 5.727 1 98.5 630 VAL A O 1
ATOM 4881 N N . ALA A 1 631 ? -21.094 3.684 7.789 1 97.69 631 ALA A N 1
ATOM 4882 C CA . ALA A 1 631 ? -22.047 2.578 7.73 1 97.69 631 ALA A CA 1
ATOM 4883 C C . ALA A 1 631 ? -23.375 3.027 7.125 1 97.69 631 ALA A C 1
ATOM 4885 O O . ALA A 1 631 ? -24.344 2.262 7.09 1 97.69 631 ALA A O 1
ATOM 4886 N N . GLY A 1 632 ? -23.453 4.258 6.703 1 96.06 632 GLY A N 1
ATOM 4887 C CA . GLY A 1 632 ? -24.672 4.758 6.074 1 96.06 632 GLY A CA 1
ATOM 4888 C C . GLY A 1 632 ? -25.672 5.301 7.07 1 96.06 632 GLY A C 1
ATOM 4889 O O . GLY A 1 632 ? -26.859 5.414 6.758 1 96.06 632 GLY A O 1
ATOM 4890 N N . ARG A 1 633 ? -25.25 5.559 8.227 1 94.75 633 ARG A N 1
ATOM 4891 C CA . ARG A 1 633 ? -26.109 6.109 9.273 1 94.75 633 ARG A CA 1
ATOM 4892 C C . ARG A 1 633 ? -25.656 7.516 9.656 1 94.75 633 ARG A C 1
ATOM 4894 O O . ARG A 1 633 ? -25.531 7.832 10.844 1 94.75 633 ARG A O 1
ATOM 4901 N N . ALA A 1 634 ? -25.406 8.242 8.688 1 89.94 634 ALA A N 1
ATOM 4902 C CA . ALA A 1 634 ? -24.844 9.586 8.867 1 89.94 634 ALA A CA 1
ATOM 4903 C C . ALA A 1 634 ? -25.812 10.469 9.656 1 89.94 634 ALA A C 1
ATOM 4905 O O . ALA A 1 634 ? -25.375 11.367 10.391 1 89.94 634 ALA A O 1
ATOM 4906 N N . GLU A 1 635 ? -27.062 10.203 9.617 1 89.75 635 GLU A N 1
ATOM 4907 C CA . GLU A 1 635 ? -28.094 11.008 10.281 1 89.75 635 GLU A CA 1
ATOM 4908 C C . GLU A 1 635 ? -28.016 10.852 11.797 1 89.75 635 GLU A C 1
ATOM 4910 O O . GLU A 1 635 ? -28.531 11.695 12.539 1 89.75 635 GLU A O 1
ATOM 4915 N N . ASP A 1 636 ? -27.328 9.805 12.188 1 91.25 636 ASP A N 1
ATOM 4916 C CA . ASP A 1 636 ? -27.203 9.547 13.617 1 91.25 636 ASP A CA 1
ATOM 4917 C C . ASP A 1 636 ? -26.188 10.492 14.258 1 91.25 636 ASP A C 1
ATOM 4919 O O . ASP A 1 636 ? -26.156 10.641 15.484 1 91.25 636 ASP A O 1
ATOM 4923 N N . VAL A 1 637 ? -25.375 11.109 13.492 1 96.5 637 VAL A N 1
ATOM 4924 C CA . VAL A 1 637 ? -24.344 12.008 14.016 1 96.5 637 VAL A CA 1
ATOM 4925 C C . VAL A 1 637 ? -24.875 13.438 14.055 1 96.5 637 VAL A C 1
ATOM 4927 O O . VAL A 1 637 ? -24.938 14.109 13.023 1 96.5 637 VAL A O 1
ATOM 4930 N N . ARG A 1 638 ? -25.188 13.859 15.258 1 95.94 638 ARG A N 1
ATOM 4931 C CA . ARG A 1 638 ? -25.828 15.164 15.438 1 95.94 638 ARG A CA 1
ATOM 4932 C C . ARG A 1 638 ? -24.828 16.188 15.977 1 95.94 638 ARG A C 1
ATOM 4934 O O . ARG A 1 638 ? -23.797 15.812 16.547 1 95.94 638 ARG A O 1
ATOM 4941 N N . GLU A 1 639 ? -25.188 17.422 15.789 1 97.12 639 GLU A N 1
ATOM 4942 C CA . GLU A 1 639 ? -24.359 18.531 16.25 1 97.12 639 GLU A CA 1
ATOM 4943 C C . GLU A 1 639 ? -24.234 18.531 17.781 1 97.12 639 GLU A C 1
ATOM 4945 O O . GLU A 1 639 ? -25.188 18.219 18.484 1 97.12 639 GLU A O 1
ATOM 4950 N N . ARG A 1 640 ? -23.047 18.766 18.25 1 97.75 640 ARG A N 1
ATOM 4951 C CA . ARG A 1 640 ? -22.734 18.938 19.656 1 97.75 640 ARG A CA 1
ATOM 4952 C C . ARG A 1 640 ? -21.719 20.062 19.859 1 97.75 640 ARG A C 1
ATOM 4954 O O . ARG A 1 640 ? -20.578 19.953 19.391 1 97.75 640 ARG A O 1
ATOM 4961 N N . ILE A 1 641 ? -22.188 21.172 20.5 1 97.56 641 ILE A N 1
ATOM 4962 C CA . ILE A 1 641 ? -21.312 22.312 20.75 1 97.56 641 ILE A CA 1
ATOM 4963 C C . ILE A 1 641 ? -21.203 22.562 22.25 1 97.56 641 ILE A C 1
ATOM 4965 O O . ILE A 1 641 ? -22.203 22.797 22.922 1 97.56 641 ILE A O 1
ATOM 4969 N N . VAL A 1 642 ? -19.984 22.5 22.719 1 95.62 642 VAL A N 1
ATOM 4970 C CA . VAL A 1 642 ? -19.797 22.688 24.156 1 95.62 642 VAL A CA 1
ATOM 4971 C C . VAL A 1 642 ? -18.906 23.906 24.391 1 95.62 642 VAL A C 1
ATOM 4973 O O . VAL A 1 642 ? -18.859 24.453 25.5 1 95.62 642 VAL A O 1
ATOM 4976 N N . SER A 1 643 ? -18.234 24.406 23.375 1 95.25 643 SER A N 1
ATOM 4977 C CA . SER A 1 643 ? -17.359 25.562 23.469 1 95.25 643 SER A CA 1
ATOM 4978 C C . SER A 1 643 ? -18.109 26.859 23.141 1 95.25 643 SER A C 1
ATOM 4980 O O . SER A 1 643 ? -19.344 26.844 22.969 1 95.25 643 SER A O 1
ATOM 4982 N N . ASP A 1 644 ? -17.359 27.906 23.125 1 94.06 644 ASP A N 1
ATOM 4983 C CA . ASP A 1 644 ? -17.938 29.219 22.812 1 94.06 644 ASP A CA 1
ATOM 4984 C C . ASP A 1 644 ? -17.812 29.531 21.328 1 94.06 644 ASP A C 1
ATOM 4986 O O . ASP A 1 644 ? -17.703 30.703 20.938 1 94.06 644 ASP A O 1
ATOM 4990 N N . ILE A 1 645 ? -17.828 28.531 20.5 1 96.44 645 ILE A N 1
ATOM 4991 C CA . ILE A 1 645 ? -17.531 28.703 19.094 1 96.44 645 ILE A CA 1
ATOM 4992 C C . ILE A 1 645 ? -18.656 29.5 18.422 1 96.44 645 ILE A C 1
ATOM 4994 O O . ILE A 1 645 ? -18.406 30.281 17.5 1 96.44 645 ILE A O 1
ATOM 4998 N N . ASP A 1 646 ? -19.875 29.391 18.859 1 96 646 ASP A N 1
ATOM 4999 C CA . ASP A 1 646 ? -20.969 30.125 18.234 1 96 646 ASP A CA 1
ATOM 5000 C C . ASP A 1 646 ? -20.859 31.625 18.516 1 96 646 ASP A C 1
ATOM 5002 O O . ASP A 1 646 ? -21.062 32.438 17.609 1 96 646 ASP A O 1
ATOM 5006 N N . HIS A 1 647 ? -20.484 31.906 19.734 1 94.25 647 HIS A N 1
ATOM 5007 C CA . HIS A 1 647 ? -20.266 33.312 20.062 1 94.25 647 HIS A CA 1
ATOM 5008 C C . HIS A 1 647 ? -19.062 33.875 19.297 1 94.25 647 HIS A C 1
ATOM 5010 O O . HIS A 1 647 ? -19.141 34.969 18.719 1 94.25 647 HIS A O 1
ATOM 5016 N N . LEU A 1 648 ? -18.062 33.156 19.375 1 94.25 648 LEU A N 1
ATOM 5017 C CA . LEU A 1 648 ? -16.844 33.562 18.656 1 94.25 648 LEU A CA 1
ATOM 5018 C C . LEU A 1 648 ? -17.141 33.781 17.172 1 94.25 648 LEU A C 1
ATOM 5020 O O . LEU A 1 648 ? -16.688 34.75 16.578 1 94.25 648 LEU A O 1
ATOM 5024 N N . SER A 1 649 ? -17.938 32.875 16.547 1 95.38 649 SER A N 1
ATOM 5025 C CA . SER A 1 649 ? -18.281 32.969 15.133 1 95.38 649 SER A CA 1
ATOM 5026 C C . SER A 1 649 ? -19.125 34.219 14.852 1 95.38 649 SER A C 1
ATOM 5028 O O . SER A 1 649 ? -18.922 34.906 13.844 1 95.38 649 SER A O 1
ATOM 5030 N N . SER A 1 650 ? -19.984 34.531 15.773 1 93.94 650 SER A N 1
ATOM 5031 C CA . SER A 1 650 ? -20.812 35.719 15.602 1 93.94 650 SER A CA 1
ATOM 5032 C C . SER A 1 650 ? -19.984 37 15.633 1 93.94 650 SER A C 1
ATOM 5034 O O . SER A 1 650 ? -20.234 37.938 14.867 1 93.94 650 SER A O 1
ATOM 5036 N N . VAL A 1 651 ? -19 37.031 16.516 1 92.31 651 VAL A N 1
ATOM 5037 C CA . VAL A 1 651 ? -18.125 38.188 16.625 1 92.31 651 VAL A CA 1
ATOM 5038 C C . VAL A 1 651 ? -17.312 38.344 15.352 1 92.31 651 VAL A C 1
ATOM 5040 O O . VAL A 1 651 ? -17.172 39.438 14.82 1 92.31 651 VAL A O 1
ATOM 5043 N N . ILE A 1 652 ? -16.797 37.281 14.875 1 94 652 ILE A N 1
ATOM 5044 C CA . ILE A 1 652 ? -15.961 37.312 13.68 1 94 652 ILE A CA 1
ATOM 5045 C C . ILE A 1 652 ? -16.812 37.719 12.477 1 94 652 ILE A C 1
ATOM 5047 O O . ILE A 1 652 ? -16.391 38.531 11.656 1 94 652 ILE A O 1
ATOM 5051 N N . ASP A 1 653 ? -18.031 37.156 12.391 1 93.69 653 ASP A N 1
ATOM 5052 C CA . ASP A 1 653 ? -18.922 37.5 11.289 1 93.69 653 ASP A CA 1
ATOM 5053 C C . ASP A 1 653 ? -19.266 39 11.297 1 93.69 653 ASP A C 1
ATOM 5055 O O . ASP A 1 653 ? -19.359 39.625 10.234 1 93.69 653 ASP A O 1
ATOM 5059 N N . ALA A 1 654 ? -19.359 39.562 12.461 1 91.25 654 ALA A N 1
ATOM 5060 C CA . ALA A 1 654 ? -19.625 41 12.586 1 91.25 654 ALA A CA 1
ATOM 5061 C C . ALA A 1 654 ? -18.438 41.812 12.109 1 91.25 654 ALA A C 1
ATOM 5063 O O . ALA A 1 654 ? -18.625 42.875 11.516 1 91.25 654 ALA A O 1
ATOM 5064 N N . ARG A 1 655 ? -17.312 41.312 12.383 1 90.25 655 ARG A N 1
ATOM 5065 C CA . ARG A 1 655 ? -16.094 42 11.945 1 90.25 655 ARG A CA 1
ATOM 5066 C C . ARG A 1 655 ? -15.977 41.969 10.422 1 90.25 655 ARG A C 1
ATOM 5068 O O . ARG A 1 655 ? -15.516 42.938 9.82 1 90.25 655 ARG A O 1
ATOM 5075 N N . PHE A 1 656 ? -16.359 40.906 9.789 1 88.69 656 PHE A N 1
ATOM 5076 C CA . PHE A 1 656 ? -16.328 40.781 8.336 1 88.69 656 PHE A CA 1
ATOM 5077 C C . PHE A 1 656 ? -17.391 41.688 7.703 1 88.69 656 PHE A C 1
ATOM 5079 O O . PHE A 1 656 ? -17.172 42.281 6.637 1 88.69 656 PHE A O 1
ATOM 5086 N N . ALA A 1 657 ? -18.453 41.906 8.375 1 86 657 ALA A N 1
ATOM 5087 C CA . ALA A 1 657 ? -19.547 42.719 7.855 1 86 657 ALA A CA 1
ATOM 5088 C C . ALA A 1 657 ? -19.203 44.219 7.957 1 86 657 ALA A C 1
ATOM 5090 O O . ALA A 1 657 ? -19.641 45 7.125 1 86 657 ALA A O 1
ATOM 5091 N N . SER A 1 658 ? -18.562 44.688 9.039 1 77.69 658 SER A N 1
ATOM 5092 C CA . SER A 1 658 ? -18.25 46.094 9.273 1 77.69 658 SER A CA 1
ATOM 5093 C C . SER A 1 658 ? -17.125 46.562 8.367 1 77.69 658 SER A C 1
ATOM 5095 O O . SER A 1 658 ? -16.938 47.781 8.164 1 77.69 658 SER A O 1
ATOM 5097 N N . ALA A 1 659 ? -16.219 45.75 8.055 1 62.47 659 ALA A N 1
ATOM 5098 C CA . ALA A 1 659 ? -15.062 46.156 7.262 1 62.47 659 ALA A CA 1
ATOM 5099 C C . ALA A 1 659 ? -15.5 46.656 5.887 1 62.47 659 ALA A C 1
ATOM 5101 O O . ALA A 1 659 ? -16.469 46.156 5.32 1 62.47 659 ALA A O 1
ATOM 5102 N N . ASN A 1 660 ? -15.164 47.875 5.566 1 49.91 660 ASN A N 1
ATOM 5103 C CA . ASN A 1 660 ? -15.336 48.5 4.258 1 49.91 660 ASN A CA 1
ATOM 5104 C C . ASN A 1 660 ? -14.977 47.562 3.129 1 49.91 660 ASN A C 1
ATOM 5106 O O . ASN A 1 660 ? -13.992 46.812 3.219 1 49.91 660 ASN A O 1
ATOM 5110 N N . PRO A 1 661 ? -15.891 47.281 2.127 1 45.09 661 PRO A N 1
ATOM 5111 C CA . PRO A 1 661 ? -15.758 46.344 1.013 1 45.09 661 PRO A CA 1
ATOM 5112 C C . PRO A 1 661 ? -14.352 46.344 0.418 1 45.09 661 PRO A C 1
ATOM 5114 O O . PRO A 1 661 ? -14.023 45.469 -0.398 1 45.09 661 PRO A O 1
ATOM 5117 N N . ARG A 1 662 ? -13.508 47.312 0.444 1 43.88 662 ARG A N 1
ATOM 5118 C CA . ARG A 1 662 ? -12.234 47.469 -0.257 1 43.88 662 ARG A CA 1
ATOM 5119 C C . ARG A 1 662 ? -11.141 46.656 0.442 1 43.88 662 ARG A C 1
ATOM 5121 O O . ARG A 1 662 ? -10.023 46.562 -0.07 1 43.88 662 ARG A O 1
ATOM 5128 N N . GLU A 1 663 ? -11.18 46.531 1.655 1 40.81 663 GLU A N 1
ATOM 5129 C CA . GLU A 1 663 ? -10.102 45.781 2.314 1 40.81 663 GLU A CA 1
ATOM 5130 C C . GLU A 1 663 ? -10.328 44.281 2.229 1 40.81 663 GLU A C 1
ATOM 5132 O O . GLU A 1 663 ? -10.781 43.656 3.193 1 40.81 663 GLU A O 1
ATOM 5137 N N . SER A 1 664 ? -10.945 43.906 1.187 1 36.94 664 SER A N 1
ATOM 5138 C CA . SER A 1 664 ? -11.328 42.5 0.937 1 36.94 664 SER A CA 1
ATOM 5139 C C . SER A 1 664 ? -10.164 41.562 1.189 1 36.94 664 SER A C 1
ATOM 5141 O O . SER A 1 664 ? -9 41.969 1.148 1 36.94 664 SER A O 1
ATOM 5143 N N . PHE A 1 665 ? -10.359 40.094 1.211 1 35.72 665 PHE A N 1
ATOM 5144 C CA . PHE A 1 665 ? -9.508 38.969 1.565 1 35.72 665 PHE A CA 1
ATOM 5145 C C . PHE A 1 665 ? -8.258 38.938 0.695 1 35.72 665 PHE A C 1
ATOM 5147 O O . PHE A 1 665 ? -8.305 39.344 -0.472 1 35.72 665 PHE A O 1
ATOM 5154 N N . MET B 1 1 ? 40.969 -49.531 -45.594 1 14.11 1 MET B N 1
ATOM 5155 C CA . MET B 1 1 ? 41.688 -50.812 -45.5 1 14.11 1 MET B CA 1
ATOM 5156 C C . MET B 1 1 ? 41.156 -51.656 -44.344 1 14.11 1 MET B C 1
ATOM 5158 O O . MET B 1 1 ? 40.438 -51.156 -43.5 1 14.11 1 MET B O 1
ATOM 5162 N N . ALA B 1 2 ? 42.125 -52.156 -43.625 1 15.27 2 ALA B N 1
ATOM 5163 C CA . ALA B 1 2 ? 42.562 -53.5 -43.219 1 15.27 2 ALA B CA 1
ATOM 5164 C C . ALA B 1 2 ? 41.812 -53.969 -41.969 1 15.27 2 ALA B C 1
ATOM 5166 O O . ALA B 1 2 ? 41.156 -53.188 -41.312 1 15.27 2 ALA B O 1
ATOM 5167 N N . VAL B 1 3 ? 42.688 -54.438 -41.125 1 14.41 3 VAL B N 1
ATOM 5168 C CA . VAL B 1 3 ? 42.969 -55.781 -40.594 1 14.41 3 VAL B CA 1
ATOM 5169 C C . VAL B 1 3 ? 42.125 -56 -39.312 1 14.41 3 VAL B C 1
ATOM 5171 O O . VAL B 1 3 ? 41.562 -55.062 -38.781 1 14.41 3 VAL B O 1
ATOM 5174 N N . THR B 1 4 ? 42.812 -56.438 -38.312 1 12.88 4 THR B N 1
ATOM 5175 C CA . THR B 1 4 ? 43.031 -57.781 -37.75 1 12.88 4 THR B CA 1
ATOM 5176 C C . THR B 1 4 ? 42.281 -57.938 -36.438 1 12.88 4 THR B C 1
ATOM 5178 O O . THR B 1 4 ? 41.594 -58.906 -36.219 1 12.88 4 THR B O 1
ATOM 5181 N N . ARG B 1 5 ? 42.938 -57.531 -35.312 1 13.32 5 ARG B N 1
ATOM 5182 C CA . ARG B 1 5 ? 43.469 -58.562 -34.438 1 13.32 5 ARG B CA 1
ATOM 5183 C C . ARG B 1 5 ? 42.375 -59.062 -33.5 1 13.32 5 ARG B C 1
ATOM 5185 O O . ARG B 1 5 ? 41.312 -58.406 -33.344 1 13.32 5 ARG B O 1
ATOM 5192 N N . ARG B 1 6 ? 42.719 -59.062 -32.125 1 14.12 6 ARG B N 1
ATOM 5193 C CA . ARG B 1 6 ? 43.125 -60.219 -31.312 1 14.12 6 ARG B CA 1
ATOM 5194 C C . ARG B 1 6 ? 41.938 -60.75 -30.516 1 14.12 6 ARG B C 1
ATOM 5196 O O . ARG B 1 6 ? 40.938 -60.062 -30.344 1 14.12 6 ARG B O 1
ATOM 5203 N N . THR B 1 7 ? 42.219 -61.188 -29.203 1 13.84 7 THR B N 1
ATOM 5204 C CA . THR B 1 7 ? 42.344 -62.469 -28.516 1 13.84 7 THR B CA 1
ATOM 5205 C C . THR B 1 7 ? 41.094 -62.75 -27.688 1 13.84 7 THR B C 1
ATOM 5207 O O . THR B 1 7 ? 40.312 -61.844 -27.406 1 13.84 7 THR B O 1
ATOM 5210 N N . THR B 1 8 ? 41.156 -63.688 -26.688 1 13.77 8 THR B N 1
ATOM 5211 C CA . THR B 1 8 ? 40.75 -65.062 -26.297 1 13.77 8 THR B CA 1
ATOM 5212 C C . THR B 1 8 ? 39.844 -65 -25.062 1 13.77 8 THR B C 1
ATOM 5214 O O . THR B 1 8 ? 38.875 -65.75 -24.953 1 13.77 8 THR B O 1
ATOM 5217 N N . ARG B 1 9 ? 40.125 -64.188 -23.953 1 13.95 9 ARG B N 1
ATOM 5218 C CA . ARG B 1 9 ? 40.344 -65 -22.75 1 13.95 9 ARG B CA 1
ATOM 5219 C C . ARG B 1 9 ? 39.062 -65.688 -22.312 1 13.95 9 ARG B C 1
ATOM 5221 O O . ARG B 1 9 ? 37.969 -65.125 -22.391 1 13.95 9 ARG B O 1
ATOM 5228 N N . ALA B 1 10 ? 39.125 -66.875 -21.672 1 15.02 10 ALA B N 1
ATOM 5229 C CA . ALA B 1 10 ? 38.625 -68.188 -21.375 1 15.02 10 ALA B CA 1
ATOM 5230 C C . ALA B 1 10 ? 37.531 -68.188 -20.297 1 15.02 10 ALA B C 1
ATOM 5232 O O . ALA B 1 10 ? 36.344 -68.25 -20.594 1 15.02 10 ALA B O 1
ATOM 5233 N N . GLY B 1 11 ? 37.781 -68.875 -19.125 1 13.83 11 GLY B N 1
ATOM 5234 C CA . GLY B 1 11 ? 37.312 -70.188 -18.734 1 13.83 11 GLY B CA 1
ATOM 5235 C C . GLY B 1 11 ? 36.188 -70.125 -17.703 1 13.83 11 GLY B C 1
ATOM 5236 O O . GLY B 1 11 ? 35.188 -70.812 -17.844 1 13.83 11 GLY B O 1
ATOM 5237 N N . ALA B 1 12 ? 36.406 -69.562 -16.375 1 13.96 12 ALA B N 1
ATOM 5238 C CA . ALA B 1 12 ? 36.406 -70.375 -15.164 1 13.96 12 ALA B CA 1
ATOM 5239 C C . ALA B 1 12 ? 34.969 -70.688 -14.734 1 13.96 12 ALA B C 1
ATOM 5241 O O . ALA B 1 12 ? 34.094 -69.875 -14.742 1 13.96 12 ALA B O 1
ATOM 5242 N N . ARG B 1 13 ? 34.562 -72 -14.344 1 14.38 13 ARG B N 1
ATOM 5243 C CA . ARG B 1 13 ? 33.531 -73 -14.156 1 14.38 13 ARG B CA 1
ATOM 5244 C C . ARG B 1 13 ? 32.875 -72.875 -12.773 1 14.38 13 ARG B C 1
ATOM 5246 O O . ARG B 1 13 ? 31.828 -73.438 -12.523 1 14.38 13 ARG B O 1
ATOM 5253 N N . ALA B 1 14 ? 33.281 -72.062 -11.844 1 14.55 14 ALA B N 1
ATOM 5254 C CA . ALA B 1 14 ? 33.312 -72.812 -10.594 1 14.55 14 ALA B CA 1
ATOM 5255 C C . ALA B 1 14 ? 31.938 -73.438 -10.289 1 14.55 14 ALA B C 1
ATOM 5257 O O . ALA B 1 14 ? 30.906 -72.812 -10.555 1 14.55 14 ALA B O 1
ATOM 5258 N N . PRO B 1 15 ? 31.797 -74.688 -9.57 1 14.45 15 PRO B N 1
ATOM 5259 C CA . PRO B 1 15 ? 30.953 -75.875 -9.367 1 14.45 15 PRO B CA 1
ATOM 5260 C C . PRO B 1 15 ? 29.875 -75.625 -8.305 1 14.45 15 PRO B C 1
ATOM 5262 O O . PRO B 1 15 ? 28.719 -76 -8.523 1 14.45 15 PRO B O 1
ATOM 5265 N N . GLY B 1 16 ? 30.281 -75.25 -7.074 1 13.49 16 GLY B N 1
ATOM 5266 C CA . GLY B 1 16 ? 30.078 -76.25 -6.055 1 13.49 16 GLY B CA 1
ATOM 5267 C C . GLY B 1 16 ? 28.609 -76.438 -5.711 1 13.49 16 GLY B C 1
ATOM 5268 O O . GLY B 1 16 ? 27.75 -75.625 -6.098 1 13.49 16 GLY B O 1
ATOM 5269 N N . THR B 1 17 ? 28.344 -77.25 -4.59 1 14.8 17 THR B N 1
ATOM 5270 C CA . THR B 1 17 ? 27.75 -78.5 -4.066 1 14.8 17 THR B CA 1
ATOM 5271 C C . THR B 1 17 ? 26.438 -78.188 -3.338 1 14.8 17 THR B C 1
ATOM 5273 O O . THR B 1 17 ? 25.375 -78.688 -3.73 1 14.8 17 THR B O 1
ATOM 5276 N N . GLY B 1 18 ? 26.328 -78.312 -1.943 1 13.62 18 GLY B N 1
ATOM 5277 C CA . GLY B 1 18 ? 25.719 -79.438 -1.256 1 13.62 18 GLY B CA 1
ATOM 5278 C C . GLY B 1 18 ? 24.344 -79.125 -0.712 1 13.62 18 GLY B C 1
ATOM 5279 O O . GLY B 1 18 ? 23.375 -79.875 -0.986 1 13.62 18 GLY B O 1
ATOM 5280 N N . ALA B 1 19 ? 24.234 -78.438 0.536 1 15.12 19 ALA B N 1
ATOM 5281 C CA . ALA B 1 19 ? 23.797 -79.125 1.741 1 15.12 19 ALA B CA 1
ATOM 5282 C C . ALA B 1 19 ? 22.266 -79.125 1.847 1 15.12 19 ALA B C 1
ATOM 5284 O O . ALA B 1 19 ? 21.625 -78.188 1.471 1 15.12 19 ALA B O 1
ATOM 5285 N N . SER B 1 20 ? 21.453 -80.25 2.338 1 14.74 20 SER B N 1
ATOM 5286 C CA . SER B 1 20 ? 20.234 -81.062 2.391 1 14.74 20 SER B CA 1
ATOM 5287 C C . SER B 1 20 ? 19.266 -80.5 3.438 1 14.74 20 SER B C 1
ATOM 5289 O O . SER B 1 20 ? 18.047 -80.75 3.322 1 14.74 20 SER B O 1
ATOM 5291 N N . SER B 1 21 ? 19.641 -79.812 4.625 1 14.38 21 SER B N 1
ATOM 5292 C CA . SER B 1 21 ? 19.141 -80.438 5.836 1 14.38 21 SER B CA 1
ATOM 5293 C C . SER B 1 21 ? 17.641 -80.312 5.973 1 14.38 21 SER B C 1
ATOM 5295 O O . SER B 1 21 ? 17.047 -79.438 5.328 1 14.38 21 SER B O 1
ATOM 5297 N N . SER B 1 22 ? 16.984 -80.812 7.199 1 14.94 22 SER B N 1
ATOM 5298 C CA . SER B 1 22 ? 16.047 -81.75 7.824 1 14.94 22 SER B CA 1
ATOM 5299 C C . SER B 1 22 ? 14.758 -81.062 8.219 1 14.94 22 SER B C 1
ATOM 5301 O O . SER B 1 22 ? 14.688 -79.812 8.188 1 14.94 22 SER B O 1
ATOM 5303 N N . ARG B 1 23 ? 13.969 -81.5 9.312 1 15.34 23 ARG B N 1
ATOM 5304 C CA . ARG B 1 23 ? 12.734 -82.25 9.586 1 15.34 23 ARG B CA 1
ATOM 5305 C C . ARG B 1 23 ? 11.68 -81.312 10.211 1 15.34 23 ARG B C 1
ATOM 5307 O O . ARG B 1 23 ? 10.516 -81.312 9.82 1 15.34 23 ARG B O 1
ATOM 5314 N N . ALA B 1 24 ? 11.977 -80.562 11.414 1 16.28 24 ALA B N 1
ATOM 5315 C CA . ALA B 1 24 ? 11.195 -81 12.57 1 16.28 24 ALA B CA 1
ATOM 5316 C C . ALA B 1 24 ? 9.797 -80.438 12.555 1 16.28 24 ALA B C 1
ATOM 5318 O O . ALA B 1 24 ? 9.578 -79.375 11.977 1 16.28 24 ALA B O 1
ATOM 5319 N N . PRO B 1 25 ? 8.641 -80.938 13.406 1 17.11 25 PRO B N 1
ATOM 5320 C CA . PRO B 1 25 ? 7.219 -81.312 13.43 1 17.11 25 PRO B CA 1
ATOM 5321 C C . PRO B 1 25 ? 6.352 -80.25 14.055 1 17.11 25 PRO B C 1
ATOM 5323 O O . PRO B 1 25 ? 5.145 -80.188 13.805 1 17.11 25 PRO B O 1
ATOM 5326 N N . ARG B 1 26 ? 6.867 -79.062 14.703 1 17.83 26 ARG B N 1
ATOM 5327 C CA . ARG B 1 26 ? 6.293 -78.938 16.047 1 17.83 26 ARG B CA 1
ATOM 5328 C C . ARG B 1 26 ? 4.816 -78.562 15.969 1 17.83 26 ARG B C 1
ATOM 5330 O O . ARG B 1 26 ? 4.371 -77.938 15 1 17.83 26 ARG B O 1
ATOM 5337 N N . PRO B 1 27 ? 3.92 -78.875 17.062 1 19.02 27 PRO B N 1
ATOM 5338 C CA . PRO B 1 27 ? 2.582 -79.25 17.531 1 19.02 27 PRO B CA 1
ATOM 5339 C C . PRO B 1 27 ? 1.692 -78.062 17.812 1 19.02 27 PRO B C 1
ATOM 5341 O O . PRO B 1 27 ? 2.074 -77.188 18.578 1 19.02 27 PRO B O 1
ATOM 5344 N N . ALA B 1 28 ? 0.96 -77.438 16.844 1 20.3 28 ALA B N 1
ATOM 5345 C CA . ALA B 1 28 ? 0.325 -76.125 16.969 1 20.3 28 ALA B CA 1
ATOM 5346 C C . ALA B 1 28 ? -0.787 -76.125 18.016 1 20.3 28 ALA B C 1
ATOM 5348 O O . ALA B 1 28 ? -1.771 -76.875 17.875 1 20.3 28 ALA B O 1
ATOM 5349 N N . ILE B 1 29 ? -0.402 -75.938 19.281 1 17.34 29 ILE B N 1
ATOM 5350 C CA . ILE B 1 29 ? -1.19 -76 20.5 1 17.34 29 ILE B CA 1
ATOM 5351 C C . ILE B 1 29 ? -2.447 -75.188 20.375 1 17.34 29 ILE B C 1
ATOM 5353 O O . ILE B 1 29 ? -2.428 -74.125 19.734 1 17.34 29 ILE B O 1
ATOM 5357 N N . ARG B 1 30 ? -3.686 -75.5 20.984 1 17.97 30 ARG B N 1
ATOM 5358 C CA . ARG B 1 30 ? -5.133 -75.562 21.141 1 17.97 30 ARG B CA 1
ATOM 5359 C C . ARG B 1 30 ? -5.676 -74.312 21.781 1 17.97 30 ARG B C 1
ATOM 5361 O O . ARG B 1 30 ? -6.891 -74.125 21.875 1 17.97 30 ARG B O 1
ATOM 5368 N N . ALA B 1 31 ? -4.773 -73.25 22.188 1 18.66 31 ALA B N 1
ATOM 5369 C CA . ALA B 1 31 ? -5.203 -72.625 23.453 1 18.66 31 ALA B CA 1
ATOM 5370 C C . ALA B 1 31 ? -6.594 -72.062 23.312 1 18.66 31 ALA B C 1
ATOM 5372 O O . ALA B 1 31 ? -6.984 -71.625 22.234 1 18.66 31 ALA B O 1
ATOM 5373 N N . SER B 1 32 ? -7.559 -72.188 24.344 1 19.16 32 SER B N 1
ATOM 5374 C CA . SER B 1 32 ? -8.891 -72.188 24.938 1 19.16 32 SER B CA 1
ATOM 5375 C C . SER B 1 32 ? -9.398 -70.75 25.125 1 19.16 32 SER B C 1
ATOM 5377 O O . SER B 1 32 ? -8.898 -70 25.969 1 19.16 32 SER B O 1
ATOM 5379 N N . SER B 1 33 ? -9.641 -69.875 23.969 1 19.22 33 SER B N 1
ATOM 5380 C CA . SER B 1 33 ? -9.75 -68.438 24.031 1 19.22 33 SER B CA 1
ATOM 5381 C C . SER B 1 33 ? -11.023 -68 24.75 1 19.22 33 SER B C 1
ATOM 5383 O O . SER B 1 33 ? -12.109 -68.062 24.188 1 19.22 33 SER B O 1
ATOM 5385 N N . SER B 1 34 ? -11.391 -68.625 25.906 1 19.88 34 SER B N 1
ATOM 5386 C CA . SER B 1 34 ? -12.633 -68.5 26.656 1 19.88 34 SER B CA 1
ATOM 5387 C C . SER B 1 34 ? -13.078 -67.062 26.797 1 19.88 34 SER B C 1
ATOM 5389 O O . SER B 1 34 ? -14.266 -66.75 26.953 1 19.88 34 SER B O 1
ATOM 5391 N N . ARG B 1 35 ? -12.188 -66.188 27.219 1 22.02 35 ARG B N 1
ATOM 5392 C CA . ARG B 1 35 ? -12.438 -65.312 28.359 1 22.02 35 ARG B CA 1
ATOM 5393 C C . ARG B 1 35 ? -13.43 -64.188 27.984 1 22.02 35 ARG B C 1
ATOM 5395 O O . ARG B 1 35 ? -13.688 -63.281 28.781 1 22.02 35 ARG B O 1
ATOM 5402 N N . THR B 1 36 ? -14.078 -63.969 26.734 1 22.06 36 THR B N 1
ATOM 5403 C CA . THR B 1 36 ? -14.164 -62.531 26.406 1 22.06 36 THR B CA 1
ATOM 5404 C C . THR B 1 36 ? -15.305 -61.875 27.172 1 22.06 36 THR B C 1
ATOM 5406 O O . THR B 1 36 ? -16.422 -61.75 26.656 1 22.06 36 THR B O 1
ATOM 5409 N N . LYS B 1 37 ? -15.758 -62.438 28.406 1 22.92 37 LYS B N 1
ATOM 5410 C CA . LYS B 1 37 ? -16.969 -62.062 29.141 1 22.92 37 LYS B CA 1
ATOM 5411 C C . LYS B 1 37 ? -17.156 -60.562 29.141 1 22.92 37 LYS B C 1
ATOM 5413 O O . LYS B 1 37 ? -18.281 -60.062 29 1 22.92 37 LYS B O 1
ATOM 5418 N N . THR B 1 38 ? -16.297 -59.969 29.984 1 22.69 38 THR B N 1
ATOM 5419 C CA . THR B 1 38 ? -16.594 -59.031 31.031 1 22.69 38 THR B CA 1
ATOM 5420 C C . THR B 1 38 ? -16.891 -57.656 30.453 1 22.69 38 THR B C 1
ATOM 5422 O O . THR B 1 38 ? -16.656 -56.625 31.094 1 22.69 38 THR B O 1
ATOM 5425 N N . ALA B 1 39 ? -17.375 -57.531 29.281 1 25.14 39 ALA B N 1
ATOM 5426 C CA . ALA B 1 39 ? -17.188 -56.312 28.484 1 25.14 39 ALA B CA 1
ATOM 5427 C C . ALA B 1 39 ? -18.031 -55.156 29.047 1 25.14 39 ALA B C 1
ATOM 5429 O O . ALA B 1 39 ? -18.031 -54.062 28.484 1 25.14 39 ALA B O 1
ATOM 5430 N N . SER B 1 40 ? -19.016 -55.656 29.828 1 23.62 40 SER B N 1
ATOM 5431 C CA . SER B 1 40 ? -20.219 -54.844 29.844 1 23.62 40 SER B CA 1
ATOM 5432 C C . SER B 1 40 ? -19.969 -53.5 30.5 1 23.62 40 SER B C 1
ATOM 5434 O O . SER B 1 40 ? -20.547 -52.469 30.078 1 23.62 40 SER B O 1
ATOM 5436 N N . LYS B 1 41 ? -19.641 -53.625 31.75 1 25.83 41 LYS B N 1
ATOM 5437 C CA . LYS B 1 41 ? -19.844 -52.656 32.844 1 25.83 41 LYS B CA 1
ATOM 5438 C C . LYS B 1 41 ? -19.062 -51.375 32.594 1 25.83 41 LYS B C 1
ATOM 5440 O O . LYS B 1 41 ? -19.25 -50.406 33.312 1 25.83 41 LYS B O 1
ATOM 5445 N N . ARG B 1 42 ? -17.812 -51.625 32.062 1 24.66 42 ARG B N 1
ATOM 5446 C CA . ARG B 1 42 ? -16.828 -50.562 32.312 1 24.66 42 ARG B CA 1
ATOM 5447 C C . ARG B 1 42 ? -17.203 -49.281 31.578 1 24.66 42 ARG B C 1
ATOM 5449 O O . ARG B 1 42 ? -16.406 -48.344 31.516 1 24.66 42 ARG B O 1
ATOM 5456 N N . SER B 1 43 ? -18.328 -49.344 31.031 1 23.81 43 SER B N 1
ATOM 5457 C CA . SER B 1 43 ? -18.625 -48.312 30.047 1 23.81 43 SER B CA 1
ATOM 5458 C C . SER B 1 43 ? -18.703 -46.938 30.719 1 23.81 43 SER B C 1
ATOM 5460 O O . SER B 1 43 ? -18.406 -45.906 30.094 1 23.81 43 SER B O 1
ATOM 5462 N N . SER B 1 44 ? -19.328 -47.031 31.891 1 25.69 44 SER B N 1
ATOM 5463 C CA . SER B 1 44 ? -19.938 -45.844 32.5 1 25.69 44 SER B CA 1
ATOM 5464 C C . SER B 1 44 ? -18.891 -44.938 33.094 1 25.69 44 SER B C 1
ATOM 5466 O O . SER B 1 44 ? -19.094 -43.719 33.188 1 25.69 44 SER B O 1
ATOM 5468 N N . ALA B 1 45 ? -18.016 -45.625 33.781 1 23.55 45 ALA B N 1
ATOM 5469 C CA . ALA B 1 45 ? -17.125 -44.906 34.688 1 23.55 45 ALA B CA 1
ATOM 5470 C C . ALA B 1 45 ? -16.234 -43.938 33.875 1 23.55 45 ALA B C 1
ATOM 5472 O O . ALA B 1 45 ? -15.656 -43 34.438 1 23.55 45 ALA B O 1
ATOM 5473 N N . TRP B 1 46 ? -15.883 -44.344 32.656 1 23.25 46 TRP B N 1
ATOM 5474 C CA . TRP B 1 46 ? -14.781 -43.656 32 1 23.25 46 TRP B CA 1
ATOM 5475 C C . TRP B 1 46 ? -15.164 -42.219 31.672 1 23.25 46 TRP B C 1
ATOM 5477 O O . TRP B 1 46 ? -14.344 -41.469 31.156 1 23.25 46 TRP B O 1
ATOM 5487 N N . ALA B 1 47 ? -16.406 -41.969 31.719 1 24.16 47 ALA B N 1
ATOM 5488 C CA . ALA B 1 47 ? -16.891 -40.656 31.328 1 24.16 47 ALA B CA 1
ATOM 5489 C C . ALA B 1 47 ? -16.328 -39.562 32.25 1 24.16 47 ALA B C 1
ATOM 5491 O O . ALA B 1 47 ? -16.109 -38.438 31.812 1 24.16 47 ALA B O 1
ATOM 5492 N N . ARG B 1 48 ? -16.375 -39.906 33.562 1 26.22 48 ARG B N 1
ATOM 5493 C CA . ARG B 1 48 ? -16.047 -38.906 34.594 1 26.22 48 ARG B CA 1
ATOM 5494 C C . ARG B 1 48 ? -14.586 -38.5 34.5 1 26.22 48 ARG B C 1
ATOM 5496 O O . ARG B 1 48 ? -14.219 -37.406 34.969 1 26.22 48 ARG B O 1
ATOM 5503 N N . ALA B 1 49 ? -13.742 -39.5 34.281 1 24.05 49 ALA B N 1
ATOM 5504 C CA . ALA B 1 49 ? -12.32 -39.25 34.531 1 24.05 49 ALA B CA 1
ATOM 5505 C C . ALA B 1 49 ? -11.766 -38.25 33.5 1 24.05 49 ALA B C 1
ATOM 5507 O O . ALA B 1 49 ? -10.672 -37.719 33.688 1 24.05 49 ALA B O 1
ATOM 5508 N N . GLU B 1 50 ? -12.266 -38.219 32.312 1 24.67 50 GLU B N 1
ATOM 5509 C CA . GLU B 1 50 ? -11.555 -37.531 31.266 1 24.67 50 GLU B CA 1
ATOM 5510 C C . GLU B 1 50 ? -11.547 -36 31.5 1 24.67 50 GLU B C 1
ATOM 5512 O O . GLU B 1 50 ? -10.93 -35.25 30.734 1 24.67 50 GLU B O 1
ATOM 5517 N N . ILE B 1 51 ? -12.383 -35.531 32.438 1 25.72 51 ILE B N 1
ATOM 5518 C CA . ILE B 1 51 ? -12.477 -34.156 32.875 1 25.72 51 ILE B CA 1
ATOM 5519 C C . ILE B 1 51 ? -11.195 -33.75 33.594 1 25.72 51 ILE B C 1
ATOM 5521 O O . ILE B 1 51 ? -10.852 -32.562 33.656 1 25.72 51 ILE B O 1
ATOM 5525 N N . GLY B 1 52 ? -10.641 -34.656 34.375 1 25.05 52 GLY B N 1
ATOM 5526 C CA . GLY B 1 52 ? -9.539 -34.438 35.281 1 25.05 52 GLY B CA 1
ATOM 5527 C C . GLY B 1 52 ? -8.234 -34.094 34.594 1 25.05 52 GLY B C 1
ATOM 5528 O O . GLY B 1 52 ? -7.293 -33.625 35.219 1 25.05 52 GLY B O 1
ATOM 5529 N N . GLY B 1 53 ? -7.914 -34.781 33.531 1 25.94 53 GLY B N 1
ATOM 5530 C CA . GLY B 1 53 ? -6.594 -34.781 32.938 1 25.94 53 GLY B CA 1
ATOM 5531 C C . GLY B 1 53 ? -6.25 -33.5 32.25 1 25.94 53 GLY B C 1
ATOM 5532 O O . GLY B 1 53 ? -5.258 -33.406 31.516 1 25.94 53 GLY B O 1
ATOM 5533 N N . ALA B 1 54 ? -7.18 -32.625 32.062 1 25.47 54 ALA B N 1
ATOM 5534 C CA . ALA B 1 54 ? -7.121 -31.328 31.422 1 25.47 54 ALA B CA 1
ATOM 5535 C C . ALA B 1 54 ? -6.238 -30.375 32.219 1 25.47 54 ALA B C 1
ATOM 5537 O O . ALA B 1 54 ? -6.055 -29.219 31.828 1 25.47 54 ALA B O 1
ATOM 5538 N N . ARG B 1 55 ? -5.977 -30.672 33.5 1 27.02 55 ARG B N 1
ATOM 5539 C CA . ARG B 1 55 ? -5.148 -29.938 34.438 1 27.02 55 ARG B CA 1
ATOM 5540 C C . ARG B 1 55 ? -3.678 -29.984 34.031 1 27.02 55 ARG B C 1
ATOM 5542 O O . ARG B 1 55 ? -2.854 -29.25 34.562 1 27.02 55 ARG B O 1
ATOM 5549 N N . ALA B 1 56 ? -3.32 -31.125 33.562 1 25.58 56 ALA B N 1
ATOM 5550 C CA . ALA B 1 56 ? -1.891 -31.312 33.312 1 25.58 56 ALA B CA 1
ATOM 5551 C C . ALA B 1 56 ? -1.406 -30.438 32.188 1 25.58 56 ALA B C 1
ATOM 5553 O O . ALA B 1 56 ? -0.241 -30.516 31.781 1 25.58 56 ALA B O 1
ATOM 5554 N N . ARG B 1 57 ? -2.314 -30.109 31.391 1 27.47 57 ARG B N 1
ATOM 5555 C CA . ARG B 1 57 ? -1.84 -29.297 30.266 1 27.47 57 ARG B CA 1
ATOM 5556 C C . ARG B 1 57 ? -1.245 -27.984 30.766 1 27.47 57 ARG B C 1
ATOM 5558 O O . ARG B 1 57 ? -1.758 -26.906 30.453 1 27.47 57 ARG B O 1
ATOM 5565 N N . ARG B 1 58 ? -0.962 -27.922 32.156 1 25.77 58 ARG B N 1
ATOM 5566 C CA . ARG B 1 58 ? -0.404 -26.828 32.938 1 25.77 58 ARG B CA 1
ATOM 5567 C C . ARG B 1 58 ? 0.81 -26.219 32.25 1 25.77 58 ARG B C 1
ATOM 5569 O O . ARG B 1 58 ? 1.338 -26.797 31.297 1 25.77 58 ARG B O 1
ATOM 5576 N N . SER B 1 59 ? 1.789 -25.719 33.25 1 26.19 59 SER B N 1
ATOM 5577 C CA . SER B 1 59 ? 2.715 -24.594 33.375 1 26.19 59 SER B CA 1
ATOM 5578 C C . SER B 1 59 ? 4.012 -24.875 32.625 1 26.19 59 SER B C 1
ATOM 5580 O O . SER B 1 59 ? 5.066 -25.047 33.219 1 26.19 59 SER B O 1
ATOM 5582 N N . TRP B 1 60 ? 3.936 -25.672 31.672 1 27.86 60 TRP B N 1
ATOM 5583 C CA . TRP B 1 60 ? 5.25 -26.016 31.141 1 27.86 60 TRP B CA 1
ATOM 5584 C C . TRP B 1 60 ? 6.043 -24.75 30.812 1 27.86 60 TRP B C 1
ATOM 5586 O O . TRP B 1 60 ? 7.266 -24.734 30.953 1 27.86 60 TRP B O 1
ATOM 5596 N N . PHE B 1 61 ? 5.305 -23.672 30.406 1 28.48 61 PHE B N 1
ATOM 5597 C CA . PHE B 1 61 ? 5.988 -22.406 30.172 1 28.48 61 PHE B CA 1
ATOM 5598 C C . PHE B 1 61 ? 6.562 -21.844 31.453 1 28.48 61 PHE B C 1
ATOM 5600 O O . PHE B 1 61 ? 7.602 -21.172 31.453 1 28.48 61 PHE B O 1
ATOM 5607 N N . VAL B 1 62 ? 5.973 -22.156 32.688 1 29.33 62 VAL B N 1
ATOM 5608 C CA . VAL B 1 62 ? 6.453 -21.812 34.031 1 29.33 62 VAL B CA 1
ATOM 5609 C C . VAL B 1 62 ? 7.664 -22.688 34.375 1 29.33 62 VAL B C 1
ATOM 5611 O O . VAL B 1 62 ? 8.523 -22.266 35.156 1 29.33 62 VAL B O 1
ATOM 5614 N N . ARG B 1 63 ? 7.668 -23.875 33.906 1 29.84 63 ARG B N 1
ATOM 5615 C CA . ARG B 1 63 ? 8.797 -24.703 34.312 1 29.84 63 ARG B CA 1
ATOM 5616 C C . ARG B 1 63 ? 10.094 -24.188 33.688 1 29.84 63 ARG B C 1
ATOM 5618 O O . ARG B 1 63 ? 11.188 -24.5 34.188 1 29.84 63 ARG B O 1
ATOM 5625 N N . VAL B 1 64 ? 10.039 -23.5 32.562 1 29.11 64 VAL B N 1
ATOM 5626 C CA . VAL B 1 64 ? 11.297 -23.016 32 1 29.11 64 VAL B CA 1
ATOM 5627 C C . VAL B 1 64 ? 11.875 -21.922 32.875 1 29.11 64 VAL B C 1
ATOM 5629 O O . VAL B 1 64 ? 13.086 -21.844 33.094 1 29.11 64 VAL B O 1
ATOM 5632 N N . TRP B 1 65 ? 11.031 -21.031 33.562 1 31.83 65 TRP B N 1
ATOM 5633 C CA . TRP B 1 65 ? 11.609 -19.984 34.406 1 31.83 65 TRP B CA 1
ATOM 5634 C C . TRP B 1 65 ? 12.023 -20.562 35.75 1 31.83 65 TRP B C 1
ATOM 5636 O O . TRP B 1 65 ? 12.758 -19.922 36.531 1 31.83 65 TRP B O 1
ATOM 5646 N N . ALA B 1 66 ? 11.234 -21.484 36.281 1 31.42 66 ALA B N 1
ATOM 5647 C CA . ALA B 1 66 ? 11.758 -22.109 37.5 1 31.42 66 ALA B CA 1
ATOM 5648 C C . ALA B 1 66 ? 13.055 -22.859 37.219 1 31.42 66 ALA B C 1
ATOM 5650 O O . ALA B 1 66 ? 13.359 -23.844 37.906 1 31.42 66 ALA B O 1
ATOM 5651 N N . PHE B 1 67 ? 13.641 -22.609 36.062 1 31.38 67 PHE B N 1
ATOM 5652 C CA . PHE B 1 67 ? 14.844 -23.375 35.75 1 31.38 67 PHE B CA 1
ATOM 5653 C C . PHE B 1 67 ? 15.938 -23.094 36.781 1 31.38 67 PHE B C 1
ATOM 5655 O O . PHE B 1 67 ? 16.125 -21.953 37.188 1 31.38 67 PHE B O 1
ATOM 5662 N N . ASP B 1 68 ? 16.031 -24 37.594 1 31.48 68 ASP B N 1
ATOM 5663 C CA . ASP B 1 68 ? 17.266 -24.094 38.375 1 31.48 68 ASP B CA 1
ATOM 5664 C C . ASP B 1 68 ? 18.5 -23.812 37.531 1 31.48 68 ASP B C 1
ATOM 5666 O O . ASP B 1 68 ? 18.844 -24.609 36.656 1 31.48 68 ASP B O 1
ATOM 5670 N N . TRP B 1 69 ? 18.844 -22.5 37.281 1 32.25 69 TRP B N 1
ATOM 5671 C CA . TRP B 1 69 ? 20 -21.953 36.562 1 32.25 69 TRP B CA 1
ATOM 5672 C C . TRP B 1 69 ? 21.281 -22.656 36.969 1 32.25 69 TRP B C 1
ATOM 5674 O O . TRP B 1 69 ? 22.359 -22.344 36.469 1 32.25 69 TRP B O 1
ATOM 5684 N N . SER B 1 70 ? 21.25 -23.344 38.062 1 34.59 70 SER B N 1
ATOM 5685 C CA . SER B 1 70 ? 22.453 -23.984 38.562 1 34.59 70 SER B CA 1
ATOM 5686 C C . SER B 1 70 ? 22.812 -25.219 37.719 1 34.59 70 SER B C 1
ATOM 5688 O O . SER B 1 70 ? 23.922 -25.766 37.844 1 34.59 70 SER B O 1
ATOM 5690 N N . SER B 1 71 ? 21.812 -26.109 37.281 1 34.38 71 SER B N 1
ATOM 5691 C CA . SER B 1 71 ? 22.25 -27.391 36.75 1 34.38 71 SER B CA 1
ATOM 5692 C C . SER B 1 71 ? 22.625 -27.281 35.281 1 34.38 71 SER B C 1
ATOM 5694 O O . SER B 1 71 ? 22.203 -26.344 34.594 1 34.38 71 SER B O 1
ATOM 5696 N N . ALA B 1 72 ? 23.406 -28.234 34.656 1 38.88 72 ALA B N 1
ATOM 5697 C CA . ALA B 1 72 ? 23.984 -28.422 33.344 1 38.88 72 ALA B CA 1
ATOM 5698 C C . ALA B 1 72 ? 22.953 -28.109 32.25 1 38.88 72 ALA B C 1
ATOM 5700 O O . ALA B 1 72 ? 23.297 -27.625 31.172 1 38.88 72 ALA B O 1
ATOM 5701 N N . GLY B 1 73 ? 21.703 -28.406 32.469 1 41.44 73 GLY B N 1
ATOM 5702 C CA . GLY B 1 73 ? 20.578 -28.25 31.547 1 41.44 73 GLY B CA 1
ATOM 5703 C C . GLY B 1 73 ? 20.156 -26.797 31.391 1 41.44 73 GLY B C 1
ATOM 5704 O O . GLY B 1 73 ? 19.312 -26.484 30.547 1 41.44 73 GLY B O 1
ATOM 5705 N N . ALA B 1 74 ? 20.5 -25.953 32.375 1 42.25 74 ALA B N 1
ATOM 5706 C CA . ALA B 1 74 ? 20.219 -24.516 32.375 1 42.25 74 ALA B CA 1
ATOM 5707 C C . ALA B 1 74 ? 20.938 -23.812 31.219 1 42.25 74 ALA B C 1
ATOM 5709 O O . ALA B 1 74 ? 20.391 -22.875 30.625 1 42.25 74 ALA B O 1
ATOM 5710 N N . SER B 1 75 ? 22.062 -24.375 30.969 1 39.47 75 SER B N 1
ATOM 5711 C CA . SER B 1 75 ? 22.859 -23.797 29.891 1 39.47 75 SER B CA 1
ATOM 5712 C C . SER B 1 75 ? 22.156 -23.922 28.547 1 39.47 75 SER B C 1
ATOM 5714 O O . SER B 1 75 ? 22.141 -22.969 27.75 1 39.47 75 SER B O 1
ATOM 5716 N N . LYS B 1 76 ? 21.5 -25 28.406 1 42.88 76 LYS B N 1
ATOM 5717 C CA . LYS B 1 76 ? 20.828 -25.219 27.125 1 42.88 76 LYS B CA 1
ATOM 5718 C C . LYS B 1 76 ? 19.609 -24.312 26.984 1 42.88 76 LYS B C 1
ATOM 5720 O O . LYS B 1 76 ? 19.359 -23.766 25.922 1 42.88 76 LYS B O 1
ATOM 5725 N N . ARG B 1 77 ? 18.984 -24.203 28.016 1 41.53 77 ARG B N 1
ATOM 5726 C CA . ARG B 1 77 ? 17.766 -23.406 27.984 1 41.53 77 ARG B CA 1
ATOM 5727 C C . ARG B 1 77 ? 18.078 -21.922 27.859 1 41.53 77 ARG B C 1
ATOM 5729 O O . ARG B 1 77 ? 17.391 -21.203 27.141 1 41.53 77 ARG B O 1
ATOM 5736 N N . VAL B 1 78 ? 19.125 -21.562 28.531 1 39.41 78 VAL B N 1
ATOM 5737 C CA . VAL B 1 78 ? 19.594 -20.188 28.375 1 39.41 78 VAL B CA 1
ATOM 5738 C C . VAL B 1 78 ? 20.062 -19.969 26.938 1 39.41 78 VAL B C 1
ATOM 5740 O O . VAL B 1 78 ? 19.781 -18.922 26.359 1 39.41 78 VAL B O 1
ATOM 5743 N N . ARG B 1 79 ? 20.547 -21.047 26.5 1 37.97 79 ARG B N 1
ATOM 5744 C CA . ARG B 1 79 ? 20.984 -20.953 25.109 1 37.97 79 ARG B CA 1
ATOM 5745 C C . ARG B 1 79 ? 19.797 -20.844 24.172 1 37.97 79 ARG B C 1
ATOM 5747 O O . ARG B 1 79 ? 19.781 -20.016 23.25 1 37.97 79 ARG B O 1
ATOM 5754 N N . ALA B 1 80 ? 18.828 -21.656 24.531 1 40.62 80 ALA B N 1
ATOM 5755 C CA . ALA B 1 80 ? 17.641 -21.609 23.703 1 40.62 80 ALA B CA 1
ATOM 5756 C C . ALA B 1 80 ? 16.922 -20.281 23.844 1 40.62 80 ALA B C 1
ATOM 5758 O O . ALA B 1 80 ? 16.484 -19.688 22.859 1 40.62 80 ALA B O 1
ATOM 5759 N N . PHE B 1 81 ? 16.906 -19.828 25.047 1 40.03 81 PHE B N 1
ATOM 5760 C CA . PHE B 1 81 ? 16.312 -18.531 25.297 1 40.03 81 PHE B CA 1
ATOM 5761 C C . PHE B 1 81 ? 17.125 -17.422 24.641 1 40.03 81 PHE B C 1
ATOM 5763 O O . PHE B 1 81 ? 16.578 -16.516 24.016 1 40.03 81 PHE B O 1
ATOM 5770 N N . ALA B 1 82 ? 18.375 -17.578 24.75 1 38.47 82 ALA B N 1
ATOM 5771 C CA . ALA B 1 82 ? 19.25 -16.594 24.094 1 38.47 82 ALA B CA 1
ATOM 5772 C C . ALA B 1 82 ? 19.078 -16.625 22.578 1 38.47 82 ALA B C 1
ATOM 5774 O O . ALA B 1 82 ? 19.016 -15.562 21.938 1 38.47 82 ALA B O 1
ATOM 5775 N N . VAL B 1 83 ? 18.828 -17.797 22.078 1 39.97 83 VAL B N 1
ATOM 5776 C CA . VAL B 1 83 ? 18.609 -17.922 20.641 1 39.97 83 VAL B CA 1
ATOM 5777 C C . VAL B 1 83 ? 17.281 -17.25 20.266 1 39.97 83 VAL B C 1
ATOM 5779 O O . VAL B 1 83 ? 17.219 -16.5 19.281 1 39.97 83 VAL B O 1
ATOM 5782 N N . VAL B 1 84 ? 16.359 -17.5 21.078 1 40.47 84 VAL B N 1
ATOM 5783 C CA . VAL B 1 84 ? 15.055 -16.891 20.781 1 40.47 84 VAL B CA 1
ATOM 5784 C C . VAL B 1 84 ? 15.141 -15.375 20.922 1 40.47 84 VAL B C 1
ATOM 5786 O O . VAL B 1 84 ? 14.633 -14.641 20.078 1 40.47 84 VAL B O 1
ATOM 5789 N N . VAL B 1 85 ? 15.859 -14.977 21.906 1 41 85 VAL B N 1
ATOM 5790 C CA . VAL B 1 85 ? 15.992 -13.547 22.141 1 41 85 VAL B CA 1
ATOM 5791 C C . VAL B 1 85 ? 16.844 -12.922 21.047 1 41 85 VAL B C 1
ATOM 5793 O O . VAL B 1 85 ? 16.516 -11.859 20.516 1 41 85 VAL B O 1
ATOM 5796 N N . ILE B 1 86 ? 17.875 -13.641 20.719 1 39.72 86 ILE B N 1
ATOM 5797 C CA . ILE B 1 86 ? 18.75 -13.141 19.672 1 39.72 86 ILE B CA 1
ATOM 5798 C C . ILE B 1 86 ? 18.016 -13.172 18.328 1 39.72 86 ILE B C 1
ATOM 5800 O O . ILE B 1 86 ? 18.094 -12.219 17.547 1 39.72 86 ILE B O 1
ATOM 5804 N N . ALA B 1 87 ? 17.344 -14.227 18.172 1 39.75 87 ALA B N 1
ATOM 5805 C CA . ALA B 1 87 ? 16.547 -14.305 16.938 1 39.75 87 ALA B CA 1
ATOM 5806 C C . ALA B 1 87 ? 15.484 -13.211 16.906 1 39.75 87 ALA B C 1
ATOM 5808 O O . ALA B 1 87 ? 15.273 -12.578 15.875 1 39.75 87 ALA B O 1
ATOM 5809 N N . CYS B 1 88 ? 14.906 -13.078 18.062 1 40 88 CYS B N 1
ATOM 5810 C CA . CYS B 1 88 ? 13.938 -11.992 18.172 1 40 88 CYS B CA 1
ATOM 5811 C C . CYS B 1 88 ? 14.617 -10.633 18.016 1 40 88 CYS B C 1
ATOM 5813 O O . CYS B 1 88 ? 14.117 -9.766 17.297 1 40 88 CYS B O 1
ATOM 5815 N N . ALA B 1 89 ? 15.727 -10.523 18.781 1 38.81 89 ALA B N 1
ATOM 5816 C CA . ALA B 1 89 ? 16.484 -9.281 18.672 1 38.81 89 ALA B CA 1
ATOM 5817 C C . ALA B 1 89 ? 17.016 -9.086 17.25 1 38.81 89 ALA B C 1
ATOM 5819 O O . ALA B 1 89 ? 16.969 -7.977 16.719 1 38.81 89 ALA B O 1
ATOM 5820 N N . ALA B 1 90 ? 17.484 -10.141 16.75 1 38.47 90 ALA B N 1
ATOM 5821 C CA . ALA B 1 90 ? 18.016 -10.086 15.391 1 38.47 90 ALA B CA 1
ATOM 5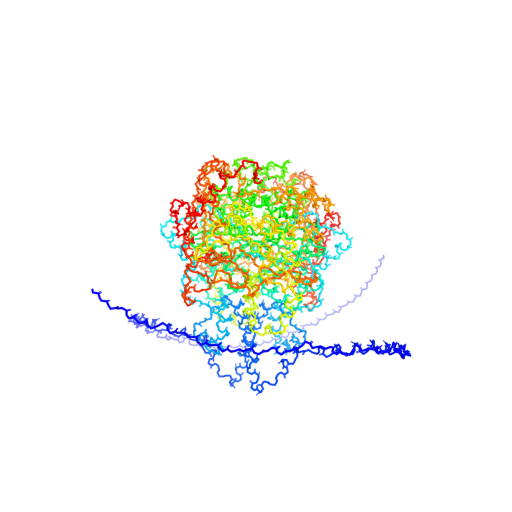822 C C . ALA B 1 90 ? 16.906 -9.703 14.398 1 38.47 90 ALA B C 1
ATOM 5824 O O . ALA B 1 90 ? 17.156 -8.961 13.445 1 38.47 90 ALA B O 1
ATOM 5825 N N . THR B 1 91 ? 15.922 -10.352 14.562 1 38.34 91 THR B N 1
ATOM 5826 C CA . THR B 1 91 ? 14.781 -10.016 13.719 1 38.34 91 THR B CA 1
ATOM 5827 C C . THR B 1 91 ? 14.359 -8.562 13.93 1 38.34 91 THR B C 1
ATOM 5829 O O . THR B 1 91 ? 14.055 -7.859 12.969 1 38.34 91 THR B O 1
ATOM 5832 N N . TYR B 1 92 ? 14.375 -8.336 15.203 1 35.66 92 TYR B N 1
ATOM 5833 C CA . TYR B 1 92 ? 13.945 -6.977 15.516 1 35.66 92 TYR B CA 1
ATOM 5834 C C . TYR B 1 92 ? 15.055 -5.969 15.25 1 35.66 92 TYR B C 1
ATOM 5836 O O . TYR B 1 92 ? 14.781 -4.824 14.875 1 35.66 92 TYR B O 1
ATOM 5844 N N . LEU B 1 93 ? 16.25 -6.434 15.641 1 34.44 93 LEU B N 1
ATOM 5845 C CA . LEU B 1 93 ? 17.391 -5.535 15.445 1 34.44 93 LEU B CA 1
ATOM 5846 C C . LEU B 1 93 ? 17.922 -5.637 14.023 1 34.44 93 LEU B C 1
ATOM 5848 O O . LEU B 1 93 ? 19.062 -5.234 13.758 1 34.44 93 LEU B O 1
ATOM 5852 N N . ARG B 1 94 ? 17.188 -6.18 13.289 1 36.5 94 ARG B N 1
ATOM 5853 C CA . ARG B 1 94 ? 17.625 -6.289 11.898 1 36.5 94 ARG B CA 1
ATOM 5854 C C . ARG B 1 94 ? 18.391 -5.047 11.469 1 36.5 94 ARG B C 1
ATOM 5856 O O . ARG B 1 94 ? 19.328 -5.133 10.672 1 36.5 94 ARG B O 1
ATOM 5863 N N . ASP B 1 95 ? 17.844 -3.961 11.969 1 35 95 ASP B N 1
ATOM 5864 C CA . ASP B 1 95 ? 18.5 -2.738 11.516 1 35 95 ASP B CA 1
ATOM 5865 C C . ASP B 1 95 ? 19.641 -2.357 12.453 1 35 95 ASP B C 1
ATOM 5867 O O . ASP B 1 95 ? 20.172 -1.25 12.367 1 35 95 ASP B O 1
ATOM 5871 N N . VAL B 1 96 ? 19.875 -3.15 13.539 1 32.19 96 VAL B N 1
ATOM 5872 C CA . VAL B 1 96 ? 20.984 -2.717 14.383 1 32.19 96 VAL B CA 1
ATOM 5873 C C . VAL B 1 96 ? 22.281 -3.381 13.922 1 32.19 96 VAL B C 1
ATOM 5875 O O . VAL B 1 96 ? 22.344 -4.605 13.789 1 32.19 96 VAL B O 1
ATOM 5878 N N . TYR B 1 97 ? 23.156 -2.607 13.391 1 34.97 97 TYR B N 1
ATOM 5879 C CA . TYR B 1 97 ? 24.531 -3.006 13.094 1 34.97 97 TYR B CA 1
ATOM 5880 C C . TYR B 1 97 ? 25.156 -3.699 14.297 1 34.97 97 TYR B C 1
ATOM 5882 O O . TYR B 1 97 ? 25.25 -3.121 15.383 1 34.97 97 TYR B O 1
ATOM 5890 N N . VAL B 1 98 ? 25.172 -4.996 14.273 1 39.06 98 VAL B N 1
ATOM 5891 C CA . VAL B 1 98 ? 26.016 -5.676 15.242 1 39.06 98 VAL B CA 1
ATOM 5892 C C . VAL B 1 98 ? 27.453 -5.746 14.719 1 39.06 98 VAL B C 1
ATOM 5894 O O . VAL B 1 98 ? 27.703 -6.316 13.664 1 39.06 98 VAL B O 1
ATOM 5897 N N . PRO B 1 99 ? 28.375 -5.039 15.281 1 36.84 99 PRO B N 1
ATOM 5898 C CA . PRO B 1 99 ? 29.766 -5.082 14.828 1 36.84 99 PRO B CA 1
ATOM 5899 C C . PRO B 1 99 ? 30.266 -6.508 14.602 1 36.84 99 PRO B C 1
ATOM 5901 O O . PRO B 1 99 ? 29.812 -7.438 15.273 1 36.84 99 PRO B O 1
ATOM 5904 N N . GLU B 1 100 ? 31.125 -6.633 13.594 1 41.78 100 GLU B N 1
ATOM 5905 C CA . GLU B 1 100 ? 31.688 -7.922 13.203 1 41.78 100 GLU B CA 1
ATOM 5906 C C . GLU B 1 100 ? 32.188 -8.688 14.422 1 41.78 100 GLU B C 1
ATOM 5908 O O . GLU B 1 100 ? 32 -9.898 14.531 1 41.78 100 GLU B O 1
ATOM 5913 N N . ARG B 1 101 ? 32.875 -8.023 15.289 1 40.38 101 ARG B N 1
ATOM 5914 C CA . ARG B 1 101 ? 33.438 -8.68 16.453 1 40.38 101 ARG B CA 1
ATOM 5915 C C . ARG B 1 101 ? 32.344 -9.273 17.344 1 40.38 101 ARG B C 1
ATOM 5917 O O . ARG B 1 101 ? 32.531 -10.352 17.922 1 40.38 101 ARG B O 1
ATOM 5924 N N . VAL B 1 102 ? 31.375 -8.617 17.391 1 41.56 102 VAL B N 1
ATOM 5925 C CA . VAL B 1 102 ? 30.266 -9.109 18.203 1 41.56 102 VAL B CA 1
ATOM 5926 C C . VAL B 1 102 ? 29.531 -10.227 17.469 1 41.56 102 VAL B C 1
ATOM 5928 O O . VAL B 1 102 ? 29.172 -11.242 18.062 1 41.56 102 VAL B O 1
ATOM 5931 N N . ARG B 1 103 ? 29.422 -9.992 16.234 1 44.69 103 ARG B N 1
ATOM 5932 C CA . ARG B 1 103 ? 28.812 -11.031 15.422 1 44.69 103 ARG B CA 1
ATOM 5933 C C . ARG B 1 103 ? 29.609 -12.328 15.5 1 44.69 103 ARG B C 1
ATOM 5935 O O . ARG B 1 103 ? 29.031 -13.406 15.688 1 44.69 103 ARG B O 1
ATOM 5942 N N . VAL B 1 104 ? 30.859 -12.141 15.297 1 45.59 104 VAL B N 1
ATOM 5943 C CA . VAL B 1 104 ? 31.766 -13.281 15.383 1 45.59 104 VAL B CA 1
ATOM 5944 C C . VAL B 1 104 ? 31.703 -13.883 16.781 1 45.59 104 VAL B C 1
ATOM 5946 O O . VAL B 1 104 ? 31.672 -15.109 16.938 1 45.59 104 VAL B O 1
ATOM 5949 N N . ALA B 1 105 ? 31.734 -13.086 17.734 1 42.12 105 ALA B N 1
ATOM 5950 C CA . ALA B 1 105 ? 31.703 -13.57 19.109 1 42.12 105 ALA B CA 1
ATOM 5951 C C . ALA B 1 105 ? 30.391 -14.289 19.406 1 42.12 105 ALA B C 1
ATOM 5953 O O . ALA B 1 105 ? 30.375 -15.328 20.078 1 42.12 105 ALA B O 1
ATOM 5954 N N . VAL B 1 106 ? 29.406 -13.734 18.891 1 42.81 106 VAL B N 1
ATOM 5955 C CA . VAL B 1 106 ? 28.109 -14.352 19.156 1 42.81 106 VAL B CA 1
ATOM 5956 C C . VAL B 1 106 ? 27.969 -15.625 18.344 1 42.81 106 VAL B C 1
ATOM 5958 O O . VAL B 1 106 ? 27.516 -16.656 18.844 1 42.81 106 VAL B O 1
ATOM 5961 N N . VAL B 1 107 ? 28.297 -15.422 17.078 1 46.84 107 VAL B N 1
ATOM 5962 C CA . VAL B 1 107 ? 28.266 -16.609 16.234 1 46.84 107 VAL B CA 1
ATOM 5963 C C . VAL B 1 107 ? 29.172 -17.688 16.797 1 46.84 107 VAL B C 1
ATOM 5965 O O . VAL B 1 107 ? 28.844 -18.875 16.766 1 46.84 107 VAL B O 1
ATOM 5968 N N . GLY B 1 108 ? 30.281 -17.25 17.188 1 45.25 108 GLY B N 1
ATOM 5969 C CA . GLY B 1 108 ? 31.234 -18.188 17.766 1 45.25 108 GLY B CA 1
ATOM 5970 C C . GLY B 1 108 ? 30.75 -18.812 19.062 1 45.25 108 GLY B C 1
ATOM 5971 O O . GLY B 1 108 ? 31.281 -19.844 19.484 1 45.25 108 GLY B O 1
ATOM 5972 N N . THR B 1 109 ? 30 -18.172 19.797 1 41.56 109 THR B N 1
ATOM 5973 C CA . THR B 1 109 ? 29.562 -18.734 21.078 1 41.56 109 THR B CA 1
ATOM 5974 C C . THR B 1 109 ? 28.312 -19.562 20.891 1 41.56 109 THR B C 1
ATOM 5976 O O . THR B 1 109 ? 27.891 -20.266 21.812 1 41.56 109 THR B O 1
ATOM 5979 N N . LEU B 1 110 ? 27.719 -19.281 19.75 1 43.38 110 LEU B N 1
ATOM 5980 C CA . LEU B 1 110 ? 26.516 -20.078 19.516 1 43.38 110 LEU B CA 1
ATOM 5981 C C . LEU B 1 110 ? 26.844 -21.359 18.766 1 43.38 110 LEU B C 1
ATOM 5983 O O . LEU B 1 110 ? 27.828 -21.422 18.031 1 43.38 110 LEU B O 1
ATOM 5987 N N . PRO B 1 111 ? 26.172 -22.438 19.188 1 42.56 111 PRO B N 1
ATOM 5988 C CA . PRO B 1 111 ? 26.422 -23.672 18.422 1 42.56 111 PRO B CA 1
ATOM 5989 C C . PRO B 1 111 ? 26.281 -23.469 16.922 1 42.56 111 PRO B C 1
ATOM 5991 O O . PRO B 1 111 ? 25.484 -22.625 16.484 1 42.56 111 PRO B O 1
ATOM 5994 N N . GLU B 1 112 ? 27.062 -24.172 16.172 1 42.91 112 GLU B N 1
ATOM 5995 C CA . GLU B 1 112 ? 27.156 -24.094 14.727 1 42.91 112 GLU B CA 1
ATOM 5996 C C . GLU B 1 112 ? 25.781 -24.172 14.078 1 42.91 112 GLU B C 1
ATOM 5998 O O . GLU B 1 112 ? 25.5 -23.469 13.109 1 42.91 112 GLU B O 1
ATOM 6003 N N . TRP B 1 113 ? 24.969 -24.984 14.625 1 41.38 113 TRP B N 1
ATOM 6004 C CA . TRP B 1 113 ? 23.656 -25.188 14.016 1 41.38 113 TRP B CA 1
ATOM 6005 C C . TRP B 1 113 ? 22.781 -23.953 14.188 1 41.38 113 TRP B C 1
ATOM 6007 O O . TRP B 1 113 ? 21.969 -23.641 13.312 1 41.38 113 TRP B O 1
ATOM 6017 N N . VAL B 1 114 ? 22.906 -23.266 15.188 1 41.62 114 VAL B N 1
ATOM 6018 C CA . VAL B 1 114 ? 22.156 -22.031 15.406 1 41.62 114 VAL B CA 1
ATOM 6019 C C . VAL B 1 114 ? 22.672 -20.953 14.445 1 41.62 114 VAL B C 1
ATOM 6021 O O . VAL B 1 114 ? 21.875 -20.219 13.859 1 41.62 114 VAL B O 1
ATOM 6024 N N . ASN B 1 115 ? 23.969 -20.969 14.484 1 41.06 115 ASN B N 1
ATOM 6025 C CA . ASN B 1 115 ? 24.578 -20.031 13.555 1 41.06 115 ASN B CA 1
ATOM 6026 C C . ASN B 1 115 ? 24.109 -20.25 12.125 1 41.06 115 ASN B C 1
ATOM 6028 O O . ASN B 1 115 ? 23.75 -19.312 11.422 1 41.06 115 ASN B O 1
ATOM 6032 N N . ASP B 1 116 ? 24.188 -21.453 11.75 1 40.5 116 ASP B N 1
ATOM 6033 C CA . ASP B 1 116 ? 23.938 -21.844 10.367 1 40.5 116 ASP B CA 1
ATOM 6034 C C . ASP B 1 116 ? 22.453 -21.781 10.039 1 40.5 116 ASP B C 1
ATOM 6036 O O . ASP B 1 116 ? 22.078 -21.547 8.891 1 40.5 116 ASP B O 1
ATOM 6040 N N . THR B 1 117 ? 21.75 -22.016 11.008 1 38.53 117 THR B N 1
ATOM 6041 C CA . THR B 1 117 ? 20.328 -22.141 10.711 1 38.53 117 THR B CA 1
ATOM 6042 C C . THR B 1 117 ? 19.578 -20.875 11.125 1 38.53 117 THR B C 1
ATOM 6044 O O . THR B 1 117 ? 18.719 -20.391 10.383 1 38.53 117 THR B O 1
ATOM 6047 N N . VAL B 1 118 ? 19.828 -20.547 12.344 1 37.62 118 VAL B N 1
ATOM 6048 C CA . VAL B 1 118 ? 19.016 -19.469 12.875 1 37.62 118 VAL B CA 1
ATOM 6049 C C . VAL B 1 118 ? 19.656 -18.125 12.562 1 37.62 118 VAL B C 1
ATOM 6051 O O . VAL B 1 118 ? 19.016 -17.219 12 1 37.62 118 VAL B O 1
ATOM 6054 N N . LEU B 1 119 ? 20.828 -18.156 13 1 43.59 119 LEU B N 1
ATOM 6055 C CA . LEU B 1 119 ? 21.469 -16.844 12.883 1 43.59 119 LEU B CA 1
ATOM 6056 C C . LEU B 1 119 ? 21.781 -16.531 11.422 1 43.59 119 LEU B C 1
ATOM 6058 O O . LEU B 1 119 ? 21.75 -15.359 11.023 1 43.59 119 LEU B O 1
ATOM 6062 N N . ALA B 1 120 ? 22.125 -17.594 10.742 1 39.19 120 ALA B N 1
ATOM 6063 C CA . ALA B 1 120 ? 22.359 -17.391 9.312 1 39.19 120 ALA B CA 1
ATOM 6064 C C . ALA B 1 120 ? 21.125 -16.844 8.617 1 39.19 120 ALA B C 1
ATOM 6066 O O . ALA B 1 120 ? 21.219 -16.219 7.566 1 39.19 120 ALA B O 1
ATOM 6067 N N . ARG B 1 121 ? 20.125 -17.078 9.273 1 35.53 121 ARG B N 1
ATOM 6068 C CA . ARG B 1 121 ? 18.844 -16.703 8.672 1 35.53 121 ARG B CA 1
ATOM 6069 C C . ARG B 1 121 ? 18.328 -15.398 9.242 1 35.53 121 ARG B C 1
ATOM 6071 O O . ARG B 1 121 ? 17.297 -14.891 8.812 1 35.53 121 ARG B O 1
ATOM 6078 N N . LEU B 1 122 ? 19.016 -15.039 10.273 1 37.34 122 LEU B N 1
ATOM 6079 C CA . LEU B 1 122 ? 18.641 -13.766 10.875 1 37.34 122 LEU B CA 1
ATOM 6080 C C . LEU B 1 122 ? 19.266 -12.602 10.117 1 37.34 122 LEU B C 1
ATOM 6082 O O . LEU B 1 122 ? 20.484 -12.477 10.062 1 37.34 122 LEU B O 1
ATOM 6086 N N . PRO B 1 123 ? 18.484 -11.984 9.383 1 38.31 123 PRO B N 1
ATOM 6087 C CA . PRO B 1 123 ? 19.062 -10.93 8.547 1 38.31 123 PRO B CA 1
ATOM 6088 C C . PRO B 1 123 ? 19.953 -9.969 9.344 1 38.31 123 PRO B C 1
ATOM 6090 O O . PRO B 1 123 ? 20.953 -9.484 8.82 1 38.31 123 PRO B O 1
ATOM 6093 N N . ALA B 1 124 ? 19.656 -9.742 10.609 1 35.78 124 ALA B N 1
ATOM 6094 C CA . ALA B 1 124 ? 20.469 -8.797 11.352 1 35.78 124 ALA B CA 1
ATOM 6095 C C . ALA B 1 124 ? 21.859 -9.375 11.625 1 35.78 124 ALA B C 1
ATOM 6097 O O . ALA B 1 124 ? 22.828 -8.625 11.773 1 35.78 124 ALA B O 1
ATOM 6098 N N . LEU B 1 125 ? 21.906 -10.586 11.945 1 35.34 125 LEU B N 1
ATOM 6099 C CA . LEU B 1 125 ? 23.203 -11.188 12.211 1 35.34 125 LEU B CA 1
ATOM 6100 C C . LEU B 1 125 ? 23.922 -11.531 10.906 1 35.34 125 LEU B C 1
ATOM 6102 O O . LEU B 1 125 ? 25.125 -11.773 10.898 1 35.34 125 LEU B O 1
ATOM 6106 N N . ALA B 1 126 ? 23.188 -12.047 9.969 1 32.41 126 ALA B N 1
ATOM 6107 C CA . ALA B 1 126 ? 23.875 -12.133 8.688 1 32.41 126 ALA B CA 1
ATOM 6108 C C . ALA B 1 126 ? 24.172 -10.742 8.141 1 32.41 126 ALA B C 1
ATOM 6110 O O . ALA B 1 126 ? 23.375 -10.18 7.383 1 32.41 126 ALA B O 1
ATOM 6111 N N . TYR B 1 127 ? 24.328 -9.836 8.992 1 33.38 127 TYR B N 1
ATOM 6112 C CA . TYR B 1 127 ? 24.906 -8.641 8.383 1 33.38 127 TYR B CA 1
ATOM 6113 C C . TYR B 1 127 ? 26.016 -9.016 7.402 1 33.38 127 TYR B C 1
ATOM 6115 O O . TYR B 1 127 ? 27.031 -9.578 7.797 1 33.38 127 TYR B O 1
ATOM 6123 N N . VAL B 1 128 ? 25.719 -9.594 6.305 1 33.06 128 VAL B N 1
ATOM 6124 C CA . VAL B 1 128 ? 26.859 -9.477 5.422 1 33.06 128 VAL B CA 1
ATOM 6125 C C . VAL B 1 128 ? 27.453 -8.07 5.52 1 33.06 128 VAL B C 1
ATOM 6127 O O . VAL B 1 128 ? 26.766 -7.086 5.238 1 33.06 128 VAL B O 1
ATOM 6130 N N . PRO B 1 129 ? 28.438 -7.848 6.504 1 32.84 129 PRO B N 1
ATOM 6131 C CA . PRO B 1 129 ? 29.219 -6.625 6.293 1 32.84 129 PRO B CA 1
ATOM 6132 C C . PRO B 1 129 ? 28.922 -5.965 4.945 1 32.84 129 PRO B C 1
ATOM 6134 O O . PRO B 1 129 ? 28.219 -6.543 4.113 1 32.84 129 PRO B O 1
ATOM 6137 N N . ASP B 1 130 ? 30.031 -5.414 4.391 1 32.84 130 ASP B N 1
ATOM 6138 C CA . ASP B 1 130 ? 30.344 -4.844 3.08 1 32.84 130 ASP B CA 1
ATOM 6139 C C . ASP B 1 130 ? 29.594 -5.582 1.973 1 32.84 130 ASP B C 1
ATOM 6141 O O . ASP B 1 130 ? 30.062 -5.66 0.839 1 32.84 130 ASP B O 1
ATOM 6145 N N . SER B 1 131 ? 29.062 -6.703 2.406 1 35.38 131 SER B N 1
ATOM 6146 C CA . SER B 1 131 ? 28.75 -7.336 1.126 1 35.38 131 SER B CA 1
ATOM 6147 C C . SER B 1 131 ? 28.234 -6.32 0.117 1 35.38 131 SER B C 1
ATOM 6149 O O . SER B 1 131 ? 27.766 -5.242 0.496 1 35.38 131 SER B O 1
ATOM 6151 N N . GLY B 1 132 ? 28.094 -6.773 -1.051 1 38.62 132 GLY B N 1
ATOM 6152 C CA . GLY B 1 132 ? 27.766 -6.047 -2.27 1 38.62 132 GLY B CA 1
ATOM 6153 C C . GLY B 1 132 ? 26.562 -5.133 -2.127 1 38.62 132 GLY B C 1
ATOM 6154 O O . GLY B 1 132 ? 25.625 -5.445 -1.392 1 38.62 132 GLY B O 1
ATOM 6155 N N . ALA B 1 133 ? 26.797 -3.803 -2.104 1 47 133 ALA B N 1
ATOM 6156 C CA . ALA B 1 133 ? 26.016 -2.58 -2.285 1 47 133 ALA B CA 1
ATOM 6157 C C . ALA B 1 133 ? 24.625 -2.893 -2.812 1 47 133 ALA B C 1
ATOM 6159 O O . ALA B 1 133 ? 24.469 -3.51 -3.871 1 47 133 ALA B O 1
ATOM 6160 N N . ARG B 1 134 ? 23.594 -3.193 -1.833 1 60.59 134 ARG B N 1
ATOM 6161 C CA . ARG B 1 134 ? 22.219 -3.164 -2.297 1 60.59 134 ARG B CA 1
ATOM 6162 C C . ARG B 1 134 ? 22.016 -2.121 -3.393 1 60.59 134 ARG B C 1
ATOM 6164 O O . ARG B 1 134 ? 22.594 -1.028 -3.322 1 60.59 134 ARG B O 1
ATOM 6171 N N . GLY B 1 135 ? 21.469 -2.664 -4.266 1 74.56 135 GLY B N 1
ATOM 6172 C CA . GLY B 1 135 ? 21.203 -1.776 -5.383 1 74.56 135 GLY B CA 1
ATOM 6173 C C . GLY B 1 135 ? 22.422 -1.495 -6.23 1 74.56 135 GLY B C 1
ATOM 6174 O O . GLY B 1 135 ? 22.484 -0.479 -6.926 1 74.56 135 GLY B O 1
ATOM 6175 N N . VAL B 1 136 ? 23.453 -2.367 -6.043 1 79.12 136 VAL B N 1
ATOM 6176 C CA . VAL B 1 136 ? 24.734 -2.096 -6.695 1 79.12 136 VAL B CA 1
ATOM 6177 C C . VAL B 1 136 ? 24.562 -2.164 -8.211 1 79.12 136 VAL B C 1
ATOM 6179 O O . VAL B 1 136 ? 25.078 -1.318 -8.938 1 79.12 136 VAL B O 1
ATOM 6182 N N . ILE B 1 137 ? 23.797 -3.207 -8.602 1 89.31 137 ILE B N 1
ATOM 6183 C CA . ILE B 1 137 ? 23.594 -3.34 -10.039 1 89.31 137 ILE B CA 1
ATOM 6184 C C . ILE B 1 137 ? 22.859 -2.111 -10.57 1 89.31 137 ILE B C 1
ATOM 6186 O O . ILE B 1 137 ? 23.281 -1.5 -11.555 1 89.31 137 ILE B O 1
ATOM 6190 N N . GLY B 1 138 ? 21.812 -1.761 -9.898 1 91.94 138 GLY B N 1
ATOM 6191 C CA . GLY B 1 138 ? 21.062 -0.582 -10.281 1 91.94 138 GLY B CA 1
ATOM 6192 C C . GLY B 1 138 ? 21.875 0.694 -10.242 1 91.94 138 GLY B C 1
ATOM 6193 O O . GLY B 1 138 ? 21.828 1.503 -11.172 1 91.94 138 GLY B O 1
ATOM 6194 N N . ARG B 1 139 ? 22.656 0.874 -9.219 1 87.69 139 ARG B N 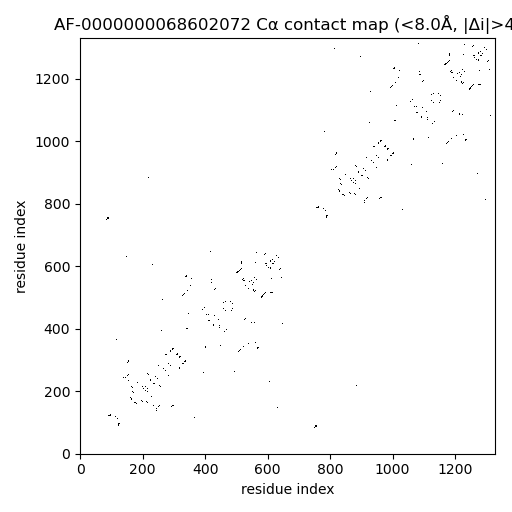1
ATOM 6195 C CA . ARG B 1 139 ? 23.484 2.066 -9.07 1 87.69 139 ARG B CA 1
ATOM 6196 C C . ARG B 1 139 ? 24.562 2.131 -10.164 1 87.69 139 ARG B C 1
ATOM 6198 O O . ARG B 1 139 ? 24.859 3.207 -10.68 1 87.69 139 ARG B O 1
ATOM 6205 N N . THR B 1 140 ? 25.125 0.976 -10.398 1 90.62 140 THR B N 1
ATOM 6206 C CA . THR B 1 140 ? 26.141 0.908 -11.453 1 90.62 140 THR B CA 1
ATOM 6207 C C . THR B 1 140 ? 25.547 1.292 -12.805 1 90.62 140 THR B C 1
ATOM 6209 O O . THR B 1 140 ? 26.156 2.039 -13.57 1 90.62 140 THR B O 1
ATOM 6212 N N . MET B 1 141 ? 24.375 0.799 -13.047 1 93.19 141 MET B N 1
ATOM 6213 C CA . MET B 1 141 ? 23.719 1.141 -14.297 1 93.19 141 MET B CA 1
ATOM 6214 C C . MET B 1 141 ? 23.344 2.621 -14.336 1 93.19 141 MET B C 1
ATOM 6216 O O . MET B 1 141 ? 23.453 3.266 -15.375 1 93.19 141 MET B O 1
ATOM 6220 N N . ALA B 1 142 ? 22.969 3.127 -13.234 1 92 142 ALA B N 1
ATOM 6221 C CA . ALA B 1 142 ? 22.641 4.551 -13.148 1 92 142 ALA B CA 1
ATOM 6222 C C . ALA B 1 142 ? 23.875 5.406 -13.422 1 92 142 ALA B C 1
ATOM 6224 O O . ALA B 1 142 ? 23.812 6.41 -14.133 1 92 142 ALA B O 1
ATOM 6225 N N . LEU B 1 143 ? 24.953 5.035 -12.875 1 90.06 143 LEU B N 1
ATOM 6226 C CA . LEU B 1 143 ? 26.219 5.738 -13.086 1 90.06 143 LEU B CA 1
ATOM 6227 C C . LEU B 1 143 ? 26.641 5.664 -14.555 1 90.06 143 LEU B C 1
ATOM 6229 O O . LEU B 1 143 ? 27.297 6.574 -15.062 1 90.06 143 LEU B O 1
ATOM 6233 N N . GLY B 1 144 ? 26.219 4.578 -15.18 1 90.88 144 GLY B N 1
ATOM 6234 C CA . GLY B 1 144 ? 26.5 4.418 -16.594 1 90.88 144 GLY B CA 1
ATOM 6235 C C . GLY B 1 144 ? 25.531 5.168 -17.484 1 90.88 144 GLY B C 1
ATOM 6236 O O . GLY B 1 144 ? 25.625 5.094 -18.719 1 90.88 144 GLY B O 1
ATOM 6237 N N . GLY B 1 145 ? 24.516 5.816 -16.812 1 91.31 145 GLY B N 1
ATOM 6238 C CA . GLY B 1 145 ? 23.656 6.695 -17.594 1 91.31 145 GLY B CA 1
ATOM 6239 C C . GLY B 1 145 ? 22.234 6.18 -17.703 1 91.31 145 GLY B C 1
ATOM 6240 O O . GLY B 1 145 ? 21.375 6.824 -18.328 1 91.31 145 GLY B O 1
ATOM 6241 N N . ALA B 1 146 ? 21.953 5.02 -17.172 1 94.44 146 ALA B N 1
ATOM 6242 C CA . ALA B 1 146 ? 20.594 4.508 -17.203 1 94.44 146 ALA B CA 1
ATOM 6243 C C . ALA B 1 146 ? 19.703 5.246 -16.203 1 94.44 146 ALA B C 1
ATOM 6245 O O . ALA B 1 146 ? 20.156 5.586 -15.109 1 94.44 146 ALA B O 1
ATOM 6246 N N . GLU B 1 147 ? 18.516 5.543 -16.641 1 95.25 147 GLU B N 1
ATOM 6247 C CA . GLU B 1 147 ? 17.516 6.191 -15.781 1 95.25 147 GLU B CA 1
ATOM 6248 C C . GLU B 1 147 ? 16.188 5.457 -15.828 1 95.25 147 GLU B C 1
ATOM 6250 O O . GLU B 1 147 ? 15.867 4.797 -16.828 1 95.25 147 GLU B O 1
ATOM 6255 N N . PRO B 1 148 ? 15.492 5.59 -14.719 1 96.62 148 PRO B N 1
ATOM 6256 C CA . PRO B 1 148 ? 14.148 5.02 -14.789 1 96.62 148 PRO B CA 1
ATOM 6257 C C . PRO B 1 148 ? 13.328 5.586 -15.945 1 96.62 148 PRO B C 1
ATOM 6259 O O . PRO B 1 148 ? 13.336 6.797 -16.172 1 96.62 148 PRO B O 1
ATOM 6262 N N . LYS B 1 149 ? 12.703 4.734 -16.625 1 98.06 149 LYS B N 1
ATOM 6263 C CA . LYS B 1 149 ? 11.875 5.211 -17.734 1 98.06 149 LYS B CA 1
ATOM 6264 C C . LYS B 1 149 ? 10.438 4.703 -17.594 1 98.06 149 LYS B C 1
ATOM 6266 O O . LYS B 1 149 ? 9.5 5.496 -17.5 1 98.06 149 LYS B O 1
ATOM 6271 N N . HIS B 1 150 ? 10.281 3.426 -17.578 1 98.5 150 HIS B N 1
ATOM 6272 C CA . HIS B 1 150 ? 8.953 2.826 -17.531 1 98.5 150 HIS B CA 1
ATOM 6273 C C . HIS B 1 150 ? 8.57 2.477 -16.094 1 98.5 150 HIS B C 1
ATOM 6275 O O . HIS B 1 150 ? 9.297 1.746 -15.414 1 98.5 150 HIS B O 1
ATOM 6281 N N . PRO B 1 151 ? 7.402 3.012 -15.602 1 98.56 151 PRO B N 1
ATOM 6282 C CA . PRO B 1 151 ? 6.961 2.549 -14.289 1 98.56 151 PRO B CA 1
ATOM 6283 C C . PRO B 1 151 ? 6.828 1.029 -14.211 1 98.56 151 PRO B C 1
ATOM 6285 O O . PRO B 1 151 ? 6.59 0.374 -15.227 1 98.56 151 PRO B O 1
ATOM 6288 N N . VAL B 1 152 ? 6.996 0.515 -13.016 1 98.5 152 VAL B N 1
ATOM 6289 C CA . VAL B 1 152 ? 7.07 -0.934 -12.852 1 98.5 152 VAL B CA 1
ATOM 6290 C C . VAL B 1 152 ? 5.883 -1.422 -12.023 1 98.5 152 VAL B C 1
ATOM 6292 O O . VAL B 1 152 ? 5.582 -0.86 -10.969 1 98.5 152 VAL B O 1
ATOM 6295 N N . VAL B 1 153 ? 5.176 -2.406 -12.523 1 98.5 153 VAL B N 1
ATOM 6296 C CA . VAL B 1 153 ? 4.141 -3.105 -11.773 1 98.5 153 VAL B CA 1
ATOM 6297 C C . VAL B 1 153 ? 4.57 -4.547 -11.516 1 98.5 153 VAL B C 1
ATOM 6299 O O . VAL B 1 153 ? 4.84 -5.297 -12.453 1 98.5 153 VAL B O 1
ATOM 6302 N N . ILE B 1 154 ? 4.641 -4.898 -10.266 1 97.12 154 ILE B N 1
ATOM 6303 C CA . ILE B 1 154 ? 5.031 -6.242 -9.852 1 97.12 154 ILE B CA 1
ATOM 6304 C C . ILE B 1 154 ? 3.783 -7.082 -9.586 1 97.12 154 ILE B C 1
ATOM 6306 O O . ILE B 1 154 ? 2.91 -6.684 -8.812 1 97.12 154 ILE B O 1
ATOM 6310 N N . VAL B 1 155 ? 3.66 -8.188 -10.273 1 97.56 155 VAL B N 1
ATOM 6311 C CA . VAL B 1 155 ? 2.615 -9.164 -10.008 1 97.56 155 VAL B CA 1
ATOM 6312 C C . VAL B 1 155 ? 3.229 -10.422 -9.391 1 97.56 155 VAL B C 1
ATOM 6314 O O . VAL B 1 155 ? 3.771 -11.273 -10.102 1 97.56 155 VAL B O 1
ATOM 6317 N N . PRO B 1 156 ? 3.033 -10.578 -8.102 1 93.94 156 PRO B N 1
ATOM 6318 C CA . PRO B 1 156 ? 3.732 -11.648 -7.387 1 93.94 156 PRO B CA 1
ATOM 6319 C C . PRO B 1 156 ? 3.127 -13.023 -7.652 1 93.94 156 PRO B C 1
ATOM 6321 O O . PRO B 1 156 ? 2.084 -13.133 -8.305 1 93.94 156 PRO B O 1
ATOM 6324 N N . GLY B 1 157 ? 3.818 -14.039 -7.172 1 91.75 157 GLY B N 1
ATOM 6325 C CA . GLY B 1 157 ? 3.416 -15.406 -7.434 1 91.75 157 GLY B CA 1
ATOM 6326 C C . GLY B 1 157 ? 2.596 -16.016 -6.309 1 91.75 157 GLY B C 1
ATOM 6327 O O . GLY B 1 157 ? 2.084 -15.297 -5.449 1 91.75 157 GLY B O 1
ATOM 6328 N N . PHE B 1 158 ? 2.428 -17.297 -6.426 1 89 158 PHE B N 1
ATOM 6329 C CA . PHE B 1 158 ? 1.726 -18.094 -5.43 1 89 158 PHE B CA 1
ATOM 6330 C C . PHE B 1 158 ? 2.441 -18.047 -4.086 1 89 158 PHE B C 1
ATOM 6332 O O . PHE B 1 158 ? 3.67 -18.156 -4.027 1 89 158 PHE B O 1
ATOM 6339 N N . VAL B 1 159 ? 1.762 -17.688 -2.988 1 80.62 159 VAL B N 1
ATOM 6340 C CA . VAL B 1 159 ? 2.189 -17.688 -1.592 1 80.62 159 VAL B CA 1
ATOM 6341 C C . VAL B 1 159 ? 3.174 -16.547 -1.348 1 80.62 159 VAL B C 1
ATOM 6343 O O . VAL B 1 159 ? 3.846 -16.516 -0.315 1 80.62 159 VAL B O 1
ATOM 6346 N N . SER B 1 160 ? 3.273 -15.633 -2.307 1 80.88 160 SER B N 1
ATOM 6347 C CA . SER B 1 160 ? 4.312 -14.617 -2.219 1 80.88 160 SER B CA 1
ATOM 6348 C C . SER B 1 160 ? 3.766 -13.32 -1.636 1 80.88 160 SER B C 1
ATOM 6350 O O . SER B 1 160 ? 4.504 -12.344 -1.481 1 80.88 160 SER B O 1
ATOM 6352 N N . THR B 1 161 ? 2.557 -13.242 -1.395 1 85.44 161 THR B N 1
ATOM 6353 C CA . THR B 1 161 ? 1.935 -12.07 -0.788 1 85.44 161 THR B CA 1
ATOM 6354 C C . THR B 1 161 ? 1.522 -12.359 0.652 1 85.44 161 THR B C 1
ATOM 6356 O O . THR B 1 161 ? 0.964 -13.422 0.941 1 85.44 161 THR B O 1
ATOM 6359 N N . GLY B 1 162 ? 1.855 -11.43 1.524 1 81.12 162 GLY B N 1
ATOM 6360 C CA . GLY B 1 162 ? 1.341 -11.547 2.879 1 81.12 162 GLY B CA 1
ATOM 6361 C C . GLY B 1 162 ? -0.169 -11.422 2.957 1 81.12 162 GLY B C 1
ATOM 6362 O O . GLY B 1 162 ? -0.766 -10.609 2.254 1 81.12 162 GLY B O 1
ATOM 6363 N N . LEU B 1 163 ? -0.823 -12.336 3.779 1 85.56 163 LEU B N 1
ATOM 6364 C CA . LEU B 1 163 ? -2.258 -12.266 4.039 1 85.56 163 LEU B CA 1
ATOM 6365 C C . LEU B 1 163 ? -2.529 -11.883 5.488 1 85.56 163 LEU B C 1
ATOM 6367 O O . LEU B 1 163 ? -1.938 -12.461 6.41 1 85.56 163 LEU B O 1
ATOM 6371 N N . GLU B 1 164 ? -3.377 -10.945 5.609 1 83.31 164 GLU B N 1
ATOM 6372 C CA . GLU B 1 164 ? -3.717 -10.469 6.941 1 83.31 164 GLU B CA 1
ATOM 6373 C C . GLU B 1 164 ? -5.148 -10.836 7.316 1 83.31 164 GLU B C 1
ATOM 6375 O O . GLU B 1 164 ? -6.039 -10.836 6.461 1 83.31 164 GLU B O 1
ATOM 6380 N N . LEU B 1 165 ? -5.266 -11.125 8.609 1 85.19 165 LEU B N 1
ATOM 6381 C CA . LEU B 1 165 ? -6.582 -11.484 9.117 1 85.19 165 LEU B CA 1
ATOM 6382 C C . LEU B 1 165 ? -7.398 -10.242 9.453 1 85.19 165 LEU B C 1
ATOM 6384 O O . LEU B 1 165 ? -6.934 -9.367 10.18 1 85.19 165 LEU B O 1
ATOM 6388 N N . TRP B 1 166 ? -8.555 -10.102 8.945 1 87.56 166 TRP B N 1
ATOM 6389 C CA . TRP B 1 166 ? -9.453 -8.984 9.219 1 87.56 166 TRP B CA 1
ATOM 6390 C C . TRP B 1 166 ? -10.648 -9.43 10.055 1 87.56 166 TRP B C 1
ATOM 6392 O O . TRP B 1 166 ? -11.281 -8.617 10.727 1 87.56 166 TRP B O 1
ATOM 6402 N N . ARG B 1 167 ? -10.984 -10.648 9.914 1 85.31 167 ARG B N 1
ATOM 6403 C CA . ARG B 1 167 ? -12 -11.312 10.727 1 85.31 167 ARG B CA 1
ATOM 6404 C C . ARG B 1 167 ? -11.688 -12.789 10.906 1 85.31 167 ARG B C 1
ATOM 6406 O O . ARG B 1 167 ? -11.258 -13.461 9.961 1 85.31 167 ARG B O 1
ATOM 6413 N N . GLY B 1 168 ? -11.828 -13.211 12.125 1 81.88 168 GLY B N 1
ATOM 6414 C CA . GLY B 1 168 ? -11.523 -14.609 12.359 1 81.88 168 GLY B CA 1
ATOM 6415 C C . GLY B 1 168 ? -12.305 -15.203 13.523 1 81.88 168 GLY B C 1
ATOM 6416 O O . GLY B 1 168 ? -13.055 -14.492 14.203 1 81.88 168 GLY B O 1
ATOM 6417 N N . GLN B 1 169 ? -12.117 -16.469 13.625 1 77.44 169 GLN B N 1
ATOM 6418 C CA . GLN B 1 169 ? -12.711 -17.188 14.742 1 77.44 169 GLN B CA 1
ATOM 6419 C C . GLN B 1 169 ? -11.984 -16.875 16.047 1 77.44 169 GLN B C 1
ATOM 6421 O O . GLN B 1 169 ? -10.93 -16.25 16.031 1 77.44 169 GLN B O 1
ATOM 6426 N N . ALA B 1 170 ? -12.617 -17.234 17.109 1 66.06 170 ALA B N 1
ATOM 6427 C CA . ALA B 1 170 ? -12.125 -16.922 18.453 1 66.06 170 ALA B CA 1
ATOM 6428 C C . ALA B 1 170 ? -10.68 -17.391 18.625 1 66.06 170 ALA B C 1
ATOM 6430 O O . ALA B 1 170 ? -9.891 -16.719 19.297 1 66.06 170 ALA B O 1
ATOM 6431 N N . CYS B 1 171 ? -10.359 -18.422 18 1 63.5 171 CYS B N 1
ATOM 6432 C CA . CYS B 1 171 ? -9.016 -18.969 18.125 1 63.5 171 CYS B CA 1
ATOM 6433 C C . CYS B 1 171 ? -7.996 -18.078 17.422 1 63.5 171 CYS B C 1
ATOM 6435 O O . CYS B 1 171 ? -6.801 -18.141 17.719 1 63.5 171 CYS B O 1
ATOM 6437 N N . GLY B 1 172 ? -8.477 -17.25 16.547 1 58.69 172 GLY B N 1
ATOM 6438 C CA . GLY B 1 172 ? -7.59 -16.422 15.75 1 58.69 172 GLY B CA 1
ATOM 6439 C C . GLY B 1 172 ? -7.805 -14.938 15.969 1 58.69 172 GLY B C 1
ATOM 6440 O O . GLY B 1 172 ? -7.059 -14.109 15.43 1 58.69 172 GLY B O 1
ATOM 6441 N N . GLU B 1 173 ? -8.734 -14.602 16.75 1 59.22 173 GLU B N 1
ATOM 6442 C CA . GLU B 1 173 ? -9.164 -13.211 16.844 1 59.22 173 GLU B CA 1
ATOM 6443 C C . GLU B 1 173 ? -8.039 -12.312 17.344 1 59.22 173 GLU B C 1
ATOM 6445 O O . GLU B 1 173 ? -7.949 -11.148 16.953 1 59.22 173 GLU B O 1
ATOM 6450 N N . HIS B 1 174 ? -7.176 -12.953 17.969 1 57.84 174 HIS B N 1
ATOM 6451 C CA . HIS B 1 174 ? -6.086 -12.164 18.531 1 57.84 174 HIS B CA 1
ATOM 6452 C C . HIS B 1 174 ? -5.055 -11.805 17.469 1 57.84 174 HIS B C 1
ATOM 6454 O O . HIS B 1 174 ? -4.133 -11.031 17.734 1 57.84 174 HIS B O 1
ATOM 6460 N N . PHE B 1 175 ? -5.465 -12.25 16.312 1 58.41 175 PHE B N 1
ATOM 6461 C CA . PHE B 1 175 ? -4.496 -12.016 15.242 1 58.41 175 PHE B CA 1
ATOM 6462 C C . PHE B 1 175 ? -5.016 -10.977 14.258 1 58.41 175 PHE B C 1
ATOM 6464 O O . PHE B 1 175 ? -4.57 -10.914 13.117 1 58.41 175 PHE B O 1
ATOM 6471 N N . PHE B 1 176 ? -5.887 -10.156 14.789 1 60.03 176 PHE B N 1
ATOM 6472 C CA . PHE B 1 176 ? -6.395 -9.141 13.883 1 60.03 176 PHE B CA 1
ATOM 6473 C C . PHE B 1 176 ? -5.254 -8.328 13.289 1 60.03 176 PHE B C 1
ATOM 6475 O O . PHE B 1 176 ? -4.336 -7.914 14 1 60.03 176 PHE B O 1
ATOM 6482 N N . ARG B 1 177 ? -5.301 -8.289 11.859 1 62.25 177 ARG B N 1
ATOM 6483 C CA . ARG B 1 177 ? -4.387 -7.559 10.984 1 62.25 177 ARG B CA 1
ATOM 6484 C C . ARG B 1 177 ? -2.971 -8.109 11.094 1 62.25 177 ARG B C 1
ATOM 6486 O O . ARG B 1 177 ? -2.008 -7.441 10.719 1 62.25 177 ARG B O 1
ATOM 6493 N N . ARG B 1 178 ? -2.959 -9.133 11.703 1 61.34 178 ARG B N 1
ATOM 6494 C CA . ARG B 1 178 ? -1.663 -9.805 11.648 1 61.34 178 ARG B CA 1
ATOM 6495 C C . ARG B 1 178 ? -1.556 -10.695 10.406 1 61.34 178 ARG B C 1
ATOM 6497 O O . ARG B 1 178 ? -2.555 -11.242 9.945 1 61.34 178 ARG B O 1
ATOM 6504 N N . ARG B 1 179 ? -0.36 -10.695 10.008 1 58.72 179 ARG B N 1
ATOM 6505 C CA . ARG B 1 179 ? -0.111 -11.508 8.82 1 58.72 179 ARG B CA 1
ATOM 6506 C C . ARG B 1 179 ? -0.171 -13 9.156 1 58.72 179 ARG B C 1
ATOM 6508 O O . ARG B 1 179 ? 0.615 -13.492 9.969 1 58.72 179 ARG B O 1
ATOM 6515 N N . MET B 1 180 ? -1.203 -13.578 8.797 1 51.22 180 MET B N 1
ATOM 6516 C CA . MET B 1 180 ? -1.362 -15.016 8.984 1 51.22 180 MET B CA 1
ATOM 6517 C C . MET B 1 180 ? -0.465 -15.789 8.023 1 51.22 180 MET B C 1
ATOM 6519 O O . MET B 1 180 ? -0.27 -17 8.188 1 51.22 180 MET B O 1
ATOM 6523 N N . TRP B 1 181 ? -0.006 -15.109 7.125 1 50.53 181 TRP B N 1
ATOM 6524 C CA . TRP B 1 181 ? 0.931 -15.688 6.164 1 50.53 181 TRP B CA 1
ATOM 6525 C C . TRP B 1 181 ? 2.08 -14.727 5.887 1 50.53 181 TRP B C 1
ATOM 6527 O O . TRP B 1 181 ? 1.857 -13.547 5.586 1 50.53 181 TRP B O 1
ATOM 6537 N N . GLY B 1 182 ? 3.273 -15.195 6.102 1 42.5 182 GLY B N 1
ATOM 6538 C CA . GLY B 1 182 ? 4.426 -14.43 5.668 1 42.5 182 GLY B CA 1
ATOM 6539 C C . GLY B 1 182 ? 5.195 -13.805 6.816 1 42.5 182 GLY B C 1
ATOM 6540 O O . GLY B 1 182 ? 6.023 -12.914 6.605 1 42.5 182 GLY B O 1
ATOM 6541 N N . THR B 1 183 ? 4.695 -14.031 8.031 1 48.25 183 THR B N 1
ATOM 6542 C CA . THR B 1 183 ? 5.41 -13.453 9.164 1 48.25 183 THR B CA 1
ATOM 6543 C C . THR B 1 183 ? 5.629 -14.492 10.258 1 48.25 183 THR B C 1
ATOM 6545 O O . THR B 1 183 ? 5.035 -15.578 10.219 1 48.25 183 THR B O 1
ATOM 6548 N N . PRO B 1 184 ? 6.523 -14.195 11.039 1 43.75 184 PRO B N 1
ATOM 6549 C CA . PRO B 1 184 ? 6.672 -15.062 12.211 1 43.75 184 PRO B CA 1
ATOM 6550 C C . PRO B 1 184 ? 5.359 -15.273 12.961 1 43.75 184 PRO B C 1
ATOM 6552 O O . PRO B 1 184 ? 5.176 -16.297 13.617 1 43.75 184 PRO B O 1
ATOM 6555 N N . ALA B 1 185 ? 4.461 -14.344 12.805 1 45.5 185 ALA B N 1
ATOM 6556 C CA . ALA B 1 185 ? 3.148 -14.508 13.414 1 45.5 185 ALA B CA 1
ATOM 6557 C C . ALA B 1 185 ? 2.439 -15.742 12.867 1 45.5 185 ALA B C 1
ATOM 6559 O O . ALA B 1 185 ? 1.716 -16.422 13.594 1 45.5 185 ALA B O 1
ATOM 6560 N N . MET B 1 186 ? 2.734 -16.047 11.68 1 51.31 186 MET B N 1
ATOM 6561 C CA . MET B 1 186 ? 2.201 -17.25 11.055 1 51.31 186 MET B CA 1
ATOM 6562 C C . MET B 1 186 ? 2.691 -18.5 11.773 1 51.31 186 MET B C 1
ATOM 6564 O O . MET B 1 186 ? 1.909 -19.422 12.047 1 51.31 186 MET B O 1
ATOM 6568 N N . ALA B 1 187 ? 3.91 -18.344 11.914 1 47.81 187 ALA B N 1
ATOM 6569 C CA . ALA B 1 187 ? 4.5 -19.516 12.57 1 47.81 187 ALA B CA 1
ATOM 6570 C C . ALA B 1 187 ? 3.871 -19.734 13.938 1 47.81 187 ALA B C 1
ATOM 6572 O O . ALA B 1 187 ? 3.549 -20.875 14.297 1 47.81 187 ALA B O 1
ATOM 6573 N N . ARG B 1 188 ? 3.641 -18.688 14.531 1 45.25 188 ARG B N 1
ATOM 6574 C CA . ARG B 1 188 ? 3.006 -18.766 15.844 1 45.25 188 ARG B CA 1
ATOM 6575 C C . ARG B 1 188 ? 1.58 -19.297 15.727 1 45.25 188 ARG B C 1
ATOM 6577 O O . ARG B 1 188 ? 1.172 -20.156 16.5 1 45.25 188 ARG B O 1
ATOM 6584 N N . ALA B 1 189 ? 0.924 -18.719 14.938 1 48.09 189 ALA B N 1
ATOM 6585 C CA . ALA B 1 189 ? -0.464 -19.125 14.734 1 48.09 189 ALA B CA 1
ATOM 6586 C C . ALA B 1 189 ? -0.55 -20.594 14.344 1 48.09 189 ALA B C 1
ATOM 6588 O O . ALA B 1 189 ? -1.392 -21.344 14.859 1 48.09 189 ALA B O 1
ATOM 6589 N N . PHE B 1 190 ? 0.333 -20.922 13.523 1 47.97 190 PHE B N 1
ATOM 6590 C CA . PHE B 1 190 ? 0.37 -22.297 13.016 1 47.97 190 PHE B CA 1
ATOM 6591 C C . PHE B 1 190 ? 0.719 -23.281 14.125 1 47.97 190 PHE B C 1
ATOM 6593 O O . PHE B 1 190 ? 0.055 -24.297 14.281 1 47.97 190 PHE B O 1
ATOM 6600 N N . PHE B 1 191 ? 1.639 -22.938 14.867 1 47 191 PHE B N 1
ATOM 6601 C CA . PHE B 1 191 ? 2.152 -23.875 15.844 1 47 191 PHE B CA 1
ATOM 6602 C C . PHE B 1 191 ? 1.255 -23.922 17.078 1 47 191 PHE B C 1
ATOM 6604 O O . PHE B 1 191 ? 1.222 -24.938 17.797 1 47 191 PHE B O 1
ATOM 6611 N N . SER B 1 192 ? 0.567 -22.797 17.25 1 52.38 192 SER B N 1
ATOM 6612 C CA . SER B 1 192 ? -0.325 -22.797 18.406 1 52.38 192 SER B CA 1
ATOM 6613 C C . SER B 1 192 ? -1.558 -23.656 18.141 1 52.38 192 SER B C 1
ATOM 6615 O O . SER B 1 192 ? -1.988 -24.422 19.016 1 52.38 192 SER B O 1
ATOM 6617 N N . ASN B 1 193 ? -2.168 -23.594 17.109 1 63.28 193 ASN B N 1
ATOM 6618 C CA . ASN B 1 193 ? -3.357 -24.328 16.703 1 63.28 193 ASN B CA 1
ATOM 6619 C C . ASN B 1 193 ? -3.426 -24.5 15.195 1 63.28 193 ASN B C 1
ATOM 6621 O O . ASN B 1 193 ? -4.023 -23.672 14.5 1 63.28 193 ASN B O 1
ATOM 6625 N N . GLN B 1 194 ? -2.867 -25.562 14.727 1 65 194 GLN B N 1
ATOM 6626 C CA . GLN B 1 194 ? -2.746 -25.812 13.297 1 65 194 GLN B CA 1
ATOM 6627 C C . GLN B 1 194 ? -4.117 -25.922 12.633 1 65 194 GLN B C 1
ATOM 6629 O O . GLN B 1 194 ? -4.312 -25.422 11.523 1 65 194 GLN B O 1
ATOM 6634 N N . LYS B 1 195 ? -4.969 -26.625 13.32 1 70.12 195 LYS B N 1
ATOM 6635 C CA . LYS B 1 195 ? -6.316 -26.766 12.781 1 70.12 195 LYS B CA 1
ATOM 6636 C C . LYS B 1 195 ? -6.973 -25.406 12.578 1 70.12 195 LYS B C 1
ATOM 6638 O O . LYS B 1 195 ? -7.594 -25.156 11.539 1 70.12 195 LYS B O 1
ATOM 6643 N N . CYS B 1 196 ? -6.746 -24.594 13.539 1 75.31 196 CYS B N 1
ATOM 6644 C CA . CYS B 1 196 ? -7.301 -23.25 13.445 1 75.31 196 CYS B CA 1
ATOM 6645 C C . CYS B 1 196 ? -6.672 -22.469 12.289 1 75.31 196 CYS B C 1
ATOM 6647 O O . CYS B 1 196 ? -7.371 -21.781 11.547 1 75.31 196 CYS B O 1
ATOM 6649 N N . TRP B 1 197 ? -5.43 -22.594 12.156 1 77.56 197 TRP B N 1
ATOM 6650 C CA . TRP B 1 197 ? -4.738 -21.922 11.062 1 77.56 197 TRP B CA 1
ATOM 6651 C C . TRP B 1 197 ? -5.242 -22.406 9.711 1 77.56 197 TRP B C 1
ATOM 6653 O O . TRP B 1 197 ? -5.52 -21.609 8.812 1 77.56 197 TRP B O 1
ATOM 6663 N N . MET B 1 198 ? -5.406 -23.734 9.586 1 78.25 198 MET B N 1
ATOM 6664 C CA . MET B 1 198 ? -5.879 -24.312 8.328 1 78.25 198 MET B CA 1
ATOM 6665 C C . MET B 1 198 ? -7.297 -23.844 8.016 1 78.25 198 MET B C 1
ATOM 6667 O O . MET B 1 198 ? -7.621 -23.562 6.859 1 78.25 198 MET B O 1
ATOM 6671 N N . GLU B 1 199 ? -8.031 -23.734 8.992 1 83.06 199 GLU B N 1
ATOM 6672 C CA . GLU B 1 199 ? -9.398 -23.266 8.805 1 83.06 199 GLU B CA 1
ATOM 6673 C C . GLU B 1 199 ? -9.422 -21.828 8.297 1 83.06 199 GLU B C 1
ATOM 6675 O O . GLU B 1 199 ? -10.266 -21.469 7.469 1 83.06 199 GLU B O 1
ATOM 6680 N N . HIS B 1 200 ? -8.5 -21.078 8.758 1 86.62 200 HIS B N 1
ATOM 6681 C CA . HIS B 1 200 ? -8.43 -19.688 8.336 1 86.62 200 HIS B CA 1
ATOM 6682 C C . HIS B 1 200 ? -7.836 -19.562 6.938 1 86.62 200 HIS B C 1
ATOM 6684 O O . HIS B 1 200 ? -8.141 -18.609 6.207 1 86.62 200 HIS B O 1
ATOM 6690 N N . MET B 1 201 ? -7.117 -20.594 6.586 1 87.31 201 MET B N 1
ATOM 6691 C CA . MET B 1 201 ? -6.473 -20.562 5.273 1 87.31 201 MET B CA 1
ATOM 6692 C C . MET B 1 201 ? -7.383 -21.156 4.203 1 87.31 201 MET B C 1
ATOM 6694 O O . MET B 1 201 ? -7.137 -20.984 3.01 1 87.31 201 MET B O 1
ATOM 6698 N N . ARG B 1 202 ? -8.391 -21.812 4.566 1 91.69 202 ARG B N 1
ATOM 6699 C CA . ARG B 1 202 ? -9.32 -22.469 3.639 1 91.69 202 ARG B CA 1
ATOM 6700 C C . ARG B 1 202 ? -10.297 -21.453 3.055 1 91.69 202 ARG B C 1
ATOM 6702 O O . ARG B 1 202 ? -10.664 -20.484 3.717 1 91.69 202 ARG B O 1
ATOM 6709 N N . LEU B 1 203 ? -10.648 -21.641 1.811 1 96.88 203 LEU B N 1
ATOM 6710 C CA . LEU B 1 203 ? -11.766 -20.938 1.203 1 96.88 203 LEU B CA 1
ATOM 6711 C C . LEU B 1 203 ? -13.031 -21.781 1.241 1 96.88 203 LEU B C 1
ATOM 6713 O O . LEU B 1 203 ? -12.977 -22.984 1.52 1 96.88 203 LEU B O 1
ATOM 6717 N N . ASP B 1 204 ? -14.141 -21.141 1.07 1 96.44 204 ASP B N 1
ATOM 6718 C CA . ASP B 1 204 ? -15.414 -21.859 1.043 1 96.44 204 ASP B CA 1
ATOM 6719 C C . ASP B 1 204 ? -15.531 -22.734 -0.209 1 96.44 204 ASP B C 1
ATOM 6721 O O . ASP B 1 204 ? -15.445 -22.219 -1.33 1 96.44 204 ASP B O 1
ATOM 6725 N N . ALA B 1 205 ? -15.781 -24 -0.063 1 94.06 205 ALA B N 1
ATOM 6726 C CA . ALA B 1 205 ? -15.789 -24.969 -1.149 1 94.06 205 ALA B CA 1
ATOM 6727 C C . ALA B 1 205 ? -16.969 -24.734 -2.09 1 94.06 205 ALA B C 1
ATOM 6729 O O . ALA B 1 205 ? -16.922 -25.094 -3.264 1 94.06 205 ALA B O 1
ATOM 6730 N N . LYS B 1 206 ? -17.984 -24.109 -1.646 1 92.62 206 LYS B N 1
ATOM 6731 C CA . LYS B 1 206 ? -19.203 -23.938 -2.438 1 92.62 206 LYS B CA 1
ATOM 6732 C C . LYS B 1 206 ? -19.172 -22.609 -3.209 1 92.62 206 LYS B C 1
ATOM 6734 O O . LYS B 1 206 ? -19.656 -22.531 -4.34 1 92.62 206 LYS B O 1
ATOM 6739 N N . THR B 1 207 ? -18.531 -21.578 -2.584 1 93.19 207 THR B N 1
ATOM 6740 C CA . THR B 1 207 ? -18.609 -20.25 -3.205 1 93.19 207 THR B CA 1
ATOM 6741 C C . THR B 1 207 ? -17.25 -19.875 -3.82 1 93.19 207 THR B C 1
ATOM 6743 O O . THR B 1 207 ? -17.188 -19 -4.68 1 93.19 207 THR B O 1
ATOM 6746 N N . GLY B 1 208 ? -16.219 -20.578 -3.361 1 94.06 208 GLY B N 1
ATOM 6747 C CA . GLY B 1 208 ? -14.883 -20.219 -3.811 1 94.06 208 GLY B CA 1
ATOM 6748 C C . GLY B 1 208 ? -14.359 -18.953 -3.164 1 94.06 208 GLY B C 1
ATOM 6749 O O . GLY B 1 208 ? -13.289 -18.453 -3.521 1 94.06 208 GLY B O 1
ATOM 6750 N N . SER B 1 209 ? -15.109 -18.406 -2.236 1 95.56 209 SER B N 1
ATOM 6751 C CA . SER B 1 209 ? -14.781 -17.172 -1.533 1 95.56 209 SER B CA 1
ATOM 6752 C C . SER B 1 209 ? -14.531 -17.422 -0.051 1 95.56 209 SER B C 1
ATOM 6754 O O . SER B 1 209 ? -14.219 -18.547 0.346 1 95.56 209 SER B O 1
ATOM 6756 N N . ASP B 1 210 ? -14.586 -16.359 0.762 1 95.56 210 ASP B N 1
ATOM 6757 C CA . ASP B 1 210 ? -14.328 -16.469 2.193 1 95.56 210 ASP B CA 1
ATOM 6758 C C . ASP B 1 210 ? -15.359 -17.375 2.861 1 95.56 210 ASP B C 1
ATOM 6760 O O . ASP B 1 210 ? -16.547 -17.328 2.529 1 95.56 210 ASP B O 1
ATOM 6764 N N . PRO B 1 211 ? -14.867 -18.219 3.785 1 94.12 211 PRO B N 1
ATOM 6765 C CA . PRO B 1 211 ? -15.852 -18.875 4.648 1 94.12 211 PRO B CA 1
ATOM 6766 C C . PRO B 1 211 ? -16.547 -17.906 5.602 1 94.12 211 PRO B C 1
ATOM 6768 O O . PRO B 1 211 ? -16.125 -16.766 5.727 1 94.12 211 PRO B O 1
ATOM 6771 N N . GLU B 1 212 ? -17.516 -18.406 6.203 1 89.5 212 GLU B N 1
ATOM 6772 C CA . GLU B 1 212 ? -18.281 -17.547 7.117 1 89.5 212 GLU B CA 1
ATOM 6773 C C . GLU B 1 212 ? -17.406 -17.047 8.258 1 89.5 212 GLU B C 1
ATOM 6775 O O . GLU B 1 212 ? -16.656 -17.828 8.867 1 89.5 212 GLU B O 1
ATOM 6780 N N . ASP B 1 213 ? -17.328 -15.781 8.539 1 86.81 213 ASP B N 1
ATOM 6781 C CA . ASP B 1 213 ? -16.719 -15.078 9.672 1 86.81 213 ASP B CA 1
ATOM 6782 C C . ASP B 1 213 ? -15.203 -15.133 9.609 1 86.81 213 ASP B C 1
ATOM 6784 O O . ASP B 1 213 ? -14.523 -14.992 10.633 1 86.81 213 ASP B O 1
ATOM 6788 N N . ILE B 1 214 ? -14.648 -15.531 8.516 1 90.56 214 ILE B N 1
ATOM 6789 C CA . ILE B 1 214 ? -13.203 -15.5 8.32 1 90.56 214 ILE B CA 1
ATOM 6790 C C . ILE B 1 214 ? -12.875 -14.664 7.086 1 90.56 214 ILE B C 1
ATOM 6792 O O . ILE B 1 214 ? -13.398 -14.906 6 1 90.56 214 ILE B O 1
ATOM 6796 N N . ARG B 1 215 ? -12.078 -13.711 7.293 1 92.25 215 ARG B N 1
ATOM 6797 C CA . ARG B 1 215 ? -11.695 -12.836 6.188 1 92.25 215 ARG B CA 1
ATOM 6798 C C . ARG B 1 215 ? -10.195 -12.562 6.203 1 92.25 215 ARG B C 1
ATOM 6800 O O . ARG B 1 215 ? -9.688 -11.922 7.125 1 92.25 215 ARG B O 1
ATOM 6807 N N . LEU B 1 216 ? -9.539 -13.086 5.207 1 91.44 216 LEU B N 1
ATOM 6808 C CA . LEU B 1 216 ? -8.141 -12.766 4.957 1 91.44 216 LEU B CA 1
ATOM 6809 C C . LEU B 1 216 ? -8 -11.883 3.719 1 91.44 216 LEU B C 1
ATOM 6811 O O . LEU B 1 216 ? -8.695 -12.094 2.721 1 91.44 216 LEU B O 1
ATOM 6815 N N . ARG B 1 217 ? -7.156 -10.898 3.82 1 93.06 217 ARG B N 1
ATOM 6816 C CA . ARG B 1 217 ? -6.891 -10.031 2.68 1 93.06 217 ARG B CA 1
ATOM 6817 C C . ARG B 1 217 ? -5.391 -9.852 2.467 1 93.06 217 ARG B C 1
ATOM 6819 O O . ARG B 1 217 ? -4.609 -9.938 3.414 1 93.06 217 ARG B O 1
ATOM 6826 N N . ALA B 1 218 ? -5.066 -9.633 1.204 1 90.56 218 ALA B N 1
ATOM 6827 C CA . ALA B 1 218 ? -3.67 -9.391 0.855 1 90.56 218 ALA B CA 1
ATOM 6828 C C . ALA B 1 218 ? -3.186 -8.062 1.433 1 90.56 218 ALA B C 1
ATOM 6830 O O . ALA B 1 218 ? -3.914 -7.066 1.414 1 90.56 218 ALA B O 1
ATOM 6831 N N . VAL B 1 219 ? -1.975 -8.094 1.978 1 83.69 219 VAL B N 1
ATOM 6832 C CA . VAL B 1 219 ? -1.328 -6.859 2.418 1 83.69 219 VAL B CA 1
ATOM 6833 C C . VAL B 1 219 ? -0.95 -6.012 1.207 1 83.69 219 VAL B C 1
ATOM 6835 O O . VAL B 1 219 ? -0.382 -6.52 0.238 1 83.69 219 VAL B O 1
ATOM 6838 N N . ARG B 1 220 ? -1.247 -4.746 1.318 1 83.38 220 ARG B N 1
ATOM 6839 C CA . ARG B 1 220 ? -0.983 -3.857 0.192 1 83.38 220 ARG B CA 1
ATOM 6840 C C . ARG B 1 220 ? 0.344 -3.127 0.371 1 83.38 220 ARG B C 1
ATOM 6842 O O . ARG B 1 220 ? 0.865 -3.039 1.484 1 83.38 220 ARG B O 1
ATOM 6849 N N . GLY B 1 221 ? 0.89 -2.668 -0.748 1 79.38 221 GLY B N 1
ATOM 6850 C CA . GLY B 1 221 ? 2.176 -1.991 -0.726 1 79.38 221 GLY B CA 1
ATOM 6851 C C . GLY B 1 221 ? 3.348 -2.926 -0.966 1 79.38 221 GLY B C 1
ATOM 6852 O O . GLY B 1 221 ? 3.168 -4.141 -1.06 1 79.38 221 GLY B O 1
ATOM 6853 N N . LEU B 1 222 ? 4.52 -2.354 -1.05 1 73.94 222 LEU B N 1
ATOM 6854 C CA . LEU B 1 222 ? 5.723 -3.123 -1.339 1 73.94 222 LEU B CA 1
ATOM 6855 C C . LEU B 1 222 ? 6.051 -4.07 -0.191 1 73.94 222 LEU B C 1
ATOM 6857 O O . LEU B 1 222 ? 6.648 -5.129 -0.405 1 73.94 222 LEU B O 1
ATOM 6861 N N . GLU B 1 223 ? 5.562 -3.723 0.959 1 70.06 223 GLU B N 1
ATOM 6862 C CA . GLU B 1 223 ? 5.816 -4.551 2.133 1 70.06 223 GLU B CA 1
ATOM 6863 C C . GLU B 1 223 ? 5.07 -5.879 2.045 1 70.06 223 GLU B C 1
ATOM 6865 O O . GLU B 1 223 ? 5.441 -6.852 2.705 1 70.06 223 GLU B O 1
ATOM 6870 N N . GLY B 1 224 ? 4.129 -5.867 1.273 1 68.31 224 GLY B N 1
ATOM 6871 C CA . GLY B 1 224 ? 3.354 -7.09 1.122 1 68.31 224 GLY B CA 1
ATOM 6872 C C . GLY B 1 224 ? 4.066 -8.148 0.303 1 68.31 224 GLY B C 1
ATOM 6873 O O . GLY B 1 224 ? 3.691 -9.32 0.339 1 68.31 224 GLY B O 1
ATOM 6874 N N . VAL B 1 225 ? 5.117 -7.754 -0.427 1 68.44 225 VAL B N 1
ATOM 6875 C CA . VAL B 1 225 ? 5.688 -8.711 -1.373 1 68.44 225 VAL B CA 1
ATOM 6876 C C . VAL B 1 225 ? 7.199 -8.781 -1.187 1 68.44 225 VAL B C 1
ATOM 6878 O O . VAL B 1 225 ? 7.867 -9.617 -1.799 1 68.44 225 VAL B O 1
ATOM 6881 N N . ASP B 1 226 ? 7.762 -7.914 -0.407 1 60.41 226 ASP B N 1
ATOM 6882 C CA . ASP B 1 226 ? 9.219 -7.812 -0.345 1 60.41 226 ASP B CA 1
ATOM 6883 C C . ASP B 1 226 ? 9.82 -9.016 0.37 1 60.41 226 ASP B C 1
ATOM 6885 O O . ASP B 1 226 ? 10.617 -9.75 -0.212 1 60.41 226 ASP B O 1
ATOM 6889 N N . TRP B 1 227 ? 9.352 -9.242 1.602 1 50.38 227 TRP B N 1
ATOM 6890 C CA . TRP B 1 227 ? 9.883 -10.375 2.361 1 50.38 227 TRP B CA 1
ATOM 6891 C C . TRP B 1 227 ? 8.758 -11.273 2.863 1 50.38 227 TRP B C 1
ATOM 6893 O O . TRP B 1 227 ? 7.754 -10.781 3.385 1 50.38 227 TRP B O 1
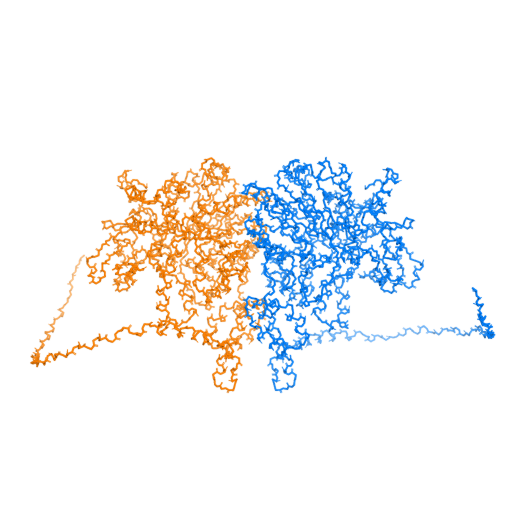ATOM 6903 N N . PHE B 1 228 ? 8.859 -12.484 2.451 1 54.56 228 PHE B N 1
ATOM 6904 C CA . PHE B 1 228 ? 7.898 -13.438 2.994 1 54.56 228 PHE B CA 1
ATOM 6905 C C . PHE B 1 228 ? 8.203 -13.742 4.457 1 54.56 228 PHE B C 1
ATOM 6907 O O . PHE B 1 228 ? 7.328 -13.594 5.316 1 54.56 228 PHE B O 1
ATOM 6914 N N . VAL B 1 229 ? 9.266 -14.281 4.723 1 45.88 229 VAL B N 1
ATOM 6915 C CA . VAL B 1 229 ? 9.82 -14.469 6.059 1 45.88 229 VAL B CA 1
ATOM 6916 C C . VAL B 1 229 ? 11.266 -13.977 6.09 1 45.88 229 VAL B C 1
ATOM 6918 O O . VAL B 1 229 ? 11.93 -13.914 5.055 1 45.88 229 VAL B O 1
ATOM 6921 N N . PRO B 1 230 ? 11.539 -13.414 7.227 1 42.97 230 PRO B N 1
ATOM 6922 C CA . PRO B 1 230 ? 12.945 -13.008 7.242 1 42.97 230 PRO B CA 1
ATOM 6923 C C . PRO B 1 230 ? 13.867 -14.031 6.586 1 42.97 230 PRO B C 1
ATOM 6925 O O . PRO B 1 230 ? 13.812 -15.219 6.91 1 42.97 230 PRO B O 1
ATOM 6928 N N . GLY B 1 231 ? 14.656 -13.641 5.57 1 43.75 231 GLY B N 1
ATOM 6929 C CA . GLY B 1 231 ? 15.578 -14.508 4.852 1 43.75 231 GLY B CA 1
ATOM 6930 C C . GLY B 1 231 ? 15.031 -14.984 3.521 1 43.75 231 GLY B C 1
ATOM 6931 O O . GLY B 1 231 ? 15.781 -15.477 2.674 1 43.75 231 GLY B O 1
ATOM 6932 N N . TYR B 1 232 ? 13.82 -14.883 3.391 1 52.47 232 TYR B N 1
ATOM 6933 C CA . TYR B 1 232 ? 13.227 -15.312 2.129 1 52.47 232 TYR B CA 1
ATOM 6934 C C . TYR B 1 232 ? 12.727 -14.117 1.327 1 52.47 232 TYR B C 1
ATOM 6936 O O . TYR B 1 232 ? 11.602 -13.648 1.529 1 52.47 232 TYR B O 1
ATOM 6944 N N . PHE B 1 233 ? 13.734 -13.828 0.469 1 62.75 233 PHE B N 1
ATOM 6945 C CA . PHE B 1 233 ? 13.469 -12.641 -0.337 1 62.75 233 PHE B CA 1
ATOM 6946 C C . PHE B 1 233 ? 12.617 -12.992 -1.551 1 62.75 233 PHE B C 1
ATOM 6948 O O . PHE B 1 233 ? 12.789 -14.055 -2.152 1 62.75 233 PHE B O 1
ATOM 6955 N N . VAL B 1 234 ? 11.516 -12.43 -1.623 1 75.25 234 VAL B N 1
ATOM 6956 C CA . VAL B 1 234 ? 10.734 -12.625 -2.844 1 75.25 234 VAL B CA 1
ATOM 6957 C C . VAL B 1 234 ? 11.078 -11.523 -3.85 1 75.25 234 VAL B C 1
ATOM 6959 O O . VAL B 1 234 ? 12.07 -11.617 -4.566 1 75.25 234 VAL B O 1
ATOM 6962 N N . TRP B 1 235 ? 10.625 -10.367 -3.658 1 87.5 235 TRP B N 1
ATOM 6963 C CA . TRP B 1 235 ? 10.852 -9.273 -4.598 1 87.5 235 TRP B CA 1
ATOM 6964 C C . TRP B 1 235 ? 11.82 -8.242 -4.016 1 87.5 235 TRP B C 1
ATOM 6966 O O . TRP B 1 235 ? 12.195 -7.285 -4.691 1 87.5 235 TRP B O 1
ATOM 6976 N N . ALA B 1 236 ? 12.359 -8.461 -2.818 1 82.75 236 ALA B N 1
ATOM 6977 C CA . ALA B 1 236 ? 13.164 -7.473 -2.098 1 82.75 236 ALA B CA 1
ATOM 6978 C C . ALA B 1 236 ? 14.406 -7.09 -2.895 1 82.75 236 ALA B C 1
ATOM 6980 O O . ALA B 1 236 ? 14.734 -5.906 -3.023 1 82.75 236 ALA B O 1
ATOM 6981 N N . ARG B 1 237 ? 15.07 -8.094 -3.434 1 84.5 237 ARG B N 1
ATOM 6982 C CA . ARG B 1 237 ? 16.312 -7.844 -4.168 1 84.5 237 ARG B CA 1
ATOM 6983 C C . ARG B 1 237 ? 16.047 -7.023 -5.422 1 84.5 237 ARG B C 1
ATOM 6985 O O . ARG B 1 237 ? 16.781 -6.086 -5.727 1 84.5 237 ARG B O 1
ATOM 6992 N N . ILE B 1 238 ? 15.062 -7.375 -6.137 1 91.62 238 ILE B N 1
ATOM 6993 C CA . ILE B 1 238 ? 14.719 -6.656 -7.359 1 91.62 238 ILE B CA 1
ATOM 6994 C C . ILE B 1 238 ? 14.32 -5.223 -7.02 1 91.62 238 ILE B C 1
ATOM 6996 O O . ILE B 1 238 ? 14.742 -4.277 -7.695 1 91.62 238 ILE B O 1
ATOM 7000 N N . ILE B 1 239 ? 13.539 -5.039 -5.969 1 90.38 239 ILE B N 1
ATOM 7001 C CA . ILE B 1 239 ? 13.086 -3.715 -5.551 1 90.38 239 ILE B CA 1
ATOM 7002 C C . ILE B 1 239 ? 14.289 -2.861 -5.156 1 90.38 239 ILE B C 1
ATOM 7004 O O . ILE B 1 239 ? 14.359 -1.68 -5.5 1 90.38 239 ILE B O 1
ATOM 7008 N N . GLU B 1 240 ? 15.227 -3.447 -4.457 1 85.94 240 GLU B N 1
ATOM 7009 C CA . GLU B 1 240 ? 16.453 -2.744 -4.062 1 85.94 240 GLU B CA 1
ATOM 7010 C C . GLU B 1 240 ? 17.234 -2.277 -5.281 1 85.94 240 GLU B C 1
ATOM 7012 O O . GLU B 1 240 ? 17.719 -1.146 -5.316 1 85.94 240 GLU B O 1
ATOM 7017 N N . GLU B 1 241 ? 17.344 -3.168 -6.199 1 91.75 241 GLU B N 1
ATOM 7018 C CA . GLU B 1 241 ? 18.078 -2.836 -7.406 1 91.75 241 GLU B CA 1
ATOM 7019 C C . GLU B 1 241 ? 17.359 -1.775 -8.234 1 91.75 241 GLU B C 1
ATOM 7021 O O . GLU B 1 241 ? 18 -0.909 -8.836 1 91.75 241 GLU B O 1
ATOM 7026 N N . LEU B 1 242 ? 16.062 -1.818 -8.297 1 95.19 242 LEU B N 1
ATOM 7027 C CA . LEU B 1 242 ? 15.289 -0.756 -8.93 1 95.19 242 LEU B CA 1
ATOM 7028 C C . LEU B 1 242 ? 15.531 0.58 -8.234 1 95.19 242 LEU B C 1
ATOM 7030 O O . LEU B 1 242 ? 15.672 1.611 -8.898 1 95.19 242 LEU B O 1
ATOM 7034 N N . GLY B 1 243 ? 15.523 0.53 -6.91 1 91.25 243 GLY B N 1
ATOM 7035 C CA . GLY B 1 243 ? 15.859 1.727 -6.152 1 91.25 243 GLY B CA 1
ATOM 7036 C C . GLY B 1 243 ? 17.219 2.295 -6.5 1 91.25 243 GLY B C 1
ATOM 7037 O O . GLY B 1 243 ? 17.375 3.51 -6.645 1 91.25 243 GLY B O 1
ATOM 7038 N N . GLY B 1 244 ? 18.203 1.392 -6.617 1 89.88 244 GLY B N 1
ATOM 7039 C CA . GLY B 1 244 ? 19.531 1.804 -7.023 1 89.88 244 GLY B CA 1
ATOM 7040 C C . GLY B 1 244 ? 19.562 2.498 -8.375 1 89.88 244 GLY B C 1
ATOM 7041 O O . GLY B 1 244 ? 20.344 3.426 -8.586 1 89.88 244 GLY B O 1
ATOM 7042 N N . LEU B 1 245 ? 18.688 2.043 -9.281 1 94.56 245 LEU B N 1
ATOM 7043 C CA . LEU B 1 245 ? 18.594 2.643 -10.609 1 94.56 245 LEU B CA 1
ATOM 7044 C C . LEU B 1 245 ? 17.922 4.012 -10.539 1 94.56 245 LEU B C 1
ATOM 7046 O O . LEU B 1 245 ? 18.125 4.852 -11.414 1 94.56 245 LEU B O 1
ATOM 7050 N N . GLY B 1 246 ? 17.047 4.188 -9.477 1 93.69 246 GLY B N 1
ATOM 7051 C CA . GLY B 1 246 ? 16.406 5.488 -9.32 1 93.69 246 GLY B CA 1
ATOM 7052 C C . GLY B 1 246 ? 14.898 5.398 -9.172 1 93.69 246 GLY B C 1
ATOM 7053 O O . GLY B 1 246 ? 14.227 6.422 -9.047 1 93.69 246 GLY B O 1
ATOM 7054 N N . TYR B 1 247 ? 14.398 4.184 -9.234 1 95.5 247 TYR B N 1
ATOM 7055 C CA . TYR B 1 247 ? 12.969 4.004 -8.984 1 95.5 247 TYR B CA 1
ATOM 7056 C C . TYR B 1 247 ? 12.633 4.227 -7.52 1 95.5 247 TYR B C 1
ATOM 7058 O O . TYR B 1 247 ? 13.508 4.125 -6.652 1 95.5 247 TYR B O 1
ATOM 7066 N N . ASP B 1 248 ? 11.422 4.551 -7.309 1 92.94 248 ASP B N 1
ATOM 7067 C CA . ASP B 1 248 ? 10.953 4.723 -5.934 1 92.94 248 ASP B CA 1
ATOM 7068 C C . ASP B 1 248 ? 9.492 4.309 -5.797 1 92.94 248 ASP B C 1
ATOM 7070 O O . ASP B 1 248 ? 8.938 3.66 -6.688 1 92.94 248 ASP B O 1
ATOM 7074 N N . ALA B 1 249 ? 8.875 4.652 -4.723 1 89.94 249 ALA B N 1
ATOM 7075 C CA . ALA B 1 249 ? 7.527 4.191 -4.383 1 89.94 249 ALA B CA 1
ATOM 7076 C C . ALA B 1 249 ? 6.488 4.785 -5.328 1 89.94 249 ALA B C 1
ATOM 7078 O O . ALA B 1 249 ? 5.371 4.273 -5.43 1 89.94 249 ALA B O 1
ATOM 7079 N N . ASN B 1 250 ? 6.793 5.844 -6.016 1 92.56 250 ASN B N 1
ATOM 7080 C CA . ASN B 1 250 ? 5.863 6.453 -6.957 1 92.56 250 ASN B CA 1
ATOM 7081 C C . ASN B 1 250 ? 5.871 5.73 -8.297 1 92.56 250 ASN B C 1
ATOM 7083 O O . ASN B 1 250 ? 4.926 5.852 -9.086 1 92.56 250 ASN B O 1
ATOM 7087 N N . THR B 1 251 ? 6.941 5.012 -8.492 1 95.56 251 THR B N 1
ATOM 7088 C CA . THR B 1 251 ? 7.105 4.453 -9.828 1 95.56 251 THR B CA 1
ATOM 7089 C C . THR B 1 251 ? 7.082 2.93 -9.789 1 95.56 251 THR B C 1
ATOM 7091 O O . THR B 1 251 ? 7.078 2.273 -10.836 1 95.56 251 THR B O 1
ATOM 7094 N N . ILE B 1 252 ? 7.105 2.371 -8.641 1 95.75 252 ILE B N 1
ATOM 7095 C CA . ILE B 1 252 ? 6.98 0.928 -8.469 1 95.75 252 ILE B CA 1
ATOM 7096 C C . ILE B 1 252 ? 5.66 0.606 -7.766 1 95.75 252 ILE B C 1
ATOM 7098 O O . ILE B 1 252 ? 5.348 1.189 -6.727 1 95.75 252 ILE B O 1
ATOM 7102 N N . HIS B 1 253 ? 4.902 -0.226 -8.344 1 95.56 253 HIS B N 1
ATOM 7103 C CA . HIS B 1 253 ? 3.672 -0.691 -7.715 1 95.56 253 HIS B CA 1
ATOM 7104 C C . HIS B 1 253 ? 3.676 -2.207 -7.547 1 95.56 253 HIS B C 1
ATOM 7106 O O . HIS B 1 253 ? 3.971 -2.939 -8.5 1 95.56 253 HIS B O 1
ATOM 7112 N N . SER B 1 254 ? 3.432 -2.627 -6.359 1 93.44 254 SER B N 1
ATOM 7113 C CA . SER B 1 254 ? 3.221 -4.051 -6.113 1 93.44 254 SER B CA 1
ATOM 7114 C C . SER B 1 254 ? 1.741 -4.41 -6.191 1 93.44 254 SER B C 1
ATOM 7116 O O . SER B 1 254 ? 0.952 -3.996 -5.34 1 93.44 254 SER B O 1
ATOM 7118 N N . ALA B 1 255 ? 1.417 -5.156 -7.168 1 95.88 255 ALA B N 1
ATOM 7119 C CA . ALA B 1 255 ? 0.039 -5.613 -7.32 1 95.88 255 ALA B CA 1
ATOM 7120 C C . ALA B 1 255 ? -0.199 -6.902 -6.535 1 95.88 255 ALA B C 1
ATOM 7122 O O . ALA B 1 255 ? -0.452 -7.957 -7.125 1 95.88 255 ALA B O 1
ATOM 7123 N N . ALA B 1 256 ? -0.232 -6.773 -5.215 1 92.25 256 ALA B N 1
ATOM 7124 C CA . ALA B 1 256 ? -0.429 -7.91 -4.316 1 92.25 256 ALA B CA 1
ATOM 7125 C C . ALA B 1 256 ? -1.871 -8.406 -4.367 1 92.25 256 ALA B C 1
ATOM 7127 O O . ALA B 1 256 ? -2.793 -7.629 -4.629 1 92.25 256 ALA B O 1
ATOM 7128 N N . TYR B 1 257 ? -2.068 -9.672 -4.152 1 94.5 257 TYR B N 1
ATOM 7129 C CA . TYR B 1 257 ? -3.398 -10.273 -4.191 1 94.5 257 TYR B CA 1
ATOM 7130 C C . TYR B 1 257 ? -3.461 -11.516 -3.316 1 94.5 257 TYR B C 1
ATOM 7132 O O . TYR B 1 257 ? -2.43 -12.008 -2.854 1 94.5 257 TYR B O 1
ATOM 7140 N N . ASP B 1 258 ? -4.648 -11.93 -2.984 1 95.06 258 ASP B N 1
ATOM 7141 C CA . ASP B 1 258 ? -4.875 -13.195 -2.291 1 95.06 258 ASP B CA 1
ATOM 7142 C C . ASP B 1 258 ? -4.625 -14.383 -3.219 1 95.06 258 ASP B C 1
ATOM 7144 O O . ASP B 1 258 ? -5.492 -14.758 -4.012 1 95.06 258 ASP B O 1
ATOM 7148 N N . TRP B 1 259 ? -3.479 -14.961 -3.107 1 93.38 259 TRP B N 1
ATOM 7149 C CA . TRP B 1 259 ? -3.012 -15.977 -4.043 1 93.38 259 TRP B CA 1
ATOM 7150 C C . TRP B 1 259 ? -3.846 -17.25 -3.924 1 93.38 259 TRP B C 1
ATOM 7152 O O . TRP B 1 259 ? -3.756 -18.141 -4.77 1 93.38 259 TRP B O 1
ATOM 7162 N N . ARG B 1 260 ? -4.711 -17.453 -2.92 1 95.31 260 ARG B N 1
ATOM 7163 C CA . ARG B 1 260 ? -5.566 -18.641 -2.779 1 95.31 260 ARG B CA 1
ATOM 7164 C C . ARG B 1 260 ? -6.645 -18.656 -3.861 1 95.31 260 ARG B C 1
ATOM 7166 O O . ARG B 1 260 ? -7.129 -19.734 -4.238 1 95.31 260 ARG B O 1
ATOM 7173 N N . LEU B 1 261 ? -6.93 -17.5 -4.379 1 98.12 261 LEU B N 1
ATOM 7174 C CA . LEU B 1 261 ? -8.07 -17.328 -5.273 1 98.12 261 LEU B CA 1
ATOM 7175 C C . LEU B 1 261 ? -7.68 -17.641 -6.719 1 98.12 261 LEU B C 1
ATOM 7177 O O . LEU B 1 261 ? -6.52 -17.469 -7.094 1 98.12 261 LEU B O 1
ATOM 7181 N N . SER B 1 262 ? -8.734 -18.094 -7.473 1 96.88 262 SER B N 1
ATOM 7182 C CA . SER B 1 262 ? -8.594 -18.109 -8.922 1 96.88 262 SER B CA 1
ATOM 7183 C C . SER B 1 262 ? -8.609 -16.703 -9.508 1 96.88 262 SER B C 1
ATOM 7185 O O . SER B 1 262 ? -9.07 -15.758 -8.852 1 96.88 262 SER B O 1
ATOM 7187 N N . PRO B 1 263 ? -8.07 -16.516 -10.734 1 97.19 263 PRO B N 1
ATOM 7188 C CA . PRO B 1 263 ? -8.125 -15.18 -11.336 1 97.19 263 PRO B CA 1
ATOM 7189 C C . PRO B 1 263 ? -9.547 -14.617 -11.398 1 97.19 263 PRO B C 1
ATOM 7191 O O . PRO B 1 263 ? -9.758 -13.438 -11.125 1 97.19 263 PRO B O 1
ATOM 7194 N N . HIS B 1 264 ? -10.492 -15.469 -11.688 1 96.5 264 HIS B N 1
ATOM 7195 C CA . HIS B 1 264 ? -11.883 -15.023 -11.75 1 96.5 264 HIS B CA 1
ATOM 7196 C C . HIS B 1 264 ? -12.352 -14.5 -10.398 1 96.5 264 HIS B C 1
ATOM 7198 O O . HIS B 1 264 ? -12.969 -13.43 -10.32 1 96.5 264 HIS B O 1
ATOM 7204 N N . MET B 1 265 ? -12.031 -15.211 -9.398 1 96.88 265 MET B N 1
ATOM 7205 C CA . MET B 1 265 ? -12.508 -14.844 -8.062 1 96.88 265 MET B CA 1
ATOM 7206 C C . MET B 1 265 ? -11.75 -13.633 -7.527 1 96.88 265 MET B C 1
ATOM 7208 O O . MET B 1 265 ? -12.242 -12.93 -6.641 1 96.88 265 MET B O 1
ATOM 7212 N N . LEU B 1 266 ? -10.516 -13.398 -8.055 1 97.69 266 LEU B N 1
ATOM 7213 C CA . LEU B 1 266 ? -9.805 -12.18 -7.688 1 97.69 266 LEU B CA 1
ATOM 7214 C C . LEU B 1 266 ? -10.609 -10.945 -8.078 1 97.69 266 LEU B C 1
ATOM 7216 O O . LEU B 1 266 ? -10.664 -9.969 -7.32 1 97.69 266 LEU B O 1
ATOM 7220 N N . GLU B 1 267 ? -11.18 -11.008 -9.25 1 97 267 GLU B N 1
ATOM 7221 C CA . GLU B 1 267 ? -11.992 -9.883 -9.695 1 97 267 GLU B CA 1
ATOM 7222 C C . GLU B 1 267 ? -13.328 -9.836 -8.961 1 97 267 GLU B C 1
ATOM 7224 O O . GLU B 1 267 ? -13.742 -8.781 -8.484 1 97 267 GLU B O 1
ATOM 7229 N N . VAL B 1 268 ? -14 -10.953 -8.836 1 95.31 268 VAL B N 1
ATOM 7230 C CA . VAL B 1 268 ? -15.336 -11.016 -8.258 1 95.31 268 VAL B CA 1
ATOM 7231 C C . VAL B 1 268 ? -15.297 -10.578 -6.797 1 95.31 268 VAL B C 1
ATOM 7233 O O . VAL B 1 268 ? -16.125 -9.789 -6.355 1 95.31 268 VAL B O 1
ATOM 7236 N N . ARG B 1 269 ? -14.344 -11.055 -6.043 1 95.81 269 ARG B N 1
ATOM 7237 C CA . ARG B 1 269 ? -14.328 -10.781 -4.609 1 95.81 269 ARG B CA 1
ATOM 7238 C C . ARG B 1 269 ? -13.609 -9.469 -4.309 1 95.81 269 ARG B C 1
ATOM 7240 O O . ARG B 1 269 ? -14.062 -8.688 -3.467 1 95.81 269 ARG B O 1
ATOM 7247 N N . ASP B 1 270 ? -12.477 -9.227 -4.977 1 96.56 270 ASP B N 1
ATOM 7248 C CA . ASP B 1 270 ? -11.594 -8.156 -4.523 1 96.56 270 ASP B CA 1
ATOM 7249 C C . ASP B 1 270 ? -11.562 -7.008 -5.531 1 96.56 270 ASP B C 1
ATOM 7251 O O . ASP B 1 270 ? -10.969 -5.961 -5.266 1 96.56 270 ASP B O 1
ATOM 7255 N N . GLY B 1 271 ? -12.148 -7.141 -6.707 1 96.81 271 GLY B N 1
ATOM 7256 C CA . GLY B 1 271 ? -11.992 -6.133 -7.746 1 96.81 271 GLY B CA 1
ATOM 7257 C C . GLY B 1 271 ? -10.555 -5.949 -8.18 1 96.81 271 GLY B C 1
ATOM 7258 O O . GLY B 1 271 ? -10.125 -4.836 -8.492 1 96.81 271 GLY B O 1
ATOM 7259 N N . TYR B 1 272 ? -9.828 -7.023 -8.164 1 97.75 272 TYR B N 1
ATOM 7260 C CA . TYR B 1 272 ? -8.383 -6.98 -8.328 1 97.75 272 TYR B CA 1
ATOM 7261 C C . TYR B 1 272 ? -8.008 -6.422 -9.695 1 97.75 272 TYR B C 1
ATOM 7263 O O . TYR B 1 272 ? -7.164 -5.527 -9.797 1 97.75 272 TYR B O 1
ATOM 7271 N N . PHE B 1 273 ? -8.57 -6.922 -10.742 1 98.56 273 PHE B N 1
ATOM 7272 C CA . PHE B 1 273 ? -8.195 -6.512 -12.094 1 98.56 273 PHE B CA 1
ATOM 7273 C C . PHE B 1 273 ? -8.68 -5.098 -12.383 1 98.56 273 PHE B C 1
ATOM 7275 O O . PHE B 1 273 ? -8.008 -4.336 -13.078 1 98.56 273 PHE B O 1
ATOM 7282 N N . SER B 1 274 ? -9.859 -4.75 -11.883 1 98 274 SER B N 1
ATOM 7283 C CA . SER B 1 274 ? -10.328 -3.371 -11.984 1 98 274 SER B CA 1
ATOM 7284 C C . SER B 1 274 ? -9.328 -2.404 -11.352 1 98 274 SER B C 1
ATOM 7286 O O . SER B 1 274 ? -9.016 -1.361 -11.93 1 98 274 SER B O 1
ATOM 7288 N N . ARG B 1 275 ? -8.859 -2.746 -10.188 1 97.44 275 ARG B N 1
ATOM 7289 C CA . ARG B 1 275 ? -7.871 -1.926 -9.492 1 97.44 275 ARG B CA 1
ATOM 7290 C C . ARG B 1 275 ? -6.555 -1.886 -10.266 1 97.44 275 ARG B C 1
ATOM 7292 O O . ARG B 1 275 ? -5.918 -0.834 -10.359 1 97.44 275 ARG B O 1
ATOM 7299 N N . LEU B 1 276 ? -6.121 -3.041 -10.727 1 98.31 276 LEU B N 1
ATOM 7300 C CA . LEU B 1 276 ? -4.887 -3.111 -11.5 1 98.31 276 LEU B CA 1
ATOM 7301 C C . LEU B 1 276 ? -4.969 -2.221 -12.734 1 98.31 276 LEU B C 1
ATOM 7303 O O . LEU B 1 276 ? -4.023 -1.492 -13.039 1 98.31 276 LEU B O 1
ATOM 7307 N N . LYS B 1 277 ? -6.09 -2.293 -13.477 1 98.56 277 LYS B N 1
ATOM 7308 C CA . LYS B 1 277 ? -6.32 -1.426 -14.625 1 98.56 277 LYS B CA 1
ATOM 7309 C C . LYS B 1 277 ? -6.16 0.044 -14.25 1 98.56 277 LYS B C 1
ATOM 7311 O O . LYS B 1 277 ? -5.449 0.79 -14.922 1 98.56 277 LYS B O 1
ATOM 7316 N N . SER B 1 278 ? -6.773 0.411 -13.172 1 97.81 278 SER B N 1
ATOM 7317 C CA . SER B 1 278 ? -6.734 1.794 -12.711 1 97.81 278 SER B CA 1
ATOM 7318 C C . SER B 1 278 ? -5.316 2.219 -12.352 1 97.81 278 SER B C 1
ATOM 7320 O O . SER B 1 278 ? -4.887 3.322 -12.695 1 97.81 278 SER B O 1
ATOM 7322 N N . VAL B 1 279 ? -4.586 1.394 -11.695 1 97.44 279 VAL B N 1
ATOM 7323 C CA . VAL B 1 279 ? -3.217 1.684 -11.289 1 97.44 279 VAL B CA 1
ATOM 7324 C C . VAL B 1 279 ? -2.346 1.905 -12.523 1 97.44 279 VAL B C 1
ATOM 7326 O O . VAL B 1 279 ? -1.569 2.861 -12.578 1 97.44 279 VAL B O 1
ATOM 7329 N N . ILE B 1 280 ? -2.473 1.042 -13.461 1 98.62 280 ILE B N 1
ATOM 7330 C CA . ILE B 1 280 ? -1.661 1.121 -14.672 1 98.62 280 ILE B CA 1
ATOM 7331 C C . ILE B 1 280 ? -1.995 2.4 -15.43 1 98.62 280 ILE B C 1
ATOM 7333 O O . ILE B 1 280 ? -1.097 3.109 -15.891 1 98.62 280 ILE B O 1
ATOM 7337 N N . GLU B 1 281 ? -3.273 2.705 -15.562 1 98.44 281 GLU B N 1
ATOM 7338 C CA . GLU B 1 281 ? -3.697 3.938 -16.219 1 98.44 281 GLU B CA 1
ATOM 7339 C C . GLU B 1 281 ? -3.143 5.164 -15.508 1 98.44 281 GLU B C 1
ATOM 7341 O O . GLU B 1 281 ? -2.715 6.125 -16.141 1 98.44 281 GLU B O 1
ATOM 7346 N N . THR B 1 282 ? -3.123 5.152 -14.211 1 97.5 282 THR B N 1
ATOM 7347 C CA . THR B 1 282 ? -2.635 6.277 -13.422 1 97.5 282 THR B CA 1
ATOM 7348 C C . THR B 1 282 ? -1.126 6.438 -13.578 1 97.5 282 THR B C 1
ATOM 7350 O O . THR B 1 282 ? -0.628 7.551 -13.75 1 97.5 282 THR B O 1
ATOM 7353 N N . LEU B 1 283 ? -0.423 5.32 -13.469 1 98.06 283 LEU B N 1
ATOM 7354 C CA . LEU B 1 283 ? 1.021 5.363 -13.672 1 98.06 283 LEU B CA 1
ATOM 7355 C C . LEU B 1 283 ? 1.365 5.941 -15.039 1 98.06 283 LEU B C 1
ATOM 7357 O O . LEU B 1 283 ? 2.264 6.777 -15.156 1 98.06 283 LEU B O 1
ATOM 7361 N N . HIS B 1 284 ? 0.646 5.477 -16.016 1 98.19 284 HIS B N 1
ATOM 7362 C CA . HIS B 1 284 ? 0.84 5.992 -17.375 1 98.19 284 HIS B CA 1
ATOM 7363 C C . HIS B 1 284 ? 0.524 7.484 -17.438 1 98.19 284 HIS B C 1
ATOM 7365 O O . HIS B 1 284 ? 1.286 8.258 -18.031 1 98.19 284 HIS B O 1
ATOM 7371 N N . GLY B 1 285 ? -0.584 7.93 -16.859 1 95.94 285 GLY B N 1
ATOM 7372 C CA . GLY B 1 285 ? -1.011 9.32 -16.906 1 95.94 285 GLY B CA 1
ATOM 7373 C C . GLY B 1 285 ? -0.046 10.258 -16.203 1 95.94 285 GLY B C 1
ATOM 7374 O O . GLY B 1 285 ? 0.227 11.359 -16.688 1 95.94 285 GLY B O 1
ATOM 7375 N N . VAL B 1 286 ? 0.473 9.836 -15.109 1 95.38 286 VAL B N 1
ATOM 7376 C CA . VAL B 1 286 ? 1.323 10.688 -14.281 1 95.38 286 VAL B CA 1
ATOM 7377 C C . VAL B 1 286 ? 2.73 10.742 -14.867 1 95.38 286 VAL B C 1
ATOM 7379 O O . VAL B 1 286 ? 3.361 11.797 -14.891 1 95.38 286 VAL B O 1
ATOM 7382 N N . SER B 1 287 ? 3.248 9.609 -15.398 1 95.31 287 SER B N 1
ATOM 7383 C CA . SER B 1 287 ? 4.625 9.547 -15.883 1 95.31 287 SER B CA 1
ATOM 7384 C C . SER B 1 287 ? 4.707 9.883 -17.359 1 95.31 287 SER B C 1
ATOM 7386 O O . SER B 1 287 ? 5.766 10.281 -17.859 1 95.31 287 SER B O 1
ATOM 7388 N N . GLY B 1 288 ? 3.635 9.656 -18.062 1 96.25 288 GLY B N 1
ATOM 7389 C CA . GLY B 1 288 ? 3.652 9.797 -19.516 1 96.25 288 GLY B CA 1
ATOM 7390 C C . GLY B 1 288 ? 4.277 8.609 -20.219 1 96.25 288 GLY B C 1
ATOM 7391 O O . GLY B 1 288 ? 4.398 8.602 -21.438 1 96.25 288 GLY B O 1
ATOM 7392 N N . GLU B 1 289 ? 4.715 7.562 -19.438 1 98.12 289 GLU B N 1
ATOM 7393 C CA . GLU B 1 289 ? 5.375 6.379 -19.984 1 98.12 289 GLU B CA 1
ATOM 7394 C C . GLU B 1 289 ? 4.508 5.137 -19.797 1 98.12 289 GLU B C 1
ATOM 7396 O O . GLU B 1 289 ? 3.721 5.047 -18.859 1 98.12 289 GLU B O 1
ATOM 7401 N N . ARG B 1 290 ? 4.617 4.227 -20.766 1 98.44 290 ARG B N 1
ATOM 7402 C CA . ARG B 1 290 ? 3.949 2.938 -20.625 1 98.44 290 ARG B CA 1
ATOM 7403 C C . ARG B 1 290 ? 4.586 2.109 -19.516 1 98.44 290 ARG B C 1
ATOM 7405 O O . ARG B 1 290 ? 5.758 2.305 -19.188 1 98.44 290 ARG B O 1
ATOM 7412 N N . VAL B 1 291 ? 3.863 1.17 -19.047 1 98.69 291 VAL B N 1
ATOM 7413 C CA . VAL B 1 291 ? 4.246 0.446 -17.844 1 98.69 291 VAL B CA 1
ATOM 7414 C C . VAL B 1 291 ? 4.906 -0.878 -18.219 1 98.69 291 VAL B C 1
ATOM 7416 O O . VAL B 1 291 ? 4.57 -1.475 -19.234 1 98.69 291 VAL B O 1
ATOM 7419 N N . ALA B 1 292 ? 5.863 -1.305 -17.422 1 98.81 292 ALA B N 1
ATOM 7420 C CA . ALA B 1 292 ? 6.418 -2.654 -17.484 1 98.81 292 ALA B CA 1
ATOM 7421 C C . ALA B 1 292 ? 5.859 -3.541 -16.391 1 98.81 292 ALA B C 1
ATOM 7423 O O . ALA B 1 292 ? 5.949 -3.201 -15.203 1 98.81 292 ALA B O 1
ATOM 7424 N N . ILE B 1 293 ? 5.293 -4.668 -16.781 1 98.81 293 ILE B N 1
ATOM 7425 C CA . ILE B 1 293 ? 4.762 -5.617 -15.812 1 98.81 293 ILE B CA 1
ATOM 7426 C C . ILE B 1 293 ? 5.77 -6.738 -15.578 1 98.81 293 ILE B C 1
ATOM 7428 O O . ILE B 1 293 ? 6.211 -7.391 -16.531 1 98.81 293 ILE B O 1
ATOM 7432 N N . LEU B 1 294 ? 6.195 -6.879 -14.352 1 98.5 294 LEU B N 1
ATOM 7433 C CA . LEU B 1 294 ? 7.012 -8.008 -13.93 1 98.5 294 LEU B CA 1
ATOM 7434 C C . LEU B 1 294 ? 6.164 -9.055 -13.211 1 98.5 294 LEU B C 1
ATOM 7436 O O . LEU B 1 294 ? 5.672 -8.805 -12.109 1 98.5 294 LEU B O 1
ATOM 7440 N N . ALA B 1 295 ? 5.988 -10.211 -13.836 1 98.19 295 ALA B N 1
ATOM 7441 C CA . ALA B 1 295 ? 5.129 -11.266 -13.297 1 98.19 295 ALA B CA 1
ATOM 7442 C C . ALA B 1 295 ? 5.938 -12.516 -12.961 1 98.19 295 ALA B C 1
ATOM 7444 O O . ALA B 1 295 ? 6.648 -13.047 -13.82 1 98.19 295 ALA B O 1
ATOM 7445 N N . HIS B 1 296 ? 5.805 -12.906 -11.703 1 95.62 296 HIS B N 1
ATOM 7446 C CA . HIS B 1 296 ? 6.543 -14.094 -11.289 1 95.62 296 HIS B CA 1
ATOM 7447 C C . HIS B 1 296 ? 5.602 -15.266 -11.039 1 95.62 296 HIS B C 1
ATOM 7449 O O . HIS B 1 296 ? 4.578 -15.117 -10.367 1 95.62 296 HIS B O 1
ATOM 7455 N N . SER B 1 297 ? 5.957 -16.406 -11.5 1 95.19 297 SER B N 1
ATOM 7456 C CA . SER B 1 297 ? 5.254 -17.656 -11.195 1 95.19 297 SER B CA 1
ATOM 7457 C C . SER B 1 297 ? 3.758 -17.516 -11.469 1 95.19 297 SER B C 1
ATOM 7459 O O . SER B 1 297 ? 3.357 -17.141 -12.57 1 95.19 297 SER B O 1
ATOM 7461 N N . TYR B 1 298 ? 2.883 -17.797 -10.508 1 95.69 298 TYR B N 1
ATOM 7462 C CA . TYR B 1 298 ? 1.436 -17.703 -10.664 1 95.69 298 TYR B CA 1
ATOM 7463 C C . TYR B 1 298 ? 1.029 -16.328 -11.156 1 95.69 298 TYR B C 1
ATOM 7465 O O . TYR B 1 298 ? -0.008 -16.172 -11.812 1 95.69 298 TYR B O 1
ATOM 7473 N N . GLY B 1 299 ? 1.918 -15.352 -10.961 1 97.44 299 GLY B N 1
ATOM 7474 C CA . GLY B 1 299 ? 1.663 -14.008 -11.453 1 97.44 299 GLY B CA 1
ATOM 7475 C C . GLY B 1 299 ? 1.546 -13.938 -12.961 1 97.44 299 GLY B C 1
ATOM 7476 O O . GLY B 1 299 ? 0.866 -13.062 -13.5 1 97.44 299 GLY B O 1
ATOM 7477 N N . ASP B 1 300 ? 2.199 -14.867 -13.602 1 97.81 300 ASP B N 1
ATOM 7478 C CA . ASP B 1 300 ? 2.084 -14.938 -15.055 1 97.81 300 ASP B CA 1
ATOM 7479 C C . ASP B 1 300 ? 0.655 -15.273 -15.477 1 97.81 300 ASP B C 1
ATOM 7481 O O . ASP B 1 300 ? 0.113 -14.664 -16.391 1 97.81 300 ASP B O 1
ATOM 7485 N N . THR B 1 301 ? 0.075 -16.297 -14.805 1 97.56 301 THR B N 1
ATOM 7486 C CA . THR B 1 301 ? -1.302 -16.688 -15.078 1 97.56 301 THR B CA 1
ATOM 7487 C C . THR B 1 301 ? -2.26 -15.531 -14.836 1 97.56 301 THR B C 1
ATOM 7489 O O . THR B 1 301 ? -3.154 -15.273 -15.641 1 97.56 301 THR B O 1
ATOM 7492 N N . VAL B 1 302 ? -1.982 -14.836 -13.805 1 98.25 302 VAL B N 1
ATOM 7493 C CA . VAL B 1 302 ? -2.812 -13.703 -13.422 1 98.25 302 VAL B CA 1
ATOM 7494 C C . VAL B 1 302 ? -2.672 -12.578 -14.453 1 98.25 302 VAL B C 1
ATOM 7496 O O . VAL B 1 302 ? -3.664 -11.969 -14.852 1 98.25 302 VAL B O 1
ATOM 7499 N N . THR B 1 303 ? -1.486 -12.32 -14.961 1 98.69 303 THR B N 1
ATOM 7500 C CA . THR B 1 303 ? -1.219 -11.25 -15.906 1 98.69 303 THR B CA 1
ATOM 7501 C C . THR B 1 303 ? -1.846 -11.555 -17.266 1 98.69 303 THR B C 1
ATOM 7503 O O . THR B 1 303 ? -2.455 -10.68 -17.891 1 98.69 303 THR B O 1
ATOM 7506 N N . ARG B 1 304 ? -1.745 -12.789 -17.703 1 98.19 304 ARG B N 1
ATOM 7507 C CA . ARG B 1 304 ? -2.363 -13.156 -18.969 1 98.19 304 ARG B CA 1
ATOM 7508 C C . ARG B 1 304 ? -3.883 -13.047 -18.891 1 98.19 304 ARG B C 1
ATOM 7510 O O . ARG B 1 304 ? -4.527 -12.586 -19.844 1 98.19 304 ARG B O 1
ATOM 7517 N N . TYR B 1 305 ? -4.41 -13.516 -17.766 1 98.06 305 TYR B N 1
ATOM 7518 C CA . TYR B 1 305 ? -5.844 -13.336 -17.547 1 98.06 305 TYR B CA 1
ATOM 7519 C C . TYR B 1 305 ? -6.234 -11.867 -17.656 1 98.06 305 TYR B C 1
ATOM 7521 O O . TYR B 1 305 ? -7.211 -11.531 -18.328 1 98.06 305 TYR B O 1
ATOM 7529 N N . PHE B 1 306 ? -5.43 -10.992 -17.094 1 98.69 306 PHE B N 1
ATOM 7530 C CA . PHE B 1 306 ? -5.688 -9.555 -17.078 1 98.69 306 PHE B CA 1
ATOM 7531 C C . PHE B 1 306 ? -5.691 -8.984 -18.484 1 98.69 306 PHE B C 1
ATOM 7533 O O . PHE B 1 306 ? -6.547 -8.172 -18.828 1 98.69 306 PHE B O 1
ATOM 7540 N N . PHE B 1 307 ? -4.746 -9.359 -19.281 1 98.62 307 PHE B N 1
ATOM 7541 C CA . PHE B 1 307 ? -4.605 -8.805 -20.625 1 98.62 307 PHE B CA 1
ATOM 7542 C C . PHE B 1 307 ? -5.871 -9.031 -21.453 1 98.62 307 PHE B C 1
ATOM 7544 O O . PHE B 1 307 ? -6.367 -8.117 -22.109 1 98.62 307 PHE B O 1
ATOM 7551 N N . GLU B 1 308 ? -6.355 -10.227 -21.375 1 97.94 308 GLU B N 1
ATOM 7552 C CA . GLU B 1 308 ? -7.582 -10.492 -22.125 1 97.94 308 GLU B CA 1
ATOM 7553 C C . GLU B 1 308 ? -8.789 -9.844 -21.438 1 97.94 308 GLU B C 1
ATOM 7555 O O . GLU B 1 308 ? -9.648 -9.273 -22.125 1 97.94 308 GLU B O 1
ATOM 7560 N N . TRP B 1 309 ? -8.836 -9.945 -20.141 1 98.12 309 TRP B N 1
ATOM 7561 C CA . TRP B 1 309 ? -9.93 -9.375 -19.375 1 98.12 309 TRP B CA 1
ATOM 7562 C C . TRP B 1 309 ? -10.078 -7.883 -19.641 1 98.12 309 TRP B C 1
ATOM 7564 O O . TRP B 1 309 ? -11.18 -7.391 -19.891 1 98.12 309 TRP B O 1
ATOM 7574 N N . VAL B 1 310 ? -8.984 -7.09 -19.641 1 98.62 310 VAL B N 1
ATOM 7575 C CA . VAL B 1 310 ? -9.016 -5.633 -19.703 1 98.62 310 VAL B CA 1
ATOM 7576 C C . VAL B 1 310 ? -9.531 -5.18 -21.062 1 98.62 310 VAL B C 1
ATOM 7578 O O . VAL B 1 310 ? -10.203 -4.148 -21.172 1 98.62 310 VAL B O 1
ATOM 7581 N N . GLU B 1 311 ? -9.297 -5.957 -22.109 1 98.12 311 GLU B N 1
ATOM 7582 C CA . GLU B 1 311 ? -9.688 -5.555 -23.453 1 98.12 311 GLU B CA 1
ATOM 7583 C C . GLU B 1 311 ? -11.07 -6.09 -23.812 1 98.12 311 GLU B C 1
ATOM 7585 O O . GLU B 1 311 ? -11.68 -5.656 -24.797 1 98.12 311 GLU B O 1
ATOM 7590 N N . THR B 1 312 ? -11.594 -7.043 -23.031 1 97.69 312 THR B N 1
ATOM 759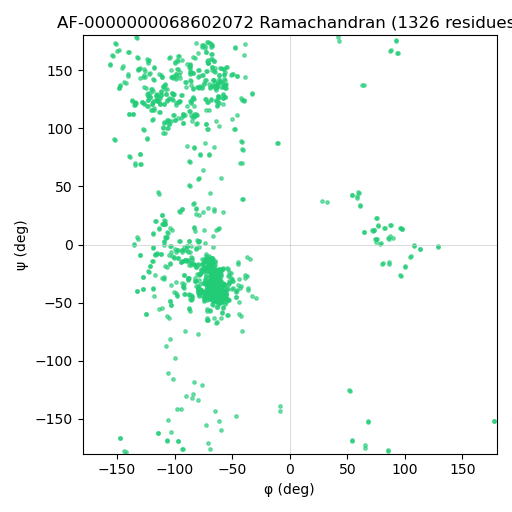1 C CA . THR B 1 312 ? -12.93 -7.598 -23.25 1 97.69 312 THR B CA 1
ATOM 7592 C C . THR B 1 312 ? -14 -6.633 -22.766 1 97.69 312 THR B C 1
ATOM 7594 O O . THR B 1 312 ? -13.875 -6.055 -21.672 1 97.69 312 THR B O 1
ATOM 7597 N N . PRO B 1 313 ? -15.047 -6.406 -23.531 1 96.81 313 PRO B N 1
ATOM 7598 C CA . PRO B 1 313 ? -16.125 -5.512 -23.094 1 96.81 313 PRO B CA 1
ATOM 7599 C C . PRO B 1 313 ? -16.75 -5.938 -21.766 1 96.81 313 PRO B C 1
ATOM 7601 O O . PRO B 1 313 ? -16.812 -7.133 -21.469 1 96.81 313 PRO B O 1
ATOM 7604 N N . VAL B 1 314 ? -17.234 -4.98 -21.078 1 94.69 314 VAL B N 1
ATOM 7605 C CA . VAL B 1 314 ? -17.859 -5.23 -19.781 1 94.69 314 VAL B CA 1
ATOM 7606 C C . VAL B 1 314 ? -19.047 -6.168 -19.953 1 94.69 314 VAL B C 1
ATOM 7608 O O . VAL B 1 314 ? -19.25 -7.078 -19.141 1 94.69 314 VAL B O 1
ATOM 7611 N N . ALA B 1 315 ? -19.812 -6.043 -20.984 1 93.5 315 ALA B N 1
ATOM 7612 C CA . ALA B 1 315 ? -20.984 -6.855 -21.266 1 93.5 315 ALA B CA 1
ATOM 7613 C C . ALA B 1 315 ? -20.625 -8.328 -21.406 1 93.5 315 ALA B C 1
ATOM 7615 O O . ALA B 1 315 ? -21.469 -9.211 -21.203 1 93.5 315 ALA B O 1
ATOM 7616 N N . LYS B 1 316 ? -19.359 -8.594 -21.719 1 93.5 316 LYS B N 1
ATOM 7617 C CA . LYS B 1 316 ? -18.891 -9.969 -21.891 1 93.5 316 LYS B CA 1
ATOM 7618 C C . LYS B 1 316 ? -18.047 -10.422 -20.719 1 93.5 316 LYS B C 1
ATOM 7620 O O . LYS B 1 316 ? -17.266 -11.367 -20.828 1 93.5 316 LYS B O 1
ATOM 7625 N N . GLY B 1 317 ? -18.047 -9.641 -19.703 1 92.69 317 GLY B N 1
ATOM 7626 C CA . GLY B 1 317 ? -17.391 -10.039 -18.469 1 92.69 317 GLY B CA 1
ATOM 7627 C C . GLY B 1 317 ? -15.984 -9.5 -18.328 1 92.69 317 GLY B C 1
ATOM 7628 O O . GLY B 1 317 ? -15.219 -9.953 -17.469 1 92.69 317 GLY B O 1
ATOM 7629 N N . GLY B 1 318 ? -15.68 -8.516 -19.203 1 96.38 318 GLY B N 1
ATOM 7630 C CA . GLY B 1 318 ? -14.32 -8 -19.156 1 96.38 318 GLY B CA 1
ATOM 7631 C C . GLY B 1 318 ? -14.219 -6.621 -18.547 1 96.38 318 GLY B C 1
ATOM 7632 O O . GLY B 1 318 ? -15.109 -6.203 -17.797 1 96.38 318 GLY B O 1
ATOM 7633 N N . GLY B 1 319 ? -13.008 -6.016 -18.719 1 96.94 319 GLY B N 1
ATOM 7634 C CA . GLY B 1 319 ? -12.688 -4.758 -18.062 1 96.94 319 GLY B CA 1
ATOM 7635 C C . GLY B 1 319 ? -13.039 -3.543 -18.891 1 96.94 319 GLY B C 1
ATOM 7636 O O . GLY B 1 319 ? -12.984 -2.41 -18.406 1 96.94 319 GLY B O 1
ATOM 7637 N N . GLY B 1 320 ? -13.328 -3.711 -20.156 1 97.38 320 GLY B N 1
ATOM 7638 C CA . GLY B 1 320 ? -13.844 -2.648 -21 1 97.38 320 GLY B CA 1
ATOM 7639 C C . GLY B 1 320 ? -12.789 -1.63 -21.391 1 97.38 320 GLY B C 1
ATOM 7640 O O . GLY B 1 320 ? -13.109 -0.47 -21.656 1 97.38 320 GLY B O 1
ATOM 7641 N N . GLY B 1 321 ? -11.547 -1.908 -21.391 1 97.38 321 GLY B N 1
ATOM 7642 C CA . GLY B 1 321 ? -10.492 -0.969 -21.75 1 97.38 321 GLY B CA 1
ATOM 7643 C C . GLY B 1 321 ? -10.398 -0.708 -23.234 1 97.38 321 GLY B C 1
ATOM 7644 O O . GLY B 1 321 ? -9.828 0.3 -23.656 1 97.38 321 GLY B O 1
ATOM 7645 N N . GLY B 1 322 ? -10.969 -1.643 -24.047 1 97.25 322 GLY B N 1
ATOM 7646 C CA . GLY B 1 322 ? -10.859 -1.537 -25.484 1 97.25 322 GLY B CA 1
ATOM 7647 C C . GLY B 1 322 ? -9.68 -2.311 -26.062 1 97.25 322 GLY B C 1
ATOM 7648 O O . GLY B 1 322 ? -8.742 -2.648 -25.328 1 97.25 322 GLY B O 1
ATOM 7649 N N . LYS B 1 323 ? -9.648 -2.539 -27.328 1 95.81 323 LYS B N 1
ATOM 7650 C CA . LYS B 1 323 ? -8.719 -3.443 -28 1 95.81 323 LYS B CA 1
ATOM 7651 C C . LYS B 1 323 ? -7.309 -2.855 -28.047 1 95.81 323 LYS B C 1
ATOM 7653 O O . LYS B 1 323 ? -6.336 -3.578 -28.266 1 95.81 323 LYS B O 1
ATOM 7658 N N . LYS B 1 324 ? -7.16 -1.625 -27.781 1 97.31 324 LYS B N 1
ATOM 7659 C CA . LYS B 1 324 ? -5.852 -0.988 -27.875 1 97.31 324 LYS B CA 1
ATOM 7660 C C . LYS B 1 324 ? -5.297 -0.665 -26.5 1 97.31 324 LYS B C 1
ATOM 7662 O O . LYS B 1 324 ? -4.25 -0.023 -26.375 1 97.31 324 LYS B O 1
ATOM 7667 N N . TRP B 1 325 ? -5.965 -1.099 -25.484 1 98.56 325 TRP B N 1
ATOM 7668 C CA . TRP B 1 325 ? -5.609 -0.7 -24.125 1 98.56 325 TRP B CA 1
ATOM 7669 C C . TRP B 1 325 ? -4.195 -1.158 -23.781 1 98.56 325 TRP B C 1
ATOM 7671 O O . TRP B 1 325 ? -3.395 -0.38 -23.266 1 98.56 325 TRP B O 1
ATOM 7681 N N . VAL B 1 326 ? -3.875 -2.418 -24.141 1 98.75 326 VAL B N 1
ATOM 7682 C CA . VAL B 1 326 ? -2.566 -2.963 -23.781 1 98.75 326 VAL B CA 1
ATOM 7683 C C . VAL B 1 326 ? -1.479 -2.229 -24.562 1 98.75 326 VAL B C 1
ATOM 7685 O O . VAL B 1 326 ? -0.443 -1.864 -24 1 98.75 326 VAL B O 1
ATOM 7688 N N . ASP B 1 327 ? -1.697 -1.949 -25.812 1 98.56 327 ASP B N 1
ATOM 7689 C CA . ASP B 1 327 ? -0.731 -1.237 -26.641 1 98.56 327 ASP B CA 1
ATOM 7690 C C . ASP B 1 327 ? -0.461 0.162 -26.094 1 98.56 327 ASP B C 1
ATOM 7692 O O . ASP B 1 327 ? 0.67 0.649 -26.156 1 98.56 327 ASP B O 1
ATOM 7696 N N . ALA B 1 328 ? -1.478 0.761 -25.578 1 98.5 328 ALA B N 1
ATOM 7697 C CA . ALA B 1 328 ? -1.392 2.145 -25.109 1 98.5 328 ALA B CA 1
ATOM 7698 C C . ALA B 1 328 ? -0.701 2.23 -23.75 1 98.5 328 ALA B C 1
ATOM 7700 O O . ALA B 1 328 ? -0.089 3.25 -23.422 1 98.5 328 ALA B O 1
ATOM 7701 N N . HIS B 1 329 ? -0.75 1.119 -22.969 1 98.75 329 HIS B N 1
ATOM 7702 C CA . HIS B 1 329 ? -0.387 1.306 -21.578 1 98.75 329 HIS B CA 1
ATOM 7703 C C . HIS B 1 329 ? 0.792 0.419 -21.188 1 98.75 329 HIS B C 1
ATOM 7705 O O . HIS B 1 329 ? 1.433 0.645 -20.156 1 98.75 329 HIS B O 1
ATOM 7711 N N . ILE B 1 330 ? 1.08 -0.63 -21.969 1 98.81 330 ILE B N 1
ATOM 7712 C CA . ILE B 1 330 ? 2.074 -1.608 -21.531 1 98.81 330 ILE B CA 1
ATOM 7713 C C . ILE B 1 330 ? 3.283 -1.555 -22.469 1 98.81 330 ILE B C 1
ATOM 7715 O O . ILE B 1 330 ? 3.146 -1.708 -23.688 1 98.81 330 ILE B O 1
ATOM 7719 N N . HIS B 1 331 ? 4.43 -1.322 -21.891 1 98.5 331 HIS B N 1
ATOM 7720 C CA . HIS B 1 331 ? 5.684 -1.341 -22.641 1 98.5 331 HIS B CA 1
ATOM 7721 C C . HIS B 1 331 ? 6.25 -2.754 -22.734 1 98.5 331 HIS B C 1
ATOM 7723 O O . HIS B 1 331 ? 6.738 -3.162 -23.797 1 98.5 331 HIS B O 1
ATOM 7729 N N . ALA B 1 332 ? 6.191 -3.422 -21.625 1 98.56 332 ALA B N 1
ATOM 7730 C CA . ALA B 1 332 ? 6.797 -4.75 -21.562 1 98.56 332 ALA B CA 1
ATOM 7731 C C . ALA B 1 332 ? 6.02 -5.66 -20.609 1 98.56 332 ALA B C 1
ATOM 7733 O O . ALA B 1 332 ? 5.551 -5.219 -19.562 1 98.56 332 ALA B O 1
ATOM 7734 N N . TYR B 1 333 ? 5.844 -6.859 -21.078 1 98.44 333 TYR B N 1
ATOM 7735 C CA . TYR B 1 333 ? 5.383 -7.98 -20.281 1 98.44 333 TYR B CA 1
ATOM 7736 C C . TYR B 1 333 ? 6.52 -8.961 -20 1 98.44 333 TYR B C 1
ATOM 7738 O O . TYR B 1 333 ? 6.961 -9.68 -20.906 1 98.44 333 TYR B O 1
ATOM 7746 N N . VAL B 1 334 ? 7.023 -8.945 -18.734 1 98.75 334 VAL B N 1
ATOM 7747 C CA . VAL B 1 334 ? 8.148 -9.797 -18.344 1 98.75 334 VAL B CA 1
ATOM 7748 C C . VAL B 1 334 ? 7.641 -10.977 -17.531 1 98.75 334 VAL B C 1
ATOM 7750 O O . VAL B 1 334 ? 7.301 -10.82 -16.344 1 98.75 334 VAL B O 1
ATOM 7753 N N . ASP B 1 335 ? 7.625 -12.117 -18.125 1 98.5 335 ASP B N 1
ATOM 7754 C CA . ASP B 1 335 ? 7.273 -13.367 -17.453 1 98.5 335 ASP B CA 1
ATOM 7755 C C . ASP B 1 335 ? 8.5 -14 -16.797 1 98.5 335 ASP B C 1
ATOM 7757 O O . ASP B 1 335 ? 9.422 -14.43 -17.5 1 98.5 335 ASP B O 1
ATOM 7761 N N . ILE B 1 336 ? 8.477 -14.062 -15.5 1 98.12 336 ILE B N 1
ATOM 7762 C CA . ILE B 1 336 ? 9.562 -14.68 -14.75 1 98.12 336 ILE B CA 1
ATOM 7763 C C . ILE B 1 336 ? 9.117 -16.031 -14.211 1 98.12 336 ILE B C 1
ATOM 7765 O O . ILE B 1 336 ? 8.414 -16.109 -13.203 1 98.12 336 ILE B O 1
ATOM 7769 N N . ALA B 1 337 ? 9.5 -17.078 -14.867 1 97.62 337 ALA B N 1
ATOM 7770 C CA . ALA B 1 337 ? 9.25 -18.453 -14.453 1 97.62 337 ALA B CA 1
ATOM 7771 C C . ALA B 1 337 ? 7.754 -18.719 -14.336 1 97.62 337 ALA B C 1
ATOM 7773 O O . ALA B 1 337 ? 7.301 -19.328 -13.359 1 97.62 337 ALA B O 1
ATOM 7774 N N . GLY B 1 338 ? 7.004 -18.297 -15.289 1 97.94 338 GLY B N 1
ATOM 7775 C CA . GLY B 1 338 ? 5.566 -18.516 -15.281 1 97.94 338 GLY B CA 1
ATOM 7776 C C . GLY B 1 338 ? 5.172 -19.906 -15.742 1 97.94 338 GLY B C 1
ATOM 7777 O O . GLY B 1 338 ? 5.77 -20.453 -16.672 1 97.94 338 GLY B O 1
ATOM 7778 N N . PRO B 1 339 ? 4.23 -20.562 -15.031 1 97.69 339 PRO B N 1
ATOM 7779 C CA . PRO B 1 339 ? 3.721 -21.875 -15.469 1 97.69 339 PRO B CA 1
ATOM 7780 C C . PRO B 1 339 ? 2.707 -21.75 -16.609 1 97.69 339 PRO B C 1
ATOM 7782 O O . PRO B 1 339 ? 1.525 -22.047 -16.422 1 97.69 339 PRO B O 1
ATOM 7785 N N . MET B 1 340 ? 3.164 -21.547 -17.766 1 97.81 340 MET B N 1
ATOM 7786 C CA . MET B 1 340 ? 2.291 -21.172 -18.875 1 97.81 340 MET B CA 1
ATOM 7787 C C . MET B 1 340 ? 1.441 -22.359 -19.312 1 97.81 340 MET B C 1
ATOM 7789 O O . MET B 1 340 ? 0.394 -22.172 -19.938 1 97.81 340 MET B O 1
ATOM 7793 N N . LEU B 1 341 ? 1.9 -23.578 -19.016 1 97.44 341 LEU B N 1
ATOM 7794 C CA . LEU B 1 341 ? 1.12 -24.766 -19.344 1 97.44 341 LEU B CA 1
ATOM 7795 C C . LEU B 1 341 ? 0.721 -25.516 -18.078 1 97.44 341 LEU B C 1
ATOM 7797 O O . LEU B 1 341 ? 0.468 -26.719 -18.109 1 97.44 341 LEU B O 1
ATOM 7801 N N . GLY B 1 342 ? 0.773 -24.766 -16.984 1 96.56 342 GLY B N 1
ATOM 7802 C CA . GLY B 1 342 ? 0.433 -25.359 -15.711 1 96.56 342 GLY B CA 1
ATOM 7803 C C . GLY B 1 342 ? 1.604 -26.062 -15.047 1 96.56 342 GLY B C 1
ATOM 7804 O O . GLY B 1 342 ? 2.738 -25.969 -15.523 1 96.56 342 GLY B O 1
ATOM 7805 N N . ILE B 1 343 ? 1.278 -26.672 -13.898 1 95.62 343 ILE B N 1
ATOM 7806 C CA . ILE B 1 343 ? 2.281 -27.344 -13.07 1 95.62 343 ILE B CA 1
ATOM 7807 C C . ILE B 1 343 ? 1.824 -28.766 -12.75 1 95.62 343 ILE B C 1
ATOM 7809 O O . ILE B 1 343 ? 0.781 -28.953 -12.125 1 95.62 343 ILE B O 1
ATOM 7813 N N . PRO B 1 344 ? 2.588 -29.812 -13.078 1 93.69 344 PRO B N 1
ATOM 7814 C CA . PRO B 1 344 ? 2.197 -31.188 -12.805 1 93.69 344 PRO B CA 1
ATOM 7815 C C . PRO B 1 344 ? 1.929 -31.438 -11.32 1 93.69 344 PRO B C 1
ATOM 7817 O O . PRO B 1 344 ? 1.014 -32.188 -10.977 1 93.69 344 PRO B O 1
ATOM 7820 N N . LYS B 1 345 ? 2.617 -30.812 -10.492 1 90.5 345 LYS B N 1
ATOM 7821 C CA . LYS B 1 345 ? 2.539 -31.078 -9.062 1 90.5 345 LYS B CA 1
ATOM 7822 C C . LYS B 1 345 ? 1.176 -30.672 -8.5 1 90.5 345 LYS B C 1
ATOM 7824 O O . LYS B 1 345 ? 0.826 -31.047 -7.379 1 90.5 345 LYS B O 1
ATOM 7829 N N . THR B 1 346 ? 0.374 -29.938 -9.25 1 92.94 346 THR B N 1
ATOM 7830 C CA . THR B 1 346 ? -0.963 -29.578 -8.797 1 92.94 346 THR B CA 1
ATOM 7831 C C . THR B 1 346 ? -1.833 -30.828 -8.633 1 92.94 346 THR B C 1
ATOM 7833 O O . THR B 1 346 ? -2.668 -30.891 -7.73 1 92.94 346 THR B O 1
ATOM 7836 N N . ILE B 1 347 ? -1.597 -31.875 -9.406 1 90.25 347 ILE B N 1
ATOM 7837 C CA . ILE B 1 347 ? -2.416 -33.094 -9.383 1 90.25 347 ILE B CA 1
ATOM 7838 C C . ILE B 1 347 ? -2.193 -33.812 -8.07 1 90.25 347 ILE B C 1
ATOM 7840 O O . ILE B 1 347 ? -3.137 -34.062 -7.305 1 90.25 347 ILE B O 1
ATOM 7844 N N . PRO B 1 348 ? -0.964 -34.188 -7.711 1 87.25 348 PRO B N 1
ATOM 7845 C CA . PRO B 1 348 ? -0.778 -34.812 -6.41 1 87.25 348 PRO B CA 1
ATOM 7846 C C . PRO B 1 348 ? -1.183 -33.938 -5.242 1 87.25 348 PRO B C 1
ATOM 7848 O O . PRO B 1 348 ? -1.65 -34.438 -4.215 1 87.25 348 PRO B O 1
ATOM 7851 N N . SER B 1 349 ? -0.962 -32.625 -5.332 1 87.25 349 SER B N 1
ATOM 7852 C CA . SER B 1 349 ? -1.364 -31.688 -4.273 1 87.25 349 SER B CA 1
ATOM 7853 C C . SER B 1 349 ? -2.863 -31.781 -4.008 1 87.25 349 SER B C 1
ATOM 7855 O O . SER B 1 349 ? -3.295 -31.766 -2.852 1 87.25 349 SER B O 1
ATOM 7857 N N . LEU B 1 350 ? -3.631 -31.859 -5.062 1 91 350 LEU B N 1
ATOM 7858 C CA . LEU B 1 350 ? -5.086 -31.875 -4.945 1 91 350 LEU B CA 1
ATOM 7859 C C . LEU B 1 350 ? -5.574 -33.281 -4.625 1 91 350 LEU B C 1
ATOM 7861 O O . LEU B 1 350 ? -6.59 -33.469 -3.939 1 91 350 LEU B O 1
ATOM 7865 N N . LEU B 1 351 ? -4.859 -34.281 -5.109 1 88.31 351 LEU B N 1
ATOM 7866 C CA . LEU B 1 351 ? -5.316 -35.656 -4.965 1 88.31 351 LEU B CA 1
ATOM 7867 C C . LEU B 1 351 ? -5.02 -36.188 -3.566 1 88.31 351 LEU B C 1
ATOM 7869 O O . LEU B 1 351 ? -5.859 -36.844 -2.959 1 88.31 351 LEU B O 1
ATOM 7873 N N . SER B 1 352 ? -3.785 -35.906 -3.059 1 82.75 352 SER B N 1
ATOM 7874 C CA . SER B 1 352 ? -3.398 -36.531 -1.808 1 82.75 352 SER B CA 1
ATOM 7875 C C . SER B 1 352 ? -2.742 -35.562 -0.853 1 82.75 352 SER B C 1
ATOM 7877 O O . SER B 1 352 ? -2.439 -35.875 0.292 1 82.75 352 SER B O 1
ATOM 7879 N N . GLY B 1 353 ? -2.627 -34.375 -1.247 1 75.56 353 GLY B N 1
ATOM 7880 C CA . GLY B 1 353 ? -2.02 -33.344 -0.387 1 75.56 353 GLY B CA 1
ATOM 7881 C C . GLY B 1 353 ? -0.511 -33.5 -0.295 1 75.56 353 GLY B C 1
ATOM 7882 O O . GLY B 1 353 ? 0.128 -32.781 0.502 1 75.56 353 GLY B O 1
ATOM 7883 N N . GLU B 1 354 ? -0.016 -34.438 -1.048 1 61.47 354 GLU B N 1
ATOM 7884 C CA . GLU B 1 354 ? 1.427 -34.656 -1.021 1 61.47 354 GLU B CA 1
ATOM 7885 C C . GLU B 1 354 ? 2.156 -33.688 -1.937 1 61.47 354 GLU B C 1
ATOM 7887 O O . GLU B 1 354 ? 1.666 -33.344 -3.02 1 61.47 354 GLU B O 1
ATOM 7892 N N . MET B 1 355 ? 2.943 -32.75 -1.392 1 52.66 355 MET B N 1
ATOM 7893 C CA . MET B 1 355 ? 3.824 -31.938 -2.232 1 52.66 355 MET B CA 1
ATOM 7894 C C . MET B 1 355 ? 5.285 -32.312 -1.999 1 52.66 355 MET B C 1
ATOM 7896 O O . MET B 1 355 ? 5.75 -32.344 -0.857 1 52.66 355 MET B O 1
ATOM 7900 N N . ARG B 1 356 ? 5.836 -33.094 -2.9 1 45.34 356 ARG B N 1
ATOM 7901 C CA . ARG B 1 356 ? 7.254 -33.375 -2.676 1 45.34 356 ARG B CA 1
ATOM 7902 C C . ARG B 1 356 ? 8 -32.094 -2.291 1 45.34 356 ARG B C 1
ATOM 7904 O O . ARG B 1 356 ? 8.828 -32.094 -1.38 1 45.34 356 ARG B O 1
ATOM 7911 N N . ASP B 1 357 ? 7.902 -31.172 -3.273 1 41.12 357 ASP B N 1
ATOM 7912 C CA . ASP B 1 357 ? 8.641 -29.922 -3.125 1 41.12 357 ASP B CA 1
ATOM 7913 C C . ASP B 1 357 ? 8.047 -29.062 -2.012 1 41.12 357 ASP B C 1
ATOM 7915 O O . ASP B 1 357 ? 8.352 -27.875 -1.91 1 41.12 357 ASP B O 1
ATOM 7919 N N . THR B 1 358 ? 6.93 -29.438 -1.614 1 37.03 358 THR B N 1
ATOM 7920 C CA . THR B 1 358 ? 6.5 -28.609 -0.496 1 37.03 358 THR B CA 1
ATOM 7921 C C . THR B 1 358 ? 7.668 -28.328 0.447 1 37.03 358 THR B C 1
ATOM 7923 O O . THR B 1 358 ? 7.898 -29.078 1.397 1 37.03 358 THR B O 1
ATOM 7926 N N . ALA B 1 359 ? 8.648 -28.141 -0.027 1 34.66 359 ALA B N 1
ATOM 7927 C CA . ALA B 1 359 ? 9.914 -27.578 0.423 1 34.66 359 ALA B CA 1
ATOM 7928 C C . ALA B 1 359 ? 9.68 -26.484 1.469 1 34.66 359 ALA B C 1
ATOM 7930 O O . ALA B 1 359 ? 10.445 -26.359 2.43 1 34.66 359 ALA B O 1
ATOM 7931 N N . ILE B 1 360 ? 8.75 -25.672 1.174 1 36.53 360 ILE B N 1
ATOM 7932 C CA . ILE B 1 360 ? 8.453 -24.688 2.203 1 36.53 360 ILE B CA 1
ATOM 7933 C C . ILE B 1 360 ? 8.086 -25.391 3.508 1 36.53 360 ILE B C 1
ATOM 7935 O O . ILE B 1 360 ? 8.555 -25 4.582 1 36.53 360 ILE B O 1
ATOM 7939 N N . LEU B 1 361 ? 7.289 -26.516 3.369 1 38.03 361 LEU B N 1
ATOM 7940 C CA . LEU B 1 361 ? 7.008 -27.281 4.582 1 38.03 361 LEU B CA 1
ATOM 7941 C C . LEU B 1 361 ? 8.219 -28.094 4.996 1 38.03 361 LEU B C 1
ATOM 7943 O O . LEU B 1 361 ? 8.469 -28.281 6.188 1 38.03 361 LEU B O 1
ATOM 7947 N N . GLY B 1 362 ? 8.836 -28.672 4.008 1 35.81 362 GLY B N 1
ATOM 7948 C CA . GLY B 1 362 ? 10.086 -29.359 4.293 1 35.81 362 GLY B CA 1
ATOM 7949 C C . GLY B 1 362 ? 11.148 -28.438 4.887 1 35.81 362 GLY B C 1
ATOM 7950 O O . GLY B 1 362 ? 11.875 -28.844 5.797 1 35.81 362 GLY B O 1
ATOM 7951 N N . GLU B 1 363 ? 11.336 -27.344 4.297 1 37.25 363 GLU B N 1
ATOM 7952 C CA . GLU B 1 363 ? 12.227 -26.344 4.879 1 37.25 363 GLU B CA 1
ATOM 7953 C C . GLU B 1 363 ? 11.75 -25.906 6.262 1 37.25 363 GLU B C 1
ATOM 7955 O O . GLU B 1 363 ? 12.562 -25.734 7.176 1 37.25 363 GLU B O 1
ATOM 7960 N N . LEU B 1 364 ? 10.469 -25.766 6.34 1 36.59 364 LEU B N 1
ATOM 7961 C CA . LEU B 1 364 ? 9.945 -25.609 7.691 1 36.59 364 LEU B CA 1
ATOM 7962 C C . LEU B 1 364 ? 10.234 -26.844 8.539 1 36.59 364 LEU B C 1
ATOM 7964 O O . LEU B 1 364 ? 10.586 -26.719 9.711 1 36.59 364 LEU B O 1
ATOM 7968 N N . GLU B 1 365 ? 10.008 -28.031 7.957 1 35.41 365 GLU B N 1
ATOM 7969 C CA . GLU B 1 365 ? 10.43 -29.25 8.633 1 35.41 365 GLU B CA 1
ATOM 7970 C C . GLU B 1 365 ? 11.93 -29.25 8.914 1 35.41 365 GLU B C 1
ATOM 7972 O O . GLU B 1 365 ? 12.359 -29.641 10 1 35.41 365 GLU B O 1
ATOM 7977 N N . GLY B 1 366 ? 12.617 -29.047 7.816 1 36.22 366 GLY B N 1
ATOM 7978 C CA . GLY B 1 366 ? 14.047 -28.938 8.055 1 36.22 366 GLY B CA 1
ATOM 7979 C C . GLY B 1 366 ? 14.398 -27.891 9.094 1 36.22 366 GLY B C 1
ATOM 7980 O O . GLY B 1 366 ? 15.297 -28.109 9.914 1 36.22 366 GLY B O 1
ATOM 7981 N N . MET B 1 367 ? 13.836 -26.734 8.984 1 33.28 367 MET B N 1
ATOM 7982 C CA . MET B 1 367 ? 13.992 -25.703 10.008 1 33.28 367 MET B CA 1
ATOM 7983 C C . MET B 1 367 ? 13.516 -26.203 11.367 1 33.28 367 MET B C 1
ATOM 7985 O O . MET B 1 367 ? 14.102 -25.875 12.398 1 33.28 367 MET B O 1
ATOM 7989 N N . LEU B 1 368 ? 12.297 -26.906 11.312 1 35.53 368 LEU B N 1
ATOM 7990 C CA . LEU B 1 368 ? 11.852 -27.391 12.609 1 35.53 368 LEU B CA 1
ATOM 7991 C C . LEU B 1 368 ? 12.523 -28.719 12.945 1 35.53 368 LEU B C 1
ATOM 7993 O O . LEU B 1 368 ? 12.227 -29.328 13.977 1 35.53 368 LEU B O 1
ATOM 7997 N N . GLY B 1 369 ? 13.672 -29.125 12.672 1 32.53 369 GLY B N 1
ATOM 7998 C CA . GLY B 1 369 ? 14.516 -30.266 12.992 1 32.53 369 GLY B CA 1
ATOM 7999 C C . GLY B 1 369 ? 13.766 -31.578 12.969 1 32.53 369 GLY B C 1
ATOM 8000 O O . GLY B 1 369 ? 12.555 -31.609 12.742 1 32.53 369 GLY B O 1
ATOM 8001 N N . GLY B 1 370 ? 14.57 -32.906 13.258 1 32.38 370 GLY B N 1
ATOM 8002 C CA . GLY B 1 370 ? 14.336 -34.344 13.492 1 32.38 370 GLY B CA 1
ATOM 8003 C C . GLY B 1 370 ? 13.211 -34.594 14.469 1 32.38 370 GLY B C 1
ATOM 8004 O O . GLY B 1 370 ? 12.898 -35.75 14.766 1 32.38 370 GLY B O 1
ATOM 8005 N N . ILE B 1 371 ? 13 -33.938 15.461 1 31.44 371 ILE B N 1
ATOM 8006 C CA . ILE B 1 371 ? 12.062 -34.312 16.516 1 31.44 371 ILE B CA 1
ATOM 8007 C C . ILE B 1 371 ? 10.703 -34.656 15.906 1 31.44 371 ILE B C 1
ATOM 8009 O O . ILE B 1 371 ? 9.953 -35.438 16.453 1 31.44 371 ILE B O 1
ATOM 8013 N N . LEU B 1 372 ? 10.375 -34.094 14.82 1 33.81 372 LEU B N 1
ATOM 8014 C CA . LEU B 1 372 ? 9.047 -34.312 14.273 1 33.81 372 LEU B CA 1
ATOM 8015 C C . LEU B 1 372 ? 8.977 -35.656 13.539 1 33.81 372 LEU B C 1
ATOM 8017 O O . LEU B 1 372 ? 7.91 -36.062 13.07 1 33.81 372 LEU B O 1
ATOM 8021 N N . GLU B 1 373 ? 9.906 -36.5 13.438 1 33.75 373 GLU B N 1
ATOM 8022 C CA . GLU B 1 373 ? 9.828 -37.75 12.672 1 33.75 373 GLU B CA 1
ATOM 8023 C C . GLU B 1 373 ? 8.758 -38.688 13.227 1 33.75 373 GLU B C 1
ATOM 8025 O O . GLU B 1 373 ? 7.949 -39.219 12.469 1 33.75 373 GLU B O 1
ATOM 8030 N N . ASN B 1 374 ? 8.93 -39.25 14.508 1 35.62 374 ASN B N 1
ATOM 8031 C CA . ASN B 1 374 ? 8.047 -40.312 14.992 1 35.62 374 ASN B CA 1
ATOM 8032 C C . ASN B 1 374 ? 6.66 -39.781 15.32 1 35.62 374 ASN B C 1
ATOM 8034 O O . ASN B 1 374 ? 5.652 -40.375 14.953 1 35.62 374 ASN B O 1
ATOM 8038 N N . ALA B 1 375 ? 6.449 -38.875 16.344 1 33.59 375 ALA B N 1
ATOM 8039 C CA . ALA B 1 375 ? 5.172 -38.312 16.781 1 33.59 375 ALA B CA 1
ATOM 8040 C C . ALA B 1 375 ? 4.531 -37.469 15.664 1 33.59 375 ALA B C 1
ATOM 8042 O O . ALA B 1 375 ? 3.307 -37.438 15.539 1 33.59 375 ALA B O 1
ATOM 8043 N N . MET B 1 376 ? 5.164 -36.875 14.664 1 36.72 376 MET B N 1
ATOM 8044 C CA . MET B 1 376 ? 4.879 -35.969 13.555 1 36.72 376 MET B CA 1
ATOM 8045 C C . MET B 1 376 ? 4.32 -36.719 12.359 1 36.72 376 MET B C 1
ATOM 8047 O O . MET B 1 376 ? 3.559 -36.156 11.562 1 36.72 376 MET B O 1
ATOM 8051 N N . GLY B 1 377 ? 4.672 -37.906 12.125 1 38.44 377 GLY B N 1
ATOM 8052 C CA . GLY B 1 377 ? 4.094 -38.781 11.117 1 38.44 377 GLY B CA 1
ATOM 8053 C C . GLY B 1 377 ? 2.586 -38.906 11.227 1 38.44 377 GLY B C 1
ATOM 8054 O O . GLY B 1 377 ? 1.871 -38.75 10.234 1 38.44 377 GLY B O 1
ATOM 8055 N N . ARG B 1 378 ? 2.186 -39.406 12.391 1 39.53 378 ARG B N 1
ATOM 8056 C CA . ARG B 1 378 ? 0.757 -39.531 12.664 1 39.53 378 ARG B CA 1
ATOM 8057 C C . ARG B 1 378 ? 0.067 -38.188 12.609 1 39.53 378 ARG B C 1
ATOM 8059 O O . ARG B 1 378 ? -1.073 -38.062 12.148 1 39.53 378 ARG B O 1
ATOM 8066 N N . PHE B 1 379 ? 0.667 -37.219 13.273 1 39.56 379 PHE B N 1
ATOM 8067 C CA . PHE B 1 379 ? 0.244 -35.812 13.266 1 39.56 379 PHE B CA 1
ATOM 8068 C C . PHE B 1 379 ? 0.218 -35.281 11.844 1 39.56 379 PHE B C 1
ATOM 8070 O O . PHE B 1 379 ? -0.742 -34.594 11.445 1 39.56 379 PHE B O 1
ATOM 8077 N N . ILE B 1 380 ? 1.139 -35.719 11.008 1 44.19 380 ILE B N 1
ATOM 8078 C CA . ILE B 1 380 ? 1.266 -35.344 9.602 1 44.19 380 ILE B CA 1
ATOM 8079 C C . ILE B 1 380 ? 0.117 -35.969 8.805 1 44.19 380 ILE B C 1
ATOM 8081 O O . ILE B 1 380 ? -0.473 -35.312 7.941 1 44.19 380 ILE B O 1
ATOM 8085 N N . GLY B 1 381 ? -0.173 -37.344 9.195 1 48.22 381 GLY B N 1
ATOM 8086 C CA . GLY B 1 381 ? -1.263 -38 8.492 1 48.22 381 GLY B CA 1
ATOM 8087 C C . GLY B 1 381 ? -2.588 -37.281 8.641 1 48.22 381 GLY B C 1
ATOM 8088 O O . GLY B 1 381 ? -3.287 -37.031 7.652 1 48.22 381 GLY B O 1
ATOM 8089 N N . SER B 1 382 ? -2.994 -37.125 9.961 1 52.06 382 SER B N 1
ATOM 8090 C CA . SER B 1 382 ? -4.219 -36.375 10.203 1 52.06 382 SER B CA 1
ATOM 8091 C C . SER B 1 382 ? -4.109 -34.938 9.672 1 52.06 382 SER B C 1
ATOM 8093 O O . SER B 1 382 ? -5.074 -34.406 9.125 1 52.06 382 SER B O 1
ATOM 8095 N N . GLN B 1 383 ? -2.916 -34.531 9.648 1 58.97 383 GLN B N 1
ATOM 8096 C CA . GLN B 1 383 ? -2.664 -33.156 9.242 1 58.97 383 GLN B CA 1
ATOM 8097 C C . GLN B 1 383 ? -2.619 -33.031 7.719 1 58.97 383 GLN B C 1
ATOM 8099 O O . GLN B 1 383 ? -3.012 -32 7.164 1 58.97 383 GLN B O 1
ATOM 8104 N N . ILE B 1 384 ? -2.459 -34.219 7.137 1 64.56 384 ILE B N 1
ATOM 8105 C CA . ILE B 1 384 ? -2.373 -34.188 5.68 1 64.56 384 ILE B CA 1
ATOM 8106 C C . ILE B 1 384 ? -3.773 -34.062 5.086 1 64.56 384 ILE B C 1
ATOM 8108 O O . ILE B 1 384 ? -3.963 -33.406 4.062 1 64.56 384 ILE B O 1
ATOM 8112 N N . LYS B 1 385 ? -4.66 -34.75 5.82 1 71.5 385 LYS B N 1
ATOM 8113 C CA . LYS B 1 385 ? -6.031 -34.625 5.34 1 71.5 385 LYS B CA 1
ATOM 8114 C C . LYS B 1 385 ? -6.492 -33.156 5.367 1 71.5 385 LYS B C 1
ATOM 8116 O O . LYS B 1 385 ? -7.102 -32.688 4.41 1 71.5 385 LYS B O 1
ATOM 8121 N N . GLU B 1 386 ? -6.195 -32.562 6.461 1 76.31 386 GLU B N 1
ATOM 8122 C CA . GLU B 1 386 ? -6.586 -31.156 6.602 1 76.31 386 GLU B CA 1
ATOM 8123 C C . GLU B 1 386 ? -5.871 -30.281 5.578 1 76.31 386 GLU B C 1
ATOM 8125 O O . GLU B 1 386 ? -6.465 -29.344 5.027 1 76.31 386 GLU B O 1
ATOM 8130 N N . VAL B 1 387 ? -4.707 -30.609 5.332 1 77.5 387 VAL B N 1
ATOM 8131 C CA . VAL B 1 387 ? -3.92 -29.875 4.352 1 77.5 387 VAL B CA 1
ATOM 8132 C C . VAL B 1 387 ? -4.516 -30.062 2.961 1 77.5 387 VAL B C 1
ATOM 8134 O O . VAL B 1 387 ? -4.703 -29.094 2.221 1 77.5 387 VAL B O 1
ATOM 8137 N N . CYS B 1 388 ? -4.828 -31.297 2.629 1 82.06 388 CYS B N 1
ATOM 8138 C CA . CYS B 1 388 ? -5.391 -31.625 1.322 1 82.06 388 CYS B CA 1
ATOM 8139 C C . CYS B 1 388 ? -6.723 -30.906 1.114 1 82.06 388 CYS B C 1
ATOM 8141 O O . CYS B 1 388 ? -6.973 -30.359 0.043 1 82.06 388 CYS B O 1
ATOM 8143 N N . GLU B 1 389 ? -7.484 -30.938 2.148 1 86.06 389 GLU B N 1
ATOM 8144 C CA . GLU B 1 389 ? -8.781 -30.266 2.066 1 86.06 389 GLU B CA 1
ATOM 8145 C C . GLU B 1 389 ? -8.617 -28.766 1.883 1 86.06 389 GLU B C 1
ATOM 8147 O O . GLU B 1 389 ? -9.406 -28.125 1.177 1 86.06 389 GLU B O 1
ATOM 8152 N N . THR B 1 390 ? -7.652 -28.234 2.512 1 87.94 390 THR B N 1
ATOM 8153 C CA . THR B 1 390 ? -7.359 -26.812 2.379 1 87.94 390 THR B CA 1
ATOM 8154 C C . THR B 1 390 ? -6.891 -26.484 0.963 1 87.94 390 THR B C 1
ATOM 8156 O O . THR B 1 390 ? -7.406 -25.562 0.331 1 87.94 390 THR B O 1
ATOM 8159 N N . PHE B 1 391 ? -6.012 -27.312 0.402 1 89.25 391 PHE B N 1
ATOM 8160 C CA . PHE B 1 391 ? -5.488 -27.109 -0.943 1 89.25 391 PHE B CA 1
ATOM 8161 C C . PHE B 1 391 ? -6.609 -27.172 -1.976 1 89.25 391 PHE B C 1
ATOM 8163 O O . PHE B 1 391 ? -6.633 -26.375 -2.918 1 89.25 391 PHE B O 1
ATOM 8170 N N . ARG B 1 392 ? -7.496 -28.031 -1.751 1 93.5 392 ARG B N 1
ATOM 8171 C CA . ARG B 1 392 ? -8.57 -28.281 -2.711 1 93.5 392 ARG B CA 1
ATOM 8172 C C . ARG B 1 392 ? -9.461 -27.047 -2.85 1 93.5 392 ARG B C 1
ATOM 8174 O O . ARG B 1 392 ? -10.133 -26.875 -3.871 1 93.5 392 ARG B O 1
ATOM 8181 N N . THR B 1 393 ? -9.445 -26.172 -1.838 1 96 393 THR B N 1
ATOM 8182 C CA . THR B 1 393 ? -10.305 -25 -1.882 1 96 393 THR B CA 1
ATOM 8183 C C . THR B 1 393 ? -9.609 -23.828 -2.586 1 96 393 THR B C 1
ATOM 8185 O O . THR B 1 393 ? -10.242 -22.844 -2.941 1 96 393 THR B O 1
ATOM 8188 N N . TRP B 1 394 ? -8.352 -23.906 -2.791 1 96.38 394 TRP B N 1
ATOM 8189 C CA . TRP B 1 394 ? -7.59 -22.812 -3.385 1 96.38 394 TRP B CA 1
ATOM 8190 C C . TRP B 1 394 ? -7.727 -22.828 -4.902 1 96.38 394 TRP B C 1
ATOM 8192 O O . TRP B 1 394 ? -7.152 -23.672 -5.586 1 96.38 394 TRP B O 1
ATOM 8202 N N . GLY B 1 395 ? -8.398 -21.828 -5.426 1 96.69 395 GLY B N 1
ATOM 8203 C CA . GLY B 1 395 ? -8.609 -21.719 -6.859 1 96.69 395 GLY B CA 1
ATOM 8204 C C . GLY B 1 395 ? -7.328 -21.562 -7.648 1 96.69 395 GLY B C 1
ATOM 8205 O O . GLY B 1 395 ? -7.262 -21.938 -8.82 1 96.69 395 GLY B O 1
ATOM 8206 N N . ALA B 1 396 ? -6.262 -21.078 -7.02 1 96.38 396 ALA B N 1
ATOM 8207 C CA . ALA B 1 396 ? -4.977 -20.875 -7.688 1 96.38 396 ALA B CA 1
ATOM 8208 C C . ALA B 1 396 ? -4.398 -22.203 -8.172 1 96.38 396 ALA B C 1
ATOM 8210 O O . ALA B 1 396 ? -3.814 -22.266 -9.258 1 96.38 396 ALA B O 1
ATOM 8211 N N . LEU B 1 397 ? -4.57 -23.25 -7.367 1 94.81 397 LEU B N 1
ATOM 8212 C CA . LEU B 1 397 ? -4.043 -24.547 -7.75 1 94.81 397 LEU B CA 1
ATOM 8213 C C . LEU B 1 397 ? -4.777 -25.094 -8.969 1 94.81 397 LEU B C 1
ATOM 8215 O O . LEU B 1 397 ? -4.156 -25.672 -9.867 1 94.81 397 LEU B O 1
ATOM 8219 N N . TRP B 1 398 ? -6.016 -24.875 -9 1 96.31 398 TRP B N 1
ATOM 8220 C CA . TRP B 1 398 ? -6.816 -25.312 -10.141 1 96.31 398 TRP B CA 1
ATOM 8221 C C . TRP B 1 398 ? -6.469 -24.516 -11.391 1 96.31 398 TRP B C 1
ATOM 8223 O O . TRP B 1 398 ? -6.438 -25.062 -12.492 1 96.31 398 TRP B O 1
ATOM 8233 N N . ALA B 1 399 ? -6.164 -23.25 -11.195 1 96.69 399 ALA B N 1
ATOM 8234 C CA . ALA B 1 399 ? -5.805 -22.375 -12.305 1 96.69 399 ALA B CA 1
ATOM 8235 C C . ALA B 1 399 ? -4.469 -22.781 -12.914 1 96.69 399 ALA B C 1
ATOM 8237 O O . ALA B 1 399 ? -4.176 -22.453 -14.07 1 96.69 399 ALA B O 1
ATOM 8238 N N . MET B 1 400 ? -3.709 -23.578 -12.188 1 96.75 400 MET B N 1
ATOM 8239 C CA . MET B 1 400 ? -2.383 -23.953 -12.664 1 96.75 400 MET B CA 1
ATOM 8240 C C . MET B 1 400 ? -2.352 -25.438 -13.047 1 96.75 400 MET B C 1
ATOM 8242 O O . MET B 1 400 ? -1.277 -26.031 -13.148 1 96.75 400 MET B O 1
ATOM 8246 N N . LEU B 1 401 ? -3.498 -26.031 -13.242 1 96 401 LEU B N 1
ATOM 8247 C CA . LEU B 1 401 ? -3.555 -27.391 -13.75 1 96 401 LEU B CA 1
ATOM 8248 C C . LEU B 1 401 ? -2.914 -27.484 -15.133 1 96 401 LEU B C 1
ATOM 8250 O O . LEU B 1 401 ? -3.055 -26.578 -15.953 1 96 401 LEU B O 1
ATOM 8254 N N . PRO B 1 402 ? -2.283 -28.625 -15.406 1 95.31 402 PRO B N 1
ATOM 8255 C CA . PRO B 1 402 ? -1.618 -28.766 -16.703 1 95.31 402 PRO B CA 1
ATOM 8256 C C . PRO B 1 402 ? -2.59 -28.672 -17.875 1 95.31 402 PRO B C 1
ATOM 8258 O O . PRO B 1 402 ? -3.697 -29.219 -17.812 1 95.31 402 PRO B O 1
ATOM 8261 N N . ARG B 1 403 ? -2.064 -28.016 -18.922 1 92.38 403 ARG B N 1
ATOM 8262 C CA . ARG B 1 403 ? -2.857 -27.781 -20.125 1 92.38 403 ARG B CA 1
ATOM 8263 C C . ARG B 1 403 ? -2.16 -28.344 -21.359 1 92.38 403 ARG B C 1
ATOM 8265 O O . ARG B 1 403 ? -0.947 -28.562 -21.344 1 92.38 403 ARG B O 1
ATOM 8272 N N . GLY B 1 404 ? -2.963 -28.578 -22.422 1 91.44 404 GLY B N 1
ATOM 8273 C CA . GLY B 1 404 ? -2.404 -28.969 -23.703 1 91.44 404 GLY B CA 1
ATOM 8274 C C . GLY B 1 404 ? -2.592 -30.438 -24.016 1 91.44 404 GLY B C 1
ATOM 8275 O O . GLY B 1 404 ? -2.299 -30.891 -25.125 1 91.44 404 GLY B O 1
ATOM 8276 N N . GLY B 1 405 ? -3.041 -31.21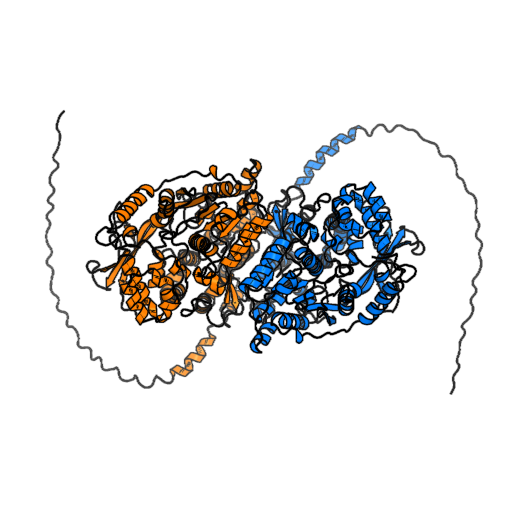9 -22.984 1 90.69 405 GLY B N 1
ATOM 8277 C CA . GLY B 1 405 ? -3.404 -32.625 -23.219 1 90.69 405 GLY B CA 1
ATOM 8278 C C . GLY B 1 405 ? -2.215 -33.5 -23.562 1 90.69 405 GLY B C 1
ATOM 8279 O O . GLY B 1 405 ? -1.091 -33.219 -23.141 1 90.69 405 GLY B O 1
ATOM 8280 N N . SER B 1 406 ? -2.533 -34.531 -24.312 1 89.25 406 SER B N 1
ATOM 8281 C CA . SER B 1 406 ? -1.532 -35.562 -24.609 1 89.25 406 SER B CA 1
ATOM 8282 C C . SER B 1 406 ? -0.509 -35.062 -25.625 1 89.25 406 SER B C 1
ATOM 8284 O O . SER B 1 406 ? 0.588 -35.594 -25.734 1 89.25 406 SER B O 1
ATOM 8286 N N . LYS B 1 407 ? -0.861 -34.031 -26.328 1 90.44 407 LYS B N 1
ATOM 8287 C CA . LYS B 1 407 ? 0.077 -33.5 -27.297 1 90.44 407 LYS B CA 1
ATOM 8288 C C . LYS B 1 407 ? 1.293 -32.875 -26.594 1 90.44 407 LYS B C 1
ATOM 8290 O O . LYS B 1 407 ? 2.398 -32.906 -27.141 1 90.44 407 LYS B O 1
ATOM 8295 N N . ILE B 1 408 ? 1.068 -32.406 -25.453 1 93.31 408 ILE B N 1
ATOM 8296 C CA . ILE B 1 408 ? 2.154 -31.781 -24.703 1 93.31 408 ILE B CA 1
ATOM 8297 C C . ILE B 1 408 ? 2.705 -32.75 -23.672 1 93.31 408 ILE B C 1
ATOM 8299 O O . ILE B 1 408 ? 3.92 -32.938 -23.562 1 93.31 408 ILE B O 1
ATOM 8303 N N . TRP B 1 409 ? 1.787 -33.469 -23.031 1 93.56 409 TRP B N 1
ATOM 8304 C CA . TRP B 1 409 ? 2.193 -34.219 -21.844 1 93.56 409 TRP B CA 1
ATOM 8305 C C . TRP B 1 409 ? 2.307 -35.719 -22.172 1 93.56 409 TRP B C 1
ATOM 8307 O O . TRP B 1 409 ? 2.713 -36.531 -21.328 1 93.56 409 TRP B O 1
ATOM 8317 N N . GLY B 1 410 ? 1.888 -36.094 -23.297 1 88.5 410 GLY B N 1
ATOM 8318 C CA . GLY B 1 410 ? 2.041 -37.469 -23.734 1 88.5 410 GLY B CA 1
ATOM 8319 C C . GLY B 1 410 ? 0.909 -38.375 -23.281 1 88.5 410 GLY B C 1
ATOM 8320 O O . GLY B 1 410 ? 0.024 -37.938 -22.531 1 88.5 410 GLY B O 1
ATOM 8321 N N . ASP B 1 411 ? 0.882 -39.5 -23.875 1 86.19 411 ASP B N 1
ATOM 8322 C CA . ASP B 1 411 ? -0.027 -40.562 -23.5 1 86.19 411 ASP B CA 1
ATOM 8323 C C . ASP B 1 411 ? 0.658 -41.938 -23.609 1 86.19 411 ASP B C 1
ATOM 8325 O O . ASP B 1 411 ? 1.87 -42 -23.828 1 86.19 411 ASP B O 1
ATOM 8329 N N . GLU B 1 412 ? -0.048 -42.969 -23.328 1 84.19 412 GLU B N 1
ATOM 8330 C CA . GLU B 1 412 ? 0.505 -44.312 -23.297 1 84.19 412 GLU B CA 1
ATOM 8331 C C . GLU B 1 412 ? 1.068 -44.719 -24.656 1 84.19 412 GLU B C 1
ATOM 8333 O O . GLU B 1 412 ? 2.068 -45.438 -24.734 1 84.19 412 GLU B O 1
ATOM 8338 N N . ARG B 1 413 ? 0.556 -44.281 -25.688 1 81.75 413 ARG B N 1
ATOM 8339 C CA . ARG B 1 413 ? 0.942 -44.688 -27.031 1 81.75 413 ARG B CA 1
ATOM 8340 C C . ARG B 1 413 ? 2.129 -43.875 -27.531 1 81.75 413 ARG B C 1
ATOM 8342 O O . ARG B 1 413 ? 3.119 -44.406 -28.016 1 81.75 413 ARG B O 1
ATOM 8349 N N . SER B 1 414 ? 2.072 -42.562 -27.375 1 79 414 SER B N 1
ATOM 8350 C CA . SER B 1 414 ? 3.057 -41.656 -27.984 1 79 414 SER B CA 1
ATOM 8351 C C . SER B 1 414 ? 4.156 -41.281 -26.984 1 79 414 SER B C 1
ATOM 8353 O O . SER B 1 414 ? 5.211 -40.781 -27.375 1 79 414 SER B O 1
ATOM 8355 N N . GLY B 1 415 ? 3.945 -41.594 -25.766 1 82.31 415 GLY B N 1
ATOM 8356 C CA . GLY B 1 415 ? 4.922 -41.156 -24.766 1 82.31 415 GLY B CA 1
ATOM 8357 C C . GLY B 1 415 ? 5 -39.656 -24.609 1 82.31 415 GLY B C 1
ATOM 8358 O O . GLY B 1 415 ? 4.156 -38.938 -25.141 1 82.31 415 GLY B O 1
ATOM 8359 N N . THR B 1 416 ? 5.973 -39.219 -23.844 1 84.06 416 THR B N 1
ATOM 8360 C CA . THR B 1 416 ? 6.129 -37.781 -23.609 1 84.06 416 THR B CA 1
ATOM 8361 C C . THR B 1 416 ? 7.195 -37.188 -24.516 1 84.06 416 THR B C 1
ATOM 8363 O O . THR B 1 416 ? 8.156 -37.875 -24.891 1 84.06 416 THR B O 1
ATOM 8366 N N . PRO B 1 417 ? 6.965 -35.969 -24.953 1 82.75 417 PRO B N 1
ATOM 8367 C CA . PRO B 1 417 ? 8 -35.312 -25.75 1 82.75 417 PRO B CA 1
ATOM 8368 C C . PRO B 1 417 ? 9.25 -34.969 -24.938 1 82.75 417 PRO B C 1
ATOM 8370 O O . PRO B 1 417 ? 10.352 -34.906 -25.5 1 82.75 417 PRO B O 1
ATOM 8373 N N . ASP B 1 418 ? 8.984 -34.719 -23.766 1 80.5 418 ASP B N 1
ATOM 8374 C CA . ASP B 1 418 ? 10.125 -34.406 -22.922 1 80.5 418 ASP B CA 1
ATOM 8375 C C . ASP B 1 418 ? 10.75 -35.656 -22.328 1 80.5 418 ASP B C 1
ATOM 8377 O O . ASP B 1 418 ? 10.039 -36.594 -21.953 1 80.5 418 ASP B O 1
ATOM 8381 N N . VAL B 1 419 ? 11.984 -35.812 -22.578 1 68.25 419 VAL B N 1
ATOM 8382 C CA . VAL B 1 419 ? 12.703 -37 -22.125 1 68.25 419 VAL B CA 1
ATOM 8383 C C . VAL B 1 419 ? 13.555 -36.625 -20.906 1 68.25 419 VAL B C 1
ATOM 8385 O O . VAL B 1 419 ? 13.875 -35.469 -20.688 1 68.25 419 VAL B O 1
ATOM 8388 N N . ASP B 1 420 ? 13.734 -37.562 -20.094 1 64.62 420 ASP B N 1
ATOM 8389 C CA . ASP B 1 420 ? 14.586 -37.344 -18.922 1 64.62 420 ASP B CA 1
ATOM 8390 C C . ASP B 1 420 ? 16.047 -37.25 -19.328 1 64.62 420 ASP B C 1
ATOM 8392 O O . ASP B 1 420 ? 16.375 -37.25 -20.531 1 64.62 420 ASP B O 1
ATOM 8396 N N . ALA B 1 421 ? 16.812 -36.938 -18.344 1 60.97 421 ALA B N 1
ATOM 8397 C CA . ALA B 1 421 ? 18.25 -36.781 -18.578 1 60.97 421 ALA B CA 1
ATOM 8398 C C . ALA B 1 421 ? 18.844 -38 -19.266 1 60.97 421 ALA B C 1
ATOM 8400 O O . ALA B 1 421 ? 19.828 -37.906 -19.984 1 60.97 421 ALA B O 1
ATOM 8401 N N . ALA B 1 422 ? 18.172 -39.156 -19.047 1 61.69 422 ALA B N 1
ATOM 8402 C CA . ALA B 1 422 ? 18.688 -40.406 -19.594 1 61.69 422 ALA B CA 1
ATOM 8403 C C . ALA B 1 422 ? 18.094 -40.688 -20.969 1 61.69 422 ALA B C 1
ATOM 8405 O O . ALA B 1 422 ? 18.5 -41.656 -21.641 1 61.69 422 ALA B O 1
ATOM 8406 N N . GLY B 1 423 ? 17.266 -39.875 -21.391 1 65.25 423 GLY B N 1
ATOM 8407 C CA . GLY B 1 423 ? 16.656 -40 -22.703 1 65.25 423 GLY B CA 1
ATOM 8408 C C . GLY B 1 423 ? 15.414 -40.875 -22.703 1 65.25 423 GLY B C 1
ATOM 8409 O O . GLY B 1 423 ? 14.883 -41.188 -23.766 1 65.25 423 GLY B O 1
ATOM 8410 N N . ASP B 1 424 ? 14.953 -41.281 -21.516 1 72.19 424 ASP B N 1
ATOM 8411 C CA . ASP B 1 424 ? 13.781 -42.156 -21.422 1 72.19 424 ASP B CA 1
ATOM 8412 C C . ASP B 1 424 ? 12.492 -41.344 -21.422 1 72.19 424 ASP B C 1
ATOM 8414 O O . ASP B 1 424 ? 12.445 -40.219 -20.875 1 72.19 424 ASP B O 1
ATOM 8418 N N . SER B 1 425 ? 11.523 -41.875 -22.188 1 76.38 425 SER B N 1
ATOM 8419 C CA . SER B 1 425 ? 10.188 -41.281 -22.203 1 76.38 425 SER B CA 1
ATOM 8420 C C . SER B 1 425 ? 9.25 -42 -21.25 1 76.38 425 SER B C 1
ATOM 8422 O O . SER B 1 425 ? 9.453 -43.188 -20.953 1 76.38 425 SER B O 1
ATOM 8424 N N . VAL B 1 426 ? 8.406 -41.188 -20.703 1 81.31 426 VAL B N 1
ATOM 8425 C CA . VAL B 1 426 ? 7.391 -41.781 -19.828 1 81.31 426 VAL B CA 1
ATOM 8426 C C . VAL B 1 426 ? 6.051 -41.844 -20.562 1 81.31 426 VAL B C 1
ATOM 8428 O O . VAL B 1 426 ? 5.738 -40.969 -21.375 1 81.31 426 VAL B O 1
ATOM 8431 N N . ASN B 1 427 ? 5.324 -42.938 -20.266 1 83.69 427 ASN B N 1
ATOM 8432 C CA . ASN B 1 427 ? 4.086 -43.125 -21.016 1 83.69 427 ASN B CA 1
ATOM 8433 C C . ASN B 1 427 ? 2.857 -42.875 -20.141 1 83.69 427 ASN B C 1
ATOM 8435 O O . ASN B 1 427 ? 1.776 -43.406 -20.422 1 83.69 427 ASN B O 1
ATOM 8439 N N . PHE B 1 428 ? 3.031 -42.25 -19.078 1 86.94 428 PHE B N 1
ATOM 8440 C CA . PHE B 1 428 ? 1.908 -41.875 -18.234 1 86.94 428 PHE B CA 1
ATOM 8441 C C . PHE B 1 428 ? 2.141 -40.531 -17.562 1 86.94 428 PHE B C 1
ATOM 8443 O O . PHE B 1 428 ? 3.277 -40.062 -17.5 1 86.94 428 PHE B O 1
ATOM 8450 N N . PHE B 1 429 ? 1.071 -39.875 -17.25 1 91.62 429 PHE B N 1
ATOM 8451 C CA . PHE B 1 429 ? 1.13 -38.719 -16.375 1 91.62 429 PHE B CA 1
ATOM 8452 C C . PHE B 1 429 ? 0.931 -39.125 -14.922 1 91.62 429 PHE B C 1
ATOM 8454 O O . PHE B 1 429 ? 1.622 -38.625 -14.031 1 91.62 429 PHE B O 1
ATOM 8461 N N . LEU B 1 430 ? -0.001 -40 -14.711 1 90.56 430 LEU B N 1
ATOM 8462 C CA . LEU B 1 430 ? -0.316 -40.594 -13.414 1 90.56 430 LEU B CA 1
ATOM 8463 C C . LEU B 1 430 ? -0.496 -42.094 -13.539 1 90.56 430 LEU B C 1
ATOM 8465 O O . LEU B 1 430 ? -1.331 -42.562 -14.32 1 90.56 430 LEU B O 1
ATOM 8469 N N . GLN B 1 431 ? 0.271 -42.812 -12.836 1 90.44 431 GLN B N 1
ATOM 8470 C CA . GLN B 1 431 ? 0.13 -44.281 -12.789 1 90.44 431 GLN B CA 1
ATOM 8471 C C . GLN B 1 431 ? -0.47 -44.719 -11.461 1 90.44 431 GLN B C 1
ATOM 8473 O O . GLN B 1 431 ? 0.035 -44.375 -10.391 1 90.44 431 GLN B O 1
ATOM 8478 N N . LEU B 1 432 ? -1.54 -45.438 -11.602 1 89.81 432 LEU B N 1
ATOM 8479 C CA . LEU B 1 432 ? -2.24 -45.875 -10.406 1 89.81 432 LEU B CA 1
ATOM 8480 C C . LEU B 1 432 ? -2.215 -47.406 -10.289 1 89.81 432 LEU B C 1
ATOM 8482 O O . LEU B 1 432 ? -2.539 -48.125 -11.25 1 89.81 432 LEU B O 1
ATOM 8486 N N . ARG B 1 433 ? -1.818 -47.875 -9.219 1 87.5 433 ARG B N 1
ATOM 8487 C CA . ARG B 1 433 ? -1.903 -49.281 -8.93 1 87.5 433 ARG B CA 1
ATOM 8488 C C . ARG B 1 433 ? -2.643 -49.531 -7.617 1 87.5 433 ARG B C 1
ATOM 8490 O O . ARG B 1 433 ? -2.686 -48.688 -6.746 1 87.5 433 ARG B O 1
ATOM 8497 N N . GLU B 1 434 ? -3.305 -50.688 -7.59 1 83.94 434 GLU B N 1
ATOM 8498 C CA . GLU B 1 434 ? -3.922 -51.062 -6.328 1 83.94 434 GLU B CA 1
ATOM 8499 C C . GLU B 1 434 ? -2.871 -51.5 -5.309 1 83.94 434 GLU B C 1
ATOM 8501 O O . GLU B 1 434 ? -1.89 -52.156 -5.66 1 83.94 434 GLU B O 1
ATOM 8506 N N . SER B 1 435 ? -3.199 -51.062 -4.074 1 78.94 435 SER B N 1
ATOM 8507 C CA . SER B 1 435 ? -2.252 -51.438 -3.027 1 78.94 435 SER B CA 1
ATOM 8508 C C . SER B 1 435 ? -2.053 -52.938 -2.969 1 78.94 435 SER B C 1
ATOM 8510 O O . SER B 1 435 ? -3.02 -53.719 -3.029 1 78.94 435 SER B O 1
ATOM 8512 N N . GLY B 1 436 ? -0.843 -53.406 -2.814 1 72.75 436 GLY B N 1
ATOM 8513 C CA . GLY B 1 436 ? -0.524 -54.812 -2.689 1 72.75 436 GLY B CA 1
ATOM 8514 C C . GLY B 1 436 ? -0.341 -55.5 -4.027 1 72.75 436 GLY B C 1
ATOM 8515 O O . GLY B 1 436 ? 0.131 -56.656 -4.086 1 72.75 436 GLY B O 1
ATOM 8516 N N . GLN B 1 437 ? -0.785 -54.844 -5.012 1 74.88 437 GLN B N 1
ATOM 8517 C CA . GLN B 1 437 ? -0.614 -55.469 -6.328 1 74.88 437 GLN B CA 1
ATOM 8518 C C . GLN B 1 437 ? 0.72 -55.062 -6.949 1 74.88 437 GLN B C 1
ATOM 8520 O O . GLN B 1 437 ? 1.327 -54.062 -6.543 1 74.88 437 GLN B O 1
ATOM 8525 N N . SER B 1 438 ? 1.089 -55.938 -7.773 1 70.38 438 SER B N 1
ATOM 8526 C CA . SER B 1 438 ? 2.342 -55.656 -8.469 1 70.38 438 SER B CA 1
ATOM 8527 C C . SER B 1 438 ? 2.215 -54.438 -9.359 1 70.38 438 SER B C 1
ATOM 8529 O O . SER B 1 438 ? 1.115 -54.094 -9.797 1 70.38 438 SER B O 1
ATOM 8531 N N . SER B 1 439 ? 3.285 -53.719 -9.523 1 67.31 439 SER B N 1
ATOM 8532 C CA . SER B 1 439 ? 3.338 -52.5 -10.352 1 67.31 439 SER B CA 1
ATOM 8533 C C . SER B 1 439 ? 2.928 -52.812 -11.789 1 67.31 439 SER B C 1
ATOM 8535 O O . SER B 1 439 ? 2.498 -51.906 -12.516 1 67.31 439 SER B O 1
ATOM 8537 N N . GLU B 1 440 ? 3.027 -54.094 -12.148 1 66.31 440 GLU B N 1
ATOM 8538 C CA . GLU B 1 440 ? 2.662 -54.5 -13.5 1 66.31 440 GLU B CA 1
ATOM 8539 C C . GLU B 1 440 ? 1.16 -54.375 -13.727 1 66.31 440 GLU B C 1
ATOM 8541 O O . GLU B 1 440 ? 0.706 -54.281 -14.875 1 66.31 440 GLU B O 1
ATOM 8546 N N . LYS B 1 441 ? 0.436 -54.375 -12.68 1 75.12 441 LYS B N 1
ATOM 8547 C CA . LYS B 1 441 ? -1.017 -54.25 -12.781 1 75.12 441 LYS B CA 1
ATOM 8548 C C . LYS B 1 441 ? -1.479 -52.812 -12.594 1 75.12 441 LYS B C 1
ATOM 8550 O O . LYS B 1 441 ? -2.629 -52.562 -12.227 1 75.12 441 LYS B O 1
ATOM 8555 N N . SER B 1 442 ? -0.603 -51.906 -12.969 1 83.25 442 SER B N 1
ATOM 8556 C CA . SER B 1 442 ? -0.925 -50.5 -12.805 1 83.25 442 SER B CA 1
ATOM 8557 C C . SER B 1 442 ? -1.697 -49.969 -14 1 83.25 442 SER B C 1
ATOM 8559 O O . SER B 1 442 ? -1.652 -50.562 -15.086 1 83.25 442 SER B O 1
ATOM 8561 N N . PHE B 1 443 ? -2.557 -49 -13.758 1 87.44 443 PHE B N 1
ATOM 8562 C CA . PHE B 1 443 ? -3.279 -48.281 -14.805 1 87.44 443 PHE B CA 1
ATOM 8563 C C . PHE B 1 443 ? -2.656 -46.938 -15.047 1 87.44 443 PHE B C 1
ATOM 8565 O O . PHE B 1 443 ? -2.389 -46.188 -14.102 1 87.44 443 PHE B O 1
ATOM 8572 N N . ASN B 1 444 ? -2.395 -46.656 -16.328 1 90.06 444 ASN B N 1
ATOM 8573 C CA . ASN B 1 444 ? -1.78 -45.406 -16.719 1 90.06 444 ASN B CA 1
ATOM 8574 C C . ASN B 1 444 ? -2.83 -44.375 -17.109 1 90.06 444 ASN B C 1
ATOM 8576 O O . ASN B 1 444 ? -3.727 -44.656 -17.906 1 90.06 444 ASN B O 1
ATOM 8580 N N . HIS B 1 445 ? -2.719 -43.188 -16.516 1 91.81 445 HIS B N 1
ATOM 8581 C CA . HIS B 1 445 ? -3.564 -42.062 -16.875 1 91.81 445 HIS B CA 1
ATOM 8582 C C . HIS B 1 445 ? -2.777 -41.031 -17.656 1 91.81 445 HIS B C 1
ATOM 8584 O O . HIS B 1 445 ? -1.647 -40.688 -17.297 1 91.81 445 HIS B O 1
ATOM 8590 N N . SER B 1 446 ? -3.35 -40.625 -18.812 1 92.06 446 SER B N 1
ATOM 8591 C CA . SER B 1 446 ? -2.904 -39.344 -19.422 1 92.06 446 SER B CA 1
ATOM 8592 C C . SER B 1 446 ? -3.316 -38.156 -18.562 1 92.06 446 SER B C 1
ATOM 8594 O O . SER B 1 446 ? -4.02 -38.312 -17.562 1 92.06 446 SER B O 1
ATOM 8596 N N . ILE B 1 447 ? -2.811 -37 -18.953 1 92.5 447 ILE B N 1
ATOM 8597 C CA . ILE B 1 447 ? -3.17 -35.812 -18.188 1 92.5 447 ILE B CA 1
ATOM 8598 C C . ILE B 1 447 ? -4.68 -35.594 -18.266 1 92.5 447 ILE B C 1
ATOM 8600 O O . ILE B 1 447 ? -5.297 -35.188 -17.281 1 92.5 447 ILE B O 1
ATOM 8604 N N . MET B 1 448 ? -5.316 -35.875 -19.359 1 91.06 448 MET B N 1
ATOM 8605 C CA . MET B 1 448 ? -6.758 -35.688 -19.5 1 91.06 448 MET B CA 1
ATOM 8606 C C . MET B 1 448 ? -7.527 -36.656 -18.594 1 91.06 448 MET B C 1
ATOM 8608 O O . MET B 1 448 ? -8.469 -36.25 -17.906 1 91.06 448 MET B O 1
ATOM 8612 N N . SER B 1 449 ? -7.113 -37.906 -18.625 1 91.31 449 SER B N 1
ATOM 8613 C CA . SER B 1 449 ? -7.805 -38.875 -17.781 1 91.31 449 SER B CA 1
ATOM 8614 C C . SER B 1 449 ? -7.52 -38.625 -16.312 1 91.31 449 SER B C 1
ATOM 8616 O O . SER B 1 449 ? -8.383 -38.844 -15.453 1 91.31 449 SER B O 1
ATOM 8618 N N . ALA B 1 450 ? -6.289 -38.25 -16.016 1 92.38 450 ALA B N 1
ATOM 8619 C CA . ALA B 1 450 ? -5.945 -37.906 -14.641 1 92.38 450 ALA B CA 1
ATOM 8620 C C . ALA B 1 450 ? -6.789 -36.75 -14.125 1 92.38 450 ALA B C 1
ATOM 8622 O O . ALA B 1 450 ? -7.277 -36.781 -12.992 1 92.38 450 ALA B O 1
ATOM 8623 N N . THR B 1 451 ? -6.938 -35.719 -14.93 1 93.38 451 THR B N 1
ATOM 8624 C CA . THR B 1 451 ? -7.738 -34.562 -14.555 1 93.38 451 THR B CA 1
ATOM 8625 C C . THR B 1 451 ? -9.203 -34.969 -14.383 1 93.38 451 THR B C 1
ATOM 8627 O O . THR B 1 451 ? -9.867 -34.5 -13.453 1 93.38 451 THR B O 1
ATOM 8630 N N . SER B 1 452 ? -9.703 -35.781 -15.242 1 92.38 452 SER B N 1
ATOM 8631 C CA . SER B 1 452 ? -11.07 -36.281 -15.117 1 92.38 452 SER B CA 1
ATOM 8632 C C . SER B 1 452 ? -11.273 -37 -13.797 1 92.38 452 SER B C 1
ATOM 8634 O O . SER B 1 452 ? -12.273 -36.812 -13.109 1 92.38 452 SER B O 1
ATOM 8636 N N . LEU B 1 453 ? -10.344 -37.875 -13.555 1 90.31 453 LEU B N 1
ATOM 8637 C CA . LEU B 1 453 ? -10.383 -38.625 -12.297 1 90.31 453 LEU B CA 1
ATOM 8638 C C . LEU B 1 453 ? -10.414 -37.688 -11.102 1 90.31 453 LEU B C 1
ATOM 8640 O O . LEU B 1 453 ? -11.211 -37.844 -10.18 1 90.31 453 LEU B O 1
ATOM 8644 N N . LEU B 1 454 ? -9.594 -36.719 -11.148 1 92.62 454 LEU B N 1
ATOM 8645 C CA . LEU B 1 454 ? -9.469 -35.75 -10.07 1 92.62 454 LEU B CA 1
ATOM 8646 C C . LEU B 1 454 ? -10.781 -34.969 -9.883 1 92.62 454 LEU B C 1
ATOM 8648 O O . LEU B 1 454 ? -11.281 -34.844 -8.766 1 92.62 454 LEU B O 1
ATOM 8652 N N . PHE B 1 455 ? -11.359 -34.438 -10.953 1 94.31 455 PHE B N 1
ATOM 8653 C CA . PHE B 1 455 ? -12.578 -33.625 -10.898 1 94.31 455 PHE B CA 1
ATOM 8654 C C . PHE B 1 455 ? -13.75 -34.469 -10.383 1 94.31 455 PHE B C 1
ATOM 8656 O O . PHE B 1 455 ? -14.531 -34 -9.562 1 94.31 455 PHE B O 1
ATOM 8663 N N . GLU B 1 456 ? -13.82 -35.688 -10.82 1 91.62 456 GLU B N 1
ATOM 8664 C CA . GLU B 1 456 ? -14.898 -36.562 -10.367 1 91.62 456 GLU B CA 1
ATOM 8665 C C . GLU B 1 456 ? -14.758 -36.906 -8.891 1 91.62 456 GLU B C 1
ATOM 8667 O O . GLU B 1 456 ? -15.75 -36.938 -8.156 1 91.62 456 GLU B O 1
ATOM 8672 N N . HIS B 1 457 ? -13.562 -37.094 -8.547 1 88.94 457 HIS B N 1
ATOM 8673 C CA . HIS B 1 457 ? -13.289 -37.438 -7.152 1 88.94 457 HIS B CA 1
ATOM 8674 C C . HIS B 1 457 ? -13.625 -36.281 -6.227 1 88.94 457 HIS B C 1
ATOM 8676 O O . HIS B 1 457 ? -14.031 -36.5 -5.082 1 88.94 457 HIS B O 1
ATOM 8682 N N . LEU B 1 458 ? -13.469 -35.062 -6.746 1 91.75 458 LEU B N 1
ATOM 8683 C CA . LEU B 1 458 ? -13.57 -33.906 -5.875 1 91.75 458 LEU B CA 1
ATOM 8684 C C . LEU B 1 458 ? -14.875 -33.156 -6.125 1 91.75 458 LEU B C 1
ATOM 8686 O O . LEU B 1 458 ? -15.109 -32.094 -5.531 1 91.75 458 LEU B O 1
ATOM 8690 N N . ALA B 1 459 ? -15.727 -33.625 -6.891 1 90.94 459 ALA B N 1
ATOM 8691 C CA . ALA B 1 459 ? -16.953 -32.969 -7.332 1 90.94 459 ALA B CA 1
ATOM 8692 C C . ALA B 1 459 ? -17.812 -32.562 -6.141 1 90.94 459 ALA B C 1
ATOM 8694 O O . ALA B 1 459 ? -18.344 -31.438 -6.105 1 90.94 459 ALA B O 1
ATOM 8695 N N . ASP B 1 460 ? -17.922 -33.375 -5.113 1 88.88 460 ASP B N 1
ATOM 8696 C CA . ASP B 1 460 ? -18.812 -33.094 -3.99 1 88.88 460 ASP B CA 1
ATOM 8697 C C . ASP B 1 460 ? -18.109 -32.25 -2.924 1 88.88 460 ASP B C 1
ATOM 8699 O O . ASP B 1 460 ? -18.766 -31.469 -2.217 1 88.88 460 ASP B O 1
ATOM 8703 N N . SER B 1 461 ? -16.875 -32.406 -2.852 1 89.88 461 SER B N 1
ATOM 8704 C CA . SER B 1 461 ? -16.125 -31.734 -1.785 1 89.88 461 SER B CA 1
ATOM 8705 C C . SER B 1 461 ? -15.867 -30.266 -2.121 1 89.88 461 SER B C 1
ATOM 8707 O O . SER B 1 461 ? -15.922 -29.406 -1.243 1 89.88 461 SER B O 1
ATOM 8709 N N . VAL B 1 462 ? -15.547 -29.984 -3.367 1 94 462 VAL B N 1
ATOM 8710 C CA . VAL B 1 462 ? -15.242 -28.609 -3.77 1 94 462 VAL B CA 1
ATOM 8711 C C . VAL B 1 462 ? -15.969 -28.281 -5.074 1 94 462 VAL B C 1
ATOM 8713 O O . VAL B 1 462 ? -15.328 -27.953 -6.078 1 94 462 VAL B O 1
ATOM 8716 N N . PRO B 1 463 ? -17.25 -28.188 -5.023 1 92.94 463 PRO B N 1
ATOM 8717 C CA . PRO B 1 463 ? -18.047 -28.016 -6.238 1 92.94 463 PRO B CA 1
ATOM 8718 C C . PRO B 1 463 ? -17.75 -26.703 -6.969 1 92.94 463 PRO B C 1
ATOM 8720 O O . PRO B 1 463 ? -17.828 -26.656 -8.203 1 92.94 463 PRO B O 1
ATOM 8723 N N . HIS B 1 464 ? -17.375 -25.703 -6.273 1 93.94 464 HIS B N 1
ATOM 8724 C CA . HIS B 1 464 ? -17.109 -24.422 -6.93 1 93.94 464 HIS B CA 1
ATOM 8725 C C . HIS B 1 464 ? -15.945 -24.531 -7.91 1 93.94 464 HIS B C 1
ATOM 8727 O O . HIS B 1 464 ? -16.094 -24.188 -9.086 1 93.94 464 HIS B O 1
ATOM 8733 N N . ASN B 1 465 ? -14.852 -25.016 -7.422 1 95.06 465 ASN B N 1
ATOM 8734 C CA . ASN B 1 465 ? -13.672 -25.109 -8.281 1 95.06 465 ASN B CA 1
ATOM 8735 C C . ASN B 1 465 ? -13.875 -26.109 -9.414 1 95.06 465 ASN B C 1
ATOM 8737 O O . ASN B 1 465 ? -13.406 -25.891 -10.531 1 95.06 465 ASN B O 1
ATOM 8741 N N . VAL B 1 466 ? -14.586 -27.188 -9.102 1 94 466 VAL B N 1
ATOM 8742 C CA . VAL B 1 466 ? -14.906 -28.156 -10.141 1 94 466 VAL B CA 1
ATOM 8743 C C . VAL B 1 466 ? -15.727 -27.484 -11.242 1 94 466 VAL B C 1
ATOM 8745 O O . VAL B 1 466 ? -15.445 -27.672 -12.43 1 94 466 VAL B O 1
ATOM 8748 N N . ALA B 1 467 ? -16.625 -26.719 -10.828 1 92.88 467 ALA B N 1
ATOM 8749 C CA . ALA B 1 467 ? -17.484 -26.031 -11.797 1 92.88 467 ALA B CA 1
ATOM 8750 C C . ALA B 1 467 ? -16.703 -24.953 -12.547 1 92.88 467 ALA B C 1
ATOM 8752 O O . ALA B 1 467 ? -16.781 -24.875 -13.773 1 92.88 467 ALA B O 1
ATOM 8753 N N . GLU B 1 468 ? -15.945 -24.172 -11.844 1 93.19 468 GLU B N 1
ATOM 8754 C CA . GLU B 1 468 ? -15.234 -23.047 -12.43 1 93.19 468 GLU B CA 1
ATOM 8755 C C . GLU B 1 468 ? -14.234 -23.516 -13.484 1 93.19 468 GLU B C 1
ATOM 8757 O O . GLU B 1 468 ? -14.086 -22.891 -14.531 1 93.19 468 GLU B O 1
ATOM 8762 N N . PHE B 1 469 ? -13.641 -24.656 -13.242 1 93.5 469 PHE B N 1
ATOM 8763 C CA . PHE B 1 469 ? -12.555 -25.078 -14.117 1 93.5 469 PHE B CA 1
ATOM 8764 C C . PHE B 1 469 ? -12.992 -26.266 -14.977 1 93.5 469 PHE B C 1
ATOM 8766 O O . PHE B 1 469 ? -12.156 -26.984 -15.523 1 93.5 469 PHE B O 1
ATOM 8773 N N . SER B 1 470 ? -14.273 -26.484 -15.164 1 90.38 470 SER B N 1
ATOM 8774 C CA . SER B 1 470 ? -14.805 -27.609 -15.922 1 90.38 470 SER B CA 1
ATOM 8775 C C . SER B 1 470 ? -14.461 -27.484 -17.406 1 90.38 470 SER B C 1
ATOM 8777 O O . SER B 1 470 ? -14.539 -28.469 -18.141 1 90.38 470 SER B O 1
ATOM 8779 N N . HIS B 1 471 ? -14.055 -26.344 -17.797 1 85.69 471 HIS B N 1
ATOM 8780 C CA . HIS B 1 471 ? -13.695 -26.141 -19.188 1 85.69 471 HIS B CA 1
ATOM 8781 C C . HIS B 1 471 ? -12.414 -26.891 -19.547 1 85.69 471 HIS B C 1
ATOM 8783 O O . HIS B 1 471 ? -12.109 -27.094 -20.719 1 85.69 471 HIS B O 1
ATOM 8789 N N . PHE B 1 472 ? -11.672 -27.375 -18.547 1 83.19 472 PHE B N 1
ATOM 8790 C CA . PHE B 1 472 ? -10.461 -28.156 -18.75 1 83.19 472 PHE B CA 1
ATOM 8791 C C . PHE B 1 472 ? -10.797 -29.578 -19.172 1 83.19 472 PHE B C 1
ATOM 8793 O O . PHE B 1 472 ? -9.93 -30.328 -19.656 1 83.19 472 PHE B O 1
ATOM 8800 N N . LEU B 1 473 ? -12.102 -29.969 -19.047 1 87.75 473 LEU B N 1
ATOM 8801 C CA . LEU B 1 473 ? -12.477 -31.375 -19.188 1 87.75 473 LEU B CA 1
ATOM 8802 C C . LEU B 1 473 ? -13.039 -31.656 -20.578 1 87.75 473 LEU B C 1
ATOM 8804 O O . LEU B 1 473 ? -13.477 -30.734 -21.266 1 87.75 473 LEU B O 1
ATOM 8808 N N . ASP B 1 474 ? -12.93 -32.906 -20.922 1 85.56 474 ASP B N 1
ATOM 8809 C CA . ASP B 1 474 ? -13.586 -33.312 -22.141 1 85.56 474 ASP B CA 1
ATOM 8810 C C . ASP B 1 474 ? -15.109 -33.25 -22 1 85.56 474 ASP B C 1
ATOM 8812 O O . ASP B 1 474 ? -15.625 -33.188 -20.875 1 85.56 474 ASP B O 1
ATOM 8816 N N . GLU B 1 475 ? -15.695 -33.281 -23.109 1 85.25 475 GLU B N 1
ATOM 8817 C CA . GLU B 1 475 ? -17.141 -33.125 -23.141 1 85.25 475 GLU B CA 1
ATOM 8818 C C . GLU B 1 475 ? -17.859 -34.219 -22.375 1 85.25 475 GLU B C 1
ATOM 8820 O O . GLU B 1 475 ? -18.844 -33.938 -21.688 1 85.25 475 GLU B O 1
ATOM 8825 N N . ALA B 1 476 ? -17.375 -35.438 -22.469 1 85.75 476 ALA B N 1
ATOM 8826 C CA . ALA B 1 476 ? -18.031 -36.562 -21.812 1 85.75 476 ALA B CA 1
ATOM 8827 C C . ALA B 1 476 ? -17.969 -36.438 -20.281 1 85.75 476 ALA B C 1
ATOM 8829 O O . ALA B 1 476 ? -18.969 -36.625 -19.594 1 85.75 476 ALA B O 1
ATOM 8830 N N . THR B 1 477 ? -16.828 -36.094 -19.844 1 88.19 477 THR B N 1
ATOM 8831 C CA . THR B 1 477 ? -16.656 -35.906 -18.406 1 88.19 477 THR B CA 1
ATOM 8832 C C . THR B 1 477 ? -17.484 -34.75 -17.891 1 88.19 477 THR B C 1
ATOM 8834 O O . THR B 1 477 ? -18.109 -34.812 -16.828 1 88.19 477 THR B O 1
ATOM 8837 N N . ARG B 1 478 ? -17.469 -33.688 -18.625 1 88.31 478 ARG B N 1
ATOM 8838 C CA . ARG B 1 478 ? -18.25 -32.5 -18.25 1 88.31 478 ARG B CA 1
ATOM 8839 C C . ARG B 1 478 ? -19.734 -32.844 -18.125 1 88.31 478 ARG B C 1
ATOM 8841 O O . ARG B 1 478 ? -20.406 -32.375 -17.203 1 88.31 478 ARG B O 1
ATOM 8848 N N . ALA B 1 479 ? -20.219 -33.656 -19.047 1 86.5 479 ALA B N 1
ATOM 8849 C CA . ALA B 1 479 ? -21.625 -34.031 -19.031 1 86.5 479 ALA B CA 1
ATOM 8850 C C . ALA B 1 479 ? -21.953 -34.875 -17.797 1 86.5 479 ALA B C 1
ATOM 8852 O O . ALA B 1 479 ? -23.031 -34.719 -17.188 1 86.5 479 ALA B O 1
ATOM 8853 N N . ARG B 1 480 ? -21.078 -35.688 -17.422 1 87.44 480 ARG B N 1
ATOM 8854 C CA . ARG B 1 480 ? -21.281 -36.5 -16.234 1 87.44 480 ARG B CA 1
ATOM 8855 C C . ARG B 1 480 ? -21.281 -35.656 -14.969 1 87.44 480 ARG B C 1
ATOM 8857 O O . ARG B 1 480 ? -22.109 -35.844 -14.078 1 87.44 480 ARG B O 1
ATOM 8864 N N . LEU B 1 481 ? -20.438 -34.719 -14.992 1 88.62 481 LEU B N 1
ATOM 8865 C CA . LEU B 1 481 ? -20.312 -33.875 -13.82 1 88.62 481 LEU B CA 1
ATOM 8866 C C . LEU B 1 481 ? -21.5 -32.906 -13.719 1 88.62 481 LEU B C 1
ATOM 8868 O O . LEU B 1 481 ? -21.922 -32.562 -12.609 1 88.62 481 LEU B O 1
ATOM 8872 N N . LYS B 1 482 ? -22.016 -32.469 -14.828 1 86 482 LYS B N 1
ATOM 8873 C CA . LYS B 1 482 ? -23.156 -31.578 -14.836 1 86 482 LYS B CA 1
ATOM 8874 C C . LYS B 1 482 ? -24.359 -32.219 -14.133 1 86 482 LYS B C 1
ATOM 8876 O O . LYS B 1 482 ? -25.156 -31.516 -13.5 1 86 482 LYS B O 1
ATOM 8881 N N . LYS B 1 483 ? -24.469 -33.5 -14.234 1 82.69 483 LYS B N 1
ATOM 8882 C CA . LYS B 1 483 ? -25.547 -34.219 -13.57 1 82.69 483 LYS B CA 1
ATOM 8883 C C . LYS B 1 483 ? -25.375 -34.219 -12.055 1 82.69 483 LYS B C 1
ATOM 8885 O O . LYS B 1 483 ? -26.344 -34.156 -11.305 1 82.69 483 LYS B O 1
ATOM 8890 N N . ARG B 1 484 ? -24.203 -34.125 -11.648 1 81 484 ARG B N 1
ATOM 8891 C CA . ARG B 1 484 ? -23.875 -34.188 -10.227 1 81 484 ARG B CA 1
ATOM 8892 C C . ARG B 1 484 ? -23.828 -32.812 -9.602 1 81 484 ARG B C 1
ATOM 8894 O O . ARG B 1 484 ? -24.188 -32.625 -8.438 1 81 484 ARG B O 1
ATOM 8901 N N . ILE B 1 485 ? -23.359 -31.891 -10.336 1 80.25 485 ILE B N 1
ATOM 8902 C CA . ILE B 1 485 ? -23.203 -30.5 -9.891 1 80.25 485 ILE B CA 1
ATOM 8903 C C . ILE B 1 485 ? -23.953 -29.578 -10.844 1 80.25 485 ILE B C 1
ATOM 8905 O O . ILE B 1 485 ? -23.344 -29.016 -11.766 1 80.25 485 ILE B O 1
ATOM 8909 N N . PRO B 1 486 ? -25.188 -29.297 -10.539 1 73.94 486 PRO B N 1
ATOM 8910 C CA . PRO B 1 486 ? -25.969 -28.484 -11.469 1 73.94 486 PRO B CA 1
ATOM 8911 C C . PRO B 1 486 ? -25.422 -27.078 -11.633 1 73.94 486 PRO B C 1
ATOM 8913 O O . PRO B 1 486 ? -25.656 -26.422 -12.648 1 73.94 486 PRO B O 1
ATOM 8916 N N . SER B 1 487 ? -24.688 -26.594 -10.664 1 72.38 487 SER B N 1
ATOM 8917 C CA . SER B 1 487 ? -24.172 -25.234 -10.711 1 72.38 487 SER B CA 1
ATOM 8918 C C . SER B 1 487 ? -23.047 -25.094 -11.727 1 72.38 487 SER B C 1
ATOM 8920 O O . SER B 1 487 ? -22.609 -23.984 -12.016 1 72.38 487 SER B O 1
ATOM 8922 N N . ILE B 1 488 ? -22.609 -26.156 -12.258 1 71.62 488 ILE B N 1
ATOM 8923 C CA . ILE B 1 488 ? -21.516 -26.141 -13.234 1 71.62 488 ILE B CA 1
ATOM 8924 C C . ILE B 1 488 ? -21.875 -25.234 -14.406 1 71.62 488 ILE B C 1
ATOM 8926 O O . ILE B 1 488 ? -21.031 -24.531 -14.945 1 71.62 488 ILE B O 1
ATOM 8930 N N . LYS B 1 489 ? -23.109 -25.172 -14.812 1 65.75 489 LYS B N 1
ATOM 8931 C CA . LYS B 1 489 ? -23.516 -24.359 -15.961 1 65.75 489 LYS B CA 1
ATOM 8932 C C . LYS B 1 489 ? -23.328 -22.875 -15.68 1 65.75 489 LYS B C 1
ATOM 8934 O O . LYS B 1 489 ? -22.859 -22.125 -16.531 1 65.75 489 LYS B O 1
ATOM 8939 N N . SER B 1 490 ? -23.594 -22.5 -14.508 1 69.06 490 SER B N 1
ATOM 8940 C CA . SER B 1 490 ? -23.625 -21.078 -14.18 1 69.06 490 SER B CA 1
ATOM 8941 C C . SER B 1 490 ? -22.281 -20.594 -13.633 1 69.06 490 SER B C 1
ATOM 8943 O O . SER B 1 490 ? -22 -19.406 -13.625 1 69.06 490 SER B O 1
ATOM 8945 N N . LYS B 1 491 ? -21.406 -21.469 -13.422 1 70.88 491 LYS B N 1
ATOM 8946 C CA . LYS B 1 491 ? -20.219 -21.047 -12.688 1 70.88 491 LYS B CA 1
ATOM 8947 C C . LYS B 1 491 ? -18.953 -21.219 -13.531 1 70.88 491 LYS B C 1
ATOM 8949 O O . LYS B 1 491 ? -17.844 -21.047 -13.039 1 70.88 491 LYS B O 1
ATOM 8954 N N . VAL B 1 492 ? -19.156 -21.516 -14.727 1 75.06 492 VAL B N 1
ATOM 8955 C CA . VAL B 1 492 ? -17.969 -21.656 -15.547 1 75.06 492 VAL B CA 1
ATOM 8956 C C . VAL B 1 492 ? -17.328 -20.297 -15.789 1 75.06 492 VAL B C 1
ATOM 8958 O O . VAL B 1 492 ? -18 -19.359 -16.25 1 75.06 492 VAL B O 1
ATOM 8961 N N . ALA B 1 493 ? -16.125 -20.203 -15.414 1 77.12 493 ALA B N 1
ATOM 8962 C CA . ALA B 1 493 ? -15.391 -18.953 -15.57 1 77.12 493 ALA B CA 1
ATOM 8963 C C . ALA B 1 493 ? -14.898 -18.781 -17 1 77.12 493 ALA B C 1
ATOM 8965 O O . ALA B 1 493 ? -14.688 -19.766 -17.719 1 77.12 493 ALA B O 1
ATOM 8966 N N . PRO B 1 494 ? -14.805 -17.469 -17.375 1 83 494 PRO B N 1
ATOM 8967 C CA . PRO B 1 494 ? -14.141 -17.266 -18.672 1 83 494 PRO B CA 1
ATOM 8968 C C . PRO B 1 494 ? -12.711 -17.781 -18.688 1 83 494 PRO B C 1
ATOM 8970 O O . PRO B 1 494 ? -12.008 -17.719 -17.672 1 83 494 PRO B O 1
ATOM 8973 N N . ASN B 1 495 ? -12.336 -18.359 -19.734 1 85.44 495 ASN B N 1
ATOM 8974 C CA . ASN B 1 495 ? -10.984 -18.875 -19.875 1 85.44 495 ASN B CA 1
ATOM 8975 C C . ASN B 1 495 ? -10.016 -17.812 -20.391 1 85.44 495 ASN B C 1
ATOM 8977 O O . ASN B 1 495 ? -9.273 -18.047 -21.344 1 85.44 495 ASN B O 1
ATOM 8981 N N . PHE B 1 496 ? -10.039 -16.688 -19.75 1 91.38 496 PHE B N 1
ATOM 8982 C CA . PHE B 1 496 ? -9.172 -15.586 -20.156 1 91.38 496 PHE B CA 1
ATOM 8983 C C . PHE B 1 496 ? -7.703 -15.961 -20 1 91.38 496 PHE B C 1
ATOM 8985 O O . PHE B 1 496 ? -7.32 -16.562 -18.984 1 91.38 496 PHE B O 1
ATOM 8992 N N . GLY B 1 497 ? -6.918 -15.641 -21 1 93.94 497 GLY B N 1
ATOM 8993 C CA . GLY B 1 497 ? -5.469 -15.688 -20.891 1 93.94 497 GLY B CA 1
ATOM 8994 C C . GLY B 1 497 ? -4.902 -17.078 -21.094 1 93.94 497 GLY B C 1
ATOM 8995 O O . GLY B 1 497 ? -3.783 -17.375 -20.672 1 93.94 497 GLY B O 1
ATOM 8996 N N . ASP B 1 498 ? -5.707 -18 -21.625 1 94.12 498 ASP B N 1
ATOM 8997 C CA . ASP B 1 498 ? -5.188 -19.328 -21.938 1 94.12 498 ASP B CA 1
ATOM 8998 C C . ASP B 1 498 ? -4.008 -19.234 -22.906 1 94.12 498 ASP B C 1
ATOM 9000 O O . ASP B 1 498 ? -4.129 -18.672 -23.984 1 94.12 498 ASP B O 1
ATOM 9004 N N . SER B 1 499 ? -2.926 -19.797 -22.578 1 94.19 499 SER B N 1
ATOM 9005 C CA . SER B 1 499 ? -1.665 -19.609 -23.281 1 94.19 499 SER B CA 1
ATOM 9006 C C . SER B 1 499 ? -1.681 -20.297 -24.641 1 94.19 499 SER B C 1
ATOM 9008 O O . SER B 1 499 ? -0.889 -19.969 -25.531 1 94.19 499 SER B O 1
ATOM 9010 N N . LEU B 1 500 ? -2.576 -21.266 -24.844 1 93.94 500 LEU B N 1
ATOM 9011 C CA . LEU B 1 500 ? -2.574 -22.047 -26.078 1 93.94 500 LEU B CA 1
ATOM 9012 C C . LEU B 1 500 ? -3.701 -21.594 -27 1 93.94 500 LEU B C 1
ATOM 9014 O O . LEU B 1 500 ? -3.686 -21.906 -28.203 1 93.94 500 LEU B O 1
ATOM 9018 N N . THR B 1 501 ? -4.676 -20.844 -26.438 1 92.56 501 THR B N 1
ATOM 9019 C CA . THR B 1 501 ? -5.84 -20.562 -27.266 1 92.56 501 THR B CA 1
ATOM 9020 C C . THR B 1 501 ? -6.133 -19.062 -27.312 1 92.56 501 THR B C 1
ATOM 9022 O O . THR B 1 501 ? -6.734 -18.578 -28.266 1 92.56 501 THR B O 1
ATOM 9025 N N . SER B 1 502 ? -5.789 -18.359 -26.312 1 94.81 502 SER B N 1
ATOM 9026 C CA . SER B 1 502 ? -6.008 -16.906 -26.297 1 94.81 502 SER B CA 1
ATOM 9027 C C . SER B 1 502 ? -4.859 -16.172 -26.953 1 94.81 502 SER B C 1
ATOM 9029 O O . SER B 1 502 ? -3.707 -16.281 -26.547 1 94.81 502 SER B O 1
ATOM 9031 N N . PRO B 1 503 ? -5.176 -15.406 -27.969 1 96.12 503 PRO B N 1
ATOM 9032 C CA . PRO B 1 503 ? -4.098 -14.641 -28.609 1 96.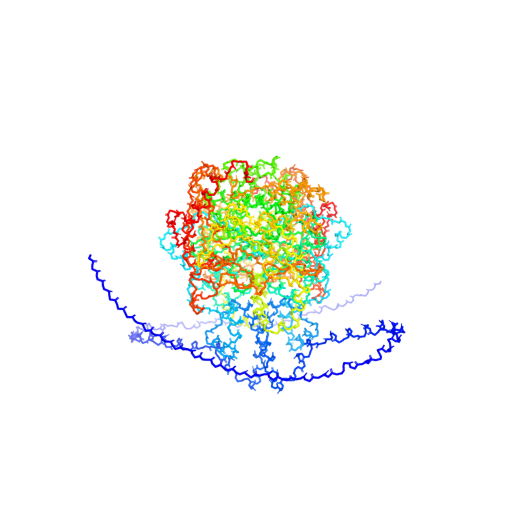12 503 PRO B CA 1
ATOM 9033 C C . PRO B 1 503 ? -3.539 -13.547 -27.703 1 96.12 503 PRO B C 1
ATOM 9035 O O . PRO B 1 503 ? -4.258 -13.016 -26.859 1 96.12 503 PRO B O 1
ATOM 9038 N N . LEU B 1 504 ? -2.27 -13.227 -27.953 1 97.12 504 LEU B N 1
ATOM 9039 C CA . LEU B 1 504 ? -1.697 -12.023 -27.344 1 97.12 504 LEU B CA 1
ATOM 9040 C C . LEU B 1 504 ? -2.471 -10.781 -27.766 1 97.12 504 LEU B C 1
ATOM 9042 O O . LEU B 1 504 ? -3.08 -10.758 -28.844 1 97.12 504 LEU B O 1
ATOM 9046 N N . PRO B 1 505 ? -2.461 -9.766 -26.906 1 96.69 505 PRO B N 1
ATOM 9047 C CA . PRO B 1 505 ? -3.105 -8.508 -27.297 1 96.69 505 PRO B CA 1
ATOM 9048 C C . PRO B 1 505 ? -2.518 -7.93 -28.594 1 96.69 505 PRO B C 1
ATOM 9050 O O . PRO B 1 505 ? -1.346 -8.164 -28.891 1 96.69 505 PRO B O 1
ATOM 9053 N N . HIS B 1 506 ? -3.398 -7.281 -29.375 1 97 506 HIS B N 1
ATOM 9054 C CA . HIS B 1 506 ? -2.887 -6.551 -30.531 1 97 506 HIS B CA 1
ATOM 9055 C C . HIS B 1 506 ? -2.107 -5.316 -30.094 1 97 506 HIS B C 1
ATOM 9057 O O . HIS B 1 506 ? -2.58 -4.188 -30.266 1 97 506 HIS B O 1
ATOM 9063 N N . ALA B 1 507 ? -0.901 -5.531 -29.641 1 97.94 507 ALA B N 1
ATOM 9064 C CA . ALA B 1 507 ? -0.05 -4.492 -29.062 1 97.94 507 ALA B CA 1
ATOM 9065 C C . ALA B 1 507 ? 1.335 -4.504 -29.703 1 97.94 507 ALA B C 1
ATOM 9067 O O . ALA B 1 507 ? 2.312 -4.918 -29.078 1 97.94 507 ALA B O 1
ATOM 9068 N N . PRO B 1 508 ? 1.441 -3.959 -30.875 1 96.75 508 PRO B N 1
ATOM 9069 C CA . PRO B 1 508 ? 2.699 -4.035 -31.625 1 96.75 508 PRO B CA 1
ATOM 9070 C C . PRO B 1 508 ? 3.859 -3.355 -30.891 1 96.75 508 PRO B C 1
ATOM 9072 O O . PRO B 1 508 ? 5.023 -3.65 -31.172 1 96.75 508 PRO B O 1
ATOM 9075 N N . ASN B 1 509 ? 3.516 -2.447 -29.969 1 96.06 509 ASN B N 1
ATOM 9076 C CA . ASN B 1 509 ? 4.582 -1.721 -29.281 1 96.06 509 ASN B CA 1
ATOM 9077 C C . ASN B 1 509 ? 4.977 -2.396 -27.969 1 96.06 509 ASN B C 1
ATOM 9079 O O . ASN B 1 509 ? 5.918 -1.964 -27.297 1 96.06 509 ASN B O 1
ATOM 9083 N N . MET B 1 510 ? 4.301 -3.408 -27.594 1 97.56 510 MET B N 1
ATOM 9084 C CA . MET B 1 510 ? 4.652 -4.168 -26.391 1 97.56 510 MET B CA 1
ATOM 9085 C C . MET B 1 510 ? 5.727 -5.207 -26.703 1 97.56 510 MET B C 1
ATOM 9087 O O . MET B 1 510 ? 5.805 -5.711 -27.828 1 97.56 510 MET B O 1
ATOM 9091 N N . LYS B 1 511 ? 6.539 -5.457 -25.75 1 97.94 511 LYS B N 1
ATOM 9092 C CA . LYS B 1 511 ? 7.523 -6.527 -25.828 1 97.94 511 LYS B CA 1
ATOM 9093 C C . LYS B 1 511 ? 7.285 -7.586 -24.75 1 97.94 511 LYS B C 1
ATOM 9095 O O . LYS B 1 511 ? 6.906 -7.258 -23.625 1 97.94 511 LYS B O 1
ATOM 9100 N N . VAL B 1 512 ? 7.512 -8.836 -25.172 1 98.38 512 VAL B N 1
ATOM 9101 C CA . VAL B 1 512 ? 7.348 -9.938 -24.219 1 98.38 512 VAL B CA 1
ATOM 9102 C C . VAL B 1 512 ? 8.711 -10.555 -23.922 1 98.38 512 VAL B C 1
ATOM 9104 O O . VAL B 1 512 ? 9.484 -10.852 -24.828 1 98.38 512 VAL B O 1
ATOM 9107 N N . TYR B 1 513 ? 9.023 -10.688 -22.672 1 98.62 513 TYR B N 1
ATOM 9108 C CA . TYR B 1 513 ? 10.234 -11.367 -22.219 1 98.62 513 TYR B CA 1
ATOM 9109 C C . TYR B 1 513 ? 9.891 -12.586 -21.359 1 98.62 513 TYR B C 1
ATOM 9111 O O . TYR B 1 513 ? 9.148 -12.469 -20.391 1 98.62 513 TYR B O 1
ATOM 9119 N N . CYS B 1 514 ? 10.367 -13.727 -21.766 1 98.62 514 CYS B N 1
ATOM 9120 C CA . CYS B 1 514 ? 10.25 -14.945 -20.969 1 98.62 514 CYS B CA 1
ATOM 9121 C C . CYS B 1 514 ? 11.57 -15.305 -20.312 1 98.62 514 CYS B C 1
ATOM 9123 O O . CYS B 1 514 ? 12.477 -15.836 -20.969 1 98.62 514 CYS B O 1
ATOM 9125 N N . LEU B 1 515 ? 11.656 -15.031 -19.047 1 98.69 515 LEU B N 1
ATOM 9126 C CA . LEU B 1 515 ? 12.859 -15.258 -18.266 1 98.69 515 LEU B CA 1
ATOM 9127 C C . LEU B 1 515 ? 12.664 -16.422 -17.297 1 98.69 515 LEU B C 1
ATOM 9129 O O . LEU B 1 515 ? 11.766 -16.391 -16.453 1 98.69 515 LEU B O 1
ATOM 9133 N N . TYR B 1 516 ? 13.5 -17.484 -17.406 1 98.38 516 TYR B N 1
ATOM 9134 C CA . TYR B 1 516 ? 13.32 -18.625 -16.516 1 98.38 516 TYR B CA 1
ATOM 9135 C C . TYR B 1 516 ? 14.609 -19.406 -16.359 1 98.38 516 TYR B C 1
ATOM 9137 O O . TYR B 1 516 ? 15.508 -19.312 -17.203 1 98.38 516 TYR B O 1
ATOM 9145 N N . GLY B 1 517 ? 14.688 -20.094 -15.203 1 97.06 517 GLY B N 1
ATOM 9146 C CA . GLY B 1 517 ? 15.836 -20.938 -14.945 1 97.06 517 GLY B CA 1
ATOM 9147 C C . GLY B 1 517 ? 15.68 -22.344 -15.5 1 97.06 517 GLY B C 1
ATOM 9148 O O . GLY B 1 517 ? 14.555 -22.797 -15.742 1 97.06 517 GLY B O 1
ATOM 9149 N N . VAL B 1 518 ? 16.828 -23.016 -15.789 1 96.31 518 VAL B N 1
ATOM 9150 C CA . VAL B 1 518 ? 16.844 -24.375 -16.297 1 96.31 518 VAL B CA 1
ATOM 9151 C C . VAL B 1 518 ? 17.984 -25.156 -15.633 1 96.31 518 VAL B C 1
ATOM 9153 O O . VAL B 1 518 ? 18.812 -24.578 -14.93 1 96.31 518 VAL B O 1
ATOM 9156 N N . GLY B 1 519 ? 17.891 -26.406 -15.797 1 92.62 519 GLY B N 1
ATOM 9157 C CA . GLY B 1 519 ? 18.969 -27.234 -15.312 1 92.62 519 GLY B CA 1
ATOM 9158 C C . GLY B 1 519 ? 18.703 -27.844 -13.953 1 92.62 519 GLY B C 1
ATOM 9159 O O . GLY B 1 519 ? 19.625 -28.344 -13.297 1 92.62 519 GLY B O 1
ATOM 9160 N N . LYS B 1 520 ? 17.516 -27.781 -13.539 1 89.69 520 LYS B N 1
ATOM 9161 C CA . LYS B 1 520 ? 17.125 -28.391 -12.273 1 89.69 520 LYS B CA 1
ATOM 9162 C C . LYS B 1 520 ? 15.984 -29.391 -12.477 1 89.69 520 LYS B C 1
ATOM 9164 O O . LYS B 1 520 ? 14.984 -29.062 -13.125 1 89.69 520 LYS B O 1
ATOM 9169 N N . PRO B 1 521 ? 16.203 -30.562 -11.922 1 87.19 521 PRO B N 1
ATOM 9170 C CA . PRO B 1 521 ? 15.125 -31.547 -12.07 1 87.19 521 PRO B CA 1
ATOM 9171 C C . PRO B 1 521 ? 13.797 -31.047 -11.5 1 87.19 521 PRO B C 1
ATOM 9173 O O . PRO B 1 521 ? 13.758 -30.516 -10.391 1 87.19 521 PRO B O 1
ATOM 9176 N N . SER B 1 522 ? 12.734 -31.141 -12.344 1 89.5 522 SER B N 1
ATOM 9177 C CA . SER B 1 522 ? 11.383 -30.703 -11.984 1 89.5 522 SER B CA 1
ATOM 9178 C C . SER B 1 522 ? 10.367 -31.828 -12.195 1 89.5 522 SER B C 1
ATOM 9180 O O . SER B 1 522 ? 10.469 -32.594 -13.148 1 89.5 522 SER B O 1
ATOM 9182 N N . GLU B 1 523 ? 9.383 -31.922 -11.367 1 88.31 523 GLU B N 1
ATOM 9183 C CA . GLU B 1 523 ? 8.406 -33 -11.375 1 88.31 523 GLU B CA 1
ATOM 9184 C C . GLU B 1 523 ? 7.57 -33 -12.648 1 88.31 523 GLU B C 1
ATOM 9186 O O . GLU B 1 523 ? 7.176 -31.922 -13.125 1 88.31 523 GLU B O 1
ATOM 9191 N N . ARG B 1 524 ? 7.344 -34.25 -13.102 1 91.31 524 ARG B N 1
ATOM 9192 C CA . ARG B 1 524 ? 6.668 -34.344 -14.391 1 91.31 524 ARG B CA 1
ATOM 9193 C C . ARG B 1 524 ? 5.523 -35.344 -14.336 1 91.31 524 ARG B C 1
ATOM 9195 O O . ARG B 1 524 ? 4.492 -35.156 -14.992 1 91.31 524 ARG B O 1
ATOM 9202 N N . ALA B 1 525 ? 5.672 -36.406 -13.703 1 90.94 525 ALA B N 1
ATOM 9203 C CA . ALA B 1 525 ? 4.688 -37.5 -13.625 1 90.94 525 ALA B CA 1
ATOM 9204 C C . ALA B 1 525 ? 4.777 -38.219 -12.289 1 90.94 525 ALA B C 1
ATOM 9206 O O . ALA B 1 525 ? 5.773 -38.094 -11.57 1 90.94 525 ALA B O 1
ATOM 9207 N N . TYR B 1 526 ? 3.705 -39.062 -12.055 1 88.94 526 TYR B N 1
ATOM 9208 C CA . TYR B 1 526 ? 3.609 -39.594 -10.695 1 88.94 526 TYR B CA 1
ATOM 9209 C C . TYR B 1 526 ? 3.096 -41.031 -10.711 1 88.94 526 TYR B C 1
ATOM 9211 O O . TYR B 1 526 ? 2.186 -41.344 -11.477 1 88.94 526 TYR B O 1
ATOM 9219 N N . ALA B 1 527 ? 3.664 -41.812 -9.883 1 88.25 527 ALA B N 1
ATOM 9220 C CA . ALA B 1 527 ? 3.172 -43.156 -9.617 1 88.25 527 ALA B CA 1
ATOM 9221 C C . ALA B 1 527 ? 2.461 -43.219 -8.266 1 88.25 527 ALA B C 1
ATOM 9223 O O . ALA B 1 527 ? 3.018 -42.812 -7.242 1 88.25 527 ALA B O 1
ATOM 9224 N N . TYR B 1 528 ? 1.261 -43.688 -8.32 1 87.31 528 TYR B N 1
ATOM 9225 C CA . TYR B 1 528 ? 0.413 -43.688 -7.129 1 87.31 528 TYR B CA 1
ATOM 9226 C C . TYR B 1 528 ? -0.068 -45.094 -6.805 1 87.31 528 TYR B C 1
ATOM 9228 O O . TYR B 1 528 ? -0.091 -45.969 -7.68 1 87.31 528 TYR B O 1
ATOM 9236 N N . GLU B 1 529 ? -0.391 -45.281 -5.598 1 87.25 529 GLU B N 1
ATOM 9237 C CA . GLU B 1 529 ? -1.088 -46.469 -5.125 1 87.25 529 GLU B CA 1
ATOM 9238 C C . GLU B 1 529 ? -2.436 -46.094 -4.504 1 87.25 529 GLU B C 1
ATOM 9240 O O . GLU B 1 529 ? -2.555 -45.094 -3.809 1 87.25 529 GLU B O 1
ATOM 9245 N N . ARG B 1 530 ? -3.402 -46.875 -4.918 1 86.5 530 ARG B N 1
ATOM 9246 C CA . ARG B 1 530 ? -4.695 -46.75 -4.25 1 86.5 530 ARG B CA 1
ATOM 9247 C C . ARG B 1 530 ? -4.742 -47.594 -2.982 1 86.5 530 ARG B C 1
ATOM 9249 O O . ARG B 1 530 ? -4.375 -48.75 -3 1 86.5 530 ARG B O 1
ATOM 9256 N N . VAL B 1 531 ? -5.074 -46.906 -1.922 1 80.06 531 VAL B N 1
ATOM 9257 C CA . VAL B 1 531 ? -5.094 -47.594 -0.634 1 80.06 531 VAL B CA 1
ATOM 9258 C C . VAL B 1 531 ? -6.512 -47.562 -0.06 1 80.06 531 VAL B C 1
ATOM 9260 O O . VAL B 1 531 ? -7.32 -46.719 -0.429 1 80.06 531 VAL B O 1
ATOM 9263 N N . ASP B 1 532 ? -6.789 -48.531 0.71 1 74.38 532 ASP B N 1
ATOM 9264 C CA . ASP B 1 532 ? -8.102 -48.625 1.348 1 74.38 532 ASP B CA 1
ATOM 9265 C C . ASP B 1 532 ? -8.18 -47.719 2.564 1 74.38 532 ASP B C 1
ATOM 9267 O O . ASP B 1 532 ? -8.258 -48.188 3.701 1 74.38 532 ASP B O 1
ATOM 9271 N N . ASP B 1 533 ? -7.949 -46.531 2.377 1 70.12 533 ASP B N 1
ATOM 9272 C CA . ASP B 1 533 ? -8.078 -45.469 3.381 1 70.12 533 ASP B CA 1
ATOM 9273 C C . ASP B 1 533 ? -9.094 -44.406 2.943 1 70.12 533 ASP B C 1
ATOM 9275 O O . ASP B 1 533 ? -8.922 -43.781 1.901 1 70.12 533 ASP B O 1
ATOM 9279 N N . ALA B 1 534 ? -10.156 -44.344 3.734 1 63.59 534 ALA B N 1
ATOM 9280 C CA . ALA B 1 534 ? -11.258 -43.469 3.377 1 63.59 534 ALA B CA 1
ATOM 9281 C C . ALA B 1 534 ? -10.789 -42 3.318 1 63.59 534 ALA B C 1
ATOM 9283 O O . ALA B 1 534 ? -11.32 -41.219 2.545 1 63.59 534 ALA B O 1
ATOM 9284 N N . LEU B 1 535 ? -9.781 -41.75 4.137 1 62.97 535 LEU B N 1
ATOM 9285 C CA . LEU B 1 535 ? -9.344 -40.375 4.234 1 62.97 535 LEU B CA 1
ATOM 9286 C C . LEU B 1 535 ? -8.281 -40.062 3.186 1 62.97 535 LEU B C 1
ATOM 9288 O O . LEU B 1 535 ? -8.156 -38.906 2.746 1 62.97 535 LEU B O 1
ATOM 9292 N N . ARG B 1 536 ? -7.504 -41.094 2.801 1 71.94 536 ARG B N 1
ATOM 9293 C CA . ARG B 1 536 ? -6.434 -40.938 1.816 1 71.94 536 ARG B CA 1
ATOM 9294 C C . ARG B 1 536 ? -6.395 -42.125 0.864 1 71.94 536 ARG B C 1
ATOM 9296 O O . ARG B 1 536 ? -5.469 -42.938 0.914 1 71.94 536 ARG B O 1
ATOM 9303 N N . PRO B 1 537 ? -7.352 -42.062 -0.015 1 78.69 537 PRO B N 1
ATOM 9304 C CA . PRO B 1 537 ? -7.461 -43.219 -0.876 1 78.69 537 PRO B CA 1
ATOM 9305 C C . PRO B 1 537 ? -6.312 -43.344 -1.874 1 78.69 537 PRO B C 1
ATOM 9307 O O . PRO B 1 537 ? -6.117 -44.406 -2.482 1 78.69 537 PRO B O 1
ATOM 9310 N N . TYR B 1 538 ? -5.594 -42.281 -2.037 1 81.31 538 TYR B N 1
ATOM 9311 C CA . TYR B 1 538 ? -4.473 -42.281 -2.973 1 81.31 538 TYR B CA 1
ATOM 9312 C C . TYR B 1 538 ? -3.191 -41.812 -2.283 1 81.31 538 TYR B C 1
ATOM 9314 O O . TYR B 1 538 ? -3.209 -40.875 -1.47 1 81.31 538 TYR B O 1
ATOM 9322 N N . GLN B 1 539 ? -2.104 -42.5 -2.523 1 79.12 539 GLN B N 1
ATOM 9323 C CA . GLN B 1 539 ? -0.81 -42.094 -1.979 1 79.12 539 GLN B CA 1
ATOM 9324 C C . GLN B 1 539 ? 0.304 -42.312 -3 1 79.12 539 GLN B C 1
ATOM 9326 O O . GLN B 1 539 ? 0.256 -43.25 -3.793 1 79.12 539 GLN B O 1
ATOM 9331 N N . LEU B 1 540 ? 1.227 -41.469 -2.941 1 80.5 540 LEU B N 1
ATOM 9332 C CA . LEU B 1 540 ? 2.398 -41.594 -3.799 1 80.5 540 LEU B CA 1
ATOM 9333 C C . LEU B 1 540 ? 3.113 -42.938 -3.518 1 80.5 540 LEU B C 1
ATOM 9335 O O . LEU B 1 540 ? 3.295 -43.312 -2.359 1 80.5 540 LEU B O 1
ATOM 9339 N N . ASP B 1 541 ? 3.471 -43.562 -4.582 1 79.44 541 ASP B N 1
ATOM 9340 C CA . ASP B 1 541 ? 4.199 -44.812 -4.457 1 79.44 541 ASP B CA 1
ATOM 9341 C C . ASP B 1 541 ? 5.691 -44.562 -4.242 1 79.44 541 ASP B C 1
ATOM 9343 O O . ASP B 1 541 ? 6.488 -44.719 -5.176 1 79.44 541 ASP B O 1
ATOM 9347 N N . VAL B 1 542 ? 6.059 -44.344 -3.08 1 75.5 542 VAL B N 1
ATOM 9348 C CA . VAL B 1 542 ? 7.418 -43.906 -2.754 1 75.5 542 VAL B CA 1
ATOM 9349 C C . VAL B 1 542 ? 8.375 -45.094 -2.924 1 75.5 542 VAL B C 1
ATOM 9351 O O . VAL B 1 542 ? 9.594 -44.906 -2.961 1 75.5 542 VAL B O 1
ATOM 9354 N N . ASP B 1 543 ? 7.863 -46.281 -3.039 1 71.31 543 ASP B N 1
ATOM 9355 C CA . ASP B 1 543 ? 8.711 -47.469 -3.172 1 71.31 543 ASP B CA 1
ATOM 9356 C C . ASP B 1 543 ? 9.117 -47.688 -4.629 1 71.31 543 ASP B C 1
ATOM 9358 O O . ASP B 1 543 ? 10.031 -48.469 -4.91 1 71.31 543 ASP B O 1
ATOM 9362 N N . GLN B 1 544 ? 8.453 -47.062 -5.402 1 74.56 544 GLN B N 1
ATOM 9363 C CA . GLN B 1 544 ? 8.742 -47.25 -6.82 1 74.56 544 GLN B CA 1
ATOM 9364 C C . GLN B 1 544 ? 9.875 -46.312 -7.273 1 74.56 544 GLN B C 1
ATOM 9366 O O . GLN B 1 544 ? 9.758 -45.094 -7.176 1 74.56 544 GLN B O 1
ATOM 9371 N N . SER B 1 545 ? 11.031 -46.875 -7.605 1 75.88 545 SER B N 1
ATOM 9372 C CA . SER B 1 545 ? 12.148 -46.125 -8.188 1 75.88 545 SER B CA 1
ATOM 9373 C C . SER B 1 545 ? 12.734 -46.875 -9.383 1 75.88 545 SER B C 1
ATOM 9375 O O . SER B 1 545 ? 12.812 -48.094 -9.383 1 75.88 545 SER B O 1
ATOM 9377 N N . ARG B 1 546 ? 12.727 -46.281 -10.438 1 68.62 546 ARG B N 1
ATOM 9378 C CA . ARG B 1 546 ? 13.281 -46.875 -11.656 1 68.62 546 ARG B CA 1
ATOM 9379 C C . ARG B 1 546 ? 14.445 -46.031 -12.188 1 68.62 546 ARG B C 1
ATOM 9381 O O . ARG B 1 546 ? 14.258 -44.906 -12.641 1 68.62 546 ARG B O 1
ATOM 9388 N N . ASN B 1 547 ? 15.555 -46.688 -12.508 1 59.91 547 ASN B N 1
ATOM 9389 C CA . ASN B 1 547 ? 16.766 -46.25 -13.195 1 59.91 547 ASN B CA 1
ATOM 9390 C C . ASN B 1 547 ? 17.031 -44.781 -12.992 1 59.91 547 ASN B C 1
ATOM 9392 O O . ASN B 1 547 ? 17.359 -44.062 -13.945 1 59.91 547 ASN B O 1
ATOM 9396 N N . GLY B 1 548 ? 16.766 -44.219 -11.773 1 59.19 548 GLY B N 1
ATOM 9397 C CA . GLY B 1 548 ? 17.156 -42.844 -11.484 1 59.19 548 GLY B CA 1
ATOM 9398 C C . GLY B 1 548 ? 16.172 -41.812 -12.047 1 59.19 548 GLY B C 1
ATOM 9399 O O . GLY B 1 548 ? 16.281 -40.625 -11.75 1 59.19 548 GLY B O 1
ATOM 9400 N N . VAL B 1 549 ? 15.336 -42.281 -12.969 1 64.88 549 VAL B N 1
ATOM 9401 C CA . VAL B 1 549 ? 14.422 -41.312 -13.586 1 64.88 549 VAL B CA 1
ATOM 9402 C C . VAL B 1 549 ? 13.18 -41.156 -12.711 1 64.88 549 VAL B C 1
ATOM 9404 O O . VAL B 1 549 ? 12.672 -40.031 -12.547 1 64.88 549 VAL B O 1
ATOM 9407 N N . LEU B 1 550 ? 12.703 -42.281 -12.297 1 74.44 550 LEU B N 1
ATOM 9408 C CA . LEU B 1 550 ? 11.609 -42.281 -11.328 1 74.44 550 LEU B CA 1
ATOM 9409 C C . LEU B 1 550 ? 12.141 -42.469 -9.914 1 74.44 550 LEU B C 1
ATOM 9411 O O . LEU B 1 550 ? 12.781 -43.469 -9.617 1 74.44 550 LEU B O 1
ATOM 9415 N N . THR B 1 551 ? 12.078 -41.406 -9.148 1 76.81 551 THR B N 1
ATOM 9416 C CA . THR B 1 551 ? 12.555 -41.469 -7.77 1 76.81 551 THR B CA 1
ATOM 9417 C C . THR B 1 551 ? 11.391 -41.312 -6.793 1 76.81 551 THR B C 1
ATOM 9419 O O . THR B 1 551 ? 10.758 -40.25 -6.742 1 76.81 551 THR B O 1
ATOM 9422 N N . ARG B 1 552 ? 11.148 -42.344 -6.102 1 79.25 552 ARG B N 1
ATOM 9423 C CA . ARG B 1 552 ? 10.125 -42.312 -5.055 1 79.25 552 ARG B CA 1
ATOM 9424 C C . ARG B 1 552 ? 8.766 -41.938 -5.625 1 79.25 552 ARG B C 1
ATOM 9426 O O . ARG B 1 552 ? 8.109 -41.031 -5.105 1 79.25 552 ARG B O 1
ATOM 9433 N N . GLY B 1 553 ? 8.484 -42.469 -6.773 1 82.69 553 GLY B N 1
ATOM 9434 C CA . GLY B 1 553 ? 7.164 -42.312 -7.371 1 82.69 553 GLY B CA 1
ATOM 9435 C C . GLY B 1 553 ? 7.012 -41.031 -8.188 1 82.69 553 GLY B C 1
ATOM 9436 O O . GLY B 1 553 ? 5.922 -40.75 -8.664 1 82.69 553 GLY B O 1
ATOM 9437 N N . VAL B 1 554 ? 8.102 -40.25 -8.359 1 86.56 554 VAL B N 1
ATOM 9438 C CA . VAL B 1 554 ? 8.023 -38.969 -9.086 1 86.56 554 VAL B CA 1
ATOM 9439 C C . VAL B 1 554 ? 9.023 -39 -10.242 1 86.56 554 VAL B C 1
ATOM 9441 O O . VAL B 1 554 ? 10.211 -39.25 -10.047 1 86.56 554 VAL B O 1
ATOM 9444 N N . TRP B 1 555 ? 8.516 -38.875 -11.391 1 87.25 555 TRP B N 1
ATOM 9445 C CA . TRP B 1 555 ? 9.352 -38.719 -12.57 1 87.25 555 TRP B CA 1
ATOM 9446 C C . TRP B 1 555 ? 9.758 -37.25 -12.742 1 87.25 555 TRP B C 1
ATOM 9448 O O . TRP B 1 555 ? 8.922 -36.344 -12.625 1 87.25 555 TRP B O 1
ATOM 9458 N N . GLN B 1 556 ? 11.039 -37.031 -13.031 1 87.62 556 GLN B N 1
ATOM 9459 C CA . GLN B 1 556 ? 11.523 -35.656 -13.125 1 87.62 556 GLN B CA 1
ATOM 9460 C C . GLN B 1 556 ? 12.133 -35.375 -14.5 1 87.62 556 GLN B C 1
ATOM 9462 O O . GLN B 1 556 ? 12.672 -36.281 -15.133 1 87.62 556 GLN B O 1
ATOM 9467 N N . VAL B 1 557 ? 12.023 -34.25 -14.969 1 90.62 557 VAL B N 1
ATOM 9468 C CA . VAL B 1 557 ? 12.609 -33.75 -16.219 1 90.62 557 VAL B CA 1
ATOM 9469 C C . VAL B 1 557 ? 13.281 -32.406 -15.977 1 90.62 557 VAL B C 1
ATOM 9471 O O . VAL B 1 557 ? 13.242 -31.875 -14.859 1 90.62 557 VAL B O 1
ATOM 9474 N N . ASP B 1 558 ? 13.875 -31.891 -16.984 1 91.69 558 ASP B N 1
ATOM 9475 C CA . ASP B 1 558 ? 14.547 -30.609 -16.875 1 91.69 558 ASP B CA 1
ATOM 9476 C C . ASP B 1 558 ? 13.547 -29.484 -16.609 1 91.69 558 ASP B C 1
ATOM 9478 O O . ASP B 1 558 ? 12.43 -29.5 -17.125 1 91.69 558 ASP B O 1
ATOM 9482 N N . GLY B 1 559 ? 13.922 -28.547 -15.773 1 94.69 559 GLY B N 1
ATOM 9483 C CA . GLY B 1 559 ? 13.148 -27.375 -15.406 1 94.69 559 GLY B CA 1
ATOM 9484 C C . GLY B 1 559 ? 13.836 -26.516 -14.359 1 94.69 559 GLY B C 1
ATOM 9485 O O . GLY B 1 559 ? 15.062 -26.391 -14.367 1 94.69 559 GLY B O 1
ATOM 9486 N N . ASP B 1 560 ? 13.023 -25.844 -13.594 1 93.62 560 ASP B N 1
ATOM 9487 C CA . ASP B 1 560 ? 13.617 -24.922 -12.625 1 93.62 560 ASP B CA 1
ATOM 9488 C C . ASP B 1 560 ? 13.445 -25.453 -11.195 1 93.62 560 ASP B C 1
ATOM 9490 O O . ASP B 1 560 ? 13.477 -24.672 -10.242 1 93.62 560 ASP B O 1
ATOM 9494 N N . GLY B 1 561 ? 13.172 -26.641 -11.078 1 87.38 561 GLY B N 1
ATOM 9495 C CA . GLY B 1 561 ? 12.969 -27.25 -9.773 1 87.38 561 GLY B CA 1
ATOM 9496 C C . GLY B 1 561 ? 11.508 -27.344 -9.375 1 87.38 561 GLY B C 1
ATOM 9497 O O . GLY B 1 561 ? 11.125 -28.234 -8.617 1 87.38 561 GLY B O 1
ATOM 9498 N N . SER B 1 562 ? 10.742 -26.422 -9.93 1 88.38 562 SER B N 1
ATOM 9499 C CA . SER B 1 562 ? 9.312 -26.391 -9.617 1 88.38 562 SER B CA 1
ATOM 9500 C C . SER B 1 562 ? 8.469 -26.609 -10.867 1 88.38 562 SER B C 1
ATOM 9502 O O . SER B 1 562 ? 7.434 -27.281 -10.812 1 88.38 562 SER B O 1
ATOM 9504 N N . ILE B 1 563 ? 8.859 -26.094 -11.93 1 95.31 563 ILE B N 1
ATOM 9505 C CA . ILE B 1 563 ? 8.109 -26.125 -13.18 1 95.31 563 ILE B CA 1
ATOM 9506 C C . ILE B 1 563 ? 8.961 -26.766 -14.281 1 95.31 563 ILE B C 1
ATOM 9508 O O . ILE B 1 563 ? 10.133 -26.406 -14.453 1 95.31 563 ILE B O 1
ATOM 9512 N N . PRO B 1 564 ? 8.398 -27.781 -14.961 1 95 564 PRO B N 1
ATOM 9513 C CA . PRO B 1 564 ? 9.164 -28.406 -16.031 1 95 564 PRO B CA 1
ATOM 9514 C C . PRO B 1 564 ? 9.422 -27.469 -17.219 1 95 564 PRO B C 1
ATOM 9516 O O . PRO B 1 564 ? 8.648 -26.547 -17.453 1 95 564 PRO B O 1
ATOM 9519 N N . LEU B 1 565 ? 10.422 -27.766 -17.969 1 96.88 565 LEU B N 1
ATOM 9520 C CA . LEU B 1 565 ? 10.914 -26.938 -19.062 1 96.88 565 LEU B CA 1
ATOM 9521 C C . LEU B 1 565 ? 9.805 -26.656 -20.078 1 96.88 565 LEU B C 1
ATOM 9523 O O . LEU B 1 565 ? 9.68 -25.547 -20.578 1 96.88 565 LEU B O 1
ATOM 9527 N N . VAL B 1 566 ? 8.992 -27.656 -20.344 1 96.56 566 VAL B N 1
ATOM 9528 C CA . VAL B 1 566 ? 7.957 -27.5 -21.359 1 96.56 566 VAL B CA 1
ATOM 9529 C C . VAL B 1 566 ? 6.98 -26.406 -20.953 1 96.56 566 VAL B C 1
ATOM 9531 O O . VAL B 1 566 ? 6.523 -25.625 -21.797 1 96.56 566 VAL B O 1
ATOM 9534 N N . SER B 1 567 ? 6.656 -26.328 -19.688 1 97.69 567 SER B N 1
ATOM 9535 C CA . SER B 1 567 ? 5.715 -25.328 -19.188 1 97.69 567 SER B CA 1
ATOM 9536 C C . SER B 1 567 ? 6.379 -23.953 -19.062 1 97.69 567 SER B C 1
ATOM 9538 O O . SER B 1 567 ? 5.715 -22.922 -19.188 1 97.69 567 SER B O 1
ATOM 9540 N N . LEU B 1 568 ? 7.68 -23.891 -18.891 1 98.12 568 LEU B N 1
ATOM 9541 C CA . LEU B 1 568 ? 8.43 -22.641 -18.734 1 98.12 568 LEU B CA 1
ATOM 9542 C C . LEU B 1 568 ? 8.648 -21.969 -20.094 1 98.12 568 LEU B C 1
ATOM 9544 O O . LEU B 1 568 ? 8.539 -20.75 -20.203 1 98.12 568 LEU B O 1
ATOM 9548 N N . GLY B 1 569 ? 8.898 -22.844 -21.109 1 97.75 569 GLY B N 1
ATOM 9549 C CA . GLY B 1 569 ? 9.508 -22.219 -22.266 1 97.75 569 GLY B CA 1
ATOM 9550 C C . GLY B 1 569 ? 8.703 -22.406 -23.547 1 97.75 569 GLY B C 1
ATOM 9551 O O . GLY B 1 569 ? 8.836 -21.641 -24.5 1 97.75 569 GLY B O 1
ATOM 9552 N N . TYR B 1 570 ? 7.887 -23.391 -23.656 1 97.62 570 TYR B N 1
ATOM 9553 C CA . TYR B 1 570 ? 7.285 -23.781 -24.922 1 97.62 570 TYR B CA 1
ATOM 9554 C C . TYR B 1 570 ? 6.43 -22.641 -25.484 1 97.62 570 TYR B C 1
ATOM 9556 O O . TYR B 1 570 ? 6.539 -22.297 -26.656 1 97.62 570 TYR B O 1
ATOM 9564 N N . VAL B 1 571 ? 5.59 -22.078 -24.656 1 97.81 571 VAL B N 1
ATOM 9565 C CA . VAL B 1 571 ? 4.586 -21.125 -25.109 1 97.81 571 VAL B CA 1
ATOM 9566 C C . VAL B 1 571 ? 5.27 -19.922 -25.75 1 97.81 571 VAL B C 1
ATOM 9568 O O . VAL B 1 571 ? 4.855 -19.438 -26.797 1 97.81 571 VAL B O 1
ATOM 9571 N N . CYS B 1 572 ? 6.32 -19.422 -25.141 1 97.81 572 CYS B N 1
ATOM 9572 C CA . CYS B 1 572 ? 7.012 -18.25 -25.672 1 97.81 572 CYS B CA 1
ATOM 9573 C C . CYS B 1 572 ? 7.676 -18.578 -27 1 97.81 572 CYS B C 1
ATOM 9575 O O . CYS B 1 572 ? 7.734 -17.719 -27.891 1 97.81 572 CYS B O 1
ATOM 9577 N N . ARG B 1 573 ? 8.133 -19.828 -27.109 1 96.69 573 ARG B N 1
ATOM 9578 C CA . ARG B 1 573 ? 8.664 -20.25 -28.406 1 96.69 573 ARG B CA 1
ATOM 9579 C C . ARG B 1 573 ? 7.559 -20.297 -29.453 1 96.69 573 ARG B C 1
ATOM 9581 O O . ARG B 1 573 ? 7.773 -19.922 -30.609 1 96.69 573 ARG B O 1
ATOM 9588 N N . HIS B 1 574 ? 6.477 -20.75 -29 1 95.06 574 HIS B N 1
ATOM 9589 C CA . HIS B 1 574 ? 5.32 -20.922 -29.859 1 95.06 574 HIS B CA 1
ATOM 9590 C C . HIS B 1 574 ? 4.754 -19.578 -30.297 1 95.06 574 HIS B C 1
ATOM 9592 O O . HIS B 1 574 ? 4.348 -19.406 -31.438 1 95.06 574 HIS B O 1
ATOM 9598 N N . TRP B 1 575 ? 4.676 -18.578 -29.391 1 96.62 575 TRP B N 1
ATOM 9599 C CA . TRP B 1 575 ? 4.176 -17.234 -29.688 1 96.62 575 TRP B CA 1
ATOM 9600 C C . TRP B 1 575 ? 5.051 -16.547 -30.719 1 96.62 575 TRP B C 1
ATOM 9602 O O . TRP B 1 575 ? 4.559 -15.742 -31.516 1 96.62 575 TRP B O 1
ATOM 9612 N N . ARG B 1 576 ? 6.285 -16.797 -30.734 1 93.88 576 ARG B N 1
ATOM 9613 C CA . ARG B 1 576 ? 7.238 -16.125 -31.609 1 93.88 576 ARG B CA 1
ATOM 9614 C C . ARG B 1 576 ? 6.891 -16.359 -33.062 1 93.88 576 ARG B C 1
ATOM 9616 O O . ARG B 1 576 ? 6.984 -15.438 -33.906 1 93.88 576 ARG B O 1
ATOM 9623 N N . ASP B 1 577 ? 6.359 -17.609 -33.375 1 89.25 577 ASP B N 1
ATOM 9624 C CA . ASP B 1 577 ? 6.223 -17.984 -34.781 1 89.25 577 ASP B CA 1
ATOM 9625 C C . ASP B 1 577 ? 4.754 -18.156 -35.156 1 89.25 577 ASP B C 1
ATOM 9627 O O . ASP B 1 577 ? 4.426 -18.344 -36.312 1 89.25 577 ASP B O 1
ATOM 9631 N N . ASN B 1 578 ? 3.875 -18.094 -34.188 1 93.38 578 ASN B N 1
ATOM 9632 C CA . ASN B 1 578 ? 2.457 -18.344 -34.438 1 93.38 578 ASN B CA 1
ATOM 9633 C C . ASN B 1 578 ? 1.673 -17.047 -34.562 1 93.38 578 ASN B C 1
ATOM 9635 O O . ASN B 1 578 ? 1.299 -16.453 -33.531 1 93.38 578 ASN B O 1
ATOM 9639 N N . ARG B 1 579 ? 1.245 -16.656 -35.688 1 94.81 579 ARG B N 1
ATOM 9640 C CA . ARG B 1 579 ? 0.608 -15.359 -35.906 1 94.81 579 ARG B CA 1
ATOM 9641 C C . ARG B 1 579 ? -0.853 -15.391 -35.469 1 94.81 579 ARG B C 1
ATOM 9643 O O . ARG B 1 579 ? -1.468 -14.336 -35.281 1 94.81 579 ARG B O 1
ATOM 9650 N N . LYS B 1 580 ? -1.363 -16.562 -35.312 1 94.44 580 LYS B N 1
ATOM 9651 C CA . LYS B 1 580 ? -2.709 -16.656 -34.781 1 94.44 580 LYS B CA 1
ATOM 9652 C C . LYS B 1 580 ? -2.729 -16.266 -33.312 1 94.44 580 LYS B C 1
ATOM 9654 O O . LYS B 1 580 ? -3.666 -15.602 -32.844 1 94.44 580 LYS B O 1
ATOM 9659 N N . LEU B 1 581 ? -1.674 -16.656 -32.625 1 96.12 581 LEU B N 1
ATOM 9660 C CA . LEU B 1 581 ? -1.596 -16.375 -31.203 1 96.12 581 LEU B CA 1
ATOM 9661 C C . LEU B 1 581 ? -0.827 -15.078 -30.953 1 96.12 581 LEU B C 1
ATOM 9663 O O . LEU B 1 581 ? -0.895 -14.523 -29.844 1 96.12 581 LEU B O 1
ATOM 9667 N N . ASN B 1 582 ? -0.133 -14.609 -31.953 1 97.69 582 ASN B N 1
ATOM 9668 C CA . ASN B 1 582 ? 0.584 -13.336 -31.891 1 97.69 582 ASN B CA 1
ATOM 9669 C C . ASN B 1 582 ? 0.27 -12.461 -33.094 1 97.69 582 ASN B C 1
ATOM 9671 O O . ASN B 1 582 ? 1.154 -12.164 -33.906 1 97.69 582 ASN B O 1
ATOM 9675 N N . PRO B 1 583 ? -0.964 -11.977 -33.125 1 95.88 583 PRO B N 1
ATOM 9676 C CA . PRO B 1 583 ? -1.448 -11.289 -34.312 1 95.88 583 PRO B CA 1
ATOM 9677 C C . PRO B 1 583 ? -0.703 -9.984 -34.594 1 95.88 583 PRO B C 1
ATOM 9679 O O . PRO B 1 583 ? -0.622 -9.547 -35.75 1 95.88 583 PRO B O 1
ATOM 9682 N N . ALA B 1 584 ? -0.122 -9.328 -33.625 1 96.5 584 ALA B N 1
ATOM 9683 C CA . ALA B 1 584 ? 0.553 -8.047 -33.812 1 96.5 584 ALA B CA 1
ATOM 9684 C C . ALA B 1 584 ? 2.055 -8.242 -34 1 96.5 584 ALA B C 1
ATOM 9686 O O . ALA B 1 584 ? 2.807 -7.266 -34.094 1 96.5 584 ALA B O 1
ATOM 9687 N N . ASN B 1 585 ? 2.465 -9.484 -34.031 1 96.62 585 ASN B N 1
ATOM 9688 C CA . ASN B 1 585 ? 3.879 -9.82 -34.156 1 96.62 585 ASN B CA 1
ATOM 9689 C C . ASN B 1 585 ? 4.715 -9.141 -33.094 1 96.62 585 ASN B C 1
ATOM 9691 O O . ASN B 1 585 ? 5.738 -8.523 -33.375 1 96.62 585 ASN B O 1
ATOM 9695 N N . VAL B 1 586 ? 4.16 -9.18 -31.938 1 96.88 586 VAL B N 1
ATOM 9696 C CA . VAL B 1 586 ? 4.871 -8.672 -30.766 1 96.88 586 VAL B CA 1
ATOM 9697 C C . VAL B 1 586 ? 6.199 -9.406 -30.609 1 96.88 586 VAL B C 1
ATOM 9699 O O . VAL B 1 586 ? 6.277 -10.617 -30.828 1 96.88 586 VAL B O 1
ATOM 9702 N N . SER B 1 587 ? 7.273 -8.617 -30.297 1 96.75 587 SER B N 1
ATOM 9703 C CA . SER B 1 587 ? 8.57 -9.234 -30.031 1 96.75 587 SER B CA 1
ATOM 9704 C C . SER B 1 587 ? 8.523 -10.125 -28.797 1 96.75 587 SER B C 1
ATOM 9706 O O . SER B 1 587 ? 8.086 -9.688 -27.734 1 96.75 587 SER B O 1
ATOM 9708 N N . VAL B 1 588 ? 8.883 -11.391 -28.984 1 98 588 VAL B N 1
ATOM 9709 C CA . VAL B 1 588 ? 8.945 -12.336 -27.875 1 98 588 VAL B CA 1
ATOM 9710 C C . VAL B 1 588 ? 10.375 -12.844 -27.703 1 98 588 VAL B C 1
ATOM 9712 O O . VAL B 1 588 ? 10.93 -13.469 -28.609 1 98 588 VAL B O 1
ATOM 9715 N N . VAL B 1 589 ? 10.969 -12.547 -26.547 1 98.06 589 VAL B N 1
ATOM 9716 C CA . VAL B 1 589 ? 12.352 -12.914 -26.266 1 98.06 589 VAL B CA 1
ATOM 9717 C C . VAL B 1 589 ? 12.398 -13.914 -25.109 1 98.06 589 VAL B C 1
ATOM 9719 O O . VAL B 1 589 ? 11.844 -13.664 -24.047 1 98.06 589 VAL B O 1
ATOM 9722 N N . SER B 1 590 ? 13.008 -15.039 -25.391 1 98.12 590 SER B N 1
ATOM 9723 C CA . SER B 1 590 ? 13.258 -16.016 -24.328 1 98.12 590 SER B CA 1
ATOM 9724 C C . SER B 1 590 ? 14.703 -15.961 -23.859 1 98.12 590 SER B C 1
ATOM 9726 O O . SER B 1 590 ? 15.625 -15.945 -24.672 1 98.12 590 SER B O 1
ATOM 9728 N N . ARG B 1 591 ? 14.828 -15.875 -22.578 1 98.25 591 ARG B N 1
ATOM 9729 C CA . ARG B 1 591 ? 16.172 -15.875 -22.016 1 98.25 591 ARG B CA 1
ATOM 9730 C C . ARG B 1 591 ? 16.266 -16.812 -20.812 1 98.25 591 ARG B C 1
ATOM 9732 O O . ARG B 1 591 ? 15.562 -16.609 -19.812 1 98.25 591 ARG B O 1
ATOM 9739 N N . GLU B 1 592 ? 17.172 -17.828 -20.922 1 98.31 592 GLU B N 1
ATOM 9740 C CA . GLU B 1 592 ? 17.312 -18.875 -19.922 1 98.31 592 GLU B CA 1
ATOM 9741 C C . GLU B 1 592 ? 18.516 -18.609 -19.016 1 98.31 592 GLU B C 1
ATOM 9743 O O . GLU B 1 592 ? 19.531 -18.062 -19.469 1 98.31 592 GLU B O 1
ATOM 9748 N N . TYR B 1 593 ? 18.359 -18.938 -17.766 1 97.12 593 TYR B N 1
ATOM 9749 C CA . TYR B 1 593 ? 19.422 -18.844 -16.781 1 97.12 593 TYR B CA 1
ATOM 9750 C C . TYR B 1 593 ? 19.75 -20.219 -16.188 1 97.12 593 TYR B C 1
ATOM 9752 O O . TYR B 1 593 ? 18.953 -20.781 -15.438 1 97.12 593 TYR B O 1
ATOM 9760 N N . HIS B 1 594 ? 20.859 -20.703 -16.578 1 94.06 594 HIS B N 1
ATOM 9761 C CA . HIS B 1 594 ? 21.25 -22.016 -16.109 1 94.06 594 HIS B CA 1
ATOM 9762 C C . HIS B 1 594 ? 21.484 -22 -14.594 1 94.06 594 HIS B C 1
ATOM 9764 O O . HIS B 1 594 ? 22.141 -21.094 -14.07 1 94.06 594 HIS B O 1
ATOM 9770 N N . HIS B 1 595 ? 20.953 -22.984 -13.945 1 90.25 595 HIS B N 1
ATOM 9771 C CA . HIS B 1 595 ? 21.078 -23.062 -12.492 1 90.25 595 HIS B CA 1
ATOM 9772 C C . HIS B 1 595 ? 22.516 -23.438 -12.094 1 90.25 595 HIS B C 1
ATOM 9774 O O . HIS B 1 595 ? 22.984 -24.531 -12.398 1 90.25 595 HIS B O 1
ATOM 9780 N N . ARG B 1 596 ? 23.141 -22.531 -11.438 1 85 596 ARG B N 1
ATOM 9781 C CA . ARG B 1 596 ? 24.484 -22.75 -10.875 1 85 596 ARG B CA 1
ATOM 9782 C C . ARG B 1 596 ? 24.5 -22.406 -9.391 1 85 596 ARG B C 1
ATOM 9784 O O . ARG B 1 596 ? 24.594 -21.234 -9.016 1 85 596 ARG B O 1
ATOM 9791 N N . ALA B 1 597 ? 24.391 -23.438 -8.625 1 73.88 597 ALA B N 1
ATOM 9792 C CA . ALA B 1 597 ? 24.375 -23.203 -7.18 1 73.88 597 ALA B CA 1
ATOM 9793 C C . ALA B 1 597 ? 25.75 -22.812 -6.668 1 73.88 597 ALA B C 1
ATOM 9795 O O . ALA B 1 597 ? 26.766 -23.422 -7.059 1 73.88 597 ALA B O 1
ATOM 9796 N N . LEU B 1 598 ? 25.766 -21.672 -6 1 65.12 598 LEU B N 1
ATOM 9797 C CA . LEU B 1 598 ? 27.016 -21.266 -5.355 1 65.12 598 LEU B CA 1
ATOM 9798 C C . LEU B 1 598 ? 27.016 -21.656 -3.879 1 65.12 598 LEU B C 1
ATOM 9800 O O . LEU B 1 598 ? 25.953 -21.781 -3.268 1 65.12 598 LEU B O 1
ATOM 9804 N N . PRO B 1 599 ? 28.25 -21.891 -3.422 1 55.12 599 PRO B N 1
ATOM 9805 C CA . PRO B 1 599 ? 28.328 -22.125 -1.979 1 55.12 599 PRO B CA 1
ATOM 9806 C C . PRO B 1 599 ? 27.734 -20.984 -1.157 1 55.12 599 PRO B C 1
ATOM 9808 O O . PRO B 1 599 ? 27.766 -19.828 -1.587 1 55.12 599 PRO B O 1
ATOM 9811 N N . LEU B 1 600 ? 27.094 -21.344 -0.124 1 51.34 600 LEU B N 1
ATOM 9812 C CA . LEU B 1 600 ? 26.391 -20.406 0.751 1 51.34 600 LEU B CA 1
ATOM 9813 C C . LEU B 1 600 ? 27.266 -19.203 1.091 1 51.34 600 LEU B C 1
ATOM 9815 O O . LEU B 1 600 ? 26.766 -18.094 1.204 1 51.34 600 LEU B O 1
ATOM 9819 N N . GLY B 1 601 ? 28.469 -19.5 1.31 1 45.34 601 GLY B N 1
ATOM 9820 C CA . GLY B 1 601 ? 29.406 -18.438 1.66 1 45.34 601 GLY B CA 1
ATOM 9821 C C . GLY B 1 601 ? 29.531 -17.375 0.581 1 45.34 601 GLY B C 1
ATOM 9822 O O . GLY B 1 601 ? 29.906 -16.234 0.864 1 45.34 601 GLY B O 1
ATOM 9823 N N . VAL B 1 602 ? 29.266 -17.781 -0.554 1 43.78 602 VAL B N 1
ATOM 9824 C CA . VAL B 1 602 ? 29.438 -16.875 -1.683 1 43.78 602 VAL B CA 1
ATOM 9825 C C . VAL B 1 602 ? 28.078 -16.359 -2.152 1 43.78 602 VAL B C 1
ATOM 9827 O O . VAL B 1 602 ? 27.906 -15.164 -2.367 1 43.78 602 VAL B O 1
ATOM 9830 N N . GLY B 1 603 ? 27.219 -17.25 -2.32 1 47.16 603 GLY B N 1
ATOM 9831 C CA . GLY B 1 603 ? 25.953 -16.922 -2.945 1 47.16 603 GLY B CA 1
ATOM 9832 C C . GLY B 1 603 ? 24.922 -16.406 -1.965 1 47.16 603 GLY B C 1
ATOM 9833 O O . GLY B 1 603 ? 23.953 -15.742 -2.361 1 47.16 603 GLY B O 1
ATOM 9834 N N . GLY B 1 604 ? 25.234 -16.547 -0.841 1 51.28 604 GLY B N 1
ATOM 9835 C CA . GLY B 1 604 ? 24.266 -16.156 0.181 1 51.28 604 GLY B CA 1
ATOM 9836 C C . GLY B 1 604 ? 22.922 -16.812 0.016 1 51.28 604 GLY B C 1
ATOM 9837 O O . GLY B 1 604 ? 22.781 -17.781 -0.738 1 51.28 604 GLY B O 1
ATOM 9838 N N . PHE B 1 605 ? 21.906 -16.328 0.777 1 48.53 605 PHE B N 1
ATOM 9839 C CA . PHE B 1 605 ? 20.578 -16.922 0.776 1 48.53 605 PHE B CA 1
ATOM 9840 C C . PHE B 1 605 ? 19.703 -16.297 -0.307 1 48.53 605 PHE B C 1
ATOM 9842 O O . PHE B 1 605 ? 18.609 -16.781 -0.584 1 48.53 605 PHE B O 1
ATOM 9849 N N . GLN B 1 606 ? 20.266 -15.312 -0.94 1 61.31 606 GLN B N 1
ATOM 9850 C CA . GLN B 1 606 ? 19.406 -14.57 -1.848 1 61.31 606 GLN B CA 1
ATOM 9851 C C . GLN B 1 606 ? 19.688 -14.938 -3.303 1 61.31 606 GLN B C 1
ATOM 9853 O O . GLN B 1 606 ? 19.047 -14.422 -4.215 1 61.31 606 GLN B O 1
ATOM 9858 N N . GLY B 1 607 ? 20.375 -15.977 -3.551 1 63.88 607 GLY B N 1
ATOM 9859 C CA . GLY B 1 607 ? 20.688 -16.375 -4.914 1 63.88 607 GLY B CA 1
ATOM 9860 C C . GLY B 1 607 ? 21.531 -15.367 -5.66 1 63.88 607 GLY B C 1
ATOM 9861 O O . GLY B 1 607 ? 21.391 -14.164 -5.461 1 63.88 607 GLY B O 1
ATOM 9862 N N . LYS B 1 608 ? 22.484 -15.688 -6.379 1 76.69 608 LYS B N 1
ATOM 9863 C CA . LYS B 1 608 ? 23.312 -14.812 -7.203 1 76.69 608 LYS B CA 1
ATOM 9864 C C . LYS B 1 608 ? 23.375 -15.312 -8.648 1 76.69 608 LYS B C 1
ATOM 9866 O O . LYS B 1 608 ? 23.25 -14.531 -9.586 1 76.69 608 LYS B O 1
ATOM 9871 N N . THR B 1 609 ? 23.438 -16.641 -8.727 1 82.94 609 THR B N 1
ATOM 9872 C CA . THR B 1 609 ? 23.562 -17.25 -10.047 1 82.94 609 THR B CA 1
ATOM 9873 C C . THR B 1 609 ? 22.562 -18.391 -10.211 1 82.94 609 THR B C 1
ATOM 9875 O O . THR B 1 609 ? 22.562 -19.094 -11.234 1 82.94 609 THR B O 1
ATOM 9878 N N . GLU B 1 610 ? 21.734 -18.547 -9.227 1 83.12 610 GLU B N 1
ATOM 9879 C CA . GLU B 1 610 ? 20.797 -19.672 -9.219 1 83.12 610 GLU B CA 1
ATOM 9880 C C . GLU B 1 610 ? 19.656 -19.422 -10.195 1 83.12 610 GLU B C 1
ATOM 9882 O O . GLU B 1 610 ? 19.203 -18.297 -10.367 1 83.12 610 GLU B O 1
ATOM 9887 N N . GLY B 1 611 ? 19.219 -20.578 -10.781 1 86.88 611 GLY B N 1
ATOM 9888 C CA . GLY B 1 611 ? 18.109 -20.531 -11.711 1 86.88 611 GLY B CA 1
ATOM 9889 C C . GLY B 1 611 ? 16.875 -21.25 -11.195 1 86.88 611 GLY B C 1
ATOM 9890 O O . GLY B 1 611 ? 15.93 -21.5 -11.961 1 86.88 611 GLY B O 1
ATOM 9891 N N . ASP B 1 612 ? 16.906 -21.547 -9.953 1 86.44 612 ASP B N 1
ATOM 9892 C CA . ASP B 1 612 ? 15.719 -22.219 -9.43 1 86.44 612 ASP B CA 1
ATOM 9893 C C . ASP B 1 612 ? 14.547 -21.25 -9.297 1 86.44 612 ASP B C 1
ATOM 9895 O O . ASP B 1 612 ? 14.727 -20.031 -9.422 1 86.44 612 ASP B O 1
ATOM 9899 N N . HIS B 1 613 ? 13.445 -21.781 -9.031 1 87.25 613 HIS B N 1
ATOM 9900 C CA . HIS B 1 613 ? 12.188 -21.078 -9.219 1 87.25 613 HIS B CA 1
ATOM 9901 C C . HIS B 1 613 ? 12.133 -19.812 -8.367 1 87.25 613 HIS B C 1
ATOM 9903 O O . HIS B 1 613 ? 11.633 -18.781 -8.812 1 87.25 613 HIS B O 1
ATOM 9909 N N . VAL B 1 614 ? 12.641 -19.859 -7.16 1 80.81 614 VAL B N 1
ATOM 9910 C CA . VAL B 1 614 ? 12.547 -18.719 -6.25 1 80.81 614 VAL B CA 1
ATOM 9911 C C . VAL B 1 614 ? 13.852 -17.922 -6.281 1 80.81 614 VAL B C 1
ATOM 9913 O O . VAL B 1 614 ? 13.828 -16.703 -6.441 1 80.81 614 VAL B O 1
ATOM 9916 N N . ASN B 1 615 ? 14.961 -18.578 -6.266 1 79.81 615 ASN B N 1
ATOM 9917 C CA . ASN B 1 615 ? 16.25 -17.922 -6.156 1 79.81 615 ASN B CA 1
ATOM 9918 C C . ASN B 1 615 ? 16.625 -17.203 -7.445 1 79.81 615 ASN B C 1
ATOM 9920 O O . ASN B 1 615 ? 17.531 -16.375 -7.461 1 79.81 615 ASN B O 1
ATOM 9924 N N . ILE B 1 616 ? 15.93 -17.469 -8.492 1 90.44 616 ILE B N 1
ATOM 9925 C CA . ILE B 1 616 ? 16.172 -16.734 -9.734 1 90.44 616 ILE B CA 1
ATOM 9926 C C . ILE B 1 616 ? 15.922 -15.25 -9.508 1 90.44 616 ILE B C 1
ATOM 9928 O O . ILE B 1 616 ? 16.453 -14.406 -10.234 1 90.44 616 ILE B O 1
ATOM 9932 N N . MET B 1 617 ? 15.141 -14.906 -8.492 1 88.81 617 MET B N 1
ATOM 9933 C CA . MET B 1 617 ? 14.82 -13.516 -8.164 1 88.81 617 MET B CA 1
ATOM 9934 C C . MET B 1 617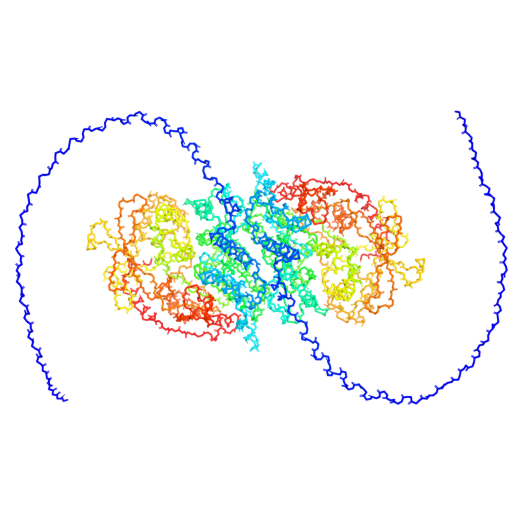 ? 16.047 -12.781 -7.656 1 88.81 617 MET B C 1
ATOM 9936 O O . MET B 1 617 ? 16.078 -11.547 -7.633 1 88.81 617 MET B O 1
ATOM 9940 N N . GLY B 1 618 ? 17.016 -13.531 -7.258 1 85.12 618 GLY B N 1
ATOM 9941 C CA . GLY B 1 618 ? 18.266 -12.953 -6.832 1 85.12 618 GLY B CA 1
ATOM 9942 C C . GLY B 1 618 ? 19.375 -13.094 -7.863 1 85.12 618 GLY B C 1
ATOM 9943 O O . GLY B 1 618 ? 20.516 -12.688 -7.625 1 85.12 618 GLY B O 1
ATOM 9944 N N . ASN B 1 619 ? 19.047 -13.742 -8.992 1 90.69 619 ASN B N 1
ATOM 9945 C CA . ASN B 1 619 ? 20.016 -13.938 -10.062 1 90.69 619 ASN B CA 1
ATOM 9946 C C . ASN B 1 619 ? 20.469 -12.602 -10.656 1 90.69 619 ASN B C 1
ATOM 9948 O O . ASN B 1 619 ? 19.656 -11.859 -11.203 1 90.69 619 ASN B O 1
ATOM 9952 N N . GLU B 1 620 ? 21.734 -12.305 -10.578 1 90.69 620 GLU B N 1
ATOM 9953 C CA . GLU B 1 620 ? 22.266 -10.992 -10.938 1 90.69 620 GLU B CA 1
ATOM 9954 C C . GLU B 1 620 ? 22.125 -10.727 -12.438 1 90.69 620 GLU B C 1
ATOM 9956 O O . GLU B 1 620 ? 21.875 -9.594 -12.852 1 90.69 620 GLU B O 1
ATOM 9961 N N . ASP B 1 621 ? 22.266 -11.773 -13.219 1 94 621 ASP B N 1
ATOM 9962 C CA . ASP B 1 621 ? 22.078 -11.609 -14.656 1 94 621 ASP B CA 1
ATOM 9963 C C . ASP B 1 621 ? 20.641 -11.25 -14.992 1 94 621 ASP B C 1
ATOM 9965 O O . ASP B 1 621 ? 20.375 -10.391 -15.828 1 94 621 ASP B O 1
ATOM 9969 N N . MET B 1 622 ? 19.75 -11.945 -14.391 1 96.38 622 MET B N 1
ATOM 9970 C CA . MET B 1 622 ? 18.328 -11.664 -14.656 1 96.38 622 MET B CA 1
ATOM 9971 C C . MET B 1 622 ? 17.953 -10.266 -14.188 1 96.38 622 MET B C 1
ATOM 9973 O O . MET B 1 622 ? 17.25 -9.539 -14.883 1 96.38 622 MET B O 1
ATOM 9977 N N . ILE B 1 623 ? 18.469 -9.914 -13.031 1 95.69 623 ILE B N 1
ATOM 9978 C CA . ILE B 1 623 ? 18.188 -8.594 -12.477 1 95.69 623 ILE B CA 1
ATOM 9979 C C . ILE B 1 623 ? 18.672 -7.516 -13.438 1 95.69 623 ILE B C 1
ATOM 9981 O O . ILE B 1 623 ? 17.969 -6.547 -13.711 1 95.69 623 ILE B O 1
ATOM 9985 N N . ALA B 1 624 ? 19.859 -7.672 -13.922 1 95.81 624 ALA B N 1
ATOM 9986 C CA . ALA B 1 624 ? 20.406 -6.715 -14.891 1 95.81 624 ALA B CA 1
ATOM 9987 C C . ALA B 1 624 ? 19.516 -6.629 -16.125 1 95.81 624 ALA B C 1
ATOM 9989 O O . ALA B 1 624 ? 19.297 -5.543 -16.672 1 95.81 624 ALA B O 1
ATOM 9990 N N . ASP B 1 625 ? 19.047 -7.766 -16.578 1 97.81 625 ASP B N 1
ATOM 9991 C CA . ASP B 1 625 ? 18.156 -7.797 -17.734 1 97.81 625 ASP B CA 1
ATOM 9992 C C . ASP B 1 625 ? 16.859 -7.051 -17.453 1 97.81 625 ASP B C 1
ATOM 9994 O O . ASP B 1 625 ? 16.391 -6.258 -18.281 1 97.81 625 ASP B O 1
ATOM 9998 N N . ILE B 1 626 ? 16.266 -7.289 -16.312 1 98.19 626 ILE B N 1
ATOM 9999 C CA . ILE B 1 626 ? 15.031 -6.617 -15.914 1 98.19 626 ILE B CA 1
ATOM 10000 C C . ILE B 1 626 ? 15.25 -5.109 -15.875 1 98.19 626 ILE B C 1
ATOM 10002 O O . ILE B 1 626 ? 14.445 -4.34 -16.406 1 98.19 626 ILE B O 1
ATOM 10006 N N . LEU B 1 627 ? 16.359 -4.684 -15.273 1 98.06 627 LEU B N 1
ATOM 10007 C CA . LEU B 1 627 ? 16.672 -3.264 -15.164 1 98.06 627 LEU B CA 1
ATOM 10008 C C . LEU B 1 627 ? 16.844 -2.637 -16.547 1 98.06 627 LEU B C 1
ATOM 10010 O O . LEU B 1 627 ? 16.453 -1.494 -16.766 1 98.06 627 LEU B O 1
ATOM 10014 N N . SER B 1 628 ? 17.422 -3.385 -17.438 1 97.88 628 SER B N 1
ATOM 10015 C CA . SER B 1 628 ? 17.578 -2.891 -18.812 1 97.88 628 SER B CA 1
ATOM 10016 C C . SER B 1 628 ? 16.219 -2.674 -19.469 1 97.88 628 SER B C 1
ATOM 10018 O O . SER B 1 628 ? 16 -1.652 -20.125 1 97.88 628 SER B O 1
ATOM 10020 N N . VAL B 1 629 ? 15.328 -3.586 -19.281 1 98.25 629 VAL B N 1
ATOM 10021 C CA . VAL B 1 629 ? 14 -3.502 -19.891 1 98.25 629 VAL B CA 1
ATOM 10022 C C . VAL B 1 629 ? 13.273 -2.264 -19.359 1 98.25 629 VAL B C 1
ATOM 10024 O O . VAL B 1 629 ? 12.742 -1.475 -20.141 1 98.25 629 VAL B O 1
ATOM 10027 N N . VAL B 1 630 ? 13.312 -2.012 -18.047 1 98.5 630 VAL B N 1
ATOM 10028 C CA . VAL B 1 630 ? 12.484 -0.966 -17.453 1 98.5 630 VAL B CA 1
ATOM 10029 C C . VAL B 1 630 ? 13.164 0.391 -17.641 1 98.5 630 VAL B C 1
ATOM 10031 O O . VAL B 1 630 ? 12.508 1.434 -17.531 1 98.5 630 VAL B O 1
ATOM 10034 N N . ALA B 1 631 ? 14.477 0.426 -17.938 1 97.75 631 ALA B N 1
ATOM 10035 C CA . ALA B 1 631 ? 15.227 1.657 -18.172 1 97.75 631 ALA B CA 1
ATOM 10036 C C . ALA B 1 631 ? 15.141 2.086 -19.641 1 97.75 631 ALA B C 1
ATOM 10038 O O . ALA B 1 631 ? 15.797 3.045 -20.047 1 97.75 631 ALA B O 1
ATOM 10039 N N . GLY B 1 632 ? 14.398 1.361 -20.438 1 96.12 632 GLY B N 1
ATOM 10040 C CA . GLY B 1 632 ? 14.219 1.72 -21.828 1 96.12 632 GLY B CA 1
ATOM 10041 C C . GLY B 1 632 ? 15.289 1.143 -22.734 1 96.12 632 GLY B C 1
ATOM 10042 O O . GLY B 1 632 ? 15.508 1.632 -23.844 1 96.12 632 GLY B O 1
ATOM 10043 N N . ARG B 1 633 ? 15.984 0.191 -22.266 1 94.88 633 ARG B N 1
ATOM 10044 C CA . ARG B 1 633 ? 17.031 -0.478 -23.031 1 94.88 633 ARG B CA 1
ATOM 10045 C C . ARG B 1 633 ? 16.656 -1.931 -23.312 1 94.88 633 ARG B C 1
ATOM 10047 O O . ARG B 1 633 ? 17.484 -2.834 -23.125 1 94.88 633 ARG B O 1
ATOM 10054 N N . ALA B 1 634 ? 15.484 -2.1 -23.672 1 90.12 634 ALA B N 1
ATOM 10055 C CA . ALA B 1 634 ? 14.922 -3.436 -23.859 1 90.12 634 ALA B CA 1
ATOM 10056 C C . ALA B 1 634 ? 15.68 -4.191 -24.953 1 90.12 634 ALA B C 1
ATOM 10058 O O . ALA B 1 634 ? 15.781 -5.422 -24.906 1 90.12 634 ALA B O 1
ATOM 10059 N N . GLU B 1 635 ? 16.281 -3.516 -25.859 1 89.94 635 GLU B N 1
ATOM 10060 C CA . GLU B 1 635 ? 16.984 -4.125 -26.984 1 89.94 635 GLU B CA 1
ATOM 10061 C C . GLU B 1 635 ? 18.266 -4.809 -26.516 1 89.94 635 GLU B C 1
ATOM 10063 O O . GLU B 1 635 ? 18.797 -5.668 -27.219 1 89.94 635 GLU B O 1
ATOM 10068 N N . ASP B 1 636 ? 18.656 -4.434 -25.328 1 91.44 636 ASP B N 1
ATOM 10069 C CA . ASP B 1 636 ? 19.891 -5.016 -24.797 1 91.44 636 ASP B CA 1
ATOM 10070 C C . ASP B 1 636 ? 19.656 -6.441 -24.312 1 91.44 636 ASP B C 1
ATOM 10072 O O . ASP B 1 636 ? 20.594 -7.195 -24.094 1 91.44 636 ASP B O 1
ATOM 10076 N N . VAL B 1 637 ? 18.453 -6.82 -24.109 1 96.5 637 VAL B N 1
ATOM 10077 C CA . VAL B 1 637 ? 18.125 -8.148 -23.609 1 96.5 637 VAL B CA 1
ATOM 10078 C C . VAL B 1 637 ? 17.875 -9.102 -24.781 1 96.5 637 VAL B C 1
ATOM 10080 O O . VAL B 1 637 ? 16.812 -9.078 -25.391 1 96.5 637 VAL B O 1
ATOM 10083 N N . ARG B 1 638 ? 18.875 -9.938 -25 1 95.94 638 ARG B N 1
ATOM 10084 C CA . ARG B 1 638 ? 18.828 -10.836 -26.141 1 95.94 638 ARG B CA 1
ATOM 10085 C C . ARG B 1 638 ? 18.484 -12.258 -25.719 1 95.94 638 ARG B C 1
ATOM 10087 O O . ARG B 1 638 ? 18.641 -12.617 -24.562 1 95.94 638 ARG B O 1
ATOM 10094 N N . GLU B 1 639 ? 18.047 -13 -26.703 1 97.12 639 GLU B N 1
ATOM 10095 C CA . GLU B 1 639 ? 17.688 -14.398 -26.5 1 97.12 639 GLU B CA 1
ATOM 10096 C C . GLU B 1 639 ? 18.906 -15.219 -26.062 1 97.12 639 GLU B C 1
ATOM 10098 O O . GLU B 1 639 ? 20.016 -15.008 -26.547 1 97.12 639 GLU B O 1
ATOM 10103 N N . ARG B 1 640 ? 18.703 -16.062 -25.094 1 97.69 640 ARG B N 1
ATOM 10104 C CA . ARG B 1 640 ? 19.672 -17.031 -24.625 1 97.69 640 ARG B CA 1
ATOM 10105 C C . ARG B 1 640 ? 19 -18.375 -24.312 1 97.69 640 ARG B C 1
ATOM 10107 O O . ARG B 1 640 ? 18.172 -18.453 -23.422 1 97.69 640 ARG B O 1
ATOM 10114 N N . ILE B 1 641 ? 19.344 -19.406 -25.141 1 97.5 641 ILE B N 1
ATOM 10115 C CA . ILE B 1 641 ? 18.766 -20.734 -24.953 1 97.5 641 ILE B CA 1
ATOM 10116 C C . ILE B 1 641 ? 19.891 -21.734 -24.672 1 97.5 641 ILE B C 1
ATOM 10118 O O . ILE B 1 641 ? 20.797 -21.906 -25.469 1 97.5 641 ILE B O 1
ATOM 10122 N N . VAL B 1 642 ? 19.781 -22.359 -23.531 1 95.56 642 VAL B N 1
ATOM 10123 C CA . VAL B 1 642 ? 20.812 -23.328 -23.156 1 95.56 642 VAL B CA 1
ATOM 10124 C C . VAL B 1 642 ? 20.203 -24.719 -23 1 95.56 642 VAL B C 1
ATOM 10126 O O . VAL B 1 642 ? 20.906 -25.719 -22.984 1 95.56 642 VAL B O 1
ATOM 10129 N N . SER B 1 643 ? 18.891 -24.828 -22.922 1 95.25 643 SER B N 1
ATOM 10130 C CA . SER B 1 643 ? 18.188 -26.094 -22.766 1 95.25 643 SER B CA 1
ATOM 10131 C C . SER B 1 643 ? 17.781 -26.656 -24.125 1 95.25 643 SER B C 1
ATOM 10133 O O . SER B 1 643 ? 18.172 -26.125 -25.172 1 95.25 643 SER B O 1
ATOM 10135 N N . ASP B 1 644 ? 17.062 -27.75 -24.031 1 94.06 644 ASP B N 1
ATOM 10136 C CA . ASP B 1 644 ? 16.594 -28.406 -25.25 1 94.06 644 ASP B CA 1
ATOM 10137 C C . ASP B 1 644 ? 15.195 -27.922 -25.625 1 94.06 644 ASP B C 1
ATOM 10139 O O . ASP B 1 644 ? 14.422 -28.672 -26.234 1 94.06 644 ASP B O 1
ATOM 10143 N N . ILE B 1 645 ? 14.883 -26.719 -25.297 1 96.38 645 ILE B N 1
ATOM 10144 C CA . ILE B 1 645 ? 13.516 -26.234 -25.453 1 96.38 645 ILE B CA 1
ATOM 10145 C C . ILE B 1 645 ? 13.164 -26.109 -26.938 1 96.38 645 ILE B C 1
ATOM 10147 O O . ILE B 1 645 ? 12.016 -26.328 -27.328 1 96.38 645 ILE B O 1
ATOM 10151 N N . ASP B 1 646 ? 14.094 -25.828 -27.781 1 95.94 646 ASP B N 1
ATOM 10152 C CA . ASP B 1 646 ? 13.797 -25.688 -29.203 1 95.94 646 ASP B CA 1
ATOM 10153 C C . ASP B 1 646 ? 13.438 -27.047 -29.828 1 95.94 646 ASP B C 1
ATOM 10155 O O . ASP B 1 646 ? 12.492 -27.141 -30.609 1 95.94 646 ASP B O 1
ATOM 10159 N N . HIS B 1 647 ? 14.188 -28.031 -29.422 1 94.12 647 HIS B N 1
ATOM 10160 C CA . HIS B 1 647 ? 13.859 -29.375 -29.875 1 94.12 647 HIS B CA 1
ATOM 10161 C C . HIS B 1 647 ? 12.516 -29.844 -29.328 1 94.12 647 HIS B C 1
ATOM 10163 O O . HIS B 1 647 ? 11.68 -30.359 -30.078 1 94.12 647 HIS B O 1
ATOM 10169 N N . LEU B 1 648 ? 12.406 -29.656 -28.109 1 94.12 648 LEU B N 1
ATOM 10170 C CA . LEU B 1 648 ? 11.141 -30.031 -27.469 1 94.12 648 LEU B CA 1
ATOM 10171 C C . LEU B 1 648 ? 9.969 -29.328 -28.156 1 94.12 648 LEU B C 1
ATOM 10173 O O . LEU B 1 648 ? 8.938 -29.953 -28.406 1 94.12 648 LEU B O 1
ATOM 10177 N N . SER B 1 649 ? 10.102 -28.031 -28.469 1 95.25 649 SER B N 1
ATOM 10178 C CA . SER B 1 649 ? 9.055 -27.25 -29.109 1 95.25 649 SER B CA 1
ATOM 10179 C C . SER B 1 649 ? 8.734 -27.781 -30.516 1 95.25 649 SER B C 1
ATOM 10181 O O . SER B 1 649 ? 7.57 -27.859 -30.906 1 95.25 649 SER B O 1
ATOM 10183 N N . SER B 1 650 ? 9.766 -28.203 -31.188 1 93.88 650 SER B N 1
ATOM 10184 C CA . SER B 1 650 ? 9.562 -28.75 -32.531 1 93.88 650 SER B CA 1
ATOM 10185 C C . SER B 1 650 ? 8.773 -30.062 -32.5 1 93.88 650 SER B C 1
ATOM 10187 O O . SER B 1 650 ? 7.922 -30.297 -33.344 1 93.88 650 SER B O 1
ATOM 10189 N N . VAL B 1 651 ? 9.086 -30.875 -31.5 1 92.19 651 VAL B N 1
ATOM 10190 C CA . VAL B 1 651 ? 8.383 -32.156 -31.344 1 92.19 651 VAL B CA 1
ATOM 10191 C C . VAL B 1 651 ? 6.914 -31.891 -31.031 1 92.19 651 VAL B C 1
ATOM 10193 O O . VAL B 1 651 ? 6.027 -32.531 -31.609 1 92.19 651 VAL B O 1
ATOM 10196 N N . ILE B 1 652 ? 6.672 -31 -30.156 1 93.88 652 ILE B N 1
ATOM 10197 C CA . ILE B 1 652 ? 5.305 -30.703 -29.734 1 93.88 652 ILE B CA 1
ATOM 10198 C C . ILE B 1 652 ? 4.531 -30.094 -30.906 1 93.88 652 ILE B C 1
ATOM 10200 O O . ILE B 1 652 ? 3.383 -30.469 -31.156 1 93.88 652 ILE B O 1
ATOM 10204 N N . ASP B 1 653 ? 5.184 -29.203 -31.641 1 93.56 653 ASP B N 1
ATOM 10205 C CA . ASP B 1 653 ? 4.531 -28.578 -32.812 1 93.56 653 ASP B CA 1
ATOM 10206 C C . ASP B 1 653 ? 4.16 -29.625 -33.844 1 93.56 653 ASP B C 1
ATOM 10208 O O . ASP B 1 653 ? 3.104 -29.531 -34.469 1 93.56 653 ASP B O 1
ATOM 10212 N N . ALA B 1 654 ? 4.973 -30.625 -33.969 1 91.12 654 ALA B N 1
ATOM 10213 C CA . ALA B 1 654 ? 4.688 -31.703 -34.906 1 91.12 654 ALA B CA 1
ATOM 10214 C C . ALA B 1 654 ? 3.482 -32.531 -34.469 1 91.12 654 ALA B C 1
ATOM 10216 O O . ALA B 1 654 ? 2.689 -32.969 -35.281 1 91.12 654 ALA B O 1
ATOM 10217 N N . ARG B 1 655 ? 3.406 -32.656 -33.188 1 90.19 655 ARG B N 1
ATOM 10218 C CA . ARG B 1 655 ? 2.275 -33.375 -32.625 1 90.19 655 ARG B CA 1
ATOM 10219 C C . ARG B 1 655 ? 0.97 -32.625 -32.844 1 90.19 655 ARG B C 1
ATOM 10221 O O . ARG B 1 655 ? -0.072 -33.219 -33.125 1 90.19 655 ARG B O 1
ATOM 10228 N N . PHE B 1 656 ? 0.977 -31.328 -32.75 1 88.5 656 PHE B N 1
ATOM 10229 C CA . PHE B 1 656 ? -0.206 -30.516 -32.969 1 88.5 656 PHE B CA 1
ATOM 10230 C C . PHE B 1 656 ? -0.586 -30.516 -34.469 1 88.5 656 PHE B C 1
ATOM 10232 O O . PHE B 1 656 ? -1.771 -30.5 -34.781 1 88.5 656 PHE B O 1
ATOM 10239 N N . ALA B 1 657 ? 0.356 -30.641 -35.312 1 85.81 657 ALA B N 1
ATOM 10240 C CA . ALA B 1 657 ? 0.107 -30.625 -36.75 1 85.81 657 ALA B CA 1
ATOM 10241 C C . ALA B 1 657 ? -0.477 -31.953 -37.219 1 85.81 657 ALA B C 1
ATOM 10243 O O . ALA B 1 657 ? -1.262 -32 -38.156 1 85.81 657 ALA B O 1
ATOM 10244 N N . SER B 1 658 ? -0.018 -33.125 -36.688 1 77.31 658 SER B N 1
ATOM 10245 C CA . SER B 1 658 ? -0.454 -34.469 -37.125 1 77.31 658 SER B CA 1
ATOM 10246 C C . SER B 1 658 ? -1.863 -34.781 -36.625 1 77.31 658 SER B C 1
ATOM 10248 O O . SER B 1 658 ? -2.523 -35.688 -37.125 1 77.31 658 SER B O 1
ATOM 10250 N N . ALA B 1 659 ? -2.223 -34.281 -35.5 1 62.47 659 ALA B N 1
ATOM 10251 C CA . ALA B 1 659 ? -3.527 -34.625 -34.906 1 62.47 659 ALA B CA 1
ATOM 10252 C C . ALA B 1 659 ? -4.66 -34.156 -35.844 1 62.47 659 ALA B C 1
ATOM 10254 O O . ALA B 1 659 ? -4.535 -33.125 -36.5 1 62.47 659 ALA B O 1
ATOM 10255 N N . ASN B 1 660 ? -5.496 -35.062 -36.25 1 50.16 660 ASN B N 1
ATOM 10256 C CA . ASN B 1 660 ? -6.73 -34.812 -37 1 50.16 660 ASN B CA 1
ATOM 10257 C C . ASN B 1 660 ? -7.484 -33.594 -36.438 1 50.16 660 ASN B C 1
ATOM 10259 O O . ASN B 1 660 ? -7.586 -33.438 -35.219 1 50.16 660 ASN B O 1
ATOM 10263 N N . PRO B 1 661 ? -7.832 -32.562 -37.281 1 45.12 661 PRO B N 1
ATOM 10264 C CA . PRO B 1 661 ? -8.484 -31.297 -36.938 1 45.12 661 PRO B CA 1
ATOM 10265 C C . PRO B 1 661 ? -9.578 -31.469 -35.875 1 45.12 661 PRO B C 1
ATOM 10267 O O . PRO B 1 661 ? -10.102 -30.484 -35.344 1 45.12 661 PRO B O 1
ATOM 10270 N N . ARG B 1 662 ? -10.289 -32.562 -35.688 1 43.88 662 ARG B N 1
ATOM 10271 C CA . ARG B 1 662 ? -11.469 -32.75 -34.844 1 43.88 662 ARG B CA 1
ATOM 10272 C C . ARG B 1 662 ? -11.07 -32.906 -33.375 1 43.88 662 ARG B C 1
ATOM 10274 O O . ARG B 1 662 ? -11.938 -32.938 -32.5 1 43.88 662 ARG B O 1
ATOM 10281 N N . GLU B 1 663 ? -10.008 -33.406 -33.094 1 40.69 663 GLU B N 1
ATOM 10282 C CA . GLU B 1 663 ? -9.664 -33.562 -31.672 1 40.69 663 GLU B CA 1
ATOM 10283 C C . GLU B 1 663 ? -9.117 -32.25 -31.094 1 40.69 663 GLU B C 1
ATOM 10285 O O . GLU B 1 663 ? -7.898 -32.094 -30.969 1 40.69 663 GLU B O 1
ATOM 10290 N N . SER B 1 664 ? -9.594 -31.219 -31.625 1 36.91 664 SER B N 1
ATOM 10291 C CA . SER B 1 664 ? -9.164 -29.875 -31.297 1 36.91 664 SER B CA 1
ATOM 10292 C C . SER B 1 664 ? -9.109 -29.672 -29.781 1 36.91 664 SER B C 1
ATOM 10294 O O . SER B 1 664 ? -9.781 -30.375 -29.031 1 36.91 664 SER B O 1
ATOM 10296 N N . PHE B 1 665 ? -8.484 -28.484 -29.203 1 36.25 665 PHE B N 1
ATOM 10297 C CA . PHE B 1 665 ? -8.172 -28.078 -27.828 1 36.25 665 PHE B CA 1
ATOM 10298 C C . PHE B 1 665 ? -9.43 -28.047 -26.969 1 36.25 665 PHE B C 1
ATOM 10300 O O . PHE B 1 665 ? -10.516 -27.734 -27.469 1 36.25 665 PHE B O 1
#

Solvent-accessible surface area (backbone atoms only — not comparable to full-atom values): 69682 Å² total; per-residue (Å²): 143,80,91,76,81,86,83,76,86,82,80,88,76,84,89,83,88,78,88,86,82,84,82,85,84,81,78,81,86,79,83,84,79,80,73,88,67,72,76,64,70,69,69,61,63,66,66,64,57,70,68,64,67,68,66,67,77,52,63,62,76,54,54,62,70,66,46,59,72,80,47,84,68,30,56,53,49,50,46,49,46,45,46,51,46,44,48,34,29,20,59,51,30,42,82,45,85,60,53,65,71,53,43,48,51,48,43,66,68,37,58,66,65,46,32,66,55,49,36,52,35,19,55,17,63,40,49,62,77,80,52,79,56,80,13,39,69,19,34,53,41,28,76,74,67,44,43,70,54,32,36,36,38,36,27,55,27,66,83,40,35,22,29,22,27,49,36,47,50,83,93,44,45,88,36,62,69,30,36,61,33,46,35,72,56,18,54,48,46,37,71,72,37,46,69,58,42,45,57,66,68,27,36,21,30,72,75,51,38,71,35,89,69,34,37,71,39,38,34,56,30,59,72,14,34,21,51,32,39,84,58,39,56,50,43,37,58,48,52,38,22,40,23,33,28,61,37,45,72,85,38,46,42,47,56,55,47,59,48,51,36,23,69,68,47,34,35,74,75,62,34,43,56,64,47,49,53,50,50,50,53,45,50,24,67,69,68,73,29,35,28,26,38,42,16,28,26,55,12,28,58,47,49,36,24,42,60,45,30,34,35,29,46,52,94,77,74,25,62,46,57,36,71,51,39,59,37,70,38,32,38,31,46,35,30,35,48,21,49,61,33,18,29,55,63,39,53,46,27,52,67,48,36,51,52,89,70,43,37,69,57,43,47,45,38,59,70,61,45,77,77,48,59,75,74,35,47,62,52,41,52,66,43,28,47,55,47,15,57,30,47,54,24,24,30,34,50,64,71,27,42,63,52,70,42,46,57,56,55,7,23,70,86,75,22,24,71,65,43,27,97,84,64,53,62,46,42,40,29,34,30,40,19,53,62,92,51,58,74,86,68,42,45,70,20,27,52,58,55,43,49,48,51,50,43,64,72,35,37,84,71,23,40,28,55,40,19,33,52,40,80,80,49,54,69,70,58,41,56,58,44,39,74,75,37,68,59,31,78,77,42,49,53,82,75,52,36,35,64,88,76,42,50,50,72,62,18,61,70,23,34,36,35,42,36,34,32,28,77,26,67,4,52,59,25,38,32,31,27,37,42,100,33,94,82,50,40,43,41,72,27,55,82,44,62,46,96,81,44,27,52,47,18,34,27,41,24,55,4,16,50,64,41,27,41,65,25,56,45,34,57,60,59,47,40,58,75,31,52,80,42,20,68,39,63,39,52,56,37,49,31,53,36,62,45,42,85,57,60,57,90,75,26,47,80,49,26,40,50,23,9,35,72,64,36,32,51,28,10,51,67,56,48,52,42,52,52,30,42,34,36,69,39,47,83,73,58,64,69,37,83,84,70,66,57,66,59,44,40,53,52,35,53,48,44,61,66,68,50,61,83,81,75,60,135,139,81,86,77,85,85,89,78,90,84,82,90,72,88,79,87,85,81,92,80,87,91,84,89,83,84,79,86,79,80,82,81,87,69,74,86,67,80,73,71,71,70,67,66,65,60,65,65,57,69,69,64,65,67,63,70,76,55,60,61,78,52,52,62,72,66,45,57,70,82,49,84,68,29,56,52,49,50,46,48,48,45,46,51,47,44,47,35,29,20,59,50,31,40,82,45,85,58,53,64,70,52,40,48,52,48,44,66,70,36,57,65,64,44,32,64,56,50,38,54,33,18,57,15,64,39,48,67,64,84,53,81,57,80,13,41,70,18,33,51,40,28,75,72,66,45,41,70,53,33,36,37,37,35,27,56,28,66,82,39,37,23,28,23,26,50,37,47,50,84,92,45,44,88,37,61,68,31,37,62,33,47,33,72,55,18,54,48,46,36,71,71,37,47,69,60,40,46,59,66,68,27,36,22,30,72,76,51,39,69,36,90,67,36,37,71,39,37,34,56,28,57,72,14,34,22,50,34,37,83,60,41,59,50,42,38,57,50,52,37,22,39,23,33,29,61,38,44,73,86,39,44,41,47,56,56,49,58,48,51,36,24,70,67,47,33,35,74,75,62,35,44,55,63,47,50,52,50,52,51,53,46,50,24,68,70,69,73,30,33,28,26,38,41,16,29,27,53,12,27,59,46,48,36,24,40,60,45,30,33,35,29,46,52,94,78,74,26,61,47,56,36,71,49,38,59,36,70,39,32,39,30,43,35,31,36,48,22,50,63,33,17,30,54,61,40,54,46,26,52,67,47,36,51,50,88,71,44,37,69,56,41,48,45,39,60,70,61,44,78,76,46,58,76,73,34,46,60,53,41,51,63,43,29,46,54,47,17,58,32,46,53,24,25,31,34,50,65,71,27,41,65,53,70,43,47,56,56,56,7,24,71,86,76,22,25,69,64,42,28,96,85,64,52,61,45,43,39,29,33,30,40,19,53,62,92,50,58,76,86,67,41,46,71,20,29,53,58,54,42,50,48,51,50,44,62,71,36,38,83,73,22,39,26,54,42,18,33,52,39,81,81,46,54,70,69,59,40,56,58,45,40,74,74,37,69,60,29,78,78,41,51,52,81,75,52,38,34,67,88,76,42,51,49,71,62,17,60,69,23,35,38,35,42,37,36,31,28,78,25,67,4,52,58,26,38,32,33,27,37,42,101,33,95,82,50,40,43,40,72,28,57,84,44,62,44,96,82,45,26,52,49,17,35,28,41,25,52,5,15,50,65,41,27,40,65,24,57,45,34,58,58,59,48,40,59,75,32,53,80,40,20,65,39,64,39,52,56,38,48,32,54,35,63,45,42,84,57,60,58,92,75,27,46,80,49,26,42,50,22,8,33,74,64,35,34,49,28,10,51,68,56,48,54,42,51,51,29,44,33,37,70,38,47,83,74,59,62,70,37,83,82,70,65,55,67,59,43,40,52,52,36,52,50,42,63,66,69,50,62,84,81,76,60,136

Sequence (1330 aa):
MAVTRRTTRAGARAPGTGASSSRAPRPAIRASSSRTKTASKRSSAWARAEIGGARARRSWFVRVWAFDWSSAGASKRVRAFAVVVIACAATYLRDVYVPERVRVAVVGTLPEWVNDTVLARLPALAYVPDSGARGVIGRTMALGGAEPKHPVVIVPGFVSTGLELWRGQACGEHFFRRRMWGTPAMARAFFSNQKCWMEHMRLDAKTGSDPEDIRLRAVRGLEGVDWFVPGYFVWARIIEELGGLGYDANTIHSAAYDWRLSPHMLEVRDGYFSRLKSVIETLHGVSGERVAILAHSYGDTVTRYFFEWVETPVAKGGGGGGKKWVDAHIHAYVDIAGPMLGIPKTIPSLLSGEMRDTAILGELEGMLGGILENAMGRFIGSQIKEVCETFRTWGALWAMLPRGGSKIWGDERSGTPDVDAAGDSVNFFLQLRESGQSSEKSFNHSIMSATSLLFEHLADSVPHNVAEFSHFLDEATRARLKKRIPSIKSKVAPNFGDSLTSPLPHAPNMKVYCLYGVGKPSERAYAYERVDDALRPYQLDVDQSRNGVLTRGVWQVDGDGSIPLVSLGYVCRHWRDNRKLNPANVSVVSREYHHRALPLGVGGFQGKTEGDHVNIMGNEDMIADILSVVAGRAEDVRERIVSDIDHLSSVIDARFASANPRESFMAVTRRTTRAGARAPGTGASSSRAPRPAIRASSSRTKTASKRSSAWARAEIGGARARRSWFVRVWAFDWSSAGASKRVRAFAVVVIACAATYLRDVYVPERVRVAVVGTLPEWVNDTVLARLPALAYVPDSGARGVIGRTMALGGAEPKHPVVIVPGFVSTGLELWRGQACGEHFFRRRMWGTPAMARAFFSNQKCWMEHMRLDAKTGSDPEDIRLRAVRGLEGVDWFVPGYFVWARIIEELGGLGYDANTIHSAAYDWRLSPHMLEVRDGYFSRLKSVIETLHGVSGERVAILAHSYGDTVTRYFFEWVETPVAKGGGGGGKKWVDAHIHAYVDIAGPMLGIPKTIPSLLSGEMRDTAILGELEGMLGGILENAMGRFIGSQIKEVCETFRTWGALWAMLPRGGSKIWGDERSGTPDVDAAGDSVNFFLQLRESGQSSEKSFNHSIMSATSLLFEHLADSVPHNVAEFSHFLDEATRARLKKRIPSIKSKVAPNFGDSLTSPLPHAPNMKVYCLYGVGKPSERAYAYERVDDALRPYQLDVDQSRNGVLTRGVWQVDGDGSIPLVSLGYVCRHWRDNRKLNPANVSVVSREYHHRALPLGVGGFQGKTEGDHVNIMGNEDMIADILSVVAGRAEDVRERIVSDIDHLSSVIDARFASANPRESF

Radius of gyration: 37.39 Å; Cα contacts (8 Å, |Δi|>4): 2515; chains: 2; bounding box: 87×147×109 Å

Foldseek 3Di:
DDDDDDDDDDDDDDDDDDDDDDDDDDDDDDPPPDDDPPPPPPVPPVVPPVVPVVVVVPDVVVVLVVPPCPDPVVVVSVLVVVLVVCLVCLLVVLVPADDPVRLCVVCVVHPVCSVVQRQLLRNSSVPPPPPDDQLNLLLVVLVVPFAFAAFEEEQEAALQFFKAKCFFDPLCVVRHRNGCFQEVVVVVSCVVDVLRSLLLLFDDLAALHHDPRTDIWTDFDPVGRQGSYRLFGFQVSLVRNCVSNPDDRLRYGYLTTDLLGALLVRCVPPVSLVVVLVSLVVNCVVNVHAHEYHAAELRLLNVQLSQQQCQDCVVVVGNRCHQCNCQSHHQEYEYEQYQLQFFLQLLCCQQFVDRPCVVVVVVVVVSVDPPCPPVVVVVCNVVSLSNNLRSNSRLSSLSRQGHDWCLAQNAQPGFHLFAAPVRDGDHAQEWEAAPPDDSVRIDGHTSQRSVLVSLVVCCVSRVLSSLQNVVRHDPVSSVVSCVVRVCSVVRHDDPGSNLPQAAGRLRLSYAYEQEAEKDAWEFRHFYWYQDPDPSGRIDGQQVDDDPNQQHGGTGTHMGQHGHHPCSRPQSLVVCCPDCNRVVNNHHGAYAYQYADDDPCVVQPSQGDRGRHSRSVSNHSVVSSQVSCSSSVNNVVDHHDDDDCNVVSNVSSVVSVVPDDPVVPD/DDDDDDDDDDDDDDDDDDDDDDDDDDDPDDDDPPDPPDPPPPPPPVVPCVVPVVPVVDDVVVVLVVPPCPDPVVVVSVLVVVLVVCLVCLLVVLVPADDPVRLCVVCVVHPVCSCVQRQLLRNSSVPPDPPDDQLNLLLVVLVVPFAFAAFEEEQEAALQFFKAWCWFDPLCVVRHRNGCFQEVVVVVSCVVDVLRSLLLLFDDLAALHHDPRTDIWTDFDPVGRQGSYRLFGFQVSLVRNNVSNPDDRLRYGYLTTDLLGALLVRCVPPVSLVVVLVSLVVNCVVNVHAHEYHAAELRLLNVQLSQQQCQDCVVVPGNRCHQCNCQSHHQEYEYEQYQLQFFLQLLCCQQFVDRVCVVVVVVVVVSVDPPCPPVVVVVCNVVSLSNNLRSNSRLSSLSRQGDDWCLAQNAQPGFHLFAAPVRDTDHAQEWEDAPPDDSVRIDGHTSQRSVLVSLVVCCVSRVLSSLQNVVRHDPVSSVVSCVVRVCSVVRHHDPGSNLPQAAGRLRLSYAYEQEAEKDAWEFRHFYWYQDPDPSNRIDGQQVDDDPNQQHGGTGTHMGQHGHHPCSRPQSLVVCCPDCNRVVNNHHRAYAYQYADDDDCVPQPSQGDRGRHSRSVSNHSVVSSQVSCSSSVNNVVDHHDDDDCNVVSNVSSVVSVVPPDPVVPD

Nearest PDB structures (foldseek):
  4x92-assembly1_A  TM=8.011E-01  e=2.711E-18  Homo sapiens
  5bv7-assembly1_A  TM=7.230E-01  e=7.967E-16  Homo sapiens
  6mvd-assembly1_A  TM=7.209E-01  e=1.102E-14  Homo sapiens
  8hfw-assembly1_A  TM=4.241E-01  e=2.061E-01  Burkholderia pyrrocinia
  2xua-assembly1_A  TM=3.100E-01  e=6.372E+00  Paraburkholderia xenovorans LB400